Protein AF-A0A2T5EYH2-F1 (afdb_monomer)

Mean predicted aligned error: 17.25 Å

Solvent-accessible surface area (backbone atoms only — not comparable to full-atom values): 47380 Å² total; per-residue (Å²): 136,80,81,74,75,83,74,76,93,67,80,49,58,59,42,76,54,74,74,43,53,61,66,77,56,58,100,82,65,56,66,67,57,51,55,50,48,53,55,48,61,70,42,43,70,53,76,70,42,93,85,60,59,68,64,60,56,50,53,37,53,52,28,47,49,54,32,55,65,54,67,56,70,81,75,85,62,77,87,62,83,60,68,62,53,54,52,53,53,52,36,64,64,41,40,45,58,33,46,43,53,32,49,52,41,48,32,65,69,70,62,34,70,32,39,33,44,36,37,38,51,37,51,75,24,68,94,44,31,59,60,49,51,49,44,47,52,58,60,49,67,34,93,49,42,46,74,45,75,50,68,52,69,67,51,46,40,49,46,39,18,52,54,45,32,61,70,71,63,75,86,76,88,81,54,78,65,56,52,58,50,38,54,55,49,16,49,55,52,19,55,56,48,46,46,68,64,52,42,74,93,76,64,78,82,80,81,57,44,81,77,45,44,77,76,37,68,50,70,67,93,60,88,91,58,76,67,39,43,40,62,60,46,52,51,37,49,42,53,34,73,19,34,72,38,60,38,60,96,56,48,55,61,67,84,74,65,81,39,71,67,42,46,52,51,49,44,68,75,60,37,76,90,67,57,79,57,37,70,47,62,67,60,35,51,53,48,21,52,54,16,56,79,63,60,33,28,62,44,24,27,48,29,52,26,55,58,56,41,59,70,34,72,48,91,87,52,76,87,58,64,68,77,27,46,67,70,19,67,67,56,35,29,66,67,66,55,93,69,37,75,35,55,56,62,61,54,44,53,50,52,59,56,58,42,49,37,86,88,55,79,84,66,59,50,72,53,52,40,58,50,54,43,50,59,72,71,45,54,97,81,48,26,19,47,46,92,71,49,53,58,50,65,80,50,81,61,49,28,35,54,54,81,68,41,70,88,55,82,65,45,62,60,52,58,43,36,36,50,50,97,52,61,35,94,82,68,61,44,46,35,38,63,47,58,45,38,51,49,48,56,51,52,50,49,56,31,33,44,27,62,58,40,62,77,84,49,56,65,60,46,49,46,57,54,58,78,40,66,42,65,53,28,49,54,49,72,40,79,88,68,79,59,65,74,88,91,73,83,93,71,91,73,78,88,69,94,70,90,76,75,81,71,79,78,62,76,52,64,66,59,34,52,47,46,53,50,52,39,66,70,45,28,72,79,39,56,86,39,54,52,44,44,58,62,50,44,54,49,49,32,48,39,53,33,36,42,50,51,47,51,38,51,20,48,58,45,55,48,87,85,62,76,82,46,22,54,37,54,54,44,35,31,50,50,51,31,47,52,38,34,48,27,37,33,58,33,93,60,94,49,64,88,62,87,48,61,63,88,57,52,67,82,39,63,35,25,37,70,57,31,56,73,66,43,69,39,47,48,57,27,37,50,74,43,73,71,56,74,78,74,88,79,64,98,45,78,70,49,58,54,51,54,51,51,25,53,49,54,51,53,61,57,64,30,57,71,29,46,73,58,29,44,47,90,38,68,63,86,77,81,45,55,65,46,53,38,76,68,51,56,61,54,48,69,71,71,71,61,81,82,73,81,73,70,69,88,72,54,61,53,55,54,50,51,36,64,74,66,74,58,60,53,52,73,59,49,50,61,45,32,77,76,37,58,68,60,34,44,52,49,39,53,50,38,50,50,51,29,67,77,61,76,56,80,73,57,85,90,33,55,65,39,40,47,50,50,48,32,48,52,52,48,52,54,52,56,53,53,54,59,57,63,67,67,73,79,73,83,90,80,90,78,91,81,84,90,82,84,90,77,91,82,92,82,88,80,93,82,80,89,85,84,89,90,89,80,91,133

Nearest PDB structures (foldseek):
  8hr8-assembly1_C  TM=5.086E-01  e=7.027E-14  Escherichia coli
  8hr9-assembly1_L  TM=5.280E-01  e=6.182E-13  Escherichia coli
  8fnw-assembly1_S  TM=5.259E-01  e=1.794E-12  Escherichia coli
  8hr9-assembly1_O  TM=5.091E-01  e=2.341E-12  Escherichia coli
  8hra-assembly1_C  TM=4.930E-01  e=2.447E-12  Escherichia coli

Foldseek 3Di:
DDPDDDDPDPLEQEAEWDEAEPVPDDPPDQVLVVVVVRLCVLLVVLLPDPPDDPVLNVQLVVLVVLLVVLVDDPPVQPPDDPVVVVVVVVSLVCNQVSLLSNQVSSCVSSVHQAYEHHYEDLLVVLVCSVSVLVCLLRRVVHPRYHYDYDDDPVSQLVSQLVVQLVVQDPDDDDDPVSNVVSNVVSNVVSVVSCCSSPPPVNDDDDDWVVVCQQVDWDDDPPPDDDTDGSVVVLVLVLCQQQNLFLCPVNLSDADDDRDPVSVVVVCVLPPSVNSDFNLPLSNLVSSLVVCVVVLQLLSNQSSVQLVVLVVQPDDPDADDPCVRLLQHLLNQLVVVDPSQDAFPLVLLLVLLVLLDAPVCPPPPALSCVLNVLSCVQDDRSRGGSDDAAHFAGFDQQQKFFPVQCVVPLQDVLLLQFWDFPAAAPVRGTITGGDHLLVLVLLVVLLCCLLVSGPDNALVVNNVVSSVDDRCRHSCVSPVPDHGYDDDDDDDPDDDDDDPPPPPSVHPCVVVSVQSVVLSVVQSVVLPVSNRHDCSSLSSQLNRQLSNLVSVLSSCSSHPPQQQWDFSLLVLLLSLLSSLLSSLCRNDNDHADSDRASSPDDSQQSQAPVSRLVPDPRSVVSCVQQQPDPDPPDDPDPVSVSSVSSSSSSVSSQPRCSCVPRNVRNHHHPDGGRTTCGPVNVVVVVVVPDPPPPPPQQDLVLLVVVCVVQVDLDLVVLLVVCVVVVVSLQVSLVSSVVSCVVVVHDDDPPDSSVSNNVSSVVSNVVVVVVVVVVVVVPDDDDDDDDDDDDYDDDDDDDDDDDDDDDDDDD

Sequence (809 aa):
MEKIGQPDDEVSELYFTDTIDPTILNGHDNFSNVIIAQLYNAVENKLASPSIDTSKKNDFYISLKKLAESLGKKTDFSDHTGIDKILKYRSGIQVESFFHAYVENCIELLGCKAIVIRIDDVDMALGRAFEVLDEVRRLLSCPYIIPIVSGDHELYSHMVRVHFEGSATNKSSISDESVKSGHKLGKSLSESYLTKVFPNHLRLPLLAIERLLPHLLIKEKKETSDSISFATYERKLTNVFFYLCNGEERSTEYPKPKSAREVTQLIKALPPSKLVESKDQNLWDIFKSWAEQKHHGSTYTNAQSINQLADYASNDTVFRFDQLLAFNPILQAKENVSWADKDFLLEQKYAINDIIPPSLRRKGVSFEDNTNIIQSVFNTEMKVMRSMPPLELYSSNMTLTVSTVEEQHNDLLLAVYTHRDYYGKQGNRKYSIFFSRAFEILATSILSISNNVKVNNWGVQLKEIMERVPFYSVHAMNPTKYLEQEGEEHSLLQSTDSQDEINNNYDYSSLTSKIMEWEKTNRPKLSGLKSYSLLPIIHSVFNKVFTQLHILRTEVSTSKNYPEEHLTDIARRFEYIVINAFASFLKDDHAIQANVAIGAQVSTLRDHKIFMSVDRTLSRNIKGIIDDSTKEGDEDSTSKSKVLISILLEIIWDHPIFSDLNYSKEKMELPKYPFTSPASQILINQNKTPVYKNKAPKLDSLDKLQKRLGFSNAKRIKSWASKNSEDAIVEYNNAKKEMEDGSVTLRPNSAHSRMFNVLNEFSNDLKNNQKTDDNINHSVDAVDAVDAVDEVDISDNISLDVSKPFGEK

Structure (mmCIF, N/CA/C/O backbone):
data_AF-A0A2T5EYH2-F1
#
_entry.id   AF-A0A2T5EYH2-F1
#
loop_
_atom_site.group_PDB
_atom_site.id
_atom_site.type_symbol
_atom_site.label_atom_id
_atom_site.label_alt_id
_atom_site.label_comp_id
_atom_site.label_asym_id
_atom_site.label_entity_id
_atom_site.label_seq_id
_atom_site.pdbx_PDB_ins_code
_atom_site.Cartn_x
_atom_site.Cartn_y
_atom_site.Cartn_z
_atom_site.occupancy
_atom_site.B_iso_or_equiv
_atom_site.auth_seq_id
_atom_site.auth_comp_id
_atom_site.auth_asym_id
_atom_site.auth_atom_id
_atom_site.pdbx_PDB_model_num
ATOM 1 N N . MET A 1 1 ? -25.656 16.461 25.885 1.00 32.88 1 MET A N 1
ATOM 2 C CA . MET A 1 1 ? -26.410 15.584 26.796 1.00 32.88 1 MET A CA 1
ATOM 3 C C . MET A 1 1 ? -27.862 16.007 26.703 1.00 32.88 1 MET A C 1
ATOM 5 O O . MET A 1 1 ? -28.270 16.933 27.387 1.00 32.88 1 MET A O 1
ATOM 9 N N . GLU A 1 2 ? -28.595 15.436 25.749 1.00 24.97 2 GLU A N 1
ATOM 10 C CA . GLU A 1 2 ? -30.049 15.596 25.689 1.00 24.97 2 GLU A CA 1
ATOM 11 C C . GLU A 1 2 ? -30.642 14.690 26.763 1.00 24.97 2 GLU A C 1
ATOM 13 O O . GLU A 1 2 ? -30.378 13.488 26.776 1.00 24.97 2 GLU A O 1
ATOM 18 N N . LYS A 1 3 ? -31.385 15.293 27.695 1.00 30.38 3 LYS A N 1
ATOM 19 C CA . LYS A 1 3 ? -32.267 14.575 28.610 1.00 30.38 3 LYS A CA 1
ATOM 20 C C . LYS A 1 3 ? -33.311 13.866 27.751 1.00 30.38 3 LYS A C 1
ATOM 22 O O . LYS A 1 3 ? -34.237 14.504 27.258 1.00 30.38 3 LYS A O 1
ATOM 27 N N . ILE A 1 4 ? -33.114 12.571 27.531 1.00 32.44 4 ILE A N 1
ATOM 28 C CA . ILE A 1 4 ? -34.162 11.685 27.029 1.00 32.44 4 ILE A CA 1
ATOM 29 C C . ILE A 1 4 ? -35.285 11.729 28.069 1.00 32.44 4 ILE A C 1
ATOM 31 O O . ILE A 1 4 ? -35.017 11.654 29.270 1.00 32.44 4 ILE A O 1
ATOM 35 N N . GLY A 1 5 ? -36.503 11.980 27.591 1.00 28.08 5 GLY A N 1
ATOM 36 C CA . GLY A 1 5 ? -37.680 12.240 28.407 1.00 28.08 5 GLY A CA 1
ATOM 37 C C . GLY A 1 5 ? -37.913 11.169 29.467 1.00 28.08 5 GLY A C 1
ATOM 38 O O . GLY A 1 5 ? -37.715 9.982 29.220 1.00 28.08 5 GLY A O 1
ATOM 39 N N . GLN A 1 6 ? -38.342 11.622 30.644 1.00 30.45 6 GLN A N 1
ATOM 40 C CA . GLN A 1 6 ? -39.023 10.768 31.607 1.00 30.45 6 GLN A CA 1
ATOM 41 C C . GLN A 1 6 ? -40.274 10.201 30.920 1.00 30.45 6 GLN A C 1
ATOM 43 O O . GLN A 1 6 ? -41.092 11.001 30.456 1.00 30.45 6 GLN A O 1
ATOM 48 N N . PRO A 1 7 ? -40.423 8.872 30.803 1.00 34.25 7 PRO A N 1
ATOM 49 C CA . PRO A 1 7 ? -41.721 8.292 30.526 1.00 34.25 7 PRO A CA 1
ATOM 50 C C . PRO A 1 7 ? -42.572 8.369 31.799 1.00 34.25 7 PRO A C 1
ATOM 52 O O . PRO A 1 7 ? -42.046 8.302 32.912 1.00 34.25 7 PRO A O 1
ATOM 55 N N . ASP A 1 8 ? -43.873 8.553 31.598 1.00 33.62 8 ASP A N 1
ATOM 56 C CA . ASP A 1 8 ? -44.923 8.470 32.611 1.00 33.62 8 ASP A CA 1
ATOM 57 C C . ASP A 1 8 ? -44.775 7.219 33.505 1.00 33.62 8 ASP A C 1
ATOM 59 O O . ASP A 1 8 ? -44.254 6.195 33.062 1.00 33.62 8 ASP A O 1
ATOM 63 N N . ASP A 1 9 ? -45.244 7.321 34.756 1.00 39.09 9 ASP A N 1
ATOM 64 C CA . ASP A 1 9 ? -45.229 6.305 35.825 1.00 39.09 9 ASP A CA 1
ATOM 65 C C . ASP A 1 9 ? -45.958 4.984 35.449 1.00 39.09 9 ASP A C 1
ATOM 67 O O . ASP A 1 9 ? -46.979 4.616 36.032 1.00 39.09 9 ASP A O 1
ATOM 71 N N . GLU A 1 10 ? -45.426 4.211 34.503 1.00 44.81 10 GLU A N 1
ATOM 72 C CA . GLU A 1 10 ? -45.564 2.756 34.522 1.00 44.81 10 GLU A CA 1
ATOM 73 C C . GLU A 1 10 ? -44.524 2.217 35.503 1.00 44.81 10 GLU A C 1
ATOM 75 O O . GLU A 1 10 ? -43.318 2.408 35.332 1.00 44.81 10 GLU A O 1
ATOM 80 N N . VAL A 1 11 ? -44.985 1.550 36.564 1.00 51.25 11 VAL A N 1
ATOM 81 C CA . VAL A 1 11 ? -44.108 0.855 37.510 1.00 51.25 11 VAL A CA 1
ATOM 82 C C . VAL A 1 11 ? -43.379 -0.251 36.746 1.00 51.25 11 VAL A C 1
ATOM 84 O O . VAL A 1 11 ? -43.899 -1.351 36.568 1.00 51.25 11 VAL A O 1
ATOM 87 N N . SER A 1 12 ? -42.187 0.064 36.239 1.00 64.25 12 SER A N 1
ATOM 88 C CA . SER A 1 12 ? -41.329 -0.890 35.546 1.00 64.25 12 SER A CA 1
ATOM 89 C C . SER A 1 12 ? -41.045 -2.065 36.477 1.00 64.25 12 SER A C 1
ATOM 91 O O . SER A 1 12 ? -40.557 -1.886 37.594 1.00 64.25 12 SER A O 1
ATOM 93 N N . GLU A 1 13 ? -41.322 -3.285 36.014 1.00 86.50 13 GLU A N 1
ATOM 94 C CA . GLU A 1 13 ? -41.047 -4.507 36.778 1.00 86.50 13 GLU A CA 1
ATOM 95 C C . GLU A 1 13 ? -39.563 -4.633 37.161 1.00 86.50 13 GLU A C 1
ATOM 97 O O . GLU A 1 13 ? -39.229 -5.294 38.144 1.00 86.50 13 GLU A O 1
ATOM 102 N N . LEU A 1 14 ? -38.673 -3.977 36.412 1.00 91.12 14 LEU A N 1
ATOM 103 C CA . LEU A 1 14 ? -37.234 -3.955 36.645 1.00 91.12 14 LEU A CA 1
ATOM 104 C C . LEU A 1 14 ? -36.745 -2.534 36.927 1.00 91.12 14 LEU A C 1
ATOM 106 O O . LEU A 1 14 ? -37.076 -1.598 36.195 1.00 91.12 14 LEU A O 1
ATOM 110 N N . TYR A 1 15 ? -35.891 -2.393 37.937 1.00 91.25 15 TYR A N 1
ATOM 111 C CA . TYR A 1 15 ? -35.180 -1.148 38.221 1.00 91.25 15 TYR A CA 1
ATOM 112 C C . TYR A 1 15 ? -33.736 -1.229 37.715 1.00 91.25 15 TYR A C 1
ATOM 114 O O . TYR A 1 15 ? -32.988 -2.106 38.137 1.00 91.25 15 TYR A O 1
ATOM 122 N N . PHE A 1 16 ? -33.318 -0.316 36.836 1.00 91.06 16 PHE A N 1
ATOM 123 C CA . PHE A 1 16 ? -31.949 -0.272 36.308 1.00 91.06 16 PHE A CA 1
ATOM 124 C C . PHE A 1 16 ? -31.097 0.714 37.106 1.00 91.06 16 PHE A C 1
ATOM 126 O O . PHE A 1 16 ? -31.375 1.911 37.102 1.00 91.06 16 PHE A O 1
ATOM 133 N N . THR A 1 17 ? -30.031 0.231 37.748 1.00 88.69 17 THR A N 1
ATOM 134 C CA . THR A 1 17 ? -29.070 1.111 38.429 1.00 88.69 17 THR A CA 1
ATOM 135 C C . THR A 1 17 ? -28.175 1.826 37.423 1.00 88.69 17 THR A C 1
ATOM 137 O O . THR A 1 17 ? -28.012 1.362 36.289 1.00 88.69 17 THR A O 1
ATOM 140 N N . ASP A 1 18 ? -27.502 2.898 37.847 1.00 87.12 18 ASP A N 1
ATOM 141 C CA . ASP A 1 18 ? -26.362 3.454 37.109 1.00 87.12 18 ASP A CA 1
ATOM 142 C C . ASP A 1 18 ? -25.289 2.381 36.855 1.00 87.12 18 ASP A C 1
ATOM 144 O O . ASP A 1 18 ? -25.260 1.338 37.522 1.00 87.12 18 ASP A O 1
ATOM 148 N N . THR A 1 19 ? -24.445 2.606 35.850 1.00 87.31 19 THR A N 1
ATOM 149 C CA . THR A 1 19 ? -23.350 1.694 35.508 1.00 87.31 19 THR A CA 1
ATOM 150 C C . THR A 1 19 ? -22.217 1.835 36.521 1.00 87.31 19 THR A C 1
ATOM 152 O O . THR A 1 19 ? -21.782 2.948 36.813 1.00 87.31 19 THR A O 1
ATOM 155 N N . ILE A 1 20 ? -21.735 0.712 37.047 1.00 86.44 20 ILE A N 1
ATOM 156 C CA . ILE A 1 20 ? -20.564 0.643 37.920 1.00 86.44 20 ILE A CA 1
ATOM 157 C C . ILE A 1 20 ? -19.347 0.342 37.051 1.00 86.44 20 ILE A C 1
ATOM 159 O O . ILE A 1 20 ? -19.295 -0.709 36.421 1.00 86.44 20 ILE A O 1
ATOM 163 N N . ASP A 1 21 ? -18.365 1.237 37.056 1.00 84.31 21 ASP A N 1
ATOM 164 C CA . ASP A 1 21 ? -17.070 1.032 36.408 1.00 84.31 21 ASP A CA 1
ATOM 165 C C . ASP A 1 21 ? -16.005 0.749 37.490 1.00 84.31 21 ASP A C 1
ATOM 167 O O . ASP A 1 21 ? -15.622 1.660 38.238 1.00 84.31 21 ASP A O 1
ATOM 171 N N . PRO A 1 22 ? -15.526 -0.504 37.631 1.00 80.88 22 PRO A N 1
ATOM 172 C CA . PRO A 1 22 ? -14.517 -0.860 38.620 1.00 80.88 22 PRO A CA 1
ATOM 173 C C . PRO A 1 22 ? -13.161 -0.181 38.402 1.00 80.88 22 PRO A C 1
ATOM 175 O O . PRO A 1 22 ? -12.363 -0.151 39.341 1.00 80.88 22 PRO A O 1
ATOM 178 N N . THR A 1 23 ? -12.879 0.361 37.212 1.00 75.81 23 THR A N 1
ATOM 179 C CA . THR A 1 23 ? -11.613 1.055 36.925 1.00 75.81 23 THR A CA 1
ATOM 180 C C . THR A 1 23 ? -11.497 2.393 37.660 1.00 75.81 23 THR A C 1
ATOM 182 O O . THR A 1 23 ? -10.389 2.861 37.916 1.00 75.81 23 THR A O 1
ATOM 185 N N . ILE A 1 24 ? -12.627 2.979 38.072 1.00 73.44 24 ILE A N 1
ATOM 186 C CA . ILE A 1 24 ? -12.697 4.272 38.774 1.00 73.44 24 ILE A CA 1
ATOM 187 C C . ILE A 1 24 ? -12.448 4.115 40.289 1.00 73.44 24 ILE A C 1
ATOM 189 O O . ILE A 1 24 ? -12.226 5.093 41.003 1.00 73.44 24 ILE A O 1
ATOM 193 N N . LEU A 1 25 ? -12.464 2.888 40.812 1.00 69.69 25 LEU A N 1
ATOM 194 C CA . LEU A 1 25 ? -12.383 2.631 42.248 1.00 69.69 25 LEU A CA 1
ATOM 195 C C . LEU A 1 25 ? -10.959 2.797 42.800 1.00 69.69 25 LEU A C 1
ATOM 197 O O . LEU A 1 25 ? -10.015 2.160 42.325 1.00 69.69 25 LEU A O 1
ATOM 201 N N . ASN A 1 26 ? -10.809 3.559 43.889 1.00 62.34 26 ASN A N 1
ATOM 202 C CA . ASN A 1 26 ? -9.520 3.741 44.559 1.00 62.34 26 ASN A CA 1
ATOM 203 C C . ASN A 1 26 ? -9.048 2.432 45.221 1.00 62.34 26 ASN A C 1
ATOM 205 O O . ASN A 1 26 ? -9.855 1.596 45.632 1.00 62.34 26 ASN A O 1
ATOM 209 N N . GLY A 1 27 ? -7.728 2.257 45.366 1.00 58.03 27 GLY A N 1
ATOM 210 C CA . GLY A 1 27 ? -7.075 0.995 45.768 1.00 58.03 27 GLY A CA 1
ATOM 211 C C . GLY A 1 27 ? -7.443 0.404 47.142 1.00 58.03 27 GLY A C 1
ATOM 212 O O . GLY A 1 27 ? -6.930 -0.651 47.501 1.00 58.03 27 GLY A O 1
ATOM 213 N N . HIS A 1 28 ? -8.321 1.047 47.913 1.00 60.25 28 HIS A N 1
ATOM 214 C CA . HIS A 1 28 ? -8.814 0.554 49.204 1.00 60.25 28 HIS A CA 1
ATOM 215 C C . HIS A 1 28 ? -10.333 0.322 49.248 1.00 60.25 28 HIS A C 1
ATOM 217 O O . HIS A 1 28 ? -10.832 -0.208 50.244 1.00 60.25 28 HIS A O 1
ATOM 223 N N . ASP A 1 29 ? -11.070 0.686 48.198 1.00 68.62 29 ASP A N 1
ATOM 224 C CA . ASP A 1 29 ? -12.529 0.586 48.186 1.00 68.62 29 ASP A CA 1
ATOM 225 C C . ASP A 1 29 ? -12.955 -0.846 47.868 1.00 68.62 29 ASP A C 1
ATOM 227 O O . ASP A 1 29 ? -12.685 -1.344 46.783 1.00 68.62 29 ASP A O 1
ATOM 231 N N . ASN A 1 30 ? -13.638 -1.532 48.785 1.00 77.38 30 ASN A N 1
ATOM 232 C CA . ASN A 1 30 ? -14.180 -2.868 48.519 1.00 77.38 30 ASN A CA 1
ATOM 233 C C . ASN A 1 30 ? -15.363 -2.773 47.535 1.00 77.38 30 ASN A C 1
ATOM 235 O O . ASN A 1 30 ? -16.300 -2.014 47.782 1.00 77.38 30 ASN A O 1
ATOM 239 N N . PHE A 1 31 ? -15.355 -3.572 46.460 1.00 81.12 31 PHE A N 1
ATOM 240 C CA . PHE A 1 31 ? -16.417 -3.588 45.443 1.00 81.12 31 PHE A CA 1
ATOM 241 C C . PHE A 1 31 ? -17.812 -3.861 46.039 1.00 81.12 31 PHE A C 1
ATOM 243 O O . PHE A 1 31 ? -18.801 -3.272 45.611 1.00 81.12 31 PHE A O 1
ATOM 250 N N . SER A 1 32 ? -17.877 -4.658 47.111 1.00 81.44 32 SER A N 1
ATOM 251 C CA . SER A 1 32 ? -19.105 -4.899 47.887 1.00 81.44 32 SER A CA 1
ATOM 252 C C . SER A 1 32 ? -19.760 -3.599 48.371 1.00 81.44 32 SER A C 1
ATOM 254 O O . SER A 1 32 ? -20.972 -3.421 48.268 1.00 81.44 32 SER A O 1
ATOM 256 N N . ASN A 1 33 ? -18.950 -2.666 48.882 1.00 83.69 33 ASN A N 1
ATOM 257 C CA . ASN A 1 33 ? -19.435 -1.400 49.432 1.00 83.69 33 ASN A CA 1
ATOM 258 C C . ASN A 1 33 ? -19.949 -0.473 48.328 1.00 83.69 33 ASN A C 1
ATOM 260 O O . ASN A 1 33 ? -20.885 0.284 48.559 1.00 83.69 33 ASN A O 1
ATOM 264 N N . VAL A 1 34 ? -19.364 -0.561 47.131 1.00 84.44 34 VAL A N 1
ATOM 265 C CA . VAL A 1 34 ? -19.793 0.203 45.952 1.00 84.44 34 VAL A CA 1
ATOM 266 C C . VAL A 1 34 ? -21.194 -0.224 45.534 1.00 84.44 34 VAL A C 1
ATOM 268 O O . VAL A 1 34 ? -22.059 0.625 45.357 1.00 84.44 34 VAL A O 1
ATOM 271 N N . ILE A 1 35 ? -21.451 -1.535 45.463 1.00 85.50 35 ILE A N 1
ATOM 272 C CA . ILE A 1 35 ? -22.784 -2.069 45.151 1.00 85.50 35 ILE A CA 1
ATOM 273 C C . ILE A 1 35 ? -23.815 -1.600 46.186 1.00 85.50 35 ILE A C 1
ATOM 275 O O . ILE A 1 35 ? -24.906 -1.165 45.825 1.00 85.50 35 ILE A O 1
ATOM 279 N N . ILE A 1 36 ? -23.475 -1.655 47.475 1.00 87.62 36 ILE A N 1
ATOM 280 C CA . ILE A 1 36 ? -24.383 -1.227 48.550 1.00 87.62 36 ILE A CA 1
ATOM 281 C C . ILE A 1 36 ? -24.670 0.271 48.458 1.00 87.62 36 ILE A C 1
ATOM 283 O O . ILE A 1 36 ? -25.822 0.677 48.576 1.00 87.62 36 ILE A O 1
ATOM 287 N N . ALA A 1 37 ? -23.651 1.092 48.197 1.00 86.44 37 ALA A N 1
ATOM 288 C CA . ALA A 1 37 ? -23.829 2.523 47.982 1.00 86.44 37 ALA A CA 1
ATOM 289 C C . ALA A 1 37 ? -24.713 2.810 46.755 1.00 86.44 37 ALA A C 1
ATOM 291 O O . ALA A 1 37 ? -25.592 3.664 46.827 1.00 86.44 37 ALA A O 1
ATOM 292 N N . GLN A 1 38 ? -24.545 2.057 45.662 1.00 86.81 38 GLN A N 1
ATOM 293 C CA . GLN A 1 38 ? -25.385 2.148 44.462 1.00 86.81 38 GLN A CA 1
ATOM 294 C C . GLN A 1 38 ? -26.865 1.916 44.794 1.00 86.81 38 GLN A C 1
ATOM 296 O O . GLN A 1 38 ? -27.734 2.690 44.395 1.00 86.81 38 GLN A O 1
ATOM 301 N N . LEU A 1 39 ? -27.145 0.847 45.545 1.00 88.62 39 LEU A N 1
ATOM 302 C CA . LEU A 1 39 ? -28.497 0.477 45.958 1.00 88.62 39 LEU A CA 1
ATOM 303 C C . LEU A 1 39 ? -29.083 1.496 46.936 1.00 88.62 39 LEU A C 1
ATOM 305 O O . LEU A 1 39 ? -30.250 1.854 46.807 1.00 88.62 39 LEU A O 1
ATOM 309 N N . TYR A 1 40 ? -28.277 2.009 47.866 1.00 89.69 40 TYR A N 1
ATOM 310 C CA . TYR A 1 40 ? -28.684 3.079 48.771 1.00 89.69 40 TYR A CA 1
ATOM 311 C C . TYR A 1 40 ? -29.087 4.344 48.001 1.00 89.69 40 TYR A C 1
ATOM 313 O O . TYR A 1 40 ? -30.170 4.878 48.229 1.00 89.69 40 TYR A O 1
ATOM 321 N N . ASN A 1 41 ? -28.264 4.787 47.046 1.00 87.69 41 ASN A N 1
ATOM 322 C CA . ASN A 1 41 ? -28.549 5.966 46.224 1.00 87.69 41 ASN A CA 1
ATOM 323 C C . ASN A 1 41 ? -29.832 5.788 45.396 1.00 87.69 41 ASN A C 1
ATOM 325 O O . ASN A 1 41 ? -30.606 6.731 45.237 1.00 87.69 41 ASN A O 1
ATOM 329 N N . ALA A 1 42 ? -30.103 4.568 44.918 1.00 86.06 42 ALA A N 1
ATOM 330 C CA . ALA A 1 42 ? -31.333 4.253 44.196 1.00 86.06 42 ALA A CA 1
ATOM 331 C C . ALA A 1 42 ? -32.597 4.467 45.051 1.00 86.06 42 ALA A C 1
ATOM 333 O O . ALA A 1 42 ? -33.612 4.955 44.546 1.00 86.06 42 ALA A O 1
ATOM 334 N N . VAL A 1 43 ? -32.542 4.139 46.347 1.00 88.31 43 VAL A N 1
ATOM 335 C CA . VAL A 1 43 ? -33.679 4.280 47.275 1.00 88.31 43 VAL A CA 1
ATOM 336 C C . VAL A 1 43 ? -33.714 5.616 48.019 1.00 88.31 43 VAL A C 1
ATOM 338 O O . VAL A 1 43 ? -34.743 5.946 48.607 1.00 88.31 43 VAL A O 1
ATOM 341 N N . GLU A 1 44 ? -32.638 6.406 47.991 1.00 86.25 44 GLU A N 1
ATOM 342 C CA . GLU A 1 44 ? -32.485 7.646 48.767 1.00 86.25 44 GLU A CA 1
ATOM 343 C C . GLU A 1 44 ? -33.645 8.628 48.546 1.00 86.25 44 GLU A C 1
ATOM 345 O O . GLU A 1 44 ? -34.275 9.088 49.501 1.00 86.25 44 GLU A O 1
ATOM 350 N N . ASN A 1 45 ? -34.002 8.875 47.282 1.00 80.75 45 ASN A N 1
ATOM 351 C CA . ASN A 1 45 ? -35.108 9.768 46.924 1.00 80.75 45 ASN A CA 1
ATOM 352 C C . ASN A 1 45 ? -36.459 9.277 47.464 1.00 80.75 45 ASN A C 1
ATOM 354 O O . ASN A 1 45 ? -37.309 10.081 47.845 1.00 80.75 45 ASN A O 1
ATOM 358 N N . LYS A 1 46 ? -36.665 7.955 47.519 1.00 80.31 46 LYS A N 1
ATOM 359 C CA . LYS A 1 46 ? -37.873 7.369 48.107 1.00 80.31 46 LYS A CA 1
ATOM 360 C C . LYS A 1 46 ? -37.833 7.534 49.625 1.00 80.31 46 LYS A C 1
ATOM 362 O O . LYS A 1 46 ? -38.787 8.066 50.179 1.00 80.31 46 LYS A O 1
ATOM 367 N N . LEU A 1 47 ? -36.719 7.205 50.284 1.00 79.69 47 LEU A N 1
ATOM 368 C CA . LEU A 1 47 ? -36.514 7.338 51.738 1.00 79.69 47 LEU A CA 1
ATOM 369 C C . LEU A 1 47 ? -36.693 8.769 52.280 1.00 79.69 47 LEU A C 1
ATOM 371 O O . LEU A 1 47 ? -37.049 8.940 53.456 1.00 79.69 47 LEU A O 1
ATOM 375 N N . ALA A 1 48 ? -36.436 9.778 51.443 1.00 74.75 48 ALA A N 1
ATOM 376 C CA . ALA A 1 48 ? -36.645 11.194 51.739 1.00 74.75 48 ALA A CA 1
ATOM 377 C C . ALA A 1 48 ? -38.105 11.663 51.552 1.00 74.75 48 ALA A C 1
ATOM 379 O O . ALA A 1 48 ? -38.461 12.740 52.032 1.00 74.75 48 ALA A O 1
ATOM 380 N N . SER A 1 49 ? -38.962 10.872 50.894 1.00 75.12 49 SER A N 1
ATOM 381 C CA . SER A 1 49 ? -40.371 11.218 50.687 1.00 75.12 49 SER A CA 1
ATOM 382 C C . SER A 1 49 ? -41.160 11.178 52.007 1.00 75.12 49 SER A C 1
ATOM 384 O O . SER A 1 49 ? -41.085 10.185 52.739 1.00 75.12 49 SER A O 1
ATOM 386 N N . PRO A 1 50 ? -41.986 12.199 52.310 1.00 64.94 50 PRO A N 1
ATOM 387 C CA . PRO A 1 50 ? -42.801 12.245 53.527 1.00 64.94 50 PRO A CA 1
ATOM 388 C C . PRO A 1 50 ? -43.946 11.214 53.561 1.00 64.94 50 PRO A C 1
ATOM 390 O O . PRO A 1 50 ? -44.615 11.086 54.582 1.00 64.94 50 PRO A O 1
ATOM 393 N N . SER A 1 51 ? -44.186 10.483 52.467 1.00 66.12 51 SER A N 1
ATOM 394 C CA . SER A 1 51 ? -45.284 9.516 52.309 1.00 66.12 51 SER A CA 1
ATOM 395 C C . SER A 1 51 ? -44.904 8.054 52.589 1.00 66.12 51 SER A C 1
ATOM 397 O O . SER A 1 51 ? -45.697 7.160 52.298 1.00 66.12 51 SER A O 1
ATOM 399 N N . ILE A 1 52 ? -43.688 7.781 53.072 1.00 72.88 52 ILE A N 1
ATOM 400 C CA . ILE A 1 52 ? -43.215 6.413 53.325 1.00 72.88 52 ILE A CA 1
ATOM 401 C C . ILE A 1 52 ? -43.680 5.885 54.682 1.00 72.88 52 ILE A C 1
ATOM 403 O O . ILE A 1 52 ? -43.640 6.588 55.688 1.00 72.88 52 ILE A O 1
ATOM 407 N N . ASP A 1 53 ? -44.049 4.604 54.700 1.00 75.12 53 ASP A N 1
ATOM 408 C CA . ASP A 1 53 ? -44.305 3.845 55.920 1.00 75.12 53 ASP A CA 1
ATOM 409 C C . ASP A 1 53 ? -43.042 3.765 56.799 1.00 75.12 53 ASP A C 1
ATOM 411 O O . ASP A 1 53 ? -41.998 3.235 56.402 1.00 75.12 53 ASP A O 1
ATOM 415 N N . THR A 1 54 ? -43.154 4.287 58.021 1.00 77.50 54 THR A N 1
ATOM 416 C CA . THR A 1 54 ? -42.102 4.295 59.042 1.00 77.50 54 THR A CA 1
ATOM 417 C C . THR A 1 54 ? -41.567 2.891 59.342 1.00 77.50 54 THR A C 1
ATOM 419 O O . THR A 1 54 ? -40.385 2.763 59.665 1.00 77.50 54 THR A O 1
ATOM 422 N N . SER A 1 55 ? -42.391 1.840 59.209 1.00 80.81 55 SER A N 1
ATOM 423 C CA . SER A 1 55 ? -41.943 0.453 59.398 1.00 80.81 55 SER A CA 1
ATOM 424 C C . SER A 1 55 ? -40.914 0.058 58.340 1.00 80.81 55 SER A C 1
ATOM 426 O O . SER A 1 55 ? -39.787 -0.280 58.689 1.00 80.81 55 SER A O 1
ATOM 428 N N . LYS A 1 56 ? -41.238 0.237 57.052 1.00 81.50 56 LYS A N 1
ATOM 429 C CA . LYS A 1 56 ? -40.346 -0.103 55.927 1.00 81.50 56 LYS A CA 1
ATOM 430 C C . LYS A 1 56 ? -39.026 0.661 55.976 1.00 81.50 56 LYS A C 1
ATOM 432 O O . LYS A 1 56 ? -37.963 0.122 55.676 1.00 81.50 56 LYS A O 1
ATOM 437 N N . LYS A 1 57 ? -39.080 1.928 56.399 1.00 82.69 57 LYS A N 1
ATOM 438 C CA . LYS A 1 57 ? -37.883 2.754 56.604 1.00 82.69 57 LYS A CA 1
ATOM 439 C C . LYS A 1 57 ? -36.990 2.193 57.715 1.00 82.69 57 LYS A C 1
ATOM 441 O O . LYS A 1 57 ? -35.774 2.131 57.543 1.00 82.69 57 LYS A O 1
ATOM 446 N N . ASN A 1 58 ? -37.575 1.768 58.835 1.00 85.19 58 ASN A N 1
ATOM 447 C CA . ASN A 1 58 ? -36.827 1.133 59.920 1.00 85.19 58 ASN A CA 1
ATOM 448 C C . ASN A 1 58 ? -36.247 -0.221 59.493 1.00 85.19 58 ASN A C 1
ATOM 450 O O . ASN A 1 58 ? -35.070 -0.471 59.751 1.00 85.19 58 ASN A O 1
ATOM 454 N N . ASP A 1 59 ? -37.024 -1.053 58.800 1.00 86.75 59 ASP A N 1
ATOM 455 C CA . ASP A 1 59 ? -36.593 -2.372 58.324 1.00 86.75 59 ASP A CA 1
ATOM 456 C C . ASP A 1 59 ? -35.406 -2.262 57.353 1.00 86.75 59 ASP A C 1
ATOM 458 O O . ASP A 1 59 ? -34.399 -2.966 57.508 1.00 86.75 59 ASP A O 1
ATOM 462 N N . PHE A 1 60 ? -35.445 -1.280 56.445 1.00 89.69 60 PHE A N 1
ATOM 463 C CA . PHE A 1 60 ? -34.318 -0.930 55.584 1.00 89.69 60 PHE A CA 1
ATOM 464 C C . PHE A 1 60 ? -33.055 -0.587 56.391 1.00 89.69 60 PHE A C 1
ATOM 466 O O . PHE A 1 60 ? -32.024 -1.237 56.208 1.00 89.69 60 PHE A O 1
ATOM 473 N N . TYR A 1 61 ? -33.114 0.366 57.330 1.00 87.31 61 TYR A N 1
ATOM 474 C CA . TYR A 1 61 ? -31.932 0.745 58.120 1.00 87.31 61 TYR A CA 1
ATOM 475 C C . TYR A 1 61 ? -31.425 -0.390 59.022 1.00 87.31 61 TYR A C 1
ATOM 477 O O . TYR A 1 61 ? -30.214 -0.522 59.211 1.00 87.31 61 TYR A O 1
ATOM 485 N N . ILE A 1 62 ? -32.314 -1.243 59.544 1.00 88.62 62 ILE A N 1
ATOM 486 C CA . ILE A 1 62 ? -31.937 -2.437 60.314 1.00 88.62 62 ILE A CA 1
ATOM 487 C C . ILE A 1 62 ? -31.175 -3.426 59.425 1.00 88.62 62 ILE A C 1
ATOM 489 O O . ILE A 1 62 ? -30.131 -3.937 59.840 1.00 88.62 62 ILE A O 1
ATOM 493 N N . SER A 1 63 ? -31.669 -3.697 58.213 1.00 87.81 63 SER A N 1
ATOM 494 C CA . SER A 1 63 ? -31.002 -4.598 57.263 1.00 87.81 63 SER A CA 1
ATOM 495 C C . SER A 1 63 ? -29.649 -4.052 56.794 1.00 87.81 63 SER A C 1
ATOM 497 O O . SER A 1 63 ? -28.660 -4.785 56.817 1.00 87.81 63 SER A O 1
ATOM 499 N N . LEU A 1 64 ? -29.565 -2.750 56.496 1.00 88.00 64 LEU A N 1
ATOM 500 C CA . LEU A 1 64 ? -28.322 -2.073 56.126 1.00 88.00 64 LEU A CA 1
ATOM 501 C C . LEU A 1 64 ? -27.291 -2.116 57.261 1.00 88.00 64 LEU A C 1
ATOM 503 O O . LEU A 1 64 ? -26.121 -2.401 57.016 1.00 88.00 64 LEU A O 1
ATOM 507 N N . LYS A 1 65 ? -27.716 -1.884 58.511 1.00 84.50 65 LYS A N 1
ATOM 508 C CA . LYS A 1 65 ? -26.832 -1.949 59.683 1.00 84.50 65 LYS A CA 1
ATOM 509 C C . LYS A 1 65 ? -26.252 -3.352 59.877 1.00 84.50 65 LYS A C 1
ATOM 511 O O . LYS A 1 65 ? -25.041 -3.486 60.029 1.00 84.50 65 LYS A O 1
ATOM 516 N N . LYS A 1 66 ? -27.093 -4.392 59.813 1.00 84.88 66 LYS A N 1
ATOM 517 C CA . LYS A 1 66 ? -26.654 -5.797 59.913 1.00 84.88 66 LYS A CA 1
ATOM 518 C C . LYS A 1 66 ? -25.659 -6.160 58.809 1.00 84.88 66 LYS A C 1
ATOM 520 O O . LYS A 1 66 ? -24.648 -6.808 59.075 1.00 84.88 66 LYS A O 1
ATOM 525 N N . LEU A 1 67 ? -25.928 -5.716 57.581 1.00 84.00 67 LEU A N 1
ATOM 526 C CA . LEU A 1 67 ? -25.042 -5.930 56.443 1.00 84.00 67 LEU A CA 1
ATOM 527 C C . LEU A 1 67 ? -23.690 -5.223 56.640 1.00 84.00 67 LEU A C 1
ATOM 529 O O . LEU A 1 67 ? -22.648 -5.859 56.494 1.00 84.00 67 LEU A O 1
ATOM 533 N N . ALA A 1 68 ? -23.692 -3.950 57.042 1.00 79.06 68 ALA A N 1
ATOM 534 C CA . ALA A 1 68 ? -22.477 -3.171 57.279 1.00 79.06 68 ALA A CA 1
ATOM 535 C C . ALA A 1 68 ? -21.600 -3.756 58.404 1.00 79.06 68 ALA A C 1
ATOM 537 O O . ALA A 1 68 ? -20.383 -3.841 58.248 1.00 79.06 68 ALA A O 1
ATOM 538 N N . GLU A 1 69 ? -22.206 -4.220 59.504 1.00 76.44 69 GLU A N 1
ATOM 539 C CA . GLU A 1 69 ? -21.500 -4.902 60.602 1.00 76.44 69 GLU A CA 1
ATOM 540 C C . GLU A 1 69 ? -20.836 -6.207 60.131 1.00 76.44 69 GLU A C 1
ATOM 542 O O . GLU A 1 69 ? -19.722 -6.527 60.547 1.00 76.44 69 GLU A O 1
ATOM 547 N N . SER A 1 70 ? -21.476 -6.934 59.210 1.00 75.56 70 SER A N 1
ATOM 548 C CA . SER A 1 70 ? -20.933 -8.177 58.647 1.00 75.56 70 SER A CA 1
ATOM 549 C C . SER A 1 70 ? -19.792 -7.967 57.636 1.00 75.56 70 SER A C 1
ATOM 551 O O . SER A 1 70 ? -18.977 -8.869 57.438 1.00 75.56 70 SER A O 1
ATOM 553 N N . LEU A 1 71 ? -19.701 -6.774 57.032 1.00 70.00 71 LEU A N 1
ATOM 554 C CA . LEU A 1 71 ? -18.683 -6.384 56.044 1.00 70.00 71 LEU A CA 1
ATOM 555 C C . LEU A 1 71 ? -17.430 -5.724 56.660 1.00 70.00 71 LEU A C 1
ATOM 557 O O . LEU A 1 71 ? -16.502 -5.375 55.925 1.00 70.00 71 LEU A O 1
ATOM 561 N N . GLY A 1 72 ? -17.388 -5.544 57.989 1.00 60.41 72 GLY A N 1
ATOM 562 C CA . GLY A 1 72 ? -16.292 -4.901 58.730 1.00 60.41 72 GLY A CA 1
ATOM 563 C C . GLY A 1 72 ? -14.888 -5.484 58.464 1.00 60.41 72 GLY A C 1
ATOM 564 O O . GLY A 1 72 ? -14.724 -6.648 58.094 1.00 60.41 72 GLY A O 1
ATOM 565 N N . LYS A 1 73 ? -13.845 -4.649 58.618 1.00 52.25 73 LYS A N 1
ATOM 566 C CA . LYS A 1 73 ? -12.475 -4.907 58.126 1.00 52.25 73 LYS A CA 1
ATOM 567 C C . LYS A 1 73 ? -11.830 -6.180 58.697 1.00 52.25 73 LYS A C 1
ATOM 569 O O . LYS A 1 73 ? -11.846 -6.449 59.893 1.00 52.25 73 LYS A O 1
ATOM 574 N N . LYS A 1 74 ? -11.096 -6.886 57.822 1.00 51.78 74 LYS A N 1
ATOM 575 C CA . LYS A 1 74 ? -10.240 -8.054 58.133 1.00 51.78 74 LYS A CA 1
ATOM 576 C C . LYS A 1 74 ? -9.142 -7.782 59.184 1.00 51.78 74 LYS A C 1
ATOM 578 O O . LYS A 1 74 ? -8.566 -8.749 59.679 1.00 51.78 74 LYS A O 1
ATOM 583 N N . THR A 1 75 ? -8.831 -6.518 59.484 1.00 44.38 75 THR A N 1
ATOM 584 C CA . THR A 1 75 ? -7.741 -6.089 60.380 1.00 44.38 75 THR A CA 1
ATOM 585 C C . THR A 1 75 ? -8.088 -6.145 61.863 1.00 44.38 75 THR A C 1
ATOM 587 O O . THR A 1 75 ? -7.176 -6.245 62.670 1.00 44.38 75 THR A O 1
ATOM 590 N N . ASP A 1 76 ? -9.370 -6.163 62.232 1.00 47.06 76 ASP A N 1
ATOM 591 C CA . ASP A 1 76 ? -9.774 -6.076 63.647 1.00 47.06 76 ASP A CA 1
ATOM 592 C C . ASP A 1 76 ? -9.775 -7.442 64.363 1.00 47.06 76 ASP A C 1
ATOM 594 O O . ASP A 1 76 ? -10.143 -7.550 65.528 1.00 47.06 76 ASP A O 1
ATOM 598 N N . PHE A 1 77 ? -9.342 -8.505 63.675 1.00 48.34 77 PHE A N 1
ATOM 599 C CA . PHE A 1 77 ? -9.436 -9.889 64.154 1.00 48.34 77 PHE A CA 1
ATOM 600 C C . PHE A 1 77 ? -8.165 -10.720 63.892 1.00 48.34 77 PHE A C 1
ATOM 602 O O . PHE A 1 77 ? -8.235 -11.950 63.848 1.00 48.34 77 PHE A O 1
ATOM 609 N N . SER A 1 78 ? -7.003 -10.088 63.671 1.00 47.12 78 SER A N 1
ATOM 610 C CA . SER A 1 78 ? -5.750 -10.792 63.333 1.00 47.12 78 SER A CA 1
ATOM 611 C C . SER A 1 78 ? -5.174 -11.657 64.460 1.00 47.12 78 SER A C 1
ATOM 613 O O . SER A 1 78 ? -4.362 -12.533 64.172 1.00 47.12 78 SER A O 1
ATOM 615 N N . ASP A 1 79 ? -5.624 -11.472 65.704 1.00 48.66 79 ASP A N 1
ATOM 616 C CA . ASP A 1 79 ? -4.921 -12.011 66.879 1.00 48.66 79 ASP A CA 1
ATOM 617 C C . ASP A 1 79 ? -5.602 -13.217 67.552 1.00 48.66 79 ASP A C 1
ATOM 619 O O . ASP A 1 79 ? -5.189 -13.635 68.631 1.00 48.66 79 ASP A O 1
ATOM 623 N N . HIS A 1 80 ? -6.628 -13.821 66.942 1.00 50.03 80 HIS A N 1
ATOM 624 C CA . HIS A 1 80 ? -7.414 -14.864 67.616 1.00 50.03 80 HIS A CA 1
ATOM 625 C C . HIS A 1 80 ? -7.261 -16.256 66.979 1.00 50.03 80 HIS A C 1
ATOM 627 O O . HIS A 1 80 ? -7.462 -16.464 65.779 1.00 50.03 80 HIS A O 1
ATOM 633 N N . THR A 1 81 ? -6.932 -17.243 67.819 1.00 50.59 81 THR A N 1
ATOM 634 C CA . THR A 1 81 ? -6.901 -18.677 67.492 1.00 50.59 81 THR A CA 1
ATOM 635 C C . THR A 1 81 ? -8.141 -19.365 68.085 1.00 50.59 81 THR A C 1
ATOM 637 O O . THR A 1 81 ? -8.475 -19.152 69.243 1.00 50.59 81 THR A O 1
ATOM 640 N N . GLY A 1 82 ? -8.850 -20.190 67.299 1.00 67.62 82 GLY A N 1
ATOM 641 C CA . GLY A 1 82 ? -10.015 -20.964 67.769 1.00 67.62 82 GLY A CA 1
ATOM 642 C C . GLY A 1 82 ? -11.388 -20.432 67.322 1.00 67.62 82 GLY A C 1
ATOM 643 O O . GLY A 1 82 ? -11.603 -20.219 66.128 1.00 67.62 82 GLY A O 1
ATOM 644 N N . ILE A 1 83 ? -12.332 -20.288 68.267 1.00 59.53 83 ILE A N 1
ATOM 645 C CA . ILE A 1 83 ? -13.770 -19.991 68.050 1.00 59.53 83 ILE A CA 1
ATOM 646 C C . ILE A 1 83 ? -13.997 -18.733 67.197 1.00 59.53 83 ILE A C 1
ATOM 648 O O . ILE A 1 83 ? -14.917 -18.714 66.381 1.00 59.53 83 ILE A O 1
ATOM 652 N N . ASP A 1 84 ? -13.124 -17.732 67.278 1.00 53.41 84 ASP A N 1
ATOM 653 C CA . ASP A 1 84 ? -13.217 -16.515 66.459 1.00 53.41 84 ASP A CA 1
ATOM 654 C C . ASP A 1 84 ? -13.038 -16.784 64.960 1.00 53.41 84 ASP A C 1
ATOM 656 O O . ASP A 1 84 ? -13.639 -16.118 64.117 1.00 53.41 84 ASP A O 1
ATOM 660 N N . LYS A 1 85 ? -12.301 -17.841 64.600 1.00 52.66 85 LYS A N 1
ATOM 661 C CA . LYS A 1 85 ? -12.208 -18.327 63.218 1.00 52.66 85 LYS A CA 1
ATOM 662 C C . LYS A 1 85 ? -13.540 -18.929 62.761 1.00 52.66 85 LYS A C 1
ATOM 664 O O . LYS A 1 85 ? -13.931 -18.733 61.616 1.00 52.66 85 LYS A O 1
ATOM 669 N N . ILE A 1 86 ? -14.264 -19.608 63.656 1.00 55.97 86 ILE A N 1
ATOM 670 C CA . ILE A 1 86 ? -15.611 -20.146 63.402 1.00 55.97 86 ILE A CA 1
ATOM 671 C C . ILE A 1 86 ? -16.634 -19.005 63.304 1.00 55.97 86 ILE A C 1
ATOM 673 O O . ILE A 1 86 ? -17.466 -19.031 62.400 1.00 55.97 86 ILE A O 1
ATOM 677 N N . LEU A 1 87 ? -16.543 -17.968 64.149 1.00 52.09 87 LEU A N 1
ATOM 678 C CA . LEU A 1 87 ? -17.338 -16.743 63.992 1.00 52.09 87 LEU A CA 1
ATOM 679 C C . LEU A 1 87 ? -17.056 -16.049 62.651 1.00 52.09 87 LEU A C 1
ATOM 681 O O . LEU A 1 87 ? -18.002 -15.615 62.002 1.00 52.09 87 LEU A O 1
ATOM 685 N N . LYS A 1 88 ? -15.798 -16.025 62.189 1.00 51.59 88 LYS A N 1
ATOM 686 C CA . LYS A 1 88 ? -15.400 -15.497 60.871 1.00 51.59 88 LYS A CA 1
ATOM 687 C C . LYS A 1 88 ? -15.955 -16.312 59.692 1.00 51.59 88 LYS A C 1
ATOM 689 O O . LYS A 1 88 ? -16.306 -15.748 58.660 1.00 51.59 88 LYS A O 1
ATOM 694 N N . TYR A 1 89 ? -16.057 -17.637 59.827 1.00 50.88 89 TYR A N 1
ATOM 695 C CA . TYR A 1 89 ? -16.734 -18.480 58.830 1.00 50.88 89 TYR A CA 1
ATOM 696 C C . TYR A 1 89 ? -18.258 -18.306 58.871 1.00 50.88 89 TYR A C 1
ATOM 698 O O . TYR A 1 89 ? -18.897 -18.272 57.821 1.00 50.88 89 TYR A O 1
ATOM 706 N N . ARG A 1 90 ? -18.841 -18.136 60.066 1.00 50.97 90 ARG A N 1
ATOM 707 C CA . ARG A 1 90 ? -20.272 -17.853 60.242 1.00 50.97 90 ARG A CA 1
ATOM 708 C C . ARG A 1 90 ? -20.654 -16.490 59.661 1.00 50.97 90 ARG A C 1
ATOM 710 O O . ARG A 1 90 ? -21.697 -16.400 59.025 1.00 50.97 90 ARG A O 1
ATOM 717 N N . SER A 1 91 ? -19.814 -15.465 59.820 1.00 53.31 91 SER A N 1
ATOM 718 C CA . SER A 1 91 ? -20.060 -14.130 59.266 1.00 53.31 91 SER A CA 1
ATOM 719 C C . SER A 1 91 ? -19.986 -14.118 57.739 1.00 53.31 91 SER A C 1
ATOM 721 O O . SER A 1 91 ? -20.886 -13.571 57.114 1.00 53.31 91 SER A O 1
ATOM 723 N N . GLY A 1 92 ? -19.015 -14.811 57.128 1.00 56.31 92 GLY A N 1
ATOM 724 C CA . GLY A 1 92 ? -18.917 -14.952 55.667 1.00 56.31 92 GLY A CA 1
ATOM 725 C C . GLY A 1 92 ? -20.139 -15.614 55.012 1.00 56.31 92 GLY A C 1
ATOM 726 O O . GLY A 1 92 ? -20.56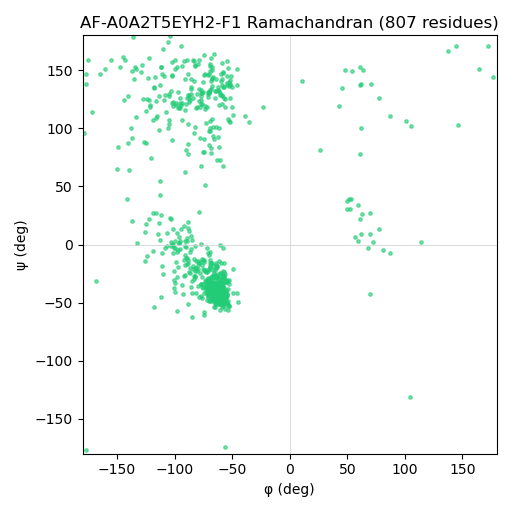5 -15.180 53.948 1.00 56.31 92 GLY A O 1
ATOM 727 N N . ILE A 1 93 ? -20.732 -16.621 55.668 1.00 60.78 93 ILE A N 1
ATOM 728 C CA . ILE A 1 93 ? -21.963 -17.303 55.216 1.00 60.78 93 ILE A CA 1
ATOM 729 C C . ILE A 1 93 ? -23.204 -16.415 55.422 1.00 60.78 93 ILE A C 1
ATOM 731 O O . ILE A 1 93 ? -24.158 -16.481 54.652 1.00 60.78 93 ILE A O 1
ATOM 735 N N . GLN A 1 94 ? -23.205 -15.567 56.452 1.00 69.56 94 GLN A N 1
ATOM 736 C CA . GLN A 1 94 ? -24.333 -14.684 56.756 1.00 69.56 94 GLN A CA 1
ATOM 737 C C . GLN A 1 94 ? -24.365 -13.410 55.901 1.00 69.56 94 GLN A C 1
ATOM 739 O O . GLN A 1 94 ? -25.453 -12.866 55.716 1.00 69.56 94 GLN A O 1
ATOM 744 N N . VAL A 1 95 ? -23.230 -12.964 55.341 1.00 76.19 95 VAL A N 1
ATOM 745 C CA . VAL A 1 95 ? -23.168 -11.768 54.474 1.00 76.19 95 VAL A CA 1
ATOM 746 C C . VAL A 1 95 ? -24.135 -11.881 53.295 1.00 76.19 95 VAL A C 1
ATOM 748 O O . VAL A 1 95 ? -24.869 -10.936 53.032 1.00 76.19 95 VAL A O 1
ATOM 751 N N . GLU A 1 96 ? -24.198 -13.039 52.632 1.00 78.12 96 GLU A N 1
ATOM 752 C CA . GLU A 1 96 ? -25.130 -13.283 51.520 1.00 78.12 96 GLU A CA 1
ATOM 753 C C . GLU A 1 96 ? -26.591 -13.135 51.973 1.00 78.12 96 GLU A C 1
ATOM 755 O O . GLU A 1 96 ? -27.362 -12.383 51.382 1.00 78.12 96 GLU A O 1
ATOM 760 N N . SER A 1 97 ? -26.960 -13.760 53.098 1.00 82.56 97 SER A N 1
ATOM 761 C CA . SER A 1 97 ? -28.322 -13.668 53.640 1.00 82.56 97 SER A CA 1
ATOM 762 C C . SER A 1 97 ? -28.711 -12.247 54.069 1.00 82.56 97 SER A C 1
ATOM 764 O O . SER A 1 97 ? -29.845 -11.823 53.845 1.00 82.56 97 SER A O 1
ATOM 766 N N . PHE A 1 98 ? -27.776 -11.486 54.648 1.00 86.88 98 PHE A N 1
ATOM 767 C CA . PHE A 1 98 ? -28.008 -10.089 55.017 1.00 86.88 98 PHE A CA 1
ATOM 768 C C . PHE A 1 98 ? -28.086 -9.188 53.788 1.00 86.88 98 PHE A C 1
ATOM 770 O O . PHE A 1 98 ? -28.888 -8.257 53.776 1.00 86.88 98 PHE A O 1
ATOM 777 N N . PHE A 1 99 ? -27.309 -9.486 52.747 1.00 87.62 99 PHE A N 1
ATOM 778 C CA . PHE A 1 99 ? -27.381 -8.782 51.476 1.00 87.62 99 PHE A CA 1
ATOM 779 C C . PHE A 1 99 ? -28.724 -9.032 50.780 1.00 87.62 99 PHE A C 1
ATOM 781 O O . PHE A 1 99 ? -29.354 -8.080 50.335 1.00 87.62 99 PHE A O 1
ATOM 788 N N . HIS A 1 100 ? -29.228 -10.271 50.770 1.00 89.31 100 HIS A N 1
ATOM 789 C CA . HIS A 1 100 ? -30.549 -10.589 50.213 1.00 89.31 100 HIS A CA 1
ATOM 790 C C . HIS A 1 100 ? -31.672 -9.847 50.946 1.00 89.31 100 HIS A C 1
ATOM 792 O O . HIS A 1 100 ? -32.504 -9.222 50.296 1.00 89.31 100 HIS A O 1
ATOM 798 N N . ALA A 1 101 ? -31.656 -9.849 52.284 1.00 89.06 101 ALA A N 1
ATOM 799 C CA . ALA A 1 101 ? -32.640 -9.118 53.086 1.00 89.06 101 ALA A CA 1
ATOM 800 C C . ALA A 1 101 ? -32.572 -7.597 52.853 1.00 89.06 101 ALA A C 1
ATOM 802 O O . ALA A 1 101 ? -33.596 -6.921 52.801 1.00 89.06 101 ALA A O 1
ATOM 803 N N . TYR A 1 102 ? -31.365 -7.050 52.688 1.00 91.12 102 TYR A N 1
ATOM 804 C CA . TYR A 1 102 ? -31.176 -5.647 52.328 1.00 91.12 102 TYR A CA 1
ATOM 805 C C . TYR A 1 102 ? -31.777 -5.326 50.949 1.00 91.12 102 TYR A C 1
ATOM 807 O O . TYR A 1 102 ? -32.507 -4.348 50.809 1.00 91.12 102 TYR A O 1
ATOM 815 N N . VAL A 1 103 ? -31.532 -6.175 49.948 1.00 91.06 103 VAL A N 1
ATOM 816 C CA . VAL A 1 103 ? -32.068 -6.015 48.587 1.00 91.06 103 VAL A CA 1
ATOM 817 C C . VAL A 1 103 ? -33.592 -6.151 48.555 1.00 91.06 103 VAL A C 1
ATOM 819 O O . VAL A 1 103 ? -34.246 -5.382 47.859 1.00 91.06 103 VAL A O 1
ATOM 822 N N . GLU A 1 104 ? -34.170 -7.080 49.317 1.00 91.50 104 GLU A N 1
ATOM 823 C CA . GLU A 1 104 ? -35.624 -7.261 49.421 1.00 91.50 104 GLU A CA 1
ATOM 824 C C . GLU A 1 104 ? -36.309 -5.981 49.926 1.00 91.50 104 GLU A C 1
ATOM 826 O O . GLU A 1 104 ? -37.253 -5.493 49.303 1.00 91.50 104 GLU A O 1
ATOM 831 N N . ASN A 1 105 ? -35.739 -5.348 50.957 1.00 90.19 105 ASN A N 1
ATOM 832 C CA . ASN A 1 105 ? -36.201 -4.045 51.436 1.00 90.19 105 ASN A CA 1
ATOM 833 C C . ASN A 1 105 ? -36.014 -2.935 50.385 1.00 90.19 105 ASN A C 1
ATOM 835 O O . ASN A 1 105 ? -36.878 -2.068 50.247 1.00 90.19 105 ASN A O 1
ATOM 839 N N . CYS A 1 106 ? -34.916 -2.943 49.616 1.00 90.31 106 CYS A N 1
ATOM 840 C CA . CYS A 1 106 ? -34.733 -1.996 48.508 1.00 90.31 106 CYS A CA 1
ATOM 841 C C . CYS A 1 106 ? -35.832 -2.143 47.448 1.00 90.31 106 CYS A C 1
ATOM 843 O O . CYS A 1 106 ? -36.367 -1.148 46.967 1.00 90.31 106 CYS A O 1
ATOM 845 N N . ILE A 1 107 ? -36.184 -3.375 47.090 1.00 90.69 107 ILE A N 1
ATOM 846 C CA . ILE A 1 107 ? -37.194 -3.681 46.073 1.00 90.69 107 ILE A CA 1
ATOM 847 C C . ILE A 1 107 ? -38.581 -3.261 46.531 1.00 90.69 107 ILE A C 1
ATOM 849 O O . ILE A 1 107 ? -39.314 -2.649 45.752 1.00 90.69 107 ILE A O 1
ATOM 853 N N . GLU A 1 108 ? -38.910 -3.507 47.799 1.00 88.12 108 GLU A N 1
ATOM 854 C CA . GLU A 1 108 ? -40.171 -3.065 48.389 1.00 88.12 108 GLU A CA 1
ATOM 855 C C . GLU A 1 108 ? -40.300 -1.531 48.391 1.00 88.12 108 GLU A C 1
ATOM 857 O O . GLU A 1 108 ? -41.379 -0.998 48.124 1.00 88.12 108 GLU A O 1
ATOM 862 N N . LEU A 1 109 ? -39.199 -0.810 48.638 1.00 87.19 109 LEU A N 1
ATOM 863 C CA . LEU A 1 109 ? -39.155 0.656 48.590 1.00 87.19 109 LEU A CA 1
ATOM 864 C C . LEU A 1 109 ? -39.225 1.217 47.160 1.00 87.19 109 LEU A C 1
ATOM 866 O O . LEU A 1 109 ? -39.818 2.277 46.944 1.00 87.19 109 LEU A O 1
ATOM 870 N N . LEU A 1 110 ? -38.615 0.533 46.188 1.00 87.00 110 LEU A N 1
ATOM 871 C CA . LEU A 1 110 ? -38.630 0.924 44.772 1.00 87.00 110 LEU A CA 1
ATOM 872 C C . LEU A 1 110 ? -39.928 0.526 44.060 1.00 87.00 110 LEU A C 1
ATOM 874 O O . LEU A 1 110 ? -40.247 1.112 43.029 1.00 87.00 110 LEU A O 1
ATOM 878 N N . GLY A 1 111 ? -40.671 -0.442 44.602 1.00 86.19 111 GLY A N 1
ATOM 879 C CA . GLY A 1 111 ? -41.883 -0.984 43.991 1.00 86.19 111 GLY A CA 1
ATOM 880 C C . GLY A 1 111 ? -41.618 -1.818 42.734 1.00 86.19 111 GLY A C 1
ATOM 881 O O . GLY A 1 111 ? -42.484 -1.888 41.871 1.00 86.19 111 GLY A O 1
ATOM 882 N N . CYS A 1 112 ? -40.436 -2.428 42.603 1.00 89.75 112 CYS A N 1
ATOM 883 C CA . CYS A 1 112 ? -40.067 -3.263 41.450 1.00 89.75 112 CYS A CA 1
ATOM 884 C C . CYS A 1 112 ? -40.111 -4.764 41.801 1.00 89.75 112 CYS A C 1
ATOM 886 O O . CYS A 1 112 ? -40.442 -5.131 42.924 1.00 89.75 112 CYS A O 1
ATOM 888 N N . LYS A 1 113 ? -39.813 -5.651 40.843 1.00 90.12 113 LYS A N 1
ATOM 889 C CA . LYS A 1 113 ? -39.666 -7.105 41.068 1.00 90.12 113 LYS A CA 1
ATOM 890 C C . LYS A 1 113 ? -38.203 -7.540 41.168 1.00 90.12 113 LYS A C 1
ATOM 892 O O . LYS A 1 113 ? -37.907 -8.511 41.856 1.00 90.12 113 LYS A O 1
ATOM 897 N N . ALA A 1 114 ? -37.302 -6.848 40.471 1.00 91.69 114 ALA A N 1
ATOM 898 C CA . ALA A 1 114 ? -35.865 -7.099 40.522 1.00 91.69 114 ALA A CA 1
ATOM 899 C C . ALA A 1 114 ? -35.060 -5.846 40.148 1.00 91.69 114 ALA A C 1
ATOM 901 O O . ALA A 1 114 ? -35.551 -4.941 39.466 1.00 91.69 114 ALA A O 1
ATOM 902 N N . ILE A 1 115 ? -33.799 -5.822 40.576 1.00 91.94 115 ILE A N 1
ATOM 903 C CA . ILE A 1 115 ? -32.849 -4.741 40.315 1.00 91.94 115 ILE A CA 1
ATOM 904 C C . ILE A 1 115 ? -31.791 -5.228 39.324 1.00 91.94 115 ILE A C 1
ATOM 906 O O . ILE A 1 115 ? -31.101 -6.217 39.561 1.00 91.94 115 ILE A O 1
ATOM 910 N N . VAL A 1 116 ? -31.631 -4.517 38.213 1.00 92.06 116 VAL A N 1
ATOM 911 C CA . VAL A 1 116 ? -30.591 -4.771 37.216 1.00 92.06 116 VAL A CA 1
ATOM 912 C C . VAL A 1 116 ? -29.359 -3.946 37.568 1.00 92.06 116 VAL A C 1
ATOM 914 O O . VAL A 1 116 ? -29.400 -2.714 37.520 1.00 92.06 116 VAL A O 1
ATOM 917 N N . ILE A 1 117 ? -28.261 -4.628 37.889 1.00 90.75 117 ILE A N 1
ATOM 918 C CA . ILE A 1 117 ? -26.971 -4.004 38.196 1.00 90.75 117 ILE A CA 1
ATOM 919 C C . ILE A 1 117 ? -26.075 -4.118 36.970 1.00 90.75 117 ILE A C 1
ATOM 921 O O . ILE A 1 117 ? -25.760 -5.220 36.526 1.00 90.75 117 ILE A O 1
ATOM 925 N N . ARG A 1 118 ? -25.658 -2.975 36.424 1.00 90.88 118 ARG A N 1
ATOM 926 C CA . ARG A 1 118 ? -24.785 -2.897 35.245 1.00 90.88 118 ARG A CA 1
ATOM 927 C C . ARG A 1 118 ? -23.348 -2.662 35.695 1.00 90.88 118 ARG A C 1
ATOM 929 O O . ARG A 1 118 ? -23.087 -1.666 36.362 1.00 90.88 118 ARG A O 1
ATOM 936 N N . ILE A 1 119 ? -22.440 -3.559 35.333 1.00 89.12 119 ILE A N 1
ATOM 937 C CA . ILE A 1 119 ? -21.015 -3.490 35.659 1.00 89.12 119 ILE A CA 1
ATOM 938 C C . ILE A 1 119 ? -20.241 -3.477 34.339 1.00 89.12 119 ILE A C 1
ATOM 940 O O . ILE A 1 119 ? -20.371 -4.411 33.548 1.00 89.12 119 ILE A O 1
ATOM 944 N N . ASP A 1 120 ? -19.474 -2.420 34.093 1.00 88.19 120 ASP A N 1
ATOM 945 C CA . ASP A 1 120 ? -18.758 -2.190 32.831 1.00 88.19 120 ASP A CA 1
ATOM 946 C C . ASP A 1 120 ? -17.238 -2.291 33.027 1.00 88.19 120 ASP A C 1
ATOM 948 O O . ASP A 1 120 ? -16.764 -2.053 34.133 1.00 88.19 120 ASP A O 1
ATOM 952 N N . ASP A 1 121 ? -16.481 -2.665 31.991 1.00 83.19 121 ASP A N 1
ATOM 953 C CA . ASP A 1 121 ? -15.004 -2.637 31.947 1.00 83.19 121 ASP A CA 1
ATOM 954 C C . ASP A 1 121 ? -14.270 -3.344 33.121 1.00 83.19 121 ASP A C 1
ATOM 956 O O . ASP A 1 121 ? -13.152 -2.978 33.502 1.00 83.19 121 ASP A O 1
ATOM 960 N N . VAL A 1 122 ? -14.848 -4.404 33.710 1.00 81.75 122 VAL A N 1
ATOM 961 C CA . VAL A 1 122 ? -14.190 -5.155 34.809 1.00 81.75 122 VAL A CA 1
ATOM 962 C C . VAL A 1 122 ? -12.835 -5.720 34.368 1.00 81.75 122 VAL A C 1
ATOM 964 O O . VAL A 1 122 ? -11.893 -5.790 35.157 1.00 81.75 122 VAL A O 1
ATOM 967 N N . ASP A 1 123 ? -12.736 -6.132 33.108 1.00 77.38 123 ASP A N 1
ATOM 968 C CA . ASP A 1 123 ? -11.543 -6.690 32.479 1.00 77.38 123 ASP A CA 1
ATOM 969 C C . ASP A 1 123 ? -10.408 -5.682 32.268 1.00 77.38 123 ASP A C 1
ATOM 971 O O . ASP A 1 123 ? -9.247 -6.082 32.167 1.00 77.38 123 ASP A O 1
ATOM 975 N N . MET A 1 124 ? -10.704 -4.382 32.289 1.00 77.44 124 MET A N 1
ATOM 976 C CA . MET A 1 124 ? -9.693 -3.322 32.254 1.00 77.44 124 MET A CA 1
ATOM 977 C C . MET A 1 124 ? -9.041 -3.073 33.623 1.00 77.44 124 MET A C 1
ATOM 979 O O . MET A 1 124 ? -7.934 -2.536 33.697 1.00 77.44 124 MET A O 1
ATOM 983 N N . ALA A 1 125 ? -9.651 -3.533 34.720 1.00 74.19 125 ALA A N 1
ATOM 984 C CA . ALA A 1 125 ? -9.107 -3.425 36.073 1.00 74.19 125 ALA A CA 1
ATOM 985 C C . ALA A 1 125 ? -8.253 -4.654 36.459 1.00 74.19 125 ALA A C 1
ATOM 987 O O . ALA A 1 125 ? -8.560 -5.355 37.424 1.00 74.19 125 ALA A O 1
ATOM 988 N N . LEU A 1 126 ? -7.150 -4.909 35.739 1.00 70.00 126 LEU A N 1
ATOM 989 C CA . LEU A 1 126 ? -6.311 -6.124 35.863 1.00 70.00 126 LEU A CA 1
ATOM 990 C C . LEU A 1 126 ? -5.963 -6.537 37.308 1.00 70.00 126 LEU A C 1
ATOM 992 O O . LEU A 1 126 ? -6.003 -7.718 37.645 1.00 70.00 126 LEU A O 1
ATOM 996 N N . GLY A 1 127 ? -5.632 -5.575 38.175 1.00 70.62 127 GLY A N 1
ATOM 997 C CA . GLY A 1 127 ? -5.256 -5.847 39.569 1.00 70.62 127 GLY A CA 1
ATOM 998 C C . GLY A 1 127 ? -6.424 -6.219 40.490 1.00 70.62 127 GLY A C 1
ATOM 999 O O . GLY A 1 127 ? -6.195 -6.720 41.586 1.00 70.62 127 GLY A O 1
ATOM 1000 N N . ARG A 1 128 ? -7.666 -5.972 40.063 1.00 74.38 128 ARG A N 1
ATOM 1001 C CA . ARG A 1 128 ? -8.882 -6.092 40.883 1.00 74.38 128 ARG A CA 1
ATOM 1002 C C . ARG A 1 128 ? -9.947 -6.991 40.280 1.00 74.38 128 ARG A C 1
ATOM 1004 O O . ARG A 1 128 ? -10.874 -7.378 40.983 1.00 74.38 128 ARG A O 1
ATOM 1011 N N . ALA A 1 129 ? -9.833 -7.338 39.004 1.00 78.31 129 ALA A N 1
ATOM 1012 C CA . ALA A 1 129 ? -10.858 -8.086 38.299 1.00 78.31 129 ALA A CA 1
ATOM 1013 C C . ALA A 1 129 ? -11.208 -9.406 38.991 1.00 78.31 129 ALA A C 1
ATOM 1015 O O . ALA A 1 129 ? -12.381 -9.738 39.082 1.00 78.31 129 ALA A O 1
ATOM 1016 N N . PHE A 1 130 ? -10.229 -10.133 39.545 1.00 84.25 130 PHE A N 1
ATOM 1017 C CA . PHE A 1 130 ? -10.528 -11.346 40.314 1.00 84.25 130 PHE A CA 1
ATOM 1018 C C . PHE A 1 130 ? -11.405 -11.051 41.540 1.00 84.25 130 PHE A C 1
ATOM 1020 O O . PHE A 1 130 ? -12.383 -11.759 41.764 1.00 84.25 130 PHE A O 1
ATOM 1027 N N . GLU A 1 131 ? -11.090 -9.997 42.301 1.00 81.81 131 GLU A N 1
ATOM 1028 C CA . GLU A 1 131 ? -11.889 -9.584 43.460 1.00 81.81 131 GLU A CA 1
ATOM 1029 C C . GLU A 1 131 ? -13.308 -9.205 43.033 1.00 81.81 131 GLU A C 1
ATOM 1031 O O . GLU A 1 131 ? -14.271 -9.682 43.623 1.00 81.81 131 GLU A O 1
ATOM 1036 N N . VAL A 1 132 ? -13.444 -8.411 41.967 1.00 84.19 132 VAL A N 1
ATOM 1037 C CA . VAL A 1 132 ? -14.747 -8.007 41.420 1.00 84.19 132 VAL A CA 1
ATOM 1038 C C . VAL A 1 132 ? -15.547 -9.228 40.965 1.00 84.19 132 VAL A C 1
ATOM 1040 O O . VAL A 1 132 ? -16.708 -9.360 41.335 1.00 84.19 132 VAL A O 1
ATOM 1043 N N . LEU A 1 133 ? -14.935 -10.157 40.225 1.00 86.88 133 LEU A N 1
ATOM 1044 C CA . LEU A 1 133 ? -15.583 -11.399 39.794 1.00 86.88 133 LEU A CA 1
ATOM 1045 C C . LEU A 1 133 ? -16.007 -12.275 40.978 1.00 86.88 133 LEU A C 1
ATOM 1047 O O . LEU A 1 133 ? -17.059 -12.911 40.917 1.00 86.88 133 LEU A O 1
ATOM 1051 N N . ASP A 1 134 ? -15.204 -12.333 42.044 1.00 82.69 134 ASP A N 1
ATOM 1052 C CA . ASP A 1 134 ? -15.555 -13.092 43.248 1.00 82.69 134 ASP A CA 1
ATOM 1053 C C . ASP A 1 134 ? -16.700 -12.436 44.024 1.00 82.69 134 ASP A C 1
ATOM 1055 O O . ASP A 1 134 ? -17.587 -13.141 44.502 1.00 82.69 134 ASP A O 1
ATOM 1059 N N . GLU A 1 135 ? -16.753 -11.103 44.081 1.00 81.50 135 GLU A N 1
ATOM 1060 C CA . GLU A 1 135 ? -17.892 -10.376 44.650 1.00 81.50 135 GLU A CA 1
ATOM 1061 C C . GLU A 1 135 ? -19.162 -10.528 43.804 1.00 81.50 135 GLU A C 1
ATOM 1063 O O . GLU A 1 135 ? -20.234 -10.757 44.360 1.00 81.50 135 GLU A O 1
ATOM 1068 N N . VAL A 1 136 ? -19.058 -10.486 42.470 1.00 83.69 136 VAL A N 1
ATOM 1069 C CA . VAL A 1 136 ? -20.177 -10.792 41.560 1.00 83.69 136 VAL A CA 1
ATOM 1070 C C . VAL A 1 136 ? -20.715 -12.190 41.860 1.00 83.69 136 VAL A C 1
ATOM 1072 O O . VAL A 1 136 ? -21.910 -12.365 42.077 1.00 83.69 136 VAL A O 1
ATOM 1075 N N . ARG A 1 137 ? -19.826 -13.183 41.967 1.00 83.50 137 ARG A N 1
ATOM 1076 C CA . ARG A 1 137 ? -20.193 -14.561 42.307 1.00 83.50 137 ARG A CA 1
ATOM 1077 C C . ARG A 1 137 ? -20.828 -14.679 43.699 1.00 83.50 137 ARG A C 1
ATOM 1079 O O . ARG A 1 137 ? -21.747 -15.476 43.871 1.00 83.50 137 ARG A O 1
ATOM 1086 N N . ARG A 1 138 ? -20.320 -13.949 44.701 1.00 78.44 138 ARG A N 1
ATOM 1087 C CA . ARG A 1 138 ? -20.715 -14.095 46.115 1.00 78.44 138 ARG A CA 1
ATOM 1088 C C . ARG A 1 138 ? -21.959 -13.294 46.495 1.00 78.44 138 ARG A C 1
ATOM 1090 O O . ARG A 1 138 ? -22.775 -13.801 47.251 1.00 78.44 138 ARG A O 1
ATOM 1097 N N . LEU A 1 139 ? -22.091 -12.060 46.016 1.00 73.50 139 LEU A N 1
ATOM 1098 C CA . LEU A 1 139 ? -23.169 -11.139 46.399 1.00 73.50 139 LEU A CA 1
ATOM 1099 C C . LEU A 1 139 ? -24.289 -11.088 45.359 1.00 73.50 139 LEU A C 1
ATOM 1101 O O . LEU A 1 139 ? -25.461 -11.011 45.715 1.00 73.50 139 LEU A O 1
ATOM 1105 N N . LEU A 1 140 ? -23.955 -11.153 44.068 1.00 73.25 140 LEU A N 1
ATOM 1106 C CA . LEU A 1 140 ? -24.934 -10.980 42.986 1.00 73.25 140 LEU A CA 1
ATOM 1107 C C . LEU A 1 140 ? -25.614 -12.295 42.572 1.00 73.25 140 LEU A C 1
ATOM 1109 O O . LEU A 1 140 ? -26.291 -12.338 41.551 1.00 73.25 140 LEU A O 1
ATOM 1113 N N . SER A 1 141 ? -25.485 -13.343 43.397 1.00 76.31 141 SER A N 1
ATOM 1114 C CA . SER A 1 141 ? -26.289 -14.574 43.316 1.00 76.31 141 SER A CA 1
ATOM 1115 C C . SER A 1 141 ? -27.709 -14.403 43.890 1.00 76.31 141 SER A C 1
ATOM 1117 O O . SER A 1 141 ? -28.499 -15.348 43.886 1.00 76.31 141 SER A O 1
ATOM 1119 N N . CYS A 1 142 ? -28.048 -13.203 44.375 1.00 83.06 142 CYS A N 1
ATOM 1120 C CA . CYS A 1 142 ? -29.376 -12.856 44.871 1.00 83.06 142 CYS A CA 1
ATOM 1121 C C . CYS A 1 142 ? -30.449 -13.036 43.779 1.00 83.06 142 CYS A C 1
ATOM 1123 O O . CYS A 1 142 ? -30.321 -12.419 42.721 1.00 83.06 142 CYS A O 1
ATOM 1125 N N . PRO A 1 143 ? -31.550 -13.776 44.033 1.00 85.38 143 PRO A N 1
ATOM 1126 C CA . PRO A 1 143 ? -32.630 -13.977 43.057 1.00 85.38 143 PRO A CA 1
ATOM 1127 C C . PRO A 1 143 ? -33.278 -12.684 42.555 1.00 85.38 143 PRO A C 1
ATOM 1129 O O . PRO A 1 143 ? -33.888 -12.668 41.489 1.00 85.38 143 PRO A O 1
ATOM 1132 N N . TYR A 1 144 ? -33.160 -11.609 43.333 1.00 90.06 144 TYR A N 1
ATOM 1133 C CA . TYR A 1 144 ? -33.743 -10.319 43.009 1.00 90.06 144 TYR A CA 1
ATOM 1134 C C . TYR A 1 144 ? -32.782 -9.346 42.311 1.00 90.06 144 TYR A C 1
ATOM 1136 O O . TYR A 1 144 ? -33.145 -8.197 42.051 1.00 90.06 144 TYR A O 1
ATOM 1144 N N . ILE A 1 145 ? -31.556 -9.782 42.018 1.00 89.81 145 ILE A N 1
ATOM 1145 C CA . ILE A 1 145 ? -30.571 -9.009 41.266 1.00 89.81 145 ILE A CA 1
ATOM 1146 C C . ILE A 1 145 ? -30.313 -9.681 39.926 1.00 89.81 145 ILE A C 1
ATOM 1148 O O . ILE A 1 145 ? -30.113 -10.888 39.841 1.00 89.81 145 ILE A O 1
ATOM 1152 N N . ILE A 1 146 ? -30.243 -8.869 38.877 1.00 90.06 146 ILE A N 1
ATOM 1153 C CA . ILE A 1 146 ? -29.804 -9.292 37.550 1.00 90.06 146 ILE A CA 1
ATOM 1154 C C . ILE A 1 146 ? -28.482 -8.573 37.252 1.00 90.06 146 ILE A C 1
ATOM 1156 O O . ILE A 1 146 ? -28.505 -7.397 36.873 1.00 90.06 146 ILE A O 1
ATOM 1160 N N . PRO A 1 147 ? -27.321 -9.225 37.447 1.00 89.31 147 PRO A N 1
ATOM 1161 C CA . PRO A 1 147 ? -26.041 -8.629 37.103 1.00 89.31 147 PRO A CA 1
ATOM 1162 C C . PRO A 1 147 ? -25.810 -8.702 35.588 1.00 89.31 147 PRO A C 1
ATOM 1164 O O . PRO A 1 147 ? -25.820 -9.778 34.993 1.00 89.31 147 PRO A O 1
ATOM 1167 N N . ILE A 1 148 ? -25.561 -7.554 34.963 1.00 91.12 148 ILE A N 1
ATOM 1168 C CA . ILE A 1 148 ? -25.076 -7.449 33.585 1.00 91.12 148 ILE A CA 1
ATOM 1169 C C . ILE A 1 148 ? -23.622 -7.014 33.661 1.00 91.12 148 ILE A C 1
ATOM 1171 O O . ILE A 1 148 ? -23.339 -5.902 34.099 1.00 91.12 148 ILE A O 1
ATOM 1175 N N . VAL A 1 149 ? -22.716 -7.890 33.235 1.00 89.62 149 VAL A N 1
ATOM 1176 C CA . VAL A 1 149 ? -21.272 -7.642 33.268 1.00 89.62 149 VAL A CA 1
ATOM 1177 C C . VAL A 1 149 ? -20.733 -7.606 31.843 1.00 89.62 149 VAL A C 1
ATOM 1179 O O . VAL A 1 149 ? -20.928 -8.566 31.096 1.00 89.62 149 VAL A O 1
ATOM 1182 N N . SER A 1 150 ? -20.076 -6.510 31.461 1.00 89.19 150 SER A N 1
ATOM 1183 C CA . SER A 1 150 ? -19.346 -6.411 30.192 1.00 89.19 150 SER A CA 1
ATOM 1184 C C . SER A 1 150 ? -17.878 -6.822 30.372 1.00 89.19 150 SER A C 1
ATOM 1186 O O . SER A 1 150 ? -17.360 -6.843 31.488 1.00 89.19 150 SER A O 1
ATOM 1188 N N . GLY A 1 151 ? -17.212 -7.210 29.285 1.00 87.25 151 GLY A N 1
ATOM 1189 C CA . GLY A 1 151 ? -15.774 -7.488 29.270 1.00 87.25 151 GLY A CA 1
ATOM 1190 C C . GLY A 1 151 ? -15.385 -8.634 28.339 1.00 87.25 151 GLY A C 1
ATOM 1191 O O . GLY A 1 151 ? -16.234 -9.357 27.809 1.00 87.25 151 GLY A O 1
ATOM 1192 N N . ASP A 1 152 ? -14.083 -8.803 28.149 1.00 87.38 152 ASP A N 1
ATOM 1193 C CA . ASP A 1 152 ? -13.482 -9.813 27.292 1.00 87.38 152 ASP A CA 1
ATOM 1194 C C . ASP A 1 152 ? -13.228 -11.129 28.051 1.00 87.38 152 ASP A C 1
ATOM 1196 O O . ASP A 1 152 ? -12.568 -11.184 29.094 1.00 87.38 152 ASP A O 1
ATOM 1200 N N . HIS A 1 153 ? -13.745 -12.233 27.503 1.00 86.75 153 HIS A N 1
ATOM 1201 C CA . HIS A 1 153 ? -13.597 -13.563 28.090 1.00 86.75 153 HIS A CA 1
ATOM 1202 C C . HIS A 1 153 ? -12.135 -14.029 28.182 1.00 86.75 153 HIS A C 1
ATOM 1204 O O . HIS A 1 153 ? -11.765 -14.694 29.155 1.00 86.75 153 HIS A O 1
ATOM 1210 N N . GLU A 1 154 ? -11.304 -13.698 27.195 1.00 86.56 154 GLU A N 1
ATOM 1211 C CA . GLU A 1 154 ? -9.886 -14.048 27.181 1.00 86.56 154 GLU A CA 1
ATOM 1212 C C . GLU A 1 154 ? -9.123 -13.272 28.255 1.00 86.56 154 GLU A C 1
ATOM 1214 O O . GLU A 1 154 ? -8.322 -13.870 28.982 1.00 86.56 154 GLU A O 1
ATOM 1219 N N . LEU A 1 155 ? -9.431 -11.982 28.435 1.00 87.00 155 LEU A N 1
ATOM 1220 C CA . LEU A 1 155 ? -8.856 -11.178 29.517 1.00 87.00 155 LEU A CA 1
ATOM 1221 C C . LEU A 1 155 ? -9.284 -11.707 30.885 1.00 87.00 155 LEU A C 1
ATOM 1223 O O . LEU A 1 155 ? -8.432 -11.914 31.752 1.00 87.00 155 LEU A O 1
ATOM 1227 N N . TYR A 1 156 ? -10.566 -12.037 31.072 1.00 88.06 156 TYR A N 1
ATOM 1228 C CA . TYR A 1 156 ? -11.028 -12.700 32.293 1.00 88.06 156 TYR A CA 1
ATOM 1229 C C . TYR A 1 156 ? -10.274 -14.000 32.574 1.00 88.06 156 TYR A C 1
ATOM 1231 O O . TYR A 1 156 ? -9.823 -14.225 33.700 1.00 88.06 156 TYR A O 1
ATOM 1239 N N . SER A 1 157 ? -10.100 -14.848 31.558 1.00 87.12 157 SER A N 1
ATOM 1240 C CA . SER A 1 157 ? -9.380 -16.116 31.694 1.00 87.12 157 SER A CA 1
ATOM 1241 C C . SER A 1 157 ? -7.928 -15.890 32.094 1.00 87.12 157 SER A C 1
ATOM 1243 O O . SER A 1 157 ? -7.426 -16.560 32.999 1.00 87.12 157 SER A O 1
ATOM 1245 N N . HIS A 1 158 ? -7.274 -14.901 31.482 1.00 86.12 158 HIS A N 1
ATOM 1246 C CA . HIS A 1 158 ? -5.904 -14.533 31.800 1.00 86.12 158 HIS A CA 1
ATOM 1247 C C . HIS A 1 158 ? -5.759 -14.041 33.246 1.00 86.12 158 HIS A C 1
ATOM 1249 O O . HIS A 1 158 ? -4.924 -14.564 33.983 1.00 86.12 158 HIS A O 1
ATOM 1255 N N . MET A 1 159 ? -6.597 -13.099 33.685 1.00 84.56 159 MET A N 1
ATOM 1256 C CA . MET A 1 159 ? -6.524 -12.523 35.034 1.00 84.56 159 MET A CA 1
ATOM 1257 C C . MET A 1 159 ? -6.762 -13.573 36.123 1.00 84.56 159 MET A C 1
ATOM 1259 O O . MET A 1 159 ? -6.012 -13.656 37.097 1.00 84.56 159 MET A O 1
ATOM 1263 N N . VAL A 1 160 ? -7.774 -14.425 35.943 1.00 86.44 160 VAL A N 1
ATOM 1264 C CA . VAL A 1 160 ? -8.073 -15.510 36.885 1.00 86.44 160 VAL A CA 1
ATOM 1265 C C . VAL A 1 160 ? -6.942 -16.545 36.898 1.00 86.44 160 VAL A C 1
ATOM 1267 O O . VAL A 1 160 ? -6.569 -17.036 37.966 1.00 86.44 160 VAL A O 1
ATOM 1270 N N . ARG A 1 161 ? -6.350 -16.853 35.735 1.00 84.81 161 ARG A N 1
ATOM 1271 C CA . ARG A 1 161 ? -5.196 -17.757 35.643 1.00 84.81 161 ARG A CA 1
ATOM 1272 C C . ARG A 1 161 ? -4.003 -17.212 36.423 1.00 84.81 161 ARG A C 1
ATOM 1274 O O . ARG A 1 161 ? -3.455 -17.946 37.237 1.00 84.81 161 ARG A O 1
ATOM 1281 N N . VAL A 1 162 ? -3.641 -15.944 36.220 1.00 82.94 162 VAL A N 1
ATOM 1282 C CA . VAL A 1 162 ? -2.537 -15.282 36.940 1.00 82.94 162 VAL A CA 1
ATOM 1283 C C . VAL A 1 162 ? -2.766 -15.333 38.453 1.00 82.94 162 VAL A C 1
ATOM 1285 O O . VAL A 1 162 ? -1.845 -15.649 39.205 1.00 82.94 162 VAL A O 1
ATOM 1288 N N . HIS A 1 163 ? -4.000 -15.103 38.906 1.00 83.88 163 HIS A N 1
ATOM 1289 C CA . HIS A 1 163 ? -4.353 -15.194 40.322 1.00 83.88 163 HIS A CA 1
ATOM 1290 C C . HIS A 1 163 ? -4.160 -16.614 40.897 1.00 83.88 163 HIS A C 1
ATOM 1292 O O . HIS A 1 163 ? -3.569 -16.782 41.971 1.00 83.88 163 HIS A O 1
ATOM 1298 N N . PHE A 1 164 ? -4.623 -17.654 40.193 1.00 82.25 164 PHE A N 1
ATOM 1299 C CA . PHE A 1 164 ? -4.458 -19.042 40.643 1.00 82.25 164 PHE A CA 1
ATOM 1300 C C . PHE A 1 164 ? -3.011 -19.535 40.555 1.00 82.25 164 PHE A C 1
ATOM 1302 O O . PHE A 1 164 ? -2.556 -20.219 41.471 1.00 82.25 164 PHE A O 1
ATOM 1309 N N . GLU A 1 165 ? -2.278 -19.167 39.502 1.00 79.62 165 GLU A N 1
ATOM 1310 C CA . GLU A 1 165 ? -0.850 -19.472 39.360 1.00 79.62 165 GLU A CA 1
ATOM 1311 C C . GLU A 1 165 ? -0.054 -18.842 40.508 1.00 79.62 165 GLU A C 1
ATOM 1313 O O . GLU A 1 165 ? 0.650 -19.556 41.218 1.00 79.62 165 GLU A O 1
ATOM 1318 N N . GLY A 1 166 ? -0.249 -17.544 40.774 1.00 73.06 166 GLY A N 1
ATOM 1319 C CA . GLY A 1 166 ? 0.418 -16.845 41.875 1.00 73.06 166 GLY A CA 1
ATOM 1320 C C . GLY A 1 166 ? 0.113 -17.444 43.253 1.00 73.06 166 GLY A C 1
ATOM 1321 O O . GLY A 1 166 ? 0.990 -17.502 44.115 1.00 73.06 166 GLY A O 1
ATOM 1322 N N . SER A 1 167 ? -1.104 -17.961 43.445 1.00 69.88 167 SER A N 1
ATOM 1323 C CA . SER A 1 167 ? -1.502 -18.654 44.677 1.00 69.88 167 SER A CA 1
ATOM 1324 C C . SER A 1 167 ? -0.869 -20.047 44.814 1.00 69.88 167 SER A C 1
ATOM 1326 O O . SER A 1 167 ? -0.618 -20.496 45.932 1.00 69.88 167 SER A O 1
ATOM 1328 N N . ALA A 1 168 ? -0.592 -20.730 43.699 1.00 64.56 168 ALA A N 1
ATOM 1329 C CA . ALA A 1 168 ? 0.005 -22.066 43.674 1.00 64.56 168 ALA A CA 1
ATOM 1330 C C . ALA A 1 168 ? 1.542 -22.057 43.812 1.00 64.56 168 ALA A C 1
ATOM 1332 O O . ALA A 1 168 ? 2.124 -23.068 44.199 1.00 64.56 168 ALA A O 1
ATOM 1333 N N . THR A 1 169 ? 2.211 -20.933 43.525 1.00 63.69 169 THR A N 1
ATOM 1334 C CA . THR A 1 169 ? 3.684 -20.833 43.439 1.00 63.69 169 THR A CA 1
ATOM 1335 C C . THR A 1 169 ? 4.373 -20.184 44.651 1.00 63.69 169 THR A C 1
ATOM 1337 O O . THR A 1 169 ? 5.493 -19.685 44.531 1.00 63.69 169 THR A O 1
ATOM 1340 N N . ASN A 1 170 ? 3.757 -20.145 45.838 1.00 54.44 170 ASN A N 1
ATOM 1341 C CA . ASN A 1 170 ? 4.366 -19.475 46.997 1.00 54.44 170 ASN A CA 1
ATOM 1342 C C . ASN A 1 170 ? 5.618 -20.203 47.560 1.00 54.44 170 ASN A C 1
ATOM 1344 O O . ASN A 1 170 ? 5.526 -21.146 48.336 1.00 54.44 170 ASN A O 1
ATOM 1348 N N . LYS A 1 171 ? 6.789 -19.698 47.133 1.00 57.06 171 LYS A N 1
ATOM 1349 C CA . LYS A 1 171 ? 8.131 -19.572 47.758 1.00 57.06 171 LYS A CA 1
ATOM 1350 C C . LYS A 1 171 ? 8.565 -20.564 48.859 1.00 57.06 171 LYS A C 1
ATOM 1352 O O . LYS A 1 171 ? 8.697 -20.181 50.016 1.00 57.06 171 LYS A O 1
ATOM 1357 N N . SER A 1 172 ? 9.024 -21.745 48.445 1.00 47.53 172 SER A N 1
ATOM 1358 C CA . SER A 1 172 ? 10.334 -22.305 48.842 1.00 47.53 172 SER A CA 1
ATOM 1359 C C . SER A 1 172 ? 10.599 -23.573 48.023 1.00 47.53 172 SER A C 1
ATOM 1361 O O . SER A 1 172 ? 9.881 -24.552 48.186 1.00 47.53 172 SER A O 1
ATOM 1363 N N . SER A 1 173 ? 11.609 -23.549 47.146 1.00 52.94 173 SER A N 1
ATOM 1364 C CA . SER A 1 173 ? 12.006 -24.620 46.205 1.00 52.94 173 SER A CA 1
ATOM 1365 C C . SER A 1 173 ? 10.952 -25.001 45.151 1.00 52.94 173 SER A C 1
ATOM 1367 O O . SER A 1 173 ? 10.020 -25.747 45.421 1.00 52.94 173 SER A O 1
ATOM 1369 N N . ILE A 1 174 ? 11.104 -24.500 43.923 1.00 56.50 174 ILE A N 1
ATOM 1370 C CA . ILE A 1 174 ? 10.243 -24.873 42.792 1.00 56.50 174 ILE A CA 1
ATOM 1371 C C . ILE A 1 174 ? 11.138 -25.434 41.683 1.00 56.50 174 ILE A C 1
ATOM 1373 O O . ILE A 1 174 ? 12.091 -24.779 41.271 1.00 56.50 174 ILE A O 1
ATOM 1377 N N . SER A 1 175 ? 10.839 -26.658 41.242 1.00 60.19 175 SER A N 1
ATOM 1378 C CA . SER A 1 175 ? 11.446 -27.303 40.070 1.00 60.19 175 SER A CA 1
ATOM 1379 C C . SER A 1 175 ? 10.751 -26.853 38.775 1.00 60.19 175 SER A C 1
ATOM 1381 O O . SER A 1 175 ? 9.577 -26.476 38.811 1.00 60.19 175 SER A O 1
ATOM 1383 N N . ASP A 1 176 ? 11.412 -26.955 37.617 1.00 60.81 176 ASP A N 1
ATOM 1384 C CA . ASP A 1 176 ? 10.813 -26.628 36.305 1.00 60.81 176 ASP A CA 1
ATOM 1385 C C . ASP A 1 176 ? 9.524 -27.428 36.004 1.00 60.81 176 ASP A C 1
ATOM 1387 O O . ASP A 1 176 ? 8.641 -26.984 35.263 1.00 60.81 176 ASP A O 1
ATOM 1391 N N . GLU A 1 177 ? 9.374 -28.605 36.614 1.00 58.91 177 GLU A N 1
ATOM 1392 C CA . GLU A 1 177 ? 8.203 -29.479 36.488 1.00 58.91 177 GLU A CA 1
ATOM 1393 C C . GLU A 1 177 ? 7.006 -28.981 37.321 1.00 58.91 177 GLU A C 1
ATOM 1395 O O . GLU A 1 177 ? 5.848 -29.060 36.894 1.00 58.91 177 GLU A O 1
ATOM 1400 N N . SER A 1 178 ? 7.280 -28.368 38.476 1.00 58.00 178 SER A N 1
ATOM 1401 C CA . SER A 1 178 ? 6.291 -27.701 39.333 1.00 58.00 178 SER A CA 1
ATOM 1402 C C . SER A 1 178 ? 5.722 -26.431 38.679 1.00 58.00 178 SER A C 1
ATOM 1404 O O . SER A 1 178 ? 4.541 -26.128 38.836 1.00 58.00 178 SER A O 1
ATOM 1406 N N . VAL A 1 179 ? 6.523 -25.725 37.873 1.00 61.56 179 VAL A N 1
ATOM 1407 C CA . VAL A 1 179 ? 6.070 -24.553 37.099 1.00 61.56 179 VAL A CA 1
ATOM 1408 C C . VAL A 1 179 ? 5.135 -24.978 35.961 1.00 61.56 179 VAL A C 1
ATOM 1410 O O . VAL A 1 179 ? 4.030 -24.453 35.822 1.00 61.56 179 VAL A O 1
ATOM 1413 N N . LYS A 1 180 ? 5.521 -25.993 35.174 1.00 62.41 180 LYS A N 1
ATOM 1414 C CA . LYS A 1 180 ? 4.690 -26.507 34.066 1.00 62.41 180 LYS A CA 1
ATOM 1415 C C . LYS A 1 180 ? 3.367 -27.120 34.540 1.00 62.41 180 LYS A C 1
ATOM 1417 O O . LYS A 1 180 ? 2.347 -26.967 33.865 1.00 62.41 180 LYS A O 1
ATOM 1422 N N . SER A 1 181 ? 3.368 -27.811 35.681 1.00 62.09 181 SER A N 1
ATOM 1423 C CA . SER A 1 181 ? 2.143 -28.345 36.294 1.00 62.09 181 SER A CA 1
ATOM 1424 C C . SER A 1 181 ? 1.258 -27.237 36.879 1.00 62.09 181 SER A C 1
ATOM 1426 O O . SER A 1 181 ? 0.046 -27.275 36.663 1.00 62.09 181 SER A O 1
ATOM 1428 N N . GLY A 1 182 ? 1.849 -26.206 37.496 1.00 63.97 182 GLY A N 1
ATOM 1429 C CA . GLY A 1 182 ? 1.149 -24.999 37.948 1.00 63.97 182 GLY A CA 1
ATOM 1430 C C . GLY A 1 182 ? 0.408 -24.268 36.824 1.00 63.97 182 GLY A C 1
ATOM 1431 O O . GLY A 1 182 ? -0.760 -23.928 36.991 1.00 63.97 182 GLY A O 1
ATOM 1432 N N . HIS A 1 183 ? 1.020 -24.125 35.643 1.00 71.12 183 HIS A N 1
ATOM 1433 C CA . HIS A 1 183 ? 0.370 -23.506 34.477 1.00 71.12 183 HIS A CA 1
ATOM 1434 C C . HIS A 1 183 ? -0.839 -24.298 33.953 1.00 71.12 183 HIS A C 1
ATOM 1436 O O . HIS A 1 183 ? -1.886 -23.724 33.641 1.00 71.12 183 HIS A O 1
ATOM 1442 N N . LYS A 1 184 ? -0.727 -25.632 33.857 1.00 71.38 184 LYS A N 1
ATOM 1443 C CA . LYS A 1 184 ? -1.852 -26.487 33.432 1.00 71.38 184 LYS A CA 1
ATOM 1444 C C . LYS A 1 184 ? -3.003 -26.441 34.439 1.00 71.38 184 LYS A C 1
ATOM 1446 O O . LYS A 1 184 ? -4.162 -26.341 34.039 1.00 71.38 184 LYS A O 1
ATOM 1451 N N . LEU A 1 185 ? -2.672 -26.489 35.730 1.00 73.25 185 LEU A N 1
ATOM 1452 C CA . LEU A 1 185 ? -3.632 -26.403 36.825 1.00 73.25 185 LEU A CA 1
ATOM 1453 C C . LEU A 1 185 ? -4.336 -25.035 36.825 1.00 73.25 185 LEU A C 1
ATOM 1455 O O . LEU A 1 185 ? -5.562 -24.981 36.804 1.00 73.25 185 LEU A O 1
ATOM 1459 N N . GLY A 1 186 ? -3.575 -23.940 36.747 1.00 75.12 186 GLY A N 1
ATOM 1460 C CA . GLY A 1 186 ? -4.100 -22.574 36.700 1.00 75.12 186 GLY A CA 1
ATOM 1461 C C . GLY A 1 186 ? -5.080 -22.354 35.548 1.00 75.12 186 GLY A C 1
ATOM 1462 O O . GLY A 1 186 ? -6.134 -21.756 35.754 1.00 75.12 186 GLY A O 1
ATOM 1463 N N . LYS A 1 187 ? -4.786 -22.902 34.360 1.00 79.88 187 LYS A N 1
ATOM 1464 C CA . LYS A 1 187 ? -5.695 -22.844 33.205 1.00 79.88 187 LYS A CA 1
ATOM 1465 C C . LYS A 1 187 ? -7.004 -23.610 33.442 1.00 79.88 187 LYS A C 1
ATOM 1467 O O . LYS A 1 187 ? -8.079 -23.095 33.161 1.00 79.88 187 LYS A O 1
ATOM 1472 N N . SER A 1 188 ? -6.938 -24.833 33.970 1.00 82.06 188 SER A N 1
ATOM 1473 C CA . SER A 1 188 ? -8.150 -25.626 34.220 1.00 82.06 188 SER A CA 1
ATOM 1474 C C . SER A 1 188 ? -9.028 -25.015 35.323 1.00 82.06 188 SER A C 1
ATOM 1476 O O . SER A 1 188 ? -10.255 -24.987 35.196 1.00 82.06 188 SER A O 1
ATOM 1478 N N . LEU A 1 189 ? -8.418 -24.470 36.386 1.00 83.94 189 LEU A N 1
ATOM 1479 C CA . LEU A 1 189 ? -9.160 -23.763 37.431 1.00 83.94 189 LEU A CA 1
ATOM 1480 C C . LEU A 1 189 ? -9.780 -22.460 36.926 1.00 83.94 189 LEU A C 1
ATOM 1482 O O . LEU A 1 189 ? -10.907 -22.164 37.322 1.00 83.94 189 LEU A O 1
ATOM 1486 N N . SER A 1 190 ? -9.097 -21.700 36.062 1.00 86.50 190 SER A N 1
ATOM 1487 C CA . SER A 1 190 ? -9.658 -20.454 35.530 1.00 86.50 190 SER A CA 1
ATOM 1488 C C . SER A 1 190 ? -10.904 -20.709 34.684 1.00 86.50 190 SER A C 1
ATOM 1490 O O . SER A 1 190 ? -11.929 -20.063 34.897 1.00 86.50 190 SER A O 1
ATOM 1492 N N . GLU A 1 191 ? -10.869 -21.714 33.808 1.00 86.12 191 GLU A N 1
ATOM 1493 C CA . GLU A 1 191 ? -12.022 -22.125 32.999 1.00 86.12 191 GLU A CA 1
ATOM 1494 C C . GLU A 1 191 ? -13.196 -22.600 33.874 1.00 86.12 191 GLU A C 1
ATOM 1496 O O . GLU A 1 191 ? -14.343 -22.180 33.675 1.00 86.12 191 GLU A O 1
ATOM 1501 N N . SER A 1 192 ? -12.925 -23.429 34.892 1.00 87.38 192 SER A N 1
ATOM 1502 C CA . SER A 1 192 ? -13.954 -23.901 35.829 1.00 87.38 192 SER A CA 1
ATOM 1503 C C . SER A 1 192 ? -14.564 -22.754 36.639 1.00 87.38 192 SER A C 1
ATOM 1505 O O . SER A 1 192 ? -15.781 -22.698 36.820 1.00 87.38 192 SER A O 1
ATOM 1507 N N . TYR A 1 193 ? -13.735 -21.814 37.098 1.00 89.94 193 TYR A N 1
ATOM 1508 C CA . TYR A 1 193 ? -14.176 -20.638 37.839 1.00 89.94 193 TYR A CA 1
ATOM 1509 C C . TYR A 1 193 ? -15.063 -19.735 36.978 1.00 89.94 193 TYR A C 1
ATOM 1511 O O . TYR A 1 193 ? -16.188 -19.433 37.369 1.00 89.94 193 TYR A O 1
ATOM 1519 N N . LEU A 1 194 ? -14.624 -19.374 35.771 1.00 89.56 194 LEU A N 1
ATOM 1520 C CA . LEU A 1 194 ? -15.403 -18.516 34.874 1.00 89.56 194 LEU A CA 1
ATOM 1521 C C . LEU A 1 194 ? -16.700 -19.165 34.397 1.00 89.56 194 LEU A C 1
ATOM 1523 O O . LEU A 1 194 ? -17.673 -18.461 34.159 1.00 89.56 194 LEU A O 1
ATOM 1527 N N . THR A 1 195 ? -16.758 -20.493 34.297 1.00 89.00 195 THR A N 1
ATOM 1528 C CA . THR A 1 195 ? -18.014 -21.203 34.001 1.00 89.00 195 THR A CA 1
ATOM 1529 C C . THR A 1 195 ? -19.027 -21.071 35.142 1.00 89.00 195 THR A C 1
ATOM 1531 O O . THR A 1 195 ? -20.229 -21.061 34.887 1.00 89.00 195 THR A O 1
ATOM 1534 N N . LYS A 1 196 ? -18.556 -20.929 36.390 1.00 86.75 196 LYS A N 1
ATOM 1535 C CA . LYS A 1 196 ? -19.413 -20.666 37.555 1.00 86.75 196 LYS A CA 1
ATOM 1536 C C . LYS A 1 196 ? -19.863 -19.210 37.624 1.00 86.75 196 LYS A C 1
ATOM 1538 O O . LYS A 1 196 ? -21.027 -18.972 37.910 1.00 86.75 196 LYS A O 1
ATOM 1543 N N . VAL A 1 197 ? -18.957 -18.259 37.387 1.00 88.38 197 VAL A N 1
ATOM 1544 C CA . VAL A 1 197 ? -19.284 -16.821 37.446 1.00 88.38 197 VAL A CA 1
ATOM 1545 C C . VAL A 1 197 ? -20.150 -16.400 36.257 1.00 88.38 197 VAL A C 1
ATOM 1547 O O . VAL A 1 197 ? -21.135 -15.694 36.430 1.00 88.38 197 VAL A O 1
ATOM 1550 N N . PHE A 1 198 ? -19.819 -16.880 35.057 1.00 88.44 198 PHE A N 1
ATOM 1551 C CA . PHE A 1 198 ? -20.520 -16.571 33.812 1.00 88.44 198 PHE A CA 1
ATOM 1552 C C . PHE A 1 198 ? -20.961 -17.866 33.117 1.00 88.44 198 PHE A C 1
ATOM 1554 O O . PHE A 1 198 ? -20.233 -18.386 32.261 1.00 88.44 198 PHE A O 1
ATOM 1561 N N . PRO A 1 199 ? -22.143 -18.413 33.446 1.00 87.62 199 PRO A N 1
ATOM 1562 C CA . PRO A 1 199 ? -22.665 -19.613 32.798 1.00 87.62 199 PRO A CA 1
ATOM 1563 C C . PRO A 1 199 ? -22.782 -19.445 31.279 1.00 87.62 199 PRO A C 1
ATOM 1565 O O . PRO A 1 199 ? -23.297 -18.438 30.803 1.00 87.62 199 PRO A O 1
ATOM 1568 N N . ASN A 1 200 ? -22.351 -20.450 30.506 1.00 87.12 200 ASN A N 1
ATOM 1569 C CA . ASN A 1 200 ? -22.271 -20.361 29.037 1.00 87.12 200 ASN A CA 1
ATOM 1570 C C . ASN A 1 200 ? -23.587 -19.932 28.364 1.00 87.12 200 ASN A C 1
ATOM 1572 O O . ASN A 1 200 ? -23.556 -19.172 27.405 1.00 87.12 200 ASN A O 1
ATOM 1576 N N . HIS A 1 201 ? -24.731 -20.397 28.872 1.00 88.88 201 HIS A N 1
ATOM 1577 C CA . HIS A 1 201 ? -26.052 -20.106 28.304 1.00 88.88 201 HIS A CA 1
ATOM 1578 C C . HIS A 1 201 ? -26.547 -18.673 28.573 1.00 88.88 201 HIS A C 1
ATOM 1580 O O . HIS A 1 201 ? -27.511 -18.250 27.948 1.00 88.88 201 HIS A O 1
ATOM 1586 N N . LEU A 1 202 ? -25.900 -17.937 29.486 1.00 88.31 202 LEU A N 1
ATOM 1587 C CA . LEU A 1 202 ? -26.212 -16.539 29.808 1.00 88.31 202 LEU A CA 1
ATOM 1588 C C . LEU A 1 202 ? -25.246 -15.550 29.138 1.00 88.31 202 LEU A C 1
ATOM 1590 O O . LEU A 1 202 ? -25.402 -14.341 29.283 1.00 88.31 202 LEU A O 1
ATOM 1594 N N . ARG A 1 203 ? -24.233 -16.041 28.413 1.00 89.81 203 ARG A N 1
ATOM 1595 C CA . ARG A 1 203 ? -23.259 -15.188 27.724 1.00 89.81 203 ARG A CA 1
ATOM 1596 C C . ARG A 1 203 ? -23.864 -14.657 26.430 1.00 89.81 203 ARG A C 1
ATOM 1598 O O . ARG A 1 203 ? -24.244 -15.434 25.556 1.00 89.81 203 ARG A O 1
ATOM 1605 N N . LEU A 1 204 ? -23.892 -13.336 26.290 1.00 91.00 204 LEU A N 1
ATOM 1606 C CA . LEU A 1 204 ? -24.357 -12.652 25.086 1.00 91.00 204 LEU A CA 1
ATOM 1607 C C . LEU A 1 204 ? -23.147 -12.111 24.310 1.00 91.00 204 LEU A C 1
ATOM 1609 O O . LEU A 1 204 ? -22.569 -11.107 24.726 1.00 91.00 204 LEU A O 1
ATOM 1613 N N . PRO A 1 205 ? -22.725 -12.753 23.205 1.00 89.56 205 PRO A N 1
ATOM 1614 C CA . PRO A 1 205 ? -21.637 -12.227 22.393 1.00 89.56 205 PRO A CA 1
ATOM 1615 C C . PRO A 1 205 ? -22.097 -10.966 21.658 1.00 89.56 205 PRO A C 1
ATOM 1617 O O . PRO A 1 205 ? -23.137 -10.961 20.994 1.00 89.56 205 PRO A O 1
ATOM 1620 N N . LEU A 1 206 ? -21.303 -9.900 21.742 1.00 87.9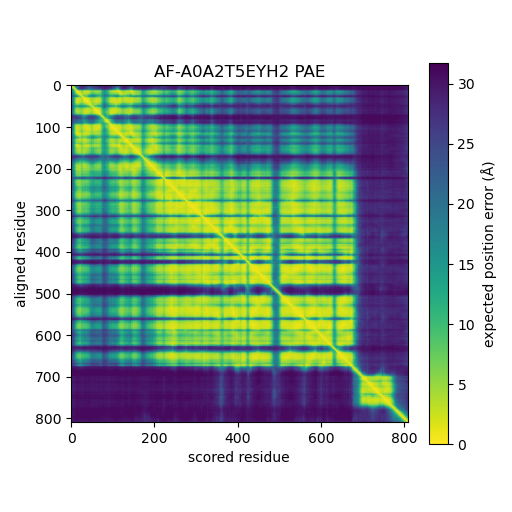4 206 LEU A N 1
ATOM 1621 C CA . LEU A 1 206 ? -21.534 -8.704 20.940 1.00 87.94 206 LEU A CA 1
ATOM 1622 C C . LEU A 1 206 ? -21.196 -8.980 19.471 1.00 87.94 206 LEU A C 1
ATOM 1624 O O . LEU A 1 206 ? -20.280 -9.739 19.147 1.00 87.94 206 LEU A O 1
ATOM 1628 N N . LEU A 1 207 ? -21.948 -8.355 18.565 1.00 89.38 207 LEU A N 1
ATOM 1629 C CA . LEU A 1 207 ? -21.665 -8.444 17.138 1.00 89.38 207 LEU A CA 1
ATOM 1630 C C . LEU A 1 207 ? -20.388 -7.667 16.809 1.00 89.38 207 LEU A C 1
ATOM 1632 O O . LEU A 1 207 ? -20.243 -6.500 17.169 1.00 89.38 207 LEU A O 1
ATOM 1636 N N . ALA A 1 208 ? -19.498 -8.324 16.070 1.00 89.62 208 ALA A N 1
ATOM 1637 C CA . ALA A 1 208 ? -18.319 -7.717 15.470 1.00 89.62 208 ALA A CA 1
ATOM 1638 C C . ALA A 1 208 ? -18.688 -6.469 14.645 1.00 89.62 208 ALA A C 1
ATOM 1640 O O . ALA A 1 208 ? -19.704 -6.464 13.937 1.00 89.62 208 ALA A O 1
ATOM 1641 N N . ILE A 1 209 ? -17.860 -5.420 14.725 1.00 92.44 209 ILE A N 1
ATOM 1642 C CA . ILE A 1 209 ? -18.156 -4.127 14.094 1.00 92.44 209 ILE A CA 1
ATOM 1643 C C . ILE A 1 209 ? -18.334 -4.274 12.583 1.00 92.44 209 ILE A C 1
ATOM 1645 O O . ILE A 1 209 ? -19.204 -3.635 12.005 1.00 92.44 209 ILE A O 1
ATOM 1649 N N . GLU A 1 210 ? -17.595 -5.187 11.957 1.00 90.94 210 GLU A N 1
ATOM 1650 C CA . GLU A 1 210 ? -17.612 -5.464 10.523 1.00 90.94 210 GLU A CA 1
ATOM 1651 C C . GLU A 1 210 ? -18.998 -5.906 10.040 1.00 90.94 210 GLU A C 1
ATOM 1653 O O . GLU A 1 210 ? -19.381 -5.603 8.912 1.00 90.94 210 GLU A O 1
ATOM 1658 N N . ARG A 1 211 ? -19.778 -6.580 10.899 1.00 91.38 211 ARG A N 1
ATOM 1659 C CA . ARG A 1 211 ? -21.167 -6.964 10.600 1.00 91.38 211 ARG A CA 1
ATOM 1660 C C . ARG A 1 211 ? -22.140 -5.804 10.755 1.00 91.38 211 ARG A C 1
ATOM 1662 O O . ARG A 1 211 ? -23.203 -5.822 10.148 1.00 91.38 211 ARG A O 1
ATOM 1669 N N . LEU A 1 212 ? -21.792 -4.818 11.574 1.00 91.56 212 LEU A N 1
ATOM 1670 C CA . LEU A 1 212 ? -22.625 -3.651 11.840 1.00 91.56 212 LEU A CA 1
ATOM 1671 C C . LEU A 1 212 ? -22.402 -2.554 10.795 1.00 91.56 212 LEU A C 1
ATOM 1673 O O . LEU A 1 212 ? -23.372 -1.917 10.397 1.00 91.56 212 LEU A O 1
ATOM 1677 N N . LEU A 1 213 ? -21.161 -2.368 10.317 1.00 92.19 213 LEU A N 1
ATOM 1678 C CA . LEU A 1 213 ? -20.780 -1.312 9.368 1.00 92.19 213 LEU A CA 1
ATOM 1679 C C . LEU A 1 213 ? -21.769 -1.145 8.196 1.00 92.19 213 LEU A C 1
ATOM 1681 O O . LEU A 1 213 ? -22.215 -0.017 7.991 1.00 92.19 213 LEU A O 1
ATOM 1685 N N . PRO A 1 214 ? -22.197 -2.200 7.469 1.00 90.94 214 PRO A N 1
ATOM 1686 C CA . PRO A 1 214 ? -23.104 -2.046 6.326 1.00 90.94 214 PRO A CA 1
ATOM 1687 C C . PRO A 1 214 ? -24.475 -1.457 6.683 1.00 90.94 214 PRO A C 1
ATOM 1689 O O . PRO A 1 214 ? -25.126 -0.852 5.834 1.00 90.94 214 PRO A O 1
ATOM 1692 N N . HIS A 1 215 ? -24.908 -1.624 7.934 1.00 90.94 215 HIS A N 1
ATOM 1693 C CA . HIS A 1 215 ? -26.206 -1.179 8.437 1.00 90.94 215 HIS A CA 1
ATOM 1694 C C . HIS A 1 215 ? -26.139 0.173 9.161 1.00 90.94 215 HIS A C 1
ATOM 1696 O O . HIS A 1 215 ? -27.174 0.708 9.557 1.00 90.94 215 HIS A O 1
ATOM 1702 N N . LEU A 1 216 ? -24.941 0.739 9.349 1.00 91.88 216 LEU A N 1
ATOM 1703 C CA . LEU A 1 216 ? -24.773 2.011 10.043 1.00 91.88 216 LEU A CA 1
ATOM 1704 C C . LEU A 1 216 ? -25.162 3.193 9.151 1.00 91.88 216 LEU A C 1
ATOM 1706 O O . LEU A 1 216 ? -24.711 3.325 8.009 1.00 91.88 216 LEU A O 1
ATOM 1710 N N . LEU A 1 217 ? -25.953 4.093 9.737 1.00 93.06 217 LEU A N 1
ATOM 1711 C CA . LEU A 1 217 ? -26.327 5.380 9.167 1.00 93.06 217 LEU A CA 1
ATOM 1712 C C . LEU A 1 217 ? -25.613 6.505 9.921 1.00 93.06 217 LEU A C 1
ATOM 1714 O O . LEU A 1 217 ? -25.668 6.591 11.147 1.00 93.06 217 LEU A O 1
ATOM 1718 N N . ILE A 1 218 ? -24.950 7.382 9.175 1.00 91.56 218 ILE A N 1
ATOM 1719 C CA . ILE A 1 218 ? -24.200 8.524 9.688 1.00 91.56 218 ILE A CA 1
ATOM 1720 C C . ILE A 1 218 ? -25.046 9.776 9.484 1.00 91.56 218 ILE A C 1
ATOM 1722 O O . ILE A 1 218 ? -25.403 10.114 8.354 1.00 91.56 218 ILE A O 1
ATOM 1726 N N . LYS A 1 219 ? -25.340 10.480 10.580 1.00 89.56 219 LYS A N 1
ATOM 1727 C CA . LYS A 1 219 ? -26.061 11.756 10.576 1.00 89.56 219 LYS A CA 1
ATOM 1728 C C . LYS A 1 219 ? -25.204 12.841 11.218 1.00 89.56 219 LYS A C 1
ATOM 1730 O O . LYS A 1 219 ? -24.857 12.753 12.395 1.00 89.56 219 LYS A O 1
ATOM 1735 N N . GLU A 1 220 ? -24.869 13.866 10.445 1.00 85.19 220 GLU A N 1
ATOM 1736 C CA . GLU A 1 220 ? -24.161 15.043 10.945 1.00 85.19 220 GLU A CA 1
ATOM 1737 C C . GLU A 1 220 ? -25.163 16.056 11.523 1.00 85.19 220 GLU A C 1
ATOM 1739 O O . GLU A 1 220 ? -26.266 16.213 11.009 1.00 85.19 220 GLU A O 1
ATOM 1744 N N . LYS A 1 221 ? -24.801 16.742 12.616 1.00 79.00 221 LYS A N 1
ATOM 1745 C CA . LYS A 1 221 ? -25.701 17.682 13.315 1.00 79.00 221 LYS A CA 1
ATOM 1746 C C . LYS A 1 221 ? -25.989 18.984 12.551 1.00 79.00 221 LYS A C 1
ATOM 1748 O O . LYS A 1 221 ? -26.815 19.760 13.018 1.00 79.00 221 LYS A O 1
ATOM 1753 N N . LYS A 1 222 ? -25.328 19.251 11.419 1.00 69.69 222 LYS A N 1
ATOM 1754 C CA . LYS A 1 222 ? -25.614 20.436 10.597 1.00 69.69 222 LYS A CA 1
ATOM 1755 C C . LYS A 1 222 ? -26.895 20.221 9.784 1.00 69.69 222 LYS A C 1
ATOM 1757 O O . LYS A 1 222 ? -27.086 19.172 9.175 1.00 69.69 222 LYS A O 1
ATOM 1762 N N . GLU A 1 223 ? -27.779 21.213 9.854 1.00 55.22 223 GLU A N 1
ATOM 1763 C CA . GLU A 1 223 ? -29.160 21.183 9.371 1.00 55.22 223 GLU A CA 1
ATOM 1764 C C . GLU A 1 223 ? -29.258 20.749 7.897 1.00 55.22 223 GLU A C 1
ATOM 1766 O O . GLU A 1 223 ? -28.496 21.210 7.052 1.00 55.22 223 GLU A O 1
ATOM 1771 N N . THR A 1 224 ? -30.230 19.874 7.604 1.00 53.94 224 THR A N 1
ATOM 1772 C CA . THR A 1 224 ? -30.668 19.396 6.268 1.00 53.94 224 THR A CA 1
ATOM 1773 C C . THR A 1 224 ? -29.835 18.339 5.528 1.00 53.94 224 THR A C 1
ATOM 1775 O O . THR A 1 224 ? -30.101 18.088 4.358 1.00 53.94 224 THR A O 1
ATOM 1778 N N . SER A 1 225 ? -28.885 17.645 6.166 1.00 59.97 225 SER A N 1
ATOM 1779 C CA . SER A 1 225 ? -28.251 16.477 5.522 1.00 59.97 225 SER A CA 1
ATOM 1780 C C . SER A 1 225 ? -29.000 15.176 5.825 1.00 59.97 225 SER A C 1
ATOM 1782 O O . SER A 1 225 ? -29.116 14.778 6.989 1.00 59.97 225 SER A O 1
ATOM 1784 N N . ASP A 1 226 ? -29.475 14.502 4.774 1.00 76.94 226 ASP A N 1
ATOM 1785 C CA . ASP A 1 226 ? -29.952 13.120 4.844 1.00 76.94 226 ASP A CA 1
ATOM 1786 C C . ASP A 1 226 ? -28.874 12.213 5.451 1.00 76.94 226 ASP A C 1
ATOM 1788 O O . ASP A 1 226 ? -27.670 12.403 5.246 1.00 76.94 226 ASP A O 1
ATOM 1792 N N . SER A 1 227 ? -29.299 11.212 6.221 1.00 87.50 227 SER A N 1
ATOM 1793 C CA . SER A 1 227 ? -28.377 10.212 6.752 1.00 87.50 227 SER A CA 1
ATOM 1794 C C . SER A 1 227 ? -27.728 9.437 5.608 1.00 87.50 227 SER A C 1
ATOM 1796 O O . SER A 1 227 ? -28.433 8.938 4.730 1.00 87.50 227 SER A O 1
ATOM 1798 N N . ILE A 1 228 ? -26.408 9.269 5.643 1.00 91.69 228 ILE A N 1
ATOM 1799 C CA . ILE A 1 228 ? -25.691 8.455 4.654 1.00 91.69 228 ILE A CA 1
ATOM 1800 C C . ILE A 1 228 ? -25.330 7.094 5.241 1.00 91.69 228 ILE A C 1
ATOM 1802 O O . ILE A 1 228 ? -25.014 6.987 6.423 1.00 91.69 228 ILE A O 1
ATOM 1806 N N . SER A 1 229 ? -25.330 6.049 4.417 1.00 94.12 229 SER A N 1
ATOM 1807 C CA . SER A 1 229 ? -24.792 4.753 4.833 1.00 94.12 229 SER A CA 1
ATOM 1808 C C . SER A 1 229 ? -23.272 4.804 4.992 1.00 94.12 229 SER A C 1
ATOM 1810 O O . SER A 1 229 ? -22.583 5.579 4.317 1.00 94.12 229 SER A O 1
ATOM 1812 N N . PHE A 1 230 ? -22.728 3.931 5.842 1.00 93.44 230 PHE A N 1
ATOM 1813 C CA . PHE A 1 230 ? -21.280 3.767 5.969 1.00 93.44 230 PHE A CA 1
ATOM 1814 C C . PHE A 1 230 ? -20.612 3.385 4.637 1.00 93.44 230 PHE A C 1
ATOM 1816 O O . PHE A 1 230 ? -19.534 3.881 4.335 1.00 93.44 230 PHE A O 1
ATOM 1823 N N . ALA A 1 231 ? -21.266 2.577 3.795 1.00 92.38 231 ALA A N 1
ATOM 1824 C CA . ALA A 1 231 ? -20.750 2.236 2.464 1.00 92.38 231 ALA A CA 1
ATOM 1825 C C . ALA A 1 231 ? -20.578 3.481 1.573 1.00 92.38 231 ALA A C 1
ATOM 1827 O O . ALA A 1 231 ? -19.562 3.653 0.901 1.00 92.38 231 ALA A O 1
ATOM 1828 N N . THR A 1 232 ? -21.546 4.404 1.608 1.00 92.94 232 THR A N 1
ATOM 1829 C CA . THR A 1 232 ? -21.434 5.685 0.896 1.00 92.94 232 THR A CA 1
ATOM 1830 C C . THR A 1 232 ? -20.320 6.554 1.478 1.00 92.94 232 THR A C 1
ATOM 1832 O O . THR A 1 232 ? -19.620 7.232 0.726 1.00 92.94 232 THR A O 1
ATOM 1835 N N . TYR A 1 233 ? -20.131 6.529 2.798 1.00 93.75 233 TYR A N 1
ATOM 1836 C CA . TYR A 1 233 ? -19.023 7.212 3.461 1.00 93.75 233 TYR A CA 1
ATOM 1837 C C . TYR A 1 233 ? -17.655 6.651 3.049 1.00 93.75 233 TYR A C 1
ATOM 1839 O O . TYR A 1 233 ? -16.779 7.423 2.668 1.00 93.75 233 TYR A O 1
ATOM 1847 N N . GLU A 1 234 ? -17.489 5.328 3.043 1.00 92.62 234 GLU A N 1
ATOM 1848 C CA . GLU A 1 234 ? -16.262 4.655 2.604 1.00 92.62 234 GLU A CA 1
ATOM 1849 C C . GLU A 1 234 ? -15.941 4.987 1.141 1.00 92.62 234 GLU A C 1
ATOM 1851 O O . GLU A 1 234 ? -14.795 5.293 0.811 1.00 92.62 234 GLU A O 1
ATOM 1856 N N . ARG A 1 235 ? -16.958 5.044 0.271 1.00 91.12 235 ARG A N 1
ATOM 1857 C CA . ARG A 1 235 ? -16.790 5.491 -1.118 1.00 91.12 235 ARG A CA 1
ATOM 1858 C C . ARG A 1 235 ? -16.334 6.951 -1.217 1.00 91.12 235 ARG A C 1
ATOM 1860 O O . ARG A 1 235 ? -15.481 7.263 -2.037 1.00 91.12 235 ARG A O 1
ATOM 1867 N N . LYS A 1 236 ? -16.864 7.856 -0.387 1.00 92.50 236 LYS A N 1
ATOM 1868 C CA . LYS A 1 236 ? -16.385 9.252 -0.338 1.00 92.50 236 LYS A CA 1
ATOM 1869 C C . LYS A 1 236 ? -14.933 9.331 0.134 1.00 92.50 236 LYS A C 1
ATOM 1871 O O . LYS A 1 236 ? -14.144 10.053 -0.462 1.00 92.50 236 LYS A O 1
ATOM 1876 N N . LEU A 1 237 ? -14.581 8.575 1.174 1.00 94.00 237 LEU A N 1
ATOM 1877 C CA . LEU A 1 237 ? -13.224 8.525 1.719 1.00 94.00 237 LEU A CA 1
ATOM 1878 C C . LEU A 1 237 ? -12.234 8.011 0.670 1.00 94.00 237 LEU A C 1
ATOM 1880 O O . LEU A 1 237 ? -11.219 8.652 0.411 1.00 94.00 237 LEU A O 1
ATOM 1884 N N . THR A 1 238 ? -12.551 6.887 0.030 1.00 92.81 238 THR A N 1
ATOM 1885 C CA . THR A 1 238 ? -11.705 6.300 -1.018 1.00 92.81 238 THR A CA 1
ATOM 1886 C C . THR A 1 238 ? -11.600 7.197 -2.248 1.00 92.81 238 THR A C 1
ATOM 1888 O O . THR A 1 238 ? -10.504 7.363 -2.769 1.00 92.81 238 THR A O 1
ATOM 1891 N N . ASN A 1 239 ? -12.679 7.873 -2.650 1.00 90.25 239 ASN A N 1
ATOM 1892 C CA . ASN A 1 239 ? -12.643 8.848 -3.742 1.00 90.25 239 ASN A CA 1
ATOM 1893 C C . ASN A 1 239 ? -11.738 10.057 -3.443 1.00 90.25 239 ASN A C 1
ATOM 1895 O O . ASN A 1 239 ? -11.148 10.620 -4.358 1.00 90.25 239 ASN A O 1
ATOM 1899 N N . VAL A 1 240 ? -11.613 10.462 -2.177 1.00 92.31 240 VAL A N 1
ATOM 1900 C CA . VAL A 1 240 ? -10.679 11.520 -1.769 1.00 92.31 240 VAL A CA 1
ATOM 1901 C C . VAL A 1 240 ? -9.245 10.982 -1.773 1.00 92.31 240 VAL A C 1
ATOM 1903 O O . VAL A 1 240 ? -8.392 11.502 -2.482 1.00 92.31 240 VAL A O 1
ATOM 1906 N N . PHE A 1 241 ? -8.956 9.925 -1.017 1.00 94.00 241 PHE A N 1
ATOM 1907 C CA . PHE A 1 241 ? -7.567 9.520 -0.764 1.00 94.00 241 PHE A CA 1
ATOM 1908 C C . PHE A 1 241 ? -6.967 8.560 -1.799 1.00 94.00 241 PHE A C 1
ATOM 1910 O O . PHE A 1 241 ? -5.760 8.351 -1.804 1.00 94.00 241 PHE A O 1
ATOM 1917 N N . PHE A 1 242 ? -7.774 7.964 -2.669 1.00 93.75 242 PHE A N 1
ATOM 1918 C CA . PHE A 1 242 ? -7.339 6.959 -3.644 1.00 93.75 242 PHE A CA 1
ATOM 1919 C C . PHE A 1 242 ? -8.061 7.146 -4.981 1.00 93.75 242 PHE A C 1
ATOM 1921 O O . PHE A 1 242 ? -8.464 6.177 -5.623 1.00 93.75 242 PHE A O 1
ATOM 1928 N N . TYR A 1 243 ? -8.265 8.401 -5.388 1.00 91.06 243 TYR A N 1
ATOM 1929 C CA . TYR A 1 243 ? -8.926 8.722 -6.650 1.00 91.06 243 TYR A CA 1
ATOM 1930 C C . TYR A 1 243 ? -8.280 7.964 -7.826 1.00 91.06 243 TYR A C 1
ATOM 1932 O O . TYR A 1 243 ? -7.054 7.880 -7.907 1.00 91.06 243 TYR A O 1
ATOM 1940 N N . LEU A 1 244 ? -9.112 7.429 -8.728 1.00 91.00 244 LEU A N 1
ATOM 1941 C CA . LEU A 1 244 ? -8.748 6.548 -9.853 1.00 91.00 244 LEU A CA 1
ATOM 1942 C C . LEU A 1 244 ? -8.230 5.141 -9.507 1.00 91.00 244 LEU A C 1
ATOM 1944 O O . LEU A 1 244 ? -8.000 4.363 -10.429 1.00 91.00 244 LEU A O 1
ATOM 1948 N N . CYS A 1 245 ? -8.059 4.779 -8.235 1.00 92.50 245 CYS A N 1
ATOM 1949 C CA . CYS A 1 245 ? -7.745 3.401 -7.861 1.00 92.50 245 CYS A CA 1
ATOM 1950 C C . CYS A 1 245 ? -9.035 2.578 -7.712 1.00 92.50 245 CYS A C 1
ATOM 1952 O O . CYS A 1 245 ? -9.939 2.958 -6.969 1.00 92.50 245 CYS A O 1
ATOM 1954 N N . ASN A 1 246 ? -9.092 1.414 -8.356 1.00 91.00 246 ASN A N 1
ATOM 1955 C CA . ASN A 1 246 ? -10.226 0.482 -8.286 1.00 91.00 246 ASN A CA 1
ATOM 1956 C C . ASN A 1 246 ? -10.185 -0.503 -7.096 1.00 91.00 246 ASN A C 1
ATOM 1958 O O . ASN A 1 246 ? -11.111 -1.290 -6.914 1.00 91.00 246 ASN A O 1
ATOM 1962 N N . GLY A 1 247 ? -9.122 -0.492 -6.289 1.00 90.69 247 GLY A N 1
ATOM 1963 C CA . GLY A 1 247 ? -8.953 -1.384 -5.137 1.00 90.69 247 GLY A CA 1
ATOM 1964 C C . GLY A 1 247 ? -8.313 -2.738 -5.455 1.00 90.69 247 GLY A C 1
ATOM 1965 O O . GLY A 1 247 ? -7.940 -3.459 -4.525 1.00 90.69 247 GLY A O 1
ATOM 1966 N N . GLU A 1 248 ? -8.093 -3.061 -6.735 1.00 90.81 248 GLU A N 1
ATOM 1967 C CA . GLU A 1 248 ? -7.279 -4.211 -7.140 1.00 90.81 248 GLU A CA 1
ATOM 1968 C C . GLU A 1 248 ? -5.866 -4.082 -6.562 1.00 90.81 248 GLU A C 1
ATOM 1970 O O . GLU A 1 248 ? -5.361 -2.977 -6.335 1.00 90.81 248 GLU A O 1
ATOM 1975 N N . GLU A 1 249 ? -5.251 -5.227 -6.259 1.00 90.50 249 GLU A N 1
ATOM 1976 C CA . GLU A 1 249 ? -3.941 -5.312 -5.593 1.00 90.50 249 GLU A CA 1
ATOM 1977 C C . GLU A 1 249 ? -3.832 -4.443 -4.325 1.00 90.50 249 GLU A C 1
ATOM 1979 O O . GLU A 1 249 ? -2.753 -3.969 -3.974 1.00 90.50 249 GLU A O 1
ATOM 1984 N N . ARG A 1 250 ? -4.956 -4.239 -3.617 1.00 91.69 250 ARG A N 1
ATOM 1985 C CA . ARG A 1 250 ? -5.037 -3.423 -2.393 1.00 91.69 250 ARG A CA 1
ATOM 1986 C C . ARG A 1 250 ? -4.698 -1.937 -2.612 1.00 91.69 250 ARG A C 1
ATOM 1988 O O . ARG A 1 250 ? -4.321 -1.239 -1.675 1.00 91.69 250 ARG A O 1
ATOM 1995 N N . SER A 1 251 ? -4.887 -1.419 -3.828 1.00 92.06 251 SER A N 1
ATOM 1996 C CA . SER A 1 251 ? -4.585 -0.020 -4.196 1.00 92.06 251 SER A CA 1
ATOM 1997 C C . SER A 1 251 ? -5.406 1.046 -3.448 1.00 92.06 251 SER A C 1
ATOM 1999 O O . SER A 1 251 ? -4.993 2.204 -3.389 1.00 92.06 251 SER A O 1
ATOM 2001 N N . THR A 1 252 ? -6.535 0.667 -2.837 1.00 93.44 252 THR A N 1
ATOM 2002 C CA . THR A 1 252 ? -7.385 1.531 -1.990 1.00 93.44 252 THR A CA 1
ATOM 2003 C C . THR A 1 252 ? -7.386 1.095 -0.520 1.00 93.44 252 THR A C 1
ATOM 2005 O O . THR A 1 252 ? -8.315 1.413 0.227 1.00 93.44 252 THR A O 1
ATOM 2008 N N . GLU A 1 253 ? -6.402 0.295 -0.095 1.00 92.00 253 GLU A N 1
ATOM 2009 C CA . GLU A 1 253 ? -6.328 -0.208 1.276 1.00 92.00 253 GLU A CA 1
ATOM 2010 C C . GLU A 1 253 ? -5.983 0.913 2.263 1.00 92.00 253 GLU A C 1
ATOM 2012 O O . GLU A 1 253 ? -5.034 1.684 2.094 1.00 92.00 253 GLU A O 1
ATOM 2017 N N . TYR A 1 254 ? -6.770 0.979 3.331 1.00 94.50 254 TYR A N 1
ATOM 2018 C CA . TYR A 1 254 ? -6.578 1.891 4.446 1.00 94.50 254 TYR A CA 1
ATOM 2019 C C . TYR A 1 254 ? -6.967 1.186 5.752 1.00 94.50 254 TYR A C 1
ATOM 2021 O O . TYR A 1 254 ? -7.724 0.207 5.725 1.00 94.50 254 TYR A O 1
ATOM 2029 N N . PRO A 1 255 ? -6.487 1.659 6.915 1.00 94.00 255 PRO A N 1
ATOM 2030 C CA . PRO A 1 255 ? -6.775 0.993 8.174 1.00 94.00 255 PRO A CA 1
ATOM 2031 C C . PRO A 1 255 ? -8.232 1.223 8.581 1.00 94.00 255 PRO A C 1
ATOM 2033 O O . PRO A 1 255 ? -8.614 2.305 9.041 1.00 94.00 255 PRO A O 1
ATOM 2036 N N . LYS A 1 256 ? -9.050 0.184 8.402 1.00 92.75 256 LYS A N 1
ATOM 2037 C CA . LYS A 1 256 ? -10.465 0.186 8.782 1.00 92.75 256 LYS A CA 1
ATOM 2038 C C . LYS A 1 256 ? -10.628 0.178 10.310 1.00 92.75 256 LYS A C 1
ATOM 2040 O O . LYS A 1 256 ? -9.807 -0.422 11.009 1.00 92.75 256 LYS A O 1
ATOM 2045 N N . PRO A 1 257 ? -11.673 0.834 10.842 1.00 93.81 257 PRO A N 1
ATOM 2046 C CA . PRO A 1 257 ? -11.942 0.843 12.276 1.00 93.81 257 PRO A CA 1
ATOM 2047 C C . PRO A 1 257 ? -12.367 -0.551 12.766 1.00 93.81 257 PRO A C 1
ATOM 2049 O O . PRO A 1 257 ? -13.228 -1.182 12.160 1.00 93.81 257 PRO A O 1
ATOM 2052 N N . LYS A 1 258 ? -11.792 -1.003 13.885 1.00 91.44 258 LYS A N 1
ATOM 2053 C CA . LYS A 1 258 ? -12.013 -2.332 14.493 1.00 91.44 258 LYS A CA 1
ATOM 2054 C C . LYS A 1 258 ? -13.025 -2.333 15.642 1.00 91.44 258 LYS A C 1
ATOM 2056 O O . LYS A 1 258 ? -13.379 -3.383 16.164 1.00 91.44 258 LYS A O 1
ATOM 2061 N N . SER A 1 259 ? -13.502 -1.162 16.060 1.00 91.50 259 SER A N 1
ATOM 2062 C CA . SER A 1 259 ? -14.485 -1.029 17.140 1.00 91.50 259 SER A CA 1
ATOM 2063 C C . SER A 1 259 ? -15.458 0.118 16.885 1.00 91.50 259 SER A C 1
ATOM 2065 O O . SER A 1 259 ? -15.168 1.044 16.127 1.00 91.50 259 SER A O 1
ATOM 2067 N N . ALA A 1 260 ? -16.605 0.111 17.569 1.00 90.56 260 ALA A N 1
ATOM 2068 C CA . ALA A 1 260 ? -17.568 1.214 17.506 1.00 90.56 260 ALA A CA 1
ATOM 2069 C C . ALA A 1 260 ? -16.951 2.565 17.934 1.00 90.56 260 ALA A C 1
ATOM 2071 O O . ALA A 1 260 ? -17.287 3.622 17.387 1.00 90.56 260 ALA A O 1
ATOM 2072 N N . ARG A 1 261 ? -15.999 2.528 18.880 1.00 91.06 261 ARG A N 1
ATOM 2073 C CA . ARG A 1 261 ? -15.228 3.700 19.318 1.00 91.06 261 ARG A CA 1
ATOM 2074 C C . ARG A 1 261 ? -14.381 4.250 18.173 1.00 91.06 261 ARG A C 1
ATOM 2076 O O . ARG A 1 261 ? -14.436 5.445 17.898 1.00 91.06 261 ARG A O 1
ATOM 2083 N N . GLU A 1 262 ? -13.673 3.375 17.468 1.00 95.25 262 GLU A N 1
ATOM 2084 C CA . GLU A 1 262 ? -12.848 3.740 16.315 1.00 95.25 262 GLU A CA 1
ATOM 2085 C C . GLU A 1 262 ? -13.673 4.255 15.138 1.00 95.25 262 GLU A C 1
ATOM 2087 O O . GLU A 1 262 ? -13.286 5.238 14.516 1.00 95.25 262 GLU A O 1
ATOM 2092 N N . VAL A 1 263 ? -14.835 3.653 14.862 1.00 94.50 263 VAL A N 1
ATOM 2093 C CA . VAL A 1 263 ? -15.771 4.155 13.841 1.00 94.50 263 VAL A CA 1
ATOM 2094 C C . VAL A 1 263 ? -16.164 5.596 14.156 1.00 94.50 263 VAL A C 1
ATOM 2096 O O . VAL A 1 263 ? -16.086 6.474 13.299 1.00 94.50 263 VAL A O 1
ATOM 2099 N N . THR A 1 264 ? -16.528 5.860 15.413 1.00 93.06 264 THR A N 1
ATOM 2100 C CA . THR A 1 264 ? -16.902 7.204 15.866 1.00 93.06 264 THR A CA 1
ATOM 2101 C C . THR A 1 264 ? -15.734 8.186 15.756 1.00 93.06 264 THR A C 1
ATOM 2103 O O . THR A 1 264 ? -15.934 9.326 15.342 1.00 93.06 264 THR A O 1
ATOM 2106 N N . GLN A 1 265 ? -14.520 7.768 16.122 1.00 94.81 265 GLN A N 1
ATOM 2107 C CA . GLN A 1 265 ? -13.313 8.594 16.025 1.00 94.81 265 GLN A CA 1
ATOM 2108 C C . GLN A 1 265 ? -12.968 8.925 14.570 1.00 94.81 265 GLN A C 1
ATOM 2110 O O . GLN A 1 265 ? -12.760 10.096 14.263 1.00 94.81 265 GLN A O 1
ATOM 2115 N N . LEU A 1 266 ? -12.993 7.933 13.675 1.00 94.88 266 LEU A N 1
ATOM 2116 C CA . LEU A 1 266 ? -12.728 8.113 12.248 1.00 94.88 266 LEU A CA 1
ATOM 2117 C C . LEU A 1 266 ? -13.724 9.090 11.616 1.00 94.88 266 LEU A C 1
ATOM 2119 O O . LEU A 1 266 ? -13.312 10.056 10.983 1.00 94.88 266 LEU A O 1
ATOM 2123 N N . ILE A 1 267 ? -15.027 8.893 11.843 1.00 93.50 267 ILE A N 1
ATOM 2124 C CA . ILE A 1 267 ? -16.073 9.765 11.286 1.00 93.50 267 ILE A CA 1
ATOM 2125 C C . ILE A 1 267 ? -15.971 11.187 11.851 1.00 93.50 267 ILE A C 1
ATOM 2127 O O . ILE A 1 267 ? -16.212 12.153 11.134 1.00 93.50 267 ILE A O 1
ATOM 2131 N N . LYS A 1 268 ? -15.610 11.351 13.129 1.00 92.19 268 LYS A N 1
ATOM 2132 C CA . LYS A 1 268 ? -15.399 12.685 13.717 1.00 92.19 268 LYS A CA 1
ATOM 2133 C C . LYS A 1 268 ? -14.159 13.379 13.156 1.00 92.19 268 LYS A C 1
ATOM 2135 O O . LYS A 1 268 ? -14.187 14.595 12.983 1.00 92.19 268 LYS A O 1
ATOM 2140 N N . ALA A 1 269 ? -13.091 12.628 12.902 1.00 92.75 269 ALA A N 1
ATOM 2141 C CA . ALA A 1 269 ? -11.851 13.147 12.338 1.00 92.75 269 ALA A CA 1
ATOM 2142 C C . ALA A 1 269 ? -12.026 13.524 10.856 1.00 92.75 269 ALA A C 1
ATOM 2144 O O . ALA A 1 269 ? -11.651 14.618 10.440 1.00 92.75 269 ALA A O 1
ATOM 2145 N N . LEU A 1 270 ? -12.676 12.649 10.087 1.00 93.56 270 LEU A N 1
ATOM 2146 C CA . LEU A 1 270 ? -12.946 12.787 8.659 1.00 93.56 270 LEU A CA 1
ATOM 2147 C C . LEU A 1 270 ? -14.464 12.768 8.410 1.00 93.56 270 LEU A C 1
ATOM 2149 O O . LEU A 1 270 ? -14.995 11.755 7.948 1.00 93.56 270 LEU A O 1
ATOM 2153 N N . PRO A 1 271 ? -15.191 13.853 8.736 1.00 91.75 271 PRO A N 1
ATOM 2154 C CA . PRO A 1 271 ? -16.639 13.900 8.577 1.00 91.75 271 PRO A CA 1
ATOM 2155 C C . PRO A 1 271 ? -17.052 13.924 7.098 1.00 91.75 271 PRO A C 1
ATOM 2157 O O . PRO A 1 271 ? -16.348 14.511 6.270 1.00 91.75 271 PRO A O 1
ATOM 2160 N N . PRO A 1 272 ? -18.223 13.357 6.745 1.00 90.50 272 PRO A N 1
ATOM 2161 C CA . PRO A 1 272 ? -18.667 13.261 5.354 1.00 90.50 272 PRO A CA 1
ATOM 2162 C C . PRO A 1 272 ? -18.787 14.599 4.615 1.00 90.50 272 PRO A C 1
ATOM 2164 O O . PRO A 1 272 ? -18.680 14.617 3.391 1.00 90.50 272 PRO A O 1
ATOM 2167 N N . SER A 1 273 ? -19.032 15.697 5.336 1.00 88.25 273 SER A N 1
ATOM 2168 C CA . SER A 1 273 ? -19.119 17.056 4.790 1.00 88.25 273 SER A CA 1
ATOM 2169 C C . SER A 1 273 ? -17.769 17.647 4.382 1.00 88.25 273 SER A C 1
ATOM 2171 O O . SER A 1 273 ? -17.739 18.531 3.532 1.00 88.25 273 SER A O 1
ATOM 2173 N N . LYS A 1 274 ? -16.659 17.168 4.960 1.00 88.12 274 LYS A N 1
ATOM 2174 C CA . LYS A 1 274 ? -15.299 17.612 4.613 1.00 88.12 274 LYS A CA 1
ATOM 2175 C C . LYS A 1 274 ? -14.658 16.781 3.502 1.00 88.12 274 LYS A C 1
ATOM 2177 O O . LYS A 1 274 ? -13.707 17.239 2.884 1.00 88.12 274 LYS A O 1
ATOM 2182 N N . LEU A 1 275 ? -15.173 15.582 3.224 1.00 88.19 275 LEU A N 1
ATOM 2183 C CA . LEU A 1 275 ? -14.672 14.692 2.170 1.00 88.19 275 LEU A CA 1
ATOM 2184 C C . LEU A 1 275 ? -15.140 15.156 0.778 1.00 88.19 275 LEU A C 1
ATOM 2186 O O . LEU A 1 275 ? -15.971 14.502 0.147 1.00 88.19 275 LEU A O 1
ATOM 2190 N N . VAL A 1 276 ? -14.636 16.313 0.338 1.00 77.75 276 VAL A N 1
ATOM 2191 C CA . VAL A 1 276 ? -15.004 16.956 -0.936 1.00 77.75 276 VAL A CA 1
ATOM 2192 C C . VAL A 1 276 ? -13.799 17.068 -1.870 1.00 77.75 276 VAL A C 1
ATOM 2194 O O . VAL A 1 276 ? -13.862 16.578 -2.993 1.00 77.75 276 VAL A O 1
ATOM 2197 N N . GLU A 1 277 ? -12.694 17.662 -1.409 1.00 75.31 277 GLU A N 1
ATOM 2198 C CA . GLU A 1 277 ? -11.490 17.893 -2.219 1.00 75.31 277 GLU A CA 1
ATOM 2199 C C . GLU A 1 277 ? -10.289 17.146 -1.645 1.00 75.31 277 GLU A C 1
ATOM 2201 O O . GLU A 1 277 ? -10.029 17.210 -0.445 1.00 75.31 277 GLU A O 1
ATOM 2206 N N . SER A 1 278 ? -9.510 16.470 -2.492 1.00 73.62 278 SER A N 1
ATOM 2207 C CA . SER A 1 278 ? -8.370 15.685 -2.016 1.00 73.62 278 SER A CA 1
ATOM 2208 C C . SER A 1 278 ? -7.054 16.445 -1.958 1.00 73.62 278 SER A C 1
ATOM 2210 O O . SER A 1 278 ? -6.027 15.826 -1.708 1.00 73.62 278 SER A O 1
ATOM 2212 N N . LYS A 1 279 ? -7.023 17.740 -2.260 1.00 70.19 279 LYS A N 1
ATOM 2213 C CA . LYS A 1 279 ? -5.809 18.555 -2.094 1.00 70.19 279 LYS A CA 1
ATOM 2214 C C . LYS A 1 279 ? -5.781 19.312 -0.771 1.00 70.19 279 LYS A C 1
ATOM 2216 O O . LYS A 1 279 ? -4.819 20.027 -0.517 1.00 70.19 279 LYS A O 1
ATOM 2221 N N . ASP A 1 280 ? -6.795 19.137 0.076 1.00 83.25 280 ASP A N 1
ATOM 2222 C CA . ASP A 1 280 ? -6.772 19.674 1.431 1.00 83.25 280 ASP A CA 1
ATOM 2223 C C . ASP A 1 280 ? -5.699 18.948 2.257 1.00 83.25 280 ASP A C 1
ATOM 2225 O O . ASP A 1 280 ? -5.841 17.777 2.620 1.00 83.25 280 ASP A O 1
ATOM 2229 N N . GLN A 1 281 ? -4.609 19.661 2.536 1.00 85.50 281 GLN A N 1
ATOM 2230 C CA . GLN A 1 281 ? -3.464 19.157 3.289 1.00 85.50 281 GLN A CA 1
ATOM 2231 C C . GLN A 1 281 ? -3.866 18.713 4.704 1.00 85.50 281 GLN A C 1
ATOM 2233 O O . GLN A 1 281 ? -3.386 17.695 5.193 1.00 85.50 281 GLN A O 1
ATOM 2238 N N . ASN A 1 282 ? -4.849 19.383 5.313 1.00 90.81 282 ASN A N 1
ATOM 2239 C CA . ASN A 1 282 ? -5.352 19.024 6.635 1.00 90.81 282 ASN A CA 1
ATOM 2240 C C . ASN A 1 282 ? -6.046 17.650 6.630 1.00 90.81 282 ASN A C 1
ATOM 2242 O O . ASN A 1 282 ? -5.924 16.885 7.584 1.00 90.81 282 ASN A O 1
ATOM 2246 N N . LEU A 1 283 ? -6.754 17.294 5.548 1.00 92.88 283 LEU A N 1
ATOM 2247 C CA . LEU A 1 283 ? -7.346 15.956 5.423 1.00 92.88 283 LEU A CA 1
ATOM 2248 C C . LEU A 1 283 ? -6.268 14.874 5.356 1.00 92.88 283 LEU A C 1
ATOM 2250 O O . LEU A 1 283 ? -6.428 13.822 5.978 1.00 92.88 283 LEU A O 1
ATOM 2254 N N . TRP A 1 284 ? -5.172 15.130 4.638 1.00 93.56 284 TRP A N 1
ATOM 2255 C CA . TRP A 1 284 ? -4.040 14.208 4.566 1.00 93.56 284 TRP A CA 1
ATOM 2256 C C . TRP A 1 284 ? -3.285 14.099 5.884 1.00 93.56 284 TRP A C 1
ATOM 2258 O O . TRP A 1 284 ? -2.924 12.986 6.250 1.00 93.56 284 TRP A O 1
ATOM 2268 N N . ASP A 1 285 ? -3.125 15.186 6.636 1.00 94.81 285 ASP A N 1
ATOM 2269 C CA . ASP A 1 285 ? -2.533 15.151 7.977 1.00 94.81 285 ASP A CA 1
ATOM 2270 C C . ASP A 1 285 ? -3.374 14.315 8.946 1.00 94.81 285 ASP A C 1
ATOM 2272 O O . ASP A 1 285 ? -2.852 13.438 9.637 1.00 94.81 285 ASP A O 1
ATOM 2276 N N . ILE A 1 286 ? -4.696 14.505 8.943 1.00 95.56 286 ILE A N 1
ATOM 2277 C CA . ILE A 1 286 ? -5.616 13.696 9.753 1.00 95.56 286 ILE A CA 1
ATOM 2278 C C . ILE A 1 286 ? -5.532 12.219 9.344 1.00 95.56 286 ILE A C 1
ATOM 2280 O O . ILE A 1 286 ? -5.479 11.332 10.201 1.00 95.56 286 ILE A O 1
ATOM 2284 N N . PHE A 1 287 ? -5.499 11.938 8.039 1.00 95.38 287 PHE A N 1
ATOM 2285 C CA . PHE A 1 287 ? -5.406 10.574 7.526 1.00 95.38 287 PHE A CA 1
ATOM 2286 C C . PHE A 1 287 ? -4.044 9.930 7.821 1.00 95.38 287 PHE A C 1
ATOM 2288 O O . PHE A 1 287 ? -3.987 8.743 8.145 1.00 95.38 287 PHE A O 1
ATOM 2295 N N . LYS A 1 288 ? -2.961 10.717 7.805 1.00 95.94 288 LYS A N 1
ATOM 2296 C CA . LYS A 1 288 ? -1.619 10.316 8.237 1.00 95.94 288 LYS A CA 1
ATOM 2297 C C . LYS A 1 288 ? -1.621 9.937 9.715 1.00 95.94 288 LYS A C 1
ATOM 2299 O O . LYS A 1 288 ? -1.177 8.841 10.041 1.00 95.94 288 LYS A O 1
ATOM 2304 N N . SER A 1 289 ? -2.161 10.784 10.594 1.00 96.31 289 SER A N 1
ATOM 2305 C CA . SER A 1 289 ? -2.251 10.491 12.031 1.00 96.31 289 SER A CA 1
ATOM 2306 C C . SER A 1 289 ? -3.101 9.252 12.313 1.00 96.31 289 SER A C 1
ATOM 2308 O O . SER A 1 289 ? -2.746 8.440 13.165 1.00 96.31 289 SER A O 1
ATOM 2310 N N . TRP A 1 290 ? -4.201 9.062 11.577 1.00 96.25 290 TRP A N 1
ATOM 2311 C CA . TRP A 1 290 ? -5.001 7.839 11.663 1.00 96.25 290 TRP A CA 1
ATOM 2312 C C . TRP A 1 290 ? -4.195 6.602 11.245 1.00 96.25 290 TRP A C 1
ATOM 2314 O O . TRP A 1 290 ? -4.224 5.579 11.928 1.00 96.25 290 TRP A O 1
ATOM 2324 N N . ALA A 1 291 ? -3.441 6.695 10.148 1.00 95.94 291 ALA A N 1
ATOM 2325 C CA . ALA A 1 291 ? -2.584 5.614 9.679 1.00 95.94 291 ALA A CA 1
ATOM 2326 C C . ALA A 1 291 ? -1.460 5.283 10.662 1.00 95.94 291 ALA A C 1
ATOM 2328 O O . ALA A 1 291 ? -1.200 4.108 10.905 1.00 95.94 291 ALA A O 1
ATOM 2329 N N . GLU A 1 292 ? -0.845 6.297 11.262 1.00 95.44 292 GLU A N 1
ATOM 2330 C CA . GLU A 1 292 ? 0.191 6.143 12.280 1.00 95.44 292 GLU A CA 1
ATOM 2331 C C . GLU A 1 292 ? -0.350 5.432 13.523 1.00 95.44 292 GLU A C 1
ATOM 2333 O O . GLU A 1 292 ? 0.211 4.423 13.931 1.00 95.44 292 GLU A O 1
ATOM 2338 N N . GLN A 1 293 ? -1.501 5.852 14.059 1.00 94.44 293 GLN A N 1
ATOM 2339 C CA . GLN A 1 293 ? -2.153 5.178 15.196 1.00 94.44 293 GLN A CA 1
ATOM 2340 C C . GLN A 1 293 ? -2.499 3.710 14.912 1.00 94.44 293 GLN A C 1
ATOM 2342 O O . GLN A 1 293 ? -2.633 2.901 15.830 1.00 94.44 293 GLN A O 1
ATOM 2347 N N . LYS A 1 294 ? -2.697 3.372 13.636 1.00 94.56 294 LYS A N 1
ATOM 2348 C CA . LYS A 1 294 ? -3.047 2.027 13.170 1.00 94.56 294 LYS A CA 1
ATOM 2349 C C . LYS A 1 294 ? -1.853 1.245 12.634 1.00 94.56 294 LYS A C 1
ATOM 2351 O O . LYS A 1 294 ? -2.054 0.124 12.171 1.00 94.56 294 LYS A O 1
ATOM 2356 N N . HIS A 1 295 ? -0.650 1.816 12.699 1.00 95.38 295 HIS A N 1
ATOM 2357 C CA . HIS A 1 295 ? 0.581 1.237 12.164 1.00 95.38 295 HIS A CA 1
ATOM 2358 C C . HIS A 1 295 ? 0.453 0.828 10.681 1.00 95.38 295 HIS A C 1
ATOM 2360 O O . HIS A 1 295 ? 0.925 -0.225 10.258 1.00 95.38 295 HIS A O 1
ATOM 2366 N N . HIS A 1 296 ? -0.240 1.641 9.876 1.00 95.75 296 HIS A N 1
ATOM 2367 C CA . HIS A 1 296 ? -0.522 1.352 8.470 1.00 95.75 296 HIS A CA 1
ATOM 2368 C C . HIS A 1 296 ? 0.399 2.138 7.528 1.00 95.75 296 HIS A C 1
ATOM 2370 O O . HIS A 1 296 ? 0.083 3.244 7.076 1.00 95.75 296 HIS A O 1
ATOM 2376 N N . GLY A 1 297 ? 1.545 1.546 7.188 1.00 95.25 297 GLY A N 1
ATOM 2377 C CA . GLY A 1 297 ? 2.609 2.242 6.463 1.00 95.25 297 GLY A CA 1
ATOM 2378 C C . GLY A 1 297 ? 2.275 2.683 5.034 1.00 95.25 297 GLY A C 1
ATOM 2379 O O . GLY A 1 297 ? 2.707 3.756 4.620 1.00 95.25 297 GLY A O 1
ATOM 2380 N N . SER A 1 298 ? 1.461 1.933 4.280 1.00 93.88 298 SER A N 1
ATOM 2381 C CA . SER A 1 298 ? 1.062 2.322 2.910 1.00 93.88 298 SER A CA 1
ATOM 2382 C C . SER A 1 298 ? 0.315 3.664 2.897 1.00 93.88 298 SER A C 1
ATOM 2384 O O . SER A 1 298 ? 0.638 4.570 2.128 1.00 93.88 298 SER A O 1
ATOM 2386 N N . THR A 1 299 ? -0.636 3.834 3.820 1.00 95.31 299 THR A N 1
ATOM 2387 C CA . THR A 1 299 ? -1.393 5.085 3.958 1.00 95.31 299 THR A CA 1
ATOM 2388 C C . THR A 1 299 ? -0.529 6.204 4.526 1.00 95.31 299 THR A C 1
ATOM 2390 O O . THR A 1 299 ? -0.559 7.310 3.993 1.00 95.31 299 THR A O 1
ATOM 2393 N N . TYR A 1 300 ? 0.268 5.914 5.562 1.00 96.69 300 TYR A N 1
ATOM 2394 C CA . TYR A 1 300 ? 1.167 6.892 6.177 1.00 96.69 300 TYR A CA 1
ATOM 2395 C C . TYR A 1 300 ? 2.134 7.489 5.149 1.00 96.69 300 TYR A C 1
ATOM 2397 O O . TYR A 1 300 ? 2.234 8.706 5.010 1.00 96.69 300 TYR A O 1
ATOM 2405 N N . THR A 1 301 ? 2.807 6.634 4.376 1.00 96.44 301 THR A N 1
ATOM 2406 C CA . THR A 1 301 ? 3.792 7.062 3.375 1.00 96.44 301 THR A CA 1
ATOM 2407 C C . THR A 1 301 ? 3.156 7.815 2.208 1.0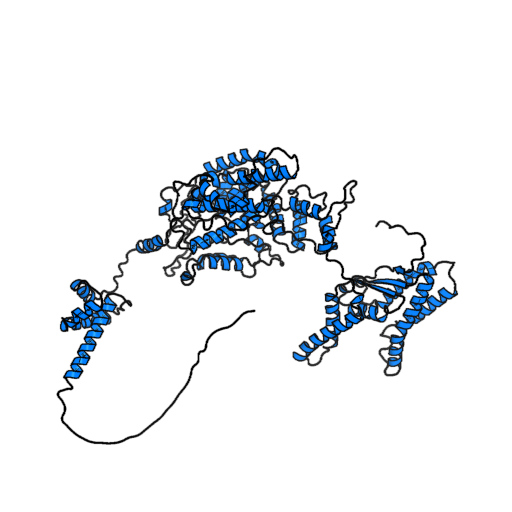0 96.44 301 THR A C 1
ATOM 2409 O O . THR A 1 301 ? 3.737 8.801 1.760 1.00 96.44 301 THR A O 1
ATOM 2412 N N . ASN A 1 302 ? 1.963 7.420 1.741 1.00 94.75 302 ASN A N 1
ATOM 2413 C CA . ASN A 1 302 ? 1.213 8.183 0.736 1.00 94.75 302 ASN A CA 1
ATOM 2414 C C . ASN A 1 302 ? 0.859 9.585 1.248 1.00 94.75 302 ASN A C 1
ATOM 2416 O O . ASN A 1 302 ? 1.146 10.568 0.568 1.00 94.75 302 ASN A O 1
ATOM 2420 N N . ALA A 1 303 ? 0.282 9.679 2.449 1.00 95.19 303 ALA A N 1
ATOM 2421 C CA . ALA A 1 303 ? -0.112 10.952 3.044 1.00 95.19 303 ALA A CA 1
ATOM 2422 C C . ALA A 1 303 ? 1.096 11.872 3.271 1.00 95.19 303 ALA A C 1
ATOM 2424 O O . ALA A 1 303 ? 1.085 13.031 2.864 1.00 95.19 303 ALA A O 1
ATOM 2425 N N . GLN A 1 304 ? 2.184 11.328 3.818 1.00 95.38 304 GLN A N 1
ATOM 2426 C CA . GLN A 1 304 ? 3.418 12.080 4.016 1.00 95.38 304 GLN A CA 1
ATOM 2427 C C . GLN A 1 304 ? 4.045 12.529 2.693 1.00 95.38 304 GLN A C 1
ATOM 2429 O O . GLN A 1 304 ? 4.523 13.654 2.603 1.00 95.38 304 GLN A O 1
ATOM 2434 N N . SER A 1 305 ? 4.008 11.696 1.652 1.00 95.31 305 SER A N 1
ATOM 2435 C CA . SER A 1 305 ? 4.537 12.086 0.340 1.00 95.31 305 SER A CA 1
ATOM 2436 C C . SER A 1 305 ? 3.714 13.200 -0.299 1.00 95.31 305 SER A C 1
ATOM 2438 O O . SER A 1 305 ? 4.276 14.061 -0.960 1.00 95.31 305 SER A O 1
ATOM 2440 N N . ILE A 1 306 ? 2.400 13.234 -0.068 1.00 92.50 306 ILE A N 1
ATOM 2441 C CA . ILE A 1 306 ? 1.543 14.338 -0.519 1.00 92.50 306 ILE A CA 1
ATOM 2442 C C . ILE A 1 306 ? 1.860 15.625 0.239 1.00 92.50 306 ILE A C 1
ATOM 2444 O O . ILE A 1 306 ? 1.909 16.685 -0.375 1.00 92.50 306 ILE A O 1
ATOM 2448 N N . ASN A 1 307 ? 2.162 15.541 1.534 1.00 90.69 307 ASN A N 1
ATOM 2449 C CA . ASN A 1 307 ? 2.653 16.696 2.280 1.00 90.69 307 ASN A CA 1
ATOM 2450 C C . ASN A 1 307 ? 3.995 17.198 1.731 1.00 90.69 307 ASN A C 1
ATOM 2452 O O . ASN A 1 307 ? 4.158 18.401 1.564 1.00 90.69 307 ASN A O 1
ATOM 2456 N N . GLN A 1 308 ? 4.913 16.295 1.370 1.00 91.44 308 GLN A N 1
ATOM 2457 C CA . GLN A 1 308 ? 6.177 16.648 0.707 1.00 91.44 308 GLN A CA 1
ATOM 2458 C C . GLN A 1 308 ? 5.955 17.293 -0.673 1.00 91.44 308 GLN A C 1
ATOM 2460 O O . GLN A 1 308 ? 6.767 18.106 -1.103 1.00 91.44 308 GLN A O 1
ATOM 2465 N N . LEU A 1 309 ? 4.843 16.998 -1.366 1.00 88.75 309 LEU A N 1
ATOM 2466 C CA . LEU A 1 309 ? 4.509 17.687 -2.619 1.00 88.75 309 LEU A CA 1
ATOM 2467 C C . LEU A 1 309 ? 4.269 19.191 -2.424 1.00 88.75 309 LEU A C 1
ATOM 2469 O O . LEU A 1 309 ? 4.517 19.961 -3.352 1.00 88.75 309 LEU A O 1
ATOM 2473 N N . ALA A 1 310 ? 3.822 19.622 -1.238 1.00 81.50 310 ALA A N 1
ATOM 2474 C CA . ALA A 1 310 ? 3.590 21.036 -0.947 1.00 81.50 310 ALA A CA 1
ATOM 2475 C C . ALA A 1 310 ? 4.883 21.870 -1.021 1.00 81.50 310 ALA A C 1
ATOM 2477 O O . ALA A 1 310 ? 4.834 23.038 -1.414 1.00 81.50 310 ALA A O 1
ATOM 2478 N N . ASP A 1 311 ? 6.044 21.264 -0.753 1.00 81.12 311 ASP A N 1
ATOM 2479 C CA . ASP A 1 311 ? 7.352 21.927 -0.847 1.00 81.12 311 ASP A CA 1
ATOM 2480 C C . ASP A 1 311 ? 7.713 22.300 -2.304 1.00 81.12 311 ASP A C 1
ATOM 2482 O O . ASP A 1 311 ? 8.463 23.250 -2.563 1.00 81.12 311 ASP A O 1
ATOM 2486 N N . TYR A 1 312 ? 7.100 21.622 -3.284 1.00 81.25 312 TYR A N 1
ATOM 2487 C CA . TYR A 1 312 ? 7.254 21.895 -4.720 1.00 81.25 312 TYR A CA 1
ATOM 2488 C C . TYR A 1 312 ? 6.206 22.867 -5.281 1.00 81.25 312 TYR A C 1
ATOM 2490 O O . TYR A 1 312 ? 6.032 22.976 -6.495 1.00 81.25 312 TYR A O 1
ATOM 2498 N N . ALA A 1 313 ? 5.499 23.598 -4.414 1.00 68.56 313 ALA A N 1
ATOM 2499 C CA . ALA A 1 313 ? 4.632 24.699 -4.831 1.00 68.56 313 ALA A CA 1
ATOM 2500 C C . ALA A 1 313 ? 5.412 25.996 -5.146 1.00 68.56 313 ALA A C 1
ATOM 2502 O O . ALA A 1 313 ? 4.862 26.909 -5.771 1.00 68.56 313 ALA A O 1
ATOM 2503 N N . SER A 1 314 ? 6.675 26.095 -4.711 1.00 66.44 314 SER A N 1
ATOM 2504 C CA . SER A 1 314 ? 7.539 27.262 -4.934 1.00 66.44 314 SER A CA 1
ATOM 2505 C C . SER A 1 314 ? 8.134 27.294 -6.352 1.00 66.44 314 SER A C 1
ATOM 2507 O O . SER A 1 314 ? 8.166 26.291 -7.059 1.00 66.44 314 SER A O 1
ATOM 2509 N N . ASN A 1 315 ? 8.554 28.476 -6.821 1.00 60.19 315 ASN A N 1
ATOM 2510 C CA . ASN A 1 315 ? 8.927 28.658 -8.231 1.00 60.19 315 ASN A CA 1
ATOM 2511 C C . ASN A 1 315 ? 10.304 28.070 -8.615 1.00 60.19 315 ASN A C 1
ATOM 2513 O O . ASN A 1 315 ? 10.528 27.845 -9.805 1.00 60.19 315 ASN A O 1
ATOM 2517 N N . ASP A 1 316 ? 11.173 27.781 -7.639 1.00 64.94 316 ASP A N 1
ATOM 2518 C CA . ASP A 1 316 ? 12.592 27.457 -7.865 1.00 64.94 316 ASP A CA 1
ATOM 2519 C C . ASP A 1 316 ? 12.975 26.000 -7.536 1.00 64.94 316 ASP A C 1
ATOM 2521 O O . ASP A 1 316 ? 14.149 25.640 -7.623 1.00 64.94 316 ASP A O 1
ATOM 2525 N N . THR A 1 317 ? 12.024 25.141 -7.156 1.00 76.88 317 THR A N 1
ATOM 2526 C CA . THR A 1 317 ? 12.325 23.755 -6.767 1.00 76.88 317 THR A CA 1
ATOM 2527 C C . THR A 1 317 ? 12.114 22.771 -7.916 1.00 76.88 317 THR A C 1
ATOM 2529 O O . THR A 1 317 ? 11.090 22.771 -8.597 1.00 76.88 317 THR A O 1
ATOM 2532 N N . VAL A 1 318 ? 13.110 21.908 -8.134 1.00 88.31 318 VAL A N 1
ATOM 2533 C CA . VAL A 1 318 ? 13.038 20.805 -9.100 1.00 88.31 318 VAL A CA 1
ATOM 2534 C C . VAL A 1 318 ? 12.449 19.584 -8.408 1.00 88.31 318 VAL A C 1
ATOM 2536 O O . VAL A 1 318 ? 12.915 19.191 -7.338 1.00 88.31 318 VAL A O 1
ATOM 2539 N N . PHE A 1 319 ? 11.421 18.986 -9.004 1.00 92.56 319 PHE A N 1
ATOM 2540 C CA . PHE A 1 319 ? 10.719 17.855 -8.412 1.00 92.56 319 PHE A CA 1
ATOM 2541 C C . PHE A 1 319 ? 11.528 16.560 -8.527 1.00 92.56 319 PHE A C 1
ATOM 2543 O O . PHE A 1 319 ? 12.148 16.301 -9.560 1.00 92.56 319 PHE A O 1
ATOM 2550 N N . ARG A 1 320 ? 11.514 15.741 -7.468 1.00 91.50 320 ARG A N 1
ATOM 2551 C CA . ARG A 1 320 ? 12.342 14.535 -7.354 1.00 91.50 320 ARG A CA 1
ATOM 2552 C C . ARG A 1 320 ? 11.617 13.403 -6.635 1.00 91.50 320 ARG A C 1
ATOM 2554 O O . ARG A 1 320 ? 11.222 13.548 -5.480 1.00 91.50 320 ARG A O 1
ATOM 2561 N N . PHE A 1 321 ? 11.512 12.236 -7.275 1.00 91.31 321 PHE A N 1
ATOM 2562 C CA . PHE A 1 321 ? 10.850 11.076 -6.661 1.00 91.31 321 PHE A CA 1
ATOM 2563 C C . PHE A 1 321 ? 11.627 10.483 -5.487 1.00 91.31 321 PHE A C 1
ATOM 2565 O O . PHE A 1 321 ? 11.021 9.976 -4.547 1.00 91.31 321 PHE A O 1
ATOM 2572 N N . ASP A 1 322 ? 12.958 10.572 -5.491 1.00 90.12 322 ASP A N 1
ATOM 2573 C CA . ASP A 1 322 ? 13.781 10.066 -4.390 1.00 90.12 322 ASP A CA 1
ATOM 2574 C C . ASP A 1 322 ? 13.644 10.890 -3.102 1.00 90.12 322 ASP A C 1
ATOM 2576 O O . ASP A 1 322 ? 14.109 10.457 -2.051 1.00 90.12 322 ASP A O 1
ATOM 2580 N N . GLN A 1 323 ? 12.980 12.045 -3.151 1.00 92.12 323 GLN A N 1
ATOM 2581 C CA . GLN A 1 323 ? 12.647 12.843 -1.970 1.00 92.12 323 GLN A CA 1
ATOM 2582 C C . GLN A 1 323 ? 11.281 12.465 -1.371 1.00 92.12 323 GLN A C 1
ATOM 2584 O O . GLN A 1 323 ? 10.986 12.838 -0.236 1.00 92.12 323 GLN A O 1
ATOM 2589 N N . LEU A 1 324 ? 10.473 11.674 -2.087 1.00 95.44 324 LEU A N 1
ATOM 2590 C CA . LEU A 1 324 ? 9.170 11.217 -1.618 1.00 95.44 324 LEU A CA 1
ATOM 2591 C C . LEU A 1 324 ? 9.282 9.928 -0.803 1.00 95.44 324 LEU A C 1
ATOM 2593 O O . LEU A 1 324 ? 9.822 8.915 -1.256 1.00 95.44 324 LEU A O 1
ATOM 2597 N N . LEU A 1 325 ? 8.689 9.937 0.389 1.00 96.31 325 LEU A N 1
ATOM 2598 C CA . LEU A 1 325 ? 8.755 8.822 1.330 1.00 96.31 325 LEU A CA 1
ATOM 2599 C C . LEU A 1 325 ? 8.188 7.516 0.744 1.00 96.31 325 LEU A C 1
ATOM 2601 O O . LEU A 1 325 ? 8.736 6.438 0.965 1.00 96.31 325 LEU A O 1
ATOM 2605 N N . ALA A 1 326 ? 7.116 7.598 -0.046 1.00 96.00 326 ALA A N 1
ATOM 2606 C CA . ALA A 1 326 ? 6.477 6.448 -0.682 1.00 96.00 326 ALA A CA 1
ATOM 2607 C C . ALA A 1 326 ? 7.376 5.737 -1.709 1.00 96.00 326 ALA A C 1
ATOM 2609 O O . ALA A 1 326 ? 7.153 4.562 -1.968 1.00 96.00 326 ALA A O 1
ATOM 2610 N N . PHE A 1 327 ? 8.388 6.412 -2.260 1.00 96.44 327 PHE A N 1
ATOM 2611 C CA . PHE A 1 327 ? 9.238 5.885 -3.335 1.00 96.44 327 PHE A CA 1
ATOM 2612 C C . PHE A 1 327 ? 10.674 5.594 -2.884 1.00 96.44 327 PHE A C 1
ATOM 2614 O O . PHE A 1 327 ? 11.440 4.992 -3.636 1.00 96.44 327 PHE A O 1
ATOM 2621 N N . ASN A 1 328 ? 11.048 5.980 -1.659 1.00 95.69 328 ASN A N 1
ATOM 2622 C CA . ASN A 1 328 ? 12.413 5.847 -1.167 1.00 95.69 328 ASN A CA 1
ATOM 2623 C C . ASN A 1 328 ? 12.504 4.937 0.080 1.00 95.69 328 ASN A C 1
ATOM 2625 O O . ASN A 1 328 ? 12.152 5.367 1.183 1.00 95.69 328 ASN A O 1
ATOM 2629 N N . PRO A 1 329 ? 13.041 3.707 -0.049 1.00 95.44 329 PRO A N 1
ATOM 2630 C CA . PRO A 1 329 ? 13.183 2.784 1.078 1.00 95.44 329 PRO A CA 1
ATOM 2631 C C . PRO A 1 329 ? 14.190 3.272 2.134 1.00 95.44 329 PRO A C 1
ATOM 2633 O O . PRO A 1 329 ? 14.033 2.961 3.312 1.00 95.44 329 PRO A O 1
ATOM 2636 N N . ILE A 1 330 ? 15.192 4.075 1.754 1.00 93.56 330 ILE A N 1
ATOM 2637 C CA . ILE A 1 330 ? 16.150 4.671 2.698 1.00 93.56 330 ILE A CA 1
ATOM 2638 C C . ILE A 1 330 ? 15.447 5.710 3.572 1.00 93.56 330 ILE A C 1
ATOM 2640 O O . ILE A 1 330 ? 15.652 5.714 4.784 1.00 93.56 330 ILE A O 1
ATOM 2644 N N . LEU A 1 331 ? 14.615 6.580 2.985 1.00 94.69 331 LEU A N 1
ATOM 2645 C CA . LEU A 1 331 ? 13.838 7.550 3.766 1.00 94.69 331 LEU A CA 1
ATOM 2646 C C . LEU A 1 331 ? 12.885 6.835 4.725 1.00 94.69 331 LEU A C 1
ATOM 2648 O O . LEU A 1 331 ? 12.837 7.194 5.894 1.00 94.69 331 LEU A O 1
ATOM 2652 N N . GLN A 1 332 ? 12.210 5.772 4.275 1.00 95.88 332 GLN A N 1
ATOM 2653 C CA . GLN A 1 332 ? 11.328 4.993 5.150 1.00 95.88 332 GLN A CA 1
ATOM 2654 C C . GLN A 1 332 ? 12.066 4.359 6.328 1.00 95.88 332 GLN A C 1
ATOM 2656 O O . GLN A 1 332 ? 11.575 4.424 7.449 1.00 95.88 332 GLN A O 1
ATOM 2661 N N . ALA A 1 333 ? 13.243 3.778 6.093 1.00 93.44 333 ALA A N 1
ATOM 2662 C CA . ALA A 1 333 ? 14.043 3.205 7.169 1.00 93.44 333 ALA A CA 1
ATOM 2663 C C . ALA A 1 333 ? 14.574 4.276 8.141 1.00 93.44 333 ALA A C 1
ATOM 2665 O O . ALA A 1 333 ? 14.688 4.023 9.337 1.00 93.44 333 ALA A O 1
ATOM 2666 N N . LYS A 1 334 ? 14.874 5.486 7.645 1.00 92.50 334 LYS A N 1
ATOM 2667 C CA . LYS A 1 334 ? 15.358 6.613 8.460 1.00 92.50 334 LYS A CA 1
ATOM 2668 C C . LYS A 1 334 ? 14.293 7.234 9.361 1.00 92.50 334 LYS A C 1
ATOM 2670 O O . LYS A 1 334 ? 14.667 7.821 10.371 1.00 92.50 334 LYS A O 1
ATOM 2675 N N . GLU A 1 335 ? 13.008 7.089 9.038 1.00 91.06 335 GLU A N 1
ATOM 2676 C CA . GLU A 1 335 ? 11.917 7.514 9.931 1.00 91.06 335 GLU A CA 1
ATOM 2677 C C . GLU A 1 335 ? 11.969 6.778 11.280 1.00 91.06 335 GLU A C 1
ATOM 2679 O O . GLU A 1 335 ? 11.503 7.313 12.282 1.00 91.06 335 GLU A O 1
ATOM 2684 N N . ASN A 1 336 ? 12.579 5.583 11.321 1.00 86.19 336 ASN A N 1
ATOM 2685 C CA . ASN A 1 336 ? 12.878 4.828 12.541 1.00 86.19 336 ASN A CA 1
ATOM 2686 C C . ASN A 1 336 ? 11.660 4.645 13.471 1.00 86.19 336 ASN A C 1
ATOM 2688 O O . ASN A 1 336 ? 11.758 4.739 14.697 1.00 86.19 336 ASN A O 1
ATOM 2692 N N . VAL A 1 337 ? 10.488 4.400 12.878 1.00 90.25 337 VAL A N 1
ATOM 2693 C CA . VAL A 1 337 ? 9.251 4.133 13.616 1.00 90.25 337 VAL A CA 1
ATOM 2694 C C . VAL A 1 337 ? 9.236 2.691 14.122 1.00 90.25 337 VAL A C 1
ATOM 2696 O O . VAL A 1 337 ? 9.514 1.752 13.378 1.00 90.25 337 VAL A O 1
ATOM 2699 N N . SER A 1 338 ? 8.870 2.496 15.391 1.00 91.56 338 SER A N 1
ATOM 2700 C CA . SER A 1 338 ? 8.917 1.185 16.063 1.00 91.56 338 SER A CA 1
ATOM 2701 C C . SER A 1 338 ? 7.986 0.131 15.461 1.00 91.56 338 SER A C 1
ATOM 2703 O O . SER A 1 338 ? 8.175 -1.062 15.685 1.00 91.56 338 SER A O 1
ATOM 2705 N N . TRP A 1 339 ? 6.969 0.565 14.718 1.00 94.12 339 TRP A N 1
ATOM 2706 C CA . TRP A 1 339 ? 5.969 -0.299 14.104 1.00 94.12 339 TRP A CA 1
ATOM 2707 C C . TRP A 1 339 ? 6.274 -0.667 12.644 1.00 94.12 339 TRP A C 1
ATOM 2709 O O . TRP A 1 339 ? 5.523 -1.449 12.063 1.00 94.12 339 TRP A O 1
ATOM 2719 N N . ALA A 1 340 ? 7.347 -0.137 12.040 1.00 94.25 340 ALA A N 1
ATOM 2720 C CA . ALA A 1 340 ? 7.786 -0.578 10.717 1.00 94.25 340 ALA A CA 1
ATOM 2721 C C . ALA A 1 340 ? 8.233 -2.048 10.775 1.00 94.25 340 ALA A C 1
ATOM 2723 O O . ALA A 1 340 ? 9.084 -2.415 11.583 1.00 94.25 340 ALA A O 1
ATOM 2724 N N . ASP A 1 341 ? 7.667 -2.892 9.910 1.00 93.94 341 ASP A N 1
ATOM 2725 C CA . ASP A 1 341 ? 7.804 -4.351 10.002 1.00 93.94 341 ASP A CA 1
ATOM 2726 C C . ASP A 1 341 ? 8.375 -5.011 8.735 1.00 93.94 341 ASP A C 1
ATOM 2728 O O . ASP A 1 341 ? 8.719 -6.195 8.762 1.00 93.94 341 ASP A O 1
ATOM 2732 N N . LYS A 1 342 ? 8.499 -4.281 7.619 1.00 95.06 342 LYS A N 1
ATOM 2733 C CA . LYS A 1 342 ? 8.897 -4.869 6.332 1.00 95.06 342 LYS A CA 1
ATOM 2734 C C . LYS A 1 342 ? 10.411 -4.978 6.210 1.00 95.06 342 LYS A C 1
ATOM 2736 O O . LYS A 1 342 ? 11.140 -3.995 6.351 1.00 95.06 342 LYS A O 1
ATOM 2741 N N . ASP A 1 343 ? 10.883 -6.186 5.915 1.00 94.94 343 ASP A N 1
ATOM 2742 C CA . ASP A 1 343 ? 12.303 -6.485 5.739 1.00 94.94 343 ASP A CA 1
ATOM 2743 C C . ASP A 1 343 ? 12.731 -6.299 4.280 1.00 94.94 343 ASP A C 1
ATOM 2745 O O . ASP A 1 343 ? 12.827 -7.249 3.501 1.00 94.94 343 ASP A O 1
ATOM 2749 N N . PHE A 1 344 ? 12.995 -5.044 3.918 1.00 95.56 344 PHE A N 1
ATOM 2750 C CA . PHE A 1 344 ? 13.423 -4.696 2.566 1.00 95.56 344 PHE A CA 1
ATOM 2751 C C . PHE A 1 344 ? 14.730 -5.399 2.177 1.00 95.56 344 PHE A C 1
ATOM 2753 O O . PHE A 1 344 ? 14.861 -5.878 1.054 1.00 95.56 344 PHE A O 1
ATOM 2760 N N . LEU A 1 345 ? 15.692 -5.518 3.101 1.00 94.62 345 LEU A N 1
ATOM 2761 C CA . LEU A 1 345 ? 16.972 -6.177 2.834 1.00 94.62 345 LEU A CA 1
ATOM 2762 C C . LEU A 1 345 ? 16.779 -7.654 2.464 1.00 94.62 345 LEU A C 1
ATOM 2764 O O . LEU A 1 345 ? 17.432 -8.148 1.543 1.00 94.62 345 LEU A O 1
ATOM 2768 N N . LEU A 1 346 ? 15.900 -8.365 3.172 1.00 93.75 346 LEU A N 1
ATOM 2769 C CA . LEU A 1 346 ? 15.579 -9.757 2.874 1.00 93.75 346 LEU A CA 1
ATOM 2770 C C . LEU A 1 346 ? 14.882 -9.902 1.512 1.00 93.75 346 LEU A C 1
ATOM 2772 O O . LEU A 1 346 ? 15.272 -10.767 0.728 1.00 93.75 346 LEU A O 1
ATOM 2776 N N . GLU A 1 347 ? 13.914 -9.037 1.201 1.00 94.19 347 GLU A N 1
ATOM 2777 C CA . GLU A 1 347 ? 13.244 -9.012 -0.108 1.00 94.19 347 GLU A CA 1
ATOM 2778 C C . GLU A 1 347 ? 14.247 -8.779 -1.252 1.00 94.19 347 GLU A C 1
ATOM 2780 O O . GLU A 1 347 ? 14.238 -9.511 -2.244 1.00 94.19 347 GLU A O 1
ATOM 2785 N N . GLN A 1 348 ? 15.191 -7.843 -1.085 1.00 94.69 348 GLN A N 1
ATOM 2786 C CA . GLN A 1 348 ? 16.239 -7.607 -2.082 1.00 94.69 348 GLN A CA 1
ATOM 2787 C C . GLN A 1 348 ? 17.196 -8.799 -2.234 1.00 94.69 348 GLN A C 1
ATOM 2789 O O . GLN A 1 348 ? 17.645 -9.086 -3.342 1.00 94.69 348 GLN A O 1
ATOM 2794 N N . LYS A 1 349 ? 17.499 -9.538 -1.156 1.00 92.06 349 LYS A N 1
ATOM 2795 C CA . LYS A 1 349 ? 18.303 -10.772 -1.244 1.00 92.06 349 LYS A CA 1
ATOM 2796 C C . LYS A 1 349 ? 17.601 -11.848 -2.071 1.00 92.06 349 LYS A C 1
ATOM 2798 O O . LYS A 1 349 ? 18.268 -12.540 -2.838 1.00 92.06 349 LYS A O 1
ATOM 2803 N N . TYR A 1 350 ? 16.281 -11.993 -1.938 1.00 92.44 350 TYR A N 1
ATOM 2804 C CA . TYR A 1 350 ? 15.514 -12.905 -2.790 1.00 92.44 350 TYR A CA 1
ATOM 2805 C C . TYR A 1 350 ? 15.548 -12.461 -4.254 1.00 92.44 350 TYR A C 1
ATOM 2807 O O . TYR A 1 350 ? 15.932 -13.256 -5.107 1.00 92.44 350 TYR A O 1
ATOM 2815 N N . ALA A 1 351 ? 15.306 -11.178 -4.523 1.00 93.31 351 ALA A N 1
ATOM 2816 C CA . ALA A 1 351 ? 15.392 -10.622 -5.872 1.00 93.31 351 ALA A CA 1
ATOM 2817 C C . ALA A 1 351 ? 16.778 -10.829 -6.521 1.00 93.31 351 ALA A C 1
ATOM 2819 O O . ALA A 1 351 ? 16.886 -11.201 -7.690 1.00 93.31 351 ALA A O 1
ATOM 2820 N N . ILE A 1 352 ? 17.868 -10.644 -5.767 1.00 90.38 352 ILE A N 1
ATOM 2821 C CA . ILE A 1 352 ? 19.226 -10.928 -6.261 1.00 90.38 352 ILE A CA 1
ATOM 2822 C C . ILE A 1 352 ? 19.382 -12.409 -6.626 1.00 90.38 352 ILE A C 1
ATOM 2824 O O . ILE A 1 352 ? 20.033 -12.722 -7.618 1.00 90.38 352 ILE A O 1
ATOM 2828 N N . ASN A 1 353 ? 18.790 -13.326 -5.861 1.00 87.62 353 ASN A N 1
ATOM 2829 C CA . ASN A 1 353 ? 18.877 -14.758 -6.146 1.00 87.62 353 ASN A CA 1
ATOM 2830 C C . ASN A 1 353 ? 18.077 -15.180 -7.388 1.00 87.62 353 ASN A C 1
ATOM 2832 O O . ASN A 1 353 ? 18.475 -16.148 -8.048 1.00 87.62 353 ASN A O 1
ATOM 2836 N N . ASP A 1 354 ? 16.995 -14.469 -7.707 1.00 88.19 354 ASP A N 1
ATOM 2837 C CA . ASP A 1 354 ? 16.126 -14.763 -8.850 1.00 88.19 354 ASP A CA 1
ATOM 2838 C C . ASP A 1 354 ? 16.821 -14.471 -10.185 1.00 88.19 354 ASP A C 1
ATOM 2840 O O . ASP A 1 354 ? 16.763 -15.283 -11.107 1.00 88.19 354 ASP A O 1
ATOM 2844 N N . ILE A 1 355 ? 17.599 -13.386 -10.271 1.00 84.31 355 ILE A N 1
ATOM 2845 C CA . ILE A 1 355 ? 18.332 -13.024 -11.498 1.00 84.31 355 ILE A CA 1
ATOM 2846 C C . ILE A 1 355 ? 19.532 -13.944 -11.803 1.00 84.31 355 ILE A C 1
ATOM 2848 O O . ILE A 1 355 ? 20.186 -13.775 -12.835 1.00 84.31 355 ILE A O 1
ATOM 2852 N N . ILE A 1 356 ? 19.843 -14.915 -10.933 1.00 74.62 356 ILE A N 1
ATOM 2853 C CA . ILE A 1 356 ? 21.009 -15.799 -11.066 1.00 74.62 356 ILE A CA 1
ATOM 2854 C C . ILE A 1 356 ? 20.605 -17.147 -11.683 1.00 74.62 356 ILE A C 1
ATOM 2856 O O . ILE A 1 356 ? 19.880 -17.927 -11.055 1.00 74.62 356 ILE A O 1
ATOM 2860 N N . PRO A 1 357 ? 21.177 -17.527 -12.844 1.00 66.94 357 PRO A N 1
ATOM 2861 C CA . PRO A 1 357 ? 20.992 -18.865 -13.392 1.00 66.94 357 PRO A CA 1
ATOM 2862 C C . PRO A 1 357 ? 21.491 -19.937 -12.409 1.00 66.94 357 PRO A C 1
ATOM 2864 O O . PRO A 1 357 ? 22.601 -19.801 -11.881 1.00 66.94 357 PRO A O 1
ATOM 2867 N N . PRO A 1 358 ? 20.765 -21.055 -12.203 1.00 62.41 358 PRO A N 1
ATOM 2868 C CA . PRO A 1 358 ? 21.160 -22.102 -11.253 1.00 62.41 358 PRO A CA 1
ATOM 2869 C C . PRO A 1 358 ? 22.593 -22.625 -11.453 1.00 62.41 358 PRO A C 1
ATOM 2871 O O . PRO A 1 358 ? 23.266 -22.998 -10.493 1.00 62.41 358 PRO A O 1
ATOM 2874 N N . SER A 1 359 ? 23.088 -22.607 -12.695 1.00 58.41 359 SER A N 1
ATOM 2875 C CA . SER A 1 359 ? 24.438 -23.035 -13.077 1.00 58.41 359 SER A CA 1
ATOM 2876 C C . SER A 1 359 ? 25.560 -22.069 -12.672 1.00 58.41 359 SER A C 1
ATOM 2878 O O . SER A 1 359 ? 26.709 -22.494 -12.579 1.00 58.41 359 SER A O 1
ATOM 2880 N N . LEU A 1 360 ? 25.256 -20.785 -12.451 1.00 56.25 360 LEU A N 1
ATOM 2881 C CA . LEU A 1 360 ? 26.235 -19.716 -12.198 1.00 56.25 360 LEU A CA 1
ATOM 2882 C C . LEU A 1 360 ? 26.333 -19.298 -10.724 1.00 56.25 360 LEU A C 1
ATOM 2884 O O . LEU A 1 360 ? 27.224 -18.523 -10.382 1.00 56.25 360 LEU A O 1
ATOM 2888 N N . ARG A 1 361 ? 25.535 -19.899 -9.828 1.00 59.34 361 ARG A N 1
ATOM 2889 C CA . ARG A 1 361 ? 25.587 -19.686 -8.363 1.00 59.34 361 ARG A CA 1
ATOM 2890 C C . ARG A 1 361 ? 26.950 -19.991 -7.705 1.00 59.34 361 ARG A C 1
ATOM 2892 O O . ARG A 1 361 ? 27.094 -19.806 -6.507 1.00 59.34 361 ARG A O 1
ATOM 2899 N N . ARG A 1 362 ? 27.948 -20.470 -8.463 1.00 49.34 362 ARG A N 1
ATOM 2900 C CA . ARG A 1 362 ? 29.309 -20.792 -7.988 1.00 49.34 362 ARG A CA 1
ATOM 2901 C C . ARG A 1 362 ? 30.400 -19.801 -8.429 1.00 49.34 362 ARG A C 1
ATOM 2903 O O . ARG A 1 362 ? 31.552 -20.039 -8.093 1.00 49.34 362 ARG A O 1
ATOM 2910 N N . LYS A 1 363 ? 30.085 -18.752 -9.210 1.00 43.75 363 LYS A N 1
ATOM 2911 C CA . LYS A 1 363 ? 31.097 -17.862 -9.830 1.00 43.75 363 LYS A CA 1
ATOM 2912 C C . LYS A 1 363 ? 31.128 -16.395 -9.347 1.00 43.75 363 LYS A C 1
ATOM 2914 O O . LYS A 1 363 ? 31.866 -15.621 -9.927 1.00 43.75 363 LYS A O 1
ATOM 2919 N N . GLY A 1 364 ? 30.402 -16.012 -8.291 1.00 49.12 364 GLY A N 1
ATOM 2920 C CA . GLY A 1 364 ? 30.649 -14.791 -7.482 1.00 49.12 364 GLY A CA 1
ATOM 2921 C C . GLY A 1 364 ? 30.385 -13.402 -8.101 1.00 49.12 364 GLY A C 1
ATOM 2922 O O . GLY A 1 364 ? 29.765 -12.549 -7.479 1.00 49.12 364 GLY A O 1
ATOM 2923 N N . VAL A 1 365 ? 30.748 -13.129 -9.353 1.00 45.91 365 VAL A N 1
ATOM 2924 C CA . VAL A 1 365 ? 31.204 -11.756 -9.653 1.00 45.91 365 VAL A CA 1
ATOM 2925 C C . VAL A 1 365 ? 30.139 -10.721 -10.066 1.00 45.91 365 VAL A C 1
ATOM 2927 O O . VAL A 1 365 ? 30.371 -9.533 -9.931 1.00 45.91 365 VAL A O 1
ATOM 2930 N N . SER A 1 366 ? 28.918 -11.099 -10.464 1.00 50.38 366 SER A N 1
ATOM 2931 C CA . SER A 1 366 ? 27.797 -10.120 -10.535 1.00 50.38 366 SER A CA 1
ATOM 2932 C C . SER A 1 366 ? 26.986 -10.053 -9.231 1.00 50.38 366 SER A C 1
ATOM 2934 O O . SER A 1 366 ? 26.085 -9.222 -9.094 1.00 50.38 366 SER A O 1
ATOM 2936 N N . PHE A 1 367 ? 27.255 -10.983 -8.313 1.00 56.78 367 PHE A N 1
ATOM 2937 C CA . PHE A 1 367 ? 26.492 -11.231 -7.093 1.00 56.78 367 PHE A CA 1
ATOM 2938 C C . PHE A 1 367 ? 27.069 -10.452 -5.914 1.00 56.78 367 PHE A C 1
ATOM 2940 O O . PHE A 1 367 ? 26.296 -9.850 -5.161 1.00 56.78 367 PHE A O 1
ATOM 2947 N N . GLU A 1 368 ? 28.402 -10.428 -5.793 1.00 63.47 368 GLU A N 1
ATOM 2948 C CA . GLU A 1 368 ? 29.085 -9.606 -4.801 1.00 63.47 368 GLU A CA 1
ATOM 2949 C C . GLU A 1 368 ? 28.665 -8.143 -4.965 1.00 63.47 368 GLU A C 1
ATOM 2951 O O . GLU A 1 368 ? 28.258 -7.538 -3.990 1.00 63.47 368 GLU A O 1
ATOM 2956 N N . ASP A 1 369 ? 28.618 -7.593 -6.179 1.00 74.31 369 ASP A N 1
ATOM 2957 C CA . ASP A 1 369 ? 28.334 -6.169 -6.397 1.00 74.31 369 ASP A CA 1
ATOM 2958 C C . ASP A 1 369 ? 26.959 -5.703 -5.888 1.00 74.31 369 ASP A C 1
ATOM 2960 O O . ASP A 1 369 ? 26.880 -4.804 -5.046 1.00 74.31 369 ASP A O 1
ATOM 2964 N N . ASN A 1 370 ? 25.864 -6.325 -6.347 1.00 85.50 370 ASN A N 1
ATOM 2965 C CA . ASN A 1 370 ? 24.515 -5.966 -5.885 1.00 85.50 370 ASN A CA 1
ATOM 2966 C C . ASN A 1 370 ? 24.382 -6.177 -4.367 1.00 85.50 370 ASN A C 1
ATOM 2968 O O . ASN A 1 370 ? 23.854 -5.320 -3.658 1.00 85.50 370 ASN A O 1
ATOM 2972 N N . THR A 1 371 ? 24.894 -7.302 -3.858 1.00 85.25 371 THR A N 1
ATOM 2973 C CA . THR A 1 371 ? 24.836 -7.639 -2.430 1.00 85.25 371 THR A CA 1
ATOM 2974 C C . THR A 1 371 ? 25.641 -6.645 -1.592 1.00 85.25 371 THR A C 1
ATOM 2976 O O . THR A 1 371 ? 25.140 -6.136 -0.591 1.00 85.25 371 THR A O 1
ATOM 2979 N N . ASN A 1 372 ? 26.855 -6.311 -2.027 1.00 83.50 372 ASN A N 1
ATOM 2980 C CA . ASN A 1 372 ? 27.777 -5.394 -1.367 1.00 83.50 372 ASN A CA 1
ATOM 2981 C C . ASN A 1 372 ? 27.236 -3.967 -1.351 1.00 83.50 372 ASN A C 1
ATOM 2983 O O . ASN A 1 372 ? 27.449 -3.255 -0.366 1.00 83.50 372 ASN A O 1
ATOM 2987 N N . ILE A 1 373 ? 26.569 -3.529 -2.422 1.00 84.50 373 ILE A N 1
ATOM 2988 C CA . ILE A 1 373 ? 25.923 -2.216 -2.479 1.00 84.50 373 ILE A CA 1
ATOM 2989 C C . ILE A 1 373 ? 24.766 -2.170 -1.481 1.00 84.50 373 ILE A C 1
ATOM 2991 O O . ILE A 1 373 ? 24.762 -1.316 -0.595 1.00 84.50 373 ILE A O 1
ATOM 2995 N N . ILE A 1 374 ? 23.832 -3.120 -1.541 1.00 88.94 374 ILE A N 1
ATOM 2996 C CA . ILE A 1 374 ? 22.641 -3.088 -0.681 1.00 88.94 374 ILE A CA 1
ATOM 2997 C C . ILE A 1 374 ? 23.019 -3.248 0.798 1.00 88.94 374 ILE A C 1
ATOM 2999 O O . ILE A 1 374 ? 22.555 -2.469 1.626 1.00 88.94 374 ILE A O 1
ATOM 3003 N N . GLN A 1 375 ? 23.915 -4.181 1.137 1.00 89.50 375 GLN A N 1
ATOM 3004 C CA . GLN A 1 375 ? 24.362 -4.400 2.522 1.00 89.50 375 GLN A CA 1
ATOM 3005 C C . GLN A 1 375 ? 25.228 -3.262 3.079 1.00 89.50 375 GLN A C 1
ATOM 3007 O O . GLN A 1 375 ? 25.413 -3.175 4.288 1.00 89.50 375 GLN A O 1
ATOM 3012 N N . SER A 1 376 ? 25.759 -2.379 2.226 1.00 87.75 376 SER A N 1
ATOM 3013 C CA . SER A 1 376 ? 26.451 -1.172 2.701 1.00 87.75 376 SER A CA 1
ATOM 3014 C C . SER A 1 376 ? 25.506 -0.057 3.148 1.00 87.75 376 SER A C 1
ATOM 3016 O O . SER A 1 376 ? 25.951 0.875 3.811 1.00 87.75 376 SER A O 1
ATOM 3018 N N . VAL A 1 377 ? 24.224 -0.149 2.786 1.00 89.12 377 VAL A N 1
ATOM 3019 C CA . VAL A 1 377 ? 23.204 0.868 3.076 1.00 89.12 377 VAL A CA 1
ATOM 3020 C C . VAL A 1 377 ? 22.179 0.340 4.070 1.00 89.12 377 VAL A C 1
ATOM 3022 O O . VAL A 1 377 ? 21.827 1.039 5.014 1.00 89.12 377 VAL A O 1
ATOM 3025 N N . PHE A 1 378 ? 21.711 -0.892 3.862 1.00 90.81 378 PHE A N 1
ATOM 3026 C CA . PHE A 1 378 ? 20.694 -1.536 4.681 1.00 90.81 378 PHE A CA 1
ATOM 3027 C C . PHE A 1 378 ? 21.314 -2.593 5.589 1.00 90.81 378 PHE A C 1
ATOM 3029 O O . PHE A 1 378 ? 22.022 -3.492 5.130 1.00 90.81 378 PHE A O 1
ATOM 3036 N N . ASN A 1 379 ? 20.983 -2.520 6.876 1.00 89.06 379 ASN A N 1
ATOM 3037 C CA . ASN A 1 379 ? 21.270 -3.567 7.852 1.00 89.06 379 ASN A CA 1
ATOM 3038 C C . ASN A 1 379 ? 19.985 -4.343 8.210 1.00 89.06 379 ASN A C 1
ATOM 3040 O O . ASN A 1 379 ? 18.894 -4.006 7.757 1.00 89.06 379 ASN A O 1
ATOM 3044 N N . THR A 1 380 ? 20.106 -5.405 9.008 1.00 86.75 380 THR A N 1
ATOM 3045 C CA . THR A 1 380 ? 18.976 -6.278 9.386 1.00 86.75 380 THR A CA 1
ATOM 3046 C C . THR A 1 380 ? 17.951 -5.621 10.314 1.00 86.75 380 THR A C 1
ATOM 3048 O O . THR A 1 380 ? 16.830 -6.120 10.430 1.00 86.75 380 THR A O 1
ATOM 3051 N N . GLU A 1 381 ? 18.323 -4.526 10.978 1.00 88.88 381 GLU A N 1
ATOM 3052 C CA . GLU A 1 381 ? 17.460 -3.772 11.895 1.00 88.88 381 GLU A CA 1
ATOM 3053 C C . GLU A 1 381 ? 16.623 -2.719 11.158 1.00 88.88 381 GLU A C 1
ATOM 3055 O O . GLU A 1 381 ? 15.538 -2.366 11.611 1.00 88.88 381 GLU A O 1
ATOM 3060 N N . MET A 1 382 ? 17.082 -2.256 9.991 1.00 92.44 382 MET A N 1
ATOM 3061 C CA . MET A 1 382 ? 16.360 -1.298 9.158 1.00 92.44 382 MET A CA 1
ATOM 3062 C C . MET A 1 382 ? 15.110 -1.938 8.551 1.00 92.44 382 MET A C 1
ATOM 3064 O O . MET A 1 382 ? 15.185 -2.725 7.605 1.00 92.44 382 MET A O 1
ATOM 3068 N N . LYS A 1 383 ? 13.945 -1.563 9.083 1.00 94.56 383 LYS A N 1
ATOM 3069 C CA . LYS A 1 383 ? 12.633 -1.925 8.539 1.00 94.56 383 LYS A CA 1
ATOM 3070 C C . LYS A 1 383 ? 12.027 -0.757 7.779 1.00 94.56 383 LYS A C 1
ATOM 3072 O O . LYS A 1 383 ? 12.204 0.400 8.151 1.00 94.56 383 LYS A O 1
ATOM 3077 N N . VAL A 1 384 ? 11.307 -1.067 6.706 1.00 96.00 384 VAL A N 1
ATOM 3078 C CA . VAL A 1 384 ? 10.537 -0.079 5.939 1.00 96.00 384 VAL A CA 1
ATOM 3079 C C . VAL A 1 384 ? 9.052 -0.191 6.286 1.00 96.00 384 VAL A C 1
ATOM 3081 O O . VAL A 1 384 ? 8.586 -1.213 6.791 1.00 96.00 384 VAL A O 1
ATOM 3084 N N . MET A 1 385 ? 8.297 0.884 6.060 1.00 95.12 385 MET A N 1
ATOM 3085 C CA . MET A 1 385 ? 6.897 0.976 6.491 1.00 95.12 385 MET A CA 1
ATOM 3086 C C . MET A 1 385 ? 5.930 0.307 5.512 1.00 95.12 385 MET A C 1
ATOM 3088 O O . MET A 1 385 ? 4.866 -0.163 5.913 1.00 95.12 385 MET A O 1
ATOM 3092 N N . ARG A 1 386 ? 6.266 0.275 4.220 1.00 94.00 386 ARG A N 1
ATOM 3093 C CA . ARG A 1 386 ? 5.447 -0.357 3.180 1.00 94.00 386 ARG A CA 1
ATOM 3094 C C . ARG A 1 386 ? 6.280 -1.331 2.357 1.00 94.00 386 ARG A C 1
ATOM 3096 O O . ARG A 1 386 ? 7.484 -1.148 2.225 1.00 94.00 386 ARG A O 1
ATOM 3103 N N . SER A 1 387 ? 5.628 -2.324 1.759 1.00 92.19 387 SER A N 1
ATOM 3104 C CA . SER A 1 387 ? 6.277 -3.179 0.762 1.00 92.19 387 SER A CA 1
ATOM 3105 C C . SER A 1 387 ? 6.715 -2.348 -0.441 1.00 92.19 387 SER A C 1
ATOM 3107 O O . SER A 1 387 ? 5.959 -1.498 -0.917 1.00 92.19 387 SER A O 1
ATOM 3109 N N . MET A 1 388 ? 7.933 -2.604 -0.905 1.00 95.31 388 MET A N 1
ATOM 3110 C CA . MET A 1 388 ? 8.572 -1.901 -2.011 1.00 95.31 388 MET A CA 1
ATOM 3111 C C . MET A 1 388 ? 8.972 -2.929 -3.077 1.00 95.31 388 MET A C 1
ATOM 3113 O O . MET A 1 388 ? 9.371 -4.038 -2.714 1.00 95.31 388 MET A O 1
ATOM 3117 N N . PRO A 1 389 ? 8.881 -2.608 -4.378 1.00 96.75 389 PRO A N 1
ATOM 3118 C CA . PRO A 1 389 ? 9.285 -3.552 -5.412 1.00 96.75 389 PRO A CA 1
ATOM 3119 C C . PRO A 1 389 ? 10.803 -3.818 -5.352 1.00 96.75 389 PRO A C 1
ATOM 3121 O O . PRO A 1 389 ? 11.557 -3.063 -4.732 1.00 96.75 389 PRO A O 1
ATOM 3124 N N . PRO A 1 390 ? 11.304 -4.885 -5.993 1.00 96.81 390 PRO A N 1
ATOM 3125 C CA . PRO A 1 390 ? 12.740 -5.064 -6.160 1.00 96.81 390 PRO A CA 1
ATOM 3126 C C . PRO A 1 390 ? 13.385 -3.840 -6.817 1.00 96.81 390 PRO A C 1
ATOM 3128 O O . PRO A 1 390 ? 12.846 -3.295 -7.784 1.00 96.81 390 PRO A O 1
ATOM 3131 N N . LEU A 1 391 ? 14.550 -3.427 -6.311 1.00 95.81 391 LEU A N 1
ATOM 3132 C CA . LEU A 1 391 ? 15.362 -2.401 -6.960 1.00 95.81 391 LEU A CA 1
ATOM 3133 C C . LEU A 1 391 ? 15.723 -2.855 -8.369 1.00 95.81 391 LEU A C 1
ATOM 3135 O O . LEU A 1 391 ? 15.828 -4.052 -8.660 1.00 95.81 391 LEU A O 1
ATOM 3139 N N . GLU A 1 392 ? 16.008 -1.899 -9.247 1.00 94.38 392 GLU A N 1
ATOM 3140 C CA . GLU A 1 392 ? 16.627 -2.261 -10.510 1.00 94.38 392 GLU A CA 1
ATOM 3141 C C . GLU A 1 392 ? 18.071 -2.704 -10.270 1.00 94.38 392 GLU A C 1
ATOM 3143 O O . GLU A 1 392 ? 18.990 -1.895 -10.114 1.00 94.38 392 GLU A O 1
ATOM 3148 N N . LEU A 1 393 ? 18.245 -4.022 -10.200 1.00 90.62 393 LEU A N 1
ATOM 3149 C CA . LEU A 1 393 ? 19.525 -4.669 -9.963 1.00 90.62 393 LEU A CA 1
ATOM 3150 C C . LEU A 1 393 ? 20.409 -4.607 -11.207 1.00 90.62 393 LEU A C 1
ATOM 3152 O O . LEU A 1 393 ? 19.945 -4.741 -12.348 1.00 90.62 393 LEU A O 1
ATOM 3156 N N . TYR A 1 394 ? 21.713 -4.486 -10.983 1.00 85.38 394 TYR A N 1
ATOM 3157 C CA . TYR A 1 394 ? 22.686 -4.641 -12.050 1.00 85.38 394 TYR A CA 1
ATOM 3158 C C . TYR A 1 394 ? 22.658 -6.087 -12.573 1.00 85.38 394 TYR A C 1
ATOM 3160 O O . TYR A 1 394 ? 22.687 -7.041 -11.794 1.00 85.38 394 TYR A O 1
ATOM 3168 N N . SER A 1 395 ? 22.600 -6.251 -13.898 1.00 81.06 395 SER A N 1
ATOM 3169 C CA . SER A 1 395 ? 22.707 -7.548 -14.572 1.00 81.06 395 SER A CA 1
ATOM 3170 C C . SER A 1 395 ? 23.541 -7.399 -15.833 1.00 81.06 395 SER A C 1
ATOM 3172 O O . SER A 1 395 ? 23.232 -6.576 -16.692 1.00 81.06 395 SER A O 1
ATOM 3174 N N . SER A 1 396 ? 24.567 -8.239 -15.976 1.00 75.69 396 SER A N 1
ATOM 3175 C CA . SER A 1 396 ? 25.454 -8.232 -17.146 1.00 75.69 396 SER A CA 1
ATOM 3176 C C . SER A 1 396 ? 24.733 -8.501 -18.477 1.00 75.69 396 SER A C 1
ATOM 3178 O O . SER A 1 396 ? 25.206 -8.040 -19.517 1.00 75.69 396 SER A O 1
ATOM 3180 N N . ASN A 1 397 ? 23.581 -9.181 -18.448 1.00 79.12 397 ASN A N 1
ATOM 3181 C CA . ASN A 1 397 ? 22.773 -9.508 -19.630 1.00 79.12 397 ASN A CA 1
ATOM 3182 C C . ASN A 1 397 ? 21.905 -8.336 -20.120 1.00 79.12 397 ASN A C 1
ATOM 3184 O O . ASN A 1 397 ? 21.418 -8.360 -21.244 1.00 79.12 397 ASN A O 1
ATOM 3188 N N . MET A 1 398 ? 21.739 -7.294 -19.301 1.00 85.38 398 MET A N 1
ATOM 3189 C CA . MET A 1 398 ? 21.052 -6.048 -19.656 1.00 85.38 398 MET A CA 1
ATOM 3190 C C . MET A 1 398 ? 22.057 -4.885 -19.700 1.00 85.38 398 MET A C 1
ATOM 3192 O O . MET A 1 398 ? 21.905 -3.874 -19.010 1.00 85.38 398 MET A O 1
ATOM 3196 N N . THR A 1 399 ? 23.123 -5.054 -20.492 1.00 84.94 399 THR A N 1
ATOM 3197 C CA . THR A 1 399 ? 24.158 -4.031 -20.719 1.00 84.94 399 THR A CA 1
ATOM 3198 C C . THR A 1 399 ? 24.504 -3.882 -22.200 1.00 84.94 399 THR A C 1
ATOM 3200 O O . THR A 1 399 ? 24.445 -4.855 -22.960 1.00 84.94 399 THR A O 1
ATOM 3203 N N . LEU A 1 400 ? 24.917 -2.675 -22.598 1.00 85.31 400 LEU A N 1
ATOM 3204 C CA . LEU A 1 400 ? 25.458 -2.367 -23.926 1.00 85.31 400 LEU A CA 1
ATOM 3205 C C . LEU A 1 400 ? 26.963 -2.072 -23.846 1.00 85.31 400 LEU A C 1
ATOM 3207 O O . LEU A 1 400 ? 27.458 -1.480 -22.876 1.00 85.31 400 LEU A O 1
ATOM 3211 N N . THR A 1 401 ? 27.703 -2.468 -24.884 1.00 80.25 401 THR A N 1
ATOM 3212 C CA . THR A 1 401 ? 29.130 -2.148 -25.023 1.00 80.25 401 THR A CA 1
ATOM 3213 C C . THR A 1 401 ? 29.328 -0.747 -25.594 1.00 80.25 401 THR A C 1
ATOM 3215 O O . THR A 1 401 ? 28.496 -0.253 -26.348 1.00 80.25 401 THR A O 1
ATOM 3218 N N . VAL A 1 402 ? 30.474 -0.127 -25.294 1.00 77.00 402 VAL A N 1
ATOM 3219 C CA . VAL A 1 402 ? 30.835 1.190 -25.852 1.00 77.00 402 VAL A CA 1
ATOM 3220 C C . VAL A 1 402 ? 30.832 1.165 -27.383 1.00 77.00 402 VAL A C 1
ATOM 3222 O O . VAL A 1 402 ? 30.238 2.042 -27.994 1.00 77.00 402 VAL A O 1
ATOM 3225 N N . SER A 1 403 ? 31.359 0.097 -27.990 1.00 73.94 403 SER A N 1
ATOM 3226 C CA . SER A 1 403 ? 31.364 -0.094 -29.447 1.00 73.94 403 SER A CA 1
ATOM 3227 C C . SER A 1 403 ? 29.968 -0.110 -30.078 1.00 73.94 403 SER A C 1
ATOM 3229 O O . SER A 1 403 ? 29.815 0.256 -31.232 1.00 73.94 403 SER A O 1
ATOM 3231 N N . THR A 1 404 ? 28.944 -0.544 -29.335 1.00 76.88 404 THR A N 1
ATOM 3232 C CA . THR A 1 404 ? 27.548 -0.548 -29.810 1.00 76.88 404 THR A CA 1
ATOM 3233 C C . THR A 1 404 ? 26.952 0.865 -29.798 1.00 76.88 404 THR A C 1
ATOM 3235 O O . THR A 1 404 ? 25.980 1.137 -30.492 1.00 76.88 404 THR A O 1
ATOM 3238 N N . VAL A 1 405 ? 27.532 1.770 -29.005 1.00 77.19 405 VAL A N 1
ATOM 3239 C CA . VAL A 1 405 ? 27.063 3.146 -28.796 1.00 77.19 405 VAL A CA 1
ATOM 3240 C C . VAL A 1 405 ? 27.856 4.173 -29.623 1.00 77.19 405 VAL A C 1
ATOM 3242 O O . VAL A 1 405 ? 27.330 5.245 -29.920 1.00 77.19 405 VAL A O 1
ATOM 3245 N N . GLU A 1 406 ? 29.088 3.848 -30.031 1.00 65.31 406 GLU A N 1
ATOM 3246 C CA . GLU A 1 406 ? 30.046 4.746 -30.708 1.00 65.31 406 GLU A CA 1
ATOM 3247 C C . GLU A 1 406 ? 29.581 5.350 -32.046 1.00 65.31 406 GLU A C 1
ATOM 3249 O O . GLU A 1 406 ? 30.122 6.365 -32.474 1.00 65.31 406 GLU A O 1
ATOM 3254 N N . GLU A 1 407 ? 28.531 4.817 -32.677 1.00 56.75 407 GLU A N 1
ATOM 3255 C CA . GLU A 1 407 ? 28.007 5.359 -33.940 1.00 56.75 407 GLU A CA 1
ATOM 3256 C C . GLU A 1 407 ? 26.938 6.461 -33.757 1.00 56.75 407 GLU A C 1
ATOM 3258 O O . GLU A 1 407 ? 26.670 7.206 -34.700 1.00 56.75 407 GLU A O 1
ATOM 3263 N N . GLN A 1 408 ? 26.332 6.613 -32.565 1.00 61.16 408 GLN A N 1
ATOM 3264 C CA . GLN A 1 408 ? 25.236 7.569 -32.296 1.00 61.16 408 GLN A CA 1
ATOM 3265 C C . GLN A 1 408 ? 25.242 8.068 -30.835 1.00 61.16 408 GLN A C 1
ATOM 3267 O O . GLN A 1 408 ? 24.315 7.817 -30.066 1.00 61.16 408 GLN A O 1
ATOM 3272 N N . HIS A 1 409 ? 26.291 8.794 -30.436 1.00 58.88 409 HIS A N 1
ATOM 3273 C CA . HIS A 1 409 ? 26.506 9.240 -29.048 1.00 58.88 409 HIS A CA 1
ATOM 3274 C C . HIS A 1 409 ? 25.435 10.177 -28.454 1.00 58.88 409 HIS A C 1
ATOM 3276 O O . HIS A 1 409 ? 25.408 10.343 -27.239 1.00 58.88 409 HIS A O 1
ATOM 3282 N N . ASN A 1 410 ? 24.556 10.766 -29.272 1.00 67.06 410 ASN A N 1
ATOM 3283 C CA . ASN A 1 410 ? 23.519 11.709 -28.834 1.00 67.06 410 ASN A CA 1
ATOM 3284 C C . ASN A 1 410 ? 22.083 11.155 -28.980 1.00 67.06 410 ASN A C 1
ATOM 3286 O O . ASN A 1 410 ? 21.137 11.917 -29.161 1.00 67.06 410 ASN A O 1
ATOM 3290 N N . ASP A 1 411 ? 21.899 9.831 -28.968 1.00 85.19 411 ASP A N 1
ATOM 3291 C CA . ASP A 1 411 ? 20.553 9.245 -29.013 1.00 85.19 411 ASP A CA 1
ATOM 3292 C C . ASP A 1 411 ? 19.872 9.334 -27.635 1.00 85.19 411 ASP A C 1
ATOM 3294 O O . ASP A 1 411 ? 20.350 8.790 -26.634 1.00 85.19 411 ASP A O 1
ATOM 3298 N N . LEU A 1 412 ? 18.720 10.007 -27.591 1.00 88.25 412 LEU A N 1
ATOM 3299 C CA . LEU A 1 412 ? 17.884 10.155 -26.399 1.00 88.25 412 LEU A CA 1
ATOM 3300 C C . LEU A 1 412 ? 17.455 8.822 -25.783 1.00 88.25 412 LEU A C 1
ATOM 3302 O O . LEU A 1 412 ? 17.258 8.749 -24.569 1.00 88.25 412 LEU A O 1
ATOM 3306 N N . LEU A 1 413 ? 17.340 7.764 -26.587 1.00 90.69 413 LEU A N 1
ATOM 3307 C CA . LEU A 1 413 ? 17.027 6.429 -26.092 1.00 90.69 413 LEU A CA 1
ATOM 3308 C C . LEU A 1 413 ? 18.098 5.937 -25.105 1.00 90.69 413 LEU A C 1
ATOM 3310 O O . LEU A 1 413 ? 17.765 5.362 -24.066 1.00 90.69 413 LEU A O 1
ATOM 3314 N N . LEU A 1 414 ? 19.376 6.211 -25.390 1.00 89.88 414 LEU A N 1
ATOM 3315 C CA . LEU A 1 414 ? 20.485 5.880 -24.496 1.00 89.88 414 LEU A CA 1
ATOM 3316 C C . LEU A 1 414 ? 20.432 6.732 -23.225 1.00 89.88 414 LEU A C 1
ATOM 3318 O O . LEU A 1 414 ? 20.575 6.189 -22.131 1.00 89.88 414 LEU A O 1
ATOM 3322 N N . ALA A 1 415 ? 20.176 8.037 -23.346 1.00 88.25 415 ALA A N 1
ATOM 3323 C CA . ALA A 1 415 ? 20.078 8.938 -22.195 1.00 88.25 415 ALA A CA 1
ATOM 3324 C C . ALA A 1 415 ? 18.979 8.507 -21.205 1.00 88.25 415 ALA A C 1
ATOM 3326 O O . ALA A 1 415 ? 19.185 8.505 -19.989 1.00 88.25 415 ALA A O 1
ATOM 3327 N N . VAL A 1 416 ? 17.820 8.097 -21.726 1.00 92.75 416 VAL A N 1
ATOM 3328 C CA . VAL A 1 416 ? 16.653 7.731 -20.916 1.00 92.75 416 VAL A CA 1
ATOM 3329 C C . VAL A 1 416 ? 16.802 6.352 -20.279 1.00 92.75 416 VAL A C 1
ATOM 3331 O O . VAL A 1 416 ? 16.530 6.209 -19.088 1.00 92.75 416 VAL A O 1
ATOM 3334 N N . TYR A 1 417 ? 17.230 5.342 -21.041 1.00 94.19 417 TYR A N 1
ATOM 3335 C CA . TYR A 1 417 ? 17.185 3.946 -20.588 1.00 94.19 417 TYR A CA 1
ATOM 3336 C C . TYR A 1 417 ? 18.530 3.380 -20.133 1.00 94.19 417 TYR A C 1
ATOM 3338 O O . TYR A 1 417 ? 18.599 2.201 -19.788 1.00 94.19 417 TYR A O 1
ATOM 3346 N N . THR A 1 418 ? 19.614 4.164 -20.132 1.00 90.56 418 THR A N 1
ATOM 3347 C CA . THR A 1 418 ? 20.932 3.658 -19.725 1.00 90.56 418 THR A CA 1
ATOM 3348 C C . THR A 1 418 ? 21.688 4.577 -18.772 1.00 90.56 418 THR A C 1
ATOM 3350 O O . THR A 1 418 ? 21.521 5.794 -18.773 1.00 90.56 418 THR A O 1
ATOM 3353 N N . HIS A 1 419 ? 22.564 3.992 -17.956 1.00 86.56 419 HIS A N 1
ATOM 3354 C CA . HIS A 1 419 ? 23.457 4.712 -17.048 1.00 86.56 419 HIS A CA 1
ATOM 3355 C C . HIS A 1 419 ? 24.884 4.136 -17.109 1.00 86.56 419 HIS A C 1
ATOM 3357 O O . HIS A 1 419 ? 25.046 2.922 -17.269 1.00 86.56 419 HIS A O 1
ATOM 3363 N N . ARG A 1 420 ? 25.915 4.999 -17.030 1.00 74.38 420 ARG A N 1
ATOM 3364 C CA . ARG A 1 420 ? 27.311 4.665 -17.402 1.00 74.38 420 ARG A CA 1
ATOM 3365 C C . ARG A 1 420 ? 28.395 5.073 -16.382 1.00 74.38 420 ARG A C 1
ATOM 3367 O O . ARG A 1 420 ? 29.567 4.786 -16.624 1.00 74.38 420 ARG A O 1
ATOM 3374 N N . ASP A 1 421 ? 28.063 5.657 -15.234 1.00 57.50 421 ASP A N 1
ATOM 3375 C CA . ASP A 1 421 ? 29.055 6.343 -14.376 1.00 57.50 421 ASP A CA 1
ATOM 3376 C C . ASP A 1 421 ? 29.935 5.438 -13.495 1.00 57.50 421 ASP A C 1
ATOM 3378 O O . ASP A 1 421 ? 30.453 5.867 -12.467 1.00 57.50 421 ASP A O 1
ATOM 3382 N N . TYR A 1 422 ? 30.185 4.191 -13.908 1.00 54.50 422 TYR A N 1
ATOM 3383 C CA . TYR A 1 422 ? 30.982 3.249 -13.123 1.00 54.50 422 TYR A CA 1
ATOM 3384 C C . TYR A 1 422 ? 32.174 2.689 -13.901 1.00 54.50 422 TYR A C 1
ATOM 3386 O O . TYR A 1 422 ? 32.053 2.118 -14.991 1.00 54.50 422 TYR A O 1
ATOM 3394 N N . TYR A 1 423 ? 33.355 2.860 -13.303 1.00 39.75 423 TYR A N 1
ATOM 3395 C CA . TYR A 1 423 ? 34.614 2.301 -13.774 1.00 39.75 423 TYR A CA 1
ATOM 3396 C C . TYR A 1 423 ? 34.643 0.795 -13.503 1.00 39.75 423 TYR A C 1
ATOM 3398 O O . TYR A 1 423 ? 34.624 0.361 -12.355 1.00 39.75 423 TYR A O 1
ATOM 3406 N N . GLY A 1 424 ? 34.752 -0.017 -14.557 1.00 46.66 424 GLY A N 1
ATOM 3407 C CA . GLY A 1 424 ? 35.421 -1.308 -14.403 1.00 46.66 424 GLY A CA 1
ATOM 3408 C C . GLY A 1 424 ? 36.909 -1.062 -14.131 1.00 46.66 424 GLY A C 1
ATOM 3409 O O . GLY A 1 424 ? 37.452 -0.077 -14.629 1.00 46.66 424 GLY A O 1
ATOM 3410 N N . LYS A 1 425 ? 37.582 -1.956 -13.395 1.00 36.88 425 LYS A N 1
ATOM 3411 C CA . LYS A 1 425 ? 39.020 -1.861 -13.045 1.00 36.88 425 LYS A CA 1
ATOM 3412 C C . LYS A 1 425 ? 39.958 -1.570 -14.244 1.00 36.88 425 LYS A C 1
ATOM 3414 O O . LYS A 1 425 ? 41.034 -1.023 -14.052 1.00 36.88 425 LYS A O 1
ATOM 3419 N N . GLN A 1 426 ? 39.522 -1.850 -15.479 1.00 38.00 426 GLN A N 1
ATOM 3420 C CA . GLN A 1 426 ? 40.240 -1.571 -16.737 1.00 38.00 426 GLN A CA 1
ATOM 3421 C C . GLN A 1 426 ? 39.759 -0.319 -17.513 1.00 38.00 426 GLN A C 1
ATOM 3423 O O . GLN A 1 426 ? 40.026 -0.196 -18.707 1.00 38.00 426 GLN A O 1
ATOM 3428 N N . GLY A 1 427 ? 38.958 0.570 -16.919 1.00 44.09 427 GLY A N 1
ATOM 3429 C CA . GLY A 1 427 ? 38.424 1.760 -17.607 1.00 44.09 427 GLY A CA 1
ATOM 3430 C C . GLY A 1 427 ? 37.328 1.483 -18.654 1.00 44.09 427 GLY A C 1
ATOM 3431 O O . GLY A 1 427 ? 36.817 2.410 -19.281 1.00 44.09 427 GLY A O 1
ATOM 3432 N N . ASN A 1 428 ? 36.901 0.225 -18.836 1.00 51.09 428 ASN A N 1
ATOM 3433 C CA . ASN A 1 428 ? 35.811 -0.142 -19.749 1.00 51.09 428 ASN A CA 1
ATOM 3434 C C . ASN A 1 428 ? 34.436 0.184 -19.124 1.00 51.09 428 ASN A C 1
ATOM 3436 O O . ASN A 1 428 ? 33.850 -0.649 -18.431 1.00 51.09 428 ASN A O 1
ATOM 3440 N N . ARG A 1 429 ? 33.905 1.386 -19.381 1.00 62.38 429 ARG A N 1
ATOM 3441 C CA . ARG A 1 429 ? 32.559 1.816 -18.944 1.00 62.38 429 ARG A CA 1
ATOM 3442 C C . ARG A 1 429 ? 31.460 1.126 -19.776 1.00 62.38 429 ARG A C 1
ATOM 3444 O O . ARG A 1 429 ? 31.395 1.369 -20.979 1.00 62.38 429 ARG A O 1
ATOM 3451 N N . LYS A 1 430 ? 30.589 0.303 -19.177 1.00 74.75 430 LYS A N 1
ATOM 3452 C CA . LYS A 1 430 ? 29.400 -0.286 -19.844 1.00 74.75 430 LYS A CA 1
ATOM 3453 C C . LYS A 1 430 ? 28.153 0.570 -19.606 1.00 74.75 430 LYS A C 1
ATOM 3455 O O . LYS A 1 430 ? 28.068 1.254 -18.593 1.00 74.75 430 LYS A O 1
ATOM 3460 N N . TYR A 1 431 ? 27.192 0.504 -20.523 1.00 84.50 431 TYR A N 1
ATOM 3461 C CA . TYR A 1 431 ? 25.886 1.146 -20.368 1.00 84.50 431 TYR A CA 1
ATOM 3462 C C . TYR A 1 431 ? 24.894 0.139 -19.776 1.00 84.50 431 TYR A C 1
ATOM 3464 O O . TYR A 1 431 ? 24.490 -0.801 -20.460 1.00 84.50 431 TYR A O 1
A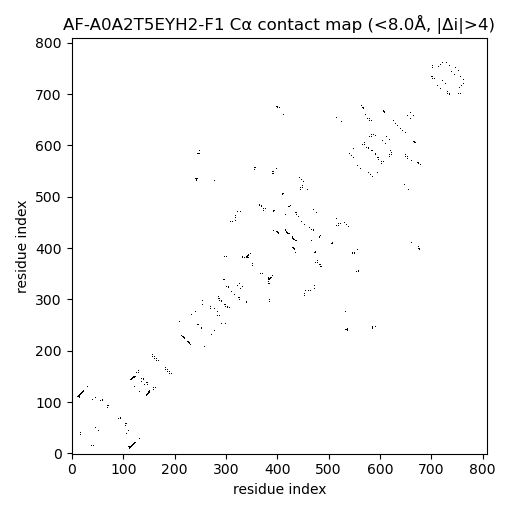TOM 3472 N N . SER A 1 432 ? 24.532 0.310 -18.506 1.00 87.38 432 SER A N 1
ATOM 3473 C CA . SER A 1 432 ? 23.557 -0.543 -17.814 1.00 87.38 432 SER A CA 1
ATOM 3474 C C . SER A 1 432 ? 22.140 -0.055 -18.072 1.00 87.38 432 SER A C 1
ATOM 3476 O O . SER A 1 432 ? 21.897 1.147 -17.995 1.00 87.38 432 SER A O 1
ATOM 3478 N N . ILE A 1 433 ? 21.214 -0.973 -18.359 1.00 91.75 433 ILE A N 1
ATOM 3479 C CA . ILE A 1 433 ? 19.833 -0.626 -18.712 1.00 91.75 433 ILE A CA 1
ATOM 3480 C C . ILE A 1 433 ? 18.971 -0.476 -17.454 1.00 91.75 433 ILE A C 1
ATOM 3482 O O . ILE A 1 433 ? 18.857 -1.417 -16.655 1.00 91.75 433 ILE A O 1
ATOM 3486 N N . PHE A 1 434 ? 18.341 0.692 -17.322 1.00 94.31 434 PHE A N 1
ATOM 3487 C CA . PHE A 1 434 ? 17.454 1.073 -16.223 1.00 94.31 434 PHE A CA 1
ATOM 3488 C C . PHE A 1 434 ? 16.207 1.794 -16.742 1.00 94.31 434 PHE A C 1
ATOM 3490 O O . PHE A 1 434 ? 16.255 2.494 -17.750 1.00 94.31 434 PHE A O 1
ATOM 3497 N N . PHE A 1 435 ? 15.092 1.652 -16.034 1.00 96.88 435 PHE A N 1
ATOM 3498 C CA . PHE A 1 435 ? 13.781 2.161 -16.440 1.00 96.88 435 PHE A CA 1
ATOM 3499 C C . PHE A 1 435 ? 13.294 3.319 -15.570 1.00 96.88 435 PHE A C 1
ATOM 3501 O O . PHE A 1 435 ? 12.410 4.069 -15.986 1.00 96.88 435 PHE A O 1
ATOM 3508 N N . SER A 1 436 ? 13.858 3.505 -14.374 1.00 96.75 436 SER A N 1
ATOM 3509 C CA . SER A 1 436 ? 13.333 4.471 -13.414 1.00 96.75 436 SER A CA 1
ATOM 3510 C C . SER A 1 436 ? 13.424 5.916 -13.886 1.00 96.75 436 SER A C 1
ATOM 3512 O O . SER A 1 436 ? 12.577 6.709 -13.497 1.00 96.75 436 SER A O 1
ATOM 3514 N N . ARG A 1 437 ? 14.368 6.272 -14.768 1.00 95.44 437 ARG A N 1
ATOM 3515 C CA . ARG A 1 437 ? 14.377 7.598 -15.415 1.00 95.44 437 ARG A CA 1
ATOM 3516 C C . ARG A 1 437 ? 13.175 7.787 -16.338 1.00 95.44 437 ARG A C 1
ATOM 3518 O O . ARG A 1 437 ? 12.480 8.790 -16.227 1.00 95.44 437 ARG A O 1
ATOM 3525 N N . ALA A 1 438 ? 12.898 6.818 -17.213 1.00 97.56 438 ALA A N 1
ATOM 3526 C CA . ALA A 1 438 ? 11.733 6.859 -18.097 1.00 97.56 438 ALA A CA 1
ATOM 3527 C C . ALA A 1 438 ? 10.429 6.955 -17.288 1.00 97.56 438 ALA A C 1
ATOM 3529 O O . ALA A 1 438 ? 9.556 7.768 -17.594 1.00 97.56 438 ALA A O 1
ATOM 3530 N N . PHE A 1 439 ? 10.327 6.169 -16.212 1.00 98.31 439 PHE A N 1
ATOM 3531 C CA . PHE A 1 439 ? 9.195 6.225 -15.293 1.00 98.31 439 PHE A CA 1
ATOM 3532 C C . PHE A 1 439 ? 9.074 7.588 -14.601 1.00 98.31 439 PHE A C 1
ATOM 3534 O O . PHE A 1 439 ? 7.983 8.144 -14.545 1.00 98.31 439 PHE A O 1
ATOM 3541 N N . GLU A 1 440 ? 10.178 8.150 -14.108 1.00 97.50 440 GLU A N 1
ATOM 3542 C CA . GLU A 1 440 ? 10.199 9.446 -13.425 1.00 97.50 440 GLU A CA 1
ATOM 3543 C C . GLU A 1 440 ? 9.784 10.598 -14.344 1.00 97.50 440 GLU A C 1
ATOM 3545 O O . GLU A 1 440 ? 8.982 11.436 -13.932 1.00 97.50 440 GLU A O 1
ATOM 3550 N N . ILE A 1 441 ? 10.246 10.619 -15.599 1.00 97.31 441 ILE A N 1
ATOM 3551 C CA . ILE A 1 441 ? 9.821 11.630 -16.578 1.00 97.31 441 ILE A CA 1
ATOM 3552 C C . ILE A 1 441 ? 8.316 11.500 -16.848 1.00 97.31 441 ILE A C 1
ATOM 3554 O O . ILE A 1 441 ? 7.597 12.500 -16.803 1.00 97.31 441 ILE A O 1
ATOM 3558 N N . LEU A 1 442 ? 7.817 10.280 -17.084 1.00 98.12 442 LEU A N 1
ATOM 3559 C CA . LEU A 1 442 ? 6.392 10.041 -17.324 1.00 98.12 442 LEU A CA 1
ATOM 3560 C C . LEU A 1 442 ? 5.542 10.458 -16.117 1.00 98.12 442 LEU A C 1
ATOM 3562 O O . LEU A 1 442 ? 4.585 11.216 -16.256 1.00 98.12 442 LEU A O 1
ATOM 3566 N N . ALA A 1 443 ? 5.897 9.988 -14.924 1.00 97.56 443 ALA A N 1
ATOM 3567 C CA . ALA A 1 443 ? 5.140 10.240 -13.708 1.00 97.56 443 ALA A CA 1
ATOM 3568 C C . ALA A 1 443 ? 5.167 11.728 -13.320 1.00 97.56 443 ALA A C 1
ATOM 3570 O O . ALA A 1 443 ? 4.129 12.278 -12.958 1.00 97.56 443 ALA A O 1
ATOM 3571 N N . THR A 1 444 ? 6.304 12.414 -13.488 1.00 96.50 444 THR A N 1
ATOM 3572 C CA . THR A 1 444 ? 6.396 13.876 -13.319 1.00 96.50 444 THR A CA 1
ATOM 3573 C C . THR A 1 444 ? 5.488 14.604 -14.309 1.00 96.50 444 THR A C 1
ATOM 3575 O O . THR A 1 444 ? 4.790 15.542 -13.928 1.00 96.50 444 THR A O 1
ATOM 3578 N N . SER A 1 445 ? 5.420 14.141 -15.560 1.00 96.44 445 SER A N 1
ATOM 3579 C CA . SER A 1 445 ? 4.552 14.728 -16.592 1.00 96.44 445 SER A CA 1
ATOM 3580 C C . SER A 1 445 ? 3.068 14.559 -16.255 1.00 96.44 445 SER A C 1
ATOM 3582 O O . SER A 1 445 ? 2.295 15.512 -16.374 1.00 96.44 445 SER A O 1
ATOM 3584 N N . ILE A 1 446 ? 2.672 13.386 -15.745 1.00 96.19 446 ILE A N 1
ATOM 3585 C CA . ILE A 1 446 ? 1.302 13.103 -15.284 1.00 96.19 446 ILE A CA 1
ATOM 3586 C C . ILE A 1 446 ? 0.934 13.958 -14.058 1.00 96.19 446 ILE A C 1
ATOM 3588 O O . ILE A 1 446 ? -0.169 14.509 -13.981 1.00 96.19 446 ILE A O 1
ATOM 3592 N N . LEU A 1 447 ? 1.848 14.116 -13.097 1.00 94.12 447 LEU A N 1
ATOM 3593 C CA . LEU A 1 447 ? 1.628 14.976 -11.930 1.00 94.12 447 LEU A CA 1
ATOM 3594 C C . LEU A 1 447 ? 1.578 16.464 -12.318 1.00 94.12 447 LEU A C 1
ATOM 3596 O O . LEU A 1 447 ? 0.798 17.220 -11.736 1.00 94.12 447 LEU A O 1
ATOM 3600 N N . SER A 1 448 ? 2.346 16.884 -13.326 1.00 93.12 448 SER A N 1
ATOM 3601 C CA . SER A 1 448 ? 2.336 18.263 -13.826 1.00 93.12 448 SER A CA 1
ATOM 3602 C C . SER A 1 448 ? 1.030 18.608 -14.540 1.00 93.12 448 SER A C 1
ATOM 3604 O O . SER A 1 448 ? 0.370 19.605 -14.217 1.00 93.12 448 SER A O 1
ATOM 3606 N N . ILE A 1 449 ? 0.588 17.748 -15.465 1.00 92.69 449 ILE A N 1
ATOM 3607 C CA . ILE A 1 449 ? -0.623 17.987 -16.260 1.00 92.69 449 ILE A CA 1
ATOM 3608 C C . ILE A 1 449 ? -1.904 17.991 -15.407 1.00 92.69 449 ILE A C 1
ATOM 3610 O O . ILE A 1 449 ? -2.857 18.708 -15.721 1.00 92.69 449 ILE A O 1
ATOM 3614 N N . SER A 1 450 ? -1.901 17.258 -14.288 1.00 90.12 450 SER A N 1
ATOM 3615 C CA . SER A 1 450 ? -2.994 17.168 -13.303 1.00 90.12 450 SER A CA 1
ATOM 3616 C C . SER A 1 450 ? -2.931 18.216 -12.176 1.00 90.12 450 SER A C 1
ATOM 3618 O O . SER A 1 450 ? -3.756 18.202 -11.258 1.00 90.12 450 SER A O 1
ATOM 3620 N N . ASN A 1 451 ? -1.988 19.168 -12.232 1.00 88.94 451 ASN A N 1
ATOM 3621 C CA . ASN A 1 451 ? -1.744 20.169 -11.181 1.00 88.94 451 ASN A CA 1
ATOM 3622 C C . ASN A 1 451 ? -1.350 19.577 -9.813 1.00 88.94 451 ASN A C 1
ATOM 3624 O O . ASN A 1 451 ? -1.580 20.225 -8.790 1.00 88.94 451 ASN A O 1
ATOM 3628 N N . ASN A 1 452 ? -0.838 18.347 -9.734 1.00 89.31 452 ASN A N 1
ATOM 3629 C CA . ASN A 1 452 ? -0.285 17.816 -8.481 1.00 89.31 452 ASN A CA 1
ATOM 3630 C C . ASN A 1 452 ? 1.107 18.370 -8.182 1.00 89.31 452 ASN A C 1
ATOM 3632 O O . ASN A 1 452 ? 1.425 18.591 -7.021 1.00 89.31 452 ASN A O 1
ATOM 3636 N N . VAL A 1 453 ? 1.894 18.624 -9.224 1.00 90.12 453 VAL A N 1
ATOM 3637 C CA . VAL A 1 453 ? 3.213 19.263 -9.158 1.00 90.12 453 VAL A CA 1
ATOM 3638 C C . VAL A 1 453 ? 3.231 20.412 -10.160 1.00 90.12 453 VAL A C 1
ATOM 3640 O O . VAL A 1 453 ? 2.549 20.355 -11.182 1.00 90.12 453 VAL A O 1
ATOM 3643 N N . LYS A 1 454 ? 3.981 21.478 -9.879 1.00 88.19 454 LYS A N 1
ATOM 3644 C CA . LYS A 1 454 ? 4.141 22.603 -10.803 1.00 88.19 454 LYS A CA 1
ATOM 3645 C C . LYS A 1 454 ? 5.529 22.553 -11.441 1.00 88.19 454 LYS A C 1
ATOM 3647 O O . LYS A 1 454 ? 6.501 22.987 -10.836 1.00 88.19 454 LYS A O 1
ATOM 3652 N N . VAL A 1 455 ? 5.624 22.063 -12.676 1.00 89.94 455 VAL A N 1
ATOM 3653 C CA . VAL A 1 455 ? 6.887 22.091 -13.430 1.00 89.94 455 VAL A CA 1
ATOM 3654 C C . VAL A 1 455 ? 6.987 23.409 -14.199 1.00 89.94 455 VAL A C 1
ATOM 3656 O O . VAL A 1 455 ? 6.325 23.601 -15.215 1.00 89.94 455 VAL A O 1
ATOM 3659 N N . ASN A 1 456 ? 7.801 24.348 -13.706 1.00 84.00 456 ASN A N 1
ATOM 3660 C CA . ASN A 1 456 ? 7.942 25.675 -14.328 1.00 84.00 456 ASN A CA 1
ATOM 3661 C C . ASN A 1 456 ? 8.861 25.663 -15.556 1.00 84.00 456 ASN A C 1
ATOM 3663 O O . ASN A 1 456 ? 8.630 26.399 -16.514 1.00 84.00 456 ASN A O 1
ATOM 3667 N N . ASN A 1 457 ? 9.918 24.848 -15.519 1.00 89.88 457 ASN A N 1
ATOM 3668 C CA . ASN A 1 457 ? 10.908 24.759 -16.584 1.00 89.88 457 ASN A CA 1
ATOM 3669 C C . ASN A 1 457 ? 11.271 23.295 -16.845 1.00 89.88 457 ASN A C 1
ATOM 3671 O O . ASN A 1 457 ? 12.098 22.709 -16.144 1.00 89.88 457 ASN A O 1
ATOM 3675 N N . TRP A 1 458 ? 10.675 22.725 -17.891 1.00 92.44 458 TRP A N 1
ATOM 3676 C CA . TRP A 1 458 ? 10.952 21.354 -18.314 1.00 92.44 458 TRP A CA 1
ATOM 3677 C C . TRP A 1 458 ? 12.411 21.119 -18.706 1.00 92.44 458 TRP A C 1
ATOM 3679 O O . TRP A 1 458 ? 12.910 20.019 -18.501 1.00 92.44 458 TRP A O 1
ATOM 3689 N N . GLY A 1 459 ? 13.123 22.134 -19.203 1.00 91.94 459 GLY A N 1
ATOM 3690 C CA . GLY A 1 459 ? 14.541 22.005 -19.535 1.00 91.94 459 GLY A CA 1
ATOM 3691 C C . GLY A 1 459 ? 15.403 21.755 -18.296 1.00 91.94 459 GLY A C 1
ATOM 3692 O O . GLY A 1 459 ? 16.275 20.891 -18.320 1.00 91.94 459 GLY A O 1
ATOM 3693 N N . VAL A 1 460 ? 15.124 22.458 -17.192 1.00 91.31 460 VAL A N 1
ATOM 3694 C CA . VAL A 1 460 ? 15.806 22.241 -15.901 1.00 91.31 460 VAL A CA 1
ATOM 3695 C C . VAL A 1 460 ? 15.353 20.928 -15.259 1.00 91.31 460 VAL A C 1
ATOM 3697 O O . VAL A 1 460 ? 16.183 20.168 -14.772 1.00 91.31 460 VAL A O 1
ATOM 3700 N N . GLN A 1 461 ? 14.052 20.627 -15.310 1.00 93.69 461 GLN A N 1
ATOM 3701 C CA . GLN A 1 461 ? 13.499 19.394 -14.746 1.00 93.69 461 GLN A CA 1
ATOM 3702 C C . GLN A 1 461 ? 14.068 18.138 -15.420 1.00 93.69 461 GLN A C 1
ATOM 3704 O O . GLN A 1 461 ? 14.446 17.192 -14.735 1.00 93.69 461 GLN A O 1
ATOM 3709 N N . LEU A 1 462 ? 14.149 18.117 -16.755 1.00 93.50 462 LEU A N 1
ATOM 3710 C CA . LEU A 1 462 ? 14.737 16.992 -17.482 1.00 93.50 462 LEU A CA 1
ATOM 3711 C C . LEU A 1 462 ? 16.242 16.915 -17.269 1.00 93.50 462 LEU A C 1
ATOM 3713 O O . LEU A 1 462 ? 16.745 15.812 -17.097 1.00 93.50 462 LEU A O 1
ATOM 3717 N N . LYS A 1 463 ? 16.944 18.054 -17.217 1.00 90.75 463 LYS A N 1
ATOM 3718 C CA . LYS A 1 463 ? 18.374 18.081 -16.895 1.00 90.75 463 LYS A CA 1
ATOM 3719 C C . LYS A 1 463 ? 18.666 17.342 -15.587 1.00 90.75 463 LYS A C 1
ATOM 3721 O O . LYS A 1 463 ? 19.456 16.405 -15.589 1.00 90.75 463 LYS A O 1
ATOM 3726 N N . GLU A 1 464 ? 17.958 17.698 -14.515 1.00 90.69 464 GLU A N 1
ATOM 3727 C CA . GLU A 1 464 ? 18.104 17.051 -13.203 1.00 90.69 464 GLU A CA 1
ATOM 3728 C C . GLU A 1 464 ? 17.827 15.540 -13.264 1.00 90.69 464 GLU A C 1
ATOM 3730 O O . GLU A 1 464 ? 18.545 14.750 -12.653 1.00 90.69 464 GLU A O 1
ATOM 3735 N N . ILE A 1 465 ? 16.803 15.107 -14.009 1.00 92.75 465 ILE A N 1
ATOM 3736 C CA . ILE A 1 465 ? 16.474 13.676 -14.129 1.00 92.75 465 ILE A CA 1
ATOM 3737 C C . ILE A 1 465 ? 17.546 12.918 -14.934 1.00 92.75 465 ILE A C 1
ATOM 3739 O O . ILE A 1 465 ? 17.897 11.791 -14.577 1.00 92.75 465 ILE A O 1
ATOM 3743 N N . MET A 1 466 ? 18.064 13.508 -16.015 1.00 89.25 466 MET A N 1
ATOM 3744 C CA . MET A 1 466 ? 19.031 12.856 -16.909 1.00 89.25 466 MET A CA 1
ATOM 3745 C C . MET A 1 466 ? 20.433 12.769 -16.297 1.00 89.25 466 MET A C 1
ATOM 3747 O O . MET A 1 466 ? 21.088 11.732 -16.427 1.00 89.25 466 MET A O 1
ATOM 3751 N N . GLU A 1 467 ? 20.886 13.834 -15.629 1.00 86.00 467 GLU A N 1
ATOM 3752 C CA . GLU A 1 467 ? 22.217 13.908 -15.009 1.00 86.00 467 GLU A CA 1
ATOM 3753 C C . GLU A 1 467 ? 22.314 13.047 -13.742 1.00 86.00 467 GLU A C 1
ATOM 3755 O O . GLU A 1 467 ? 23.398 12.613 -13.358 1.00 86.00 467 GLU A O 1
ATOM 3760 N N . ARG A 1 468 ? 21.181 12.732 -13.106 1.00 87.75 468 ARG A N 1
ATOM 3761 C CA . ARG A 1 468 ? 21.149 11.902 -11.902 1.00 87.75 468 ARG A CA 1
ATOM 3762 C C . ARG A 1 468 ? 21.204 10.401 -12.215 1.00 87.75 468 ARG A C 1
ATOM 3764 O O . ARG A 1 468 ? 20.760 9.902 -13.259 1.00 87.75 468 ARG A O 1
ATOM 3771 N N . VAL A 1 469 ? 21.725 9.641 -11.252 1.00 89.50 469 VAL A N 1
ATOM 3772 C CA . VAL A 1 469 ? 21.606 8.175 -11.222 1.00 89.50 469 VAL A CA 1
ATOM 3773 C C . VAL A 1 469 ? 20.113 7.797 -11.230 1.00 89.50 469 VAL A C 1
ATOM 3775 O O . VAL A 1 469 ? 19.344 8.408 -10.484 1.00 89.50 469 VAL A O 1
ATOM 3778 N N . PRO A 1 470 ? 19.669 6.810 -12.037 1.00 93.25 470 PRO A N 1
ATOM 3779 C CA . PRO A 1 470 ? 18.271 6.379 -12.061 1.00 93.25 470 PRO A CA 1
ATOM 3780 C C . PRO A 1 470 ? 17.735 6.101 -10.648 1.00 93.25 470 PRO A C 1
ATOM 3782 O O . PRO A 1 470 ? 18.261 5.230 -9.950 1.00 93.25 470 PRO A O 1
ATOM 3785 N N . PHE A 1 471 ? 16.704 6.849 -10.233 1.00 94.44 471 PHE A N 1
ATOM 3786 C CA . PHE A 1 471 ? 16.315 7.009 -8.823 1.00 94.44 471 PHE A CA 1
ATOM 3787 C C . PHE A 1 471 ? 16.004 5.715 -8.055 1.00 94.44 471 PHE A C 1
ATOM 3789 O O . PHE A 1 471 ? 16.160 5.690 -6.837 1.00 94.44 471 PHE A O 1
ATOM 3796 N N . TYR A 1 472 ? 15.567 4.658 -8.747 1.00 96.06 472 TYR A N 1
ATOM 3797 C CA . TYR A 1 472 ? 15.190 3.377 -8.140 1.00 96.06 472 TYR A CA 1
ATOM 3798 C C . TYR A 1 472 ? 16.094 2.214 -8.572 1.00 96.06 472 TYR A C 1
ATOM 3800 O O . TYR A 1 472 ? 15.702 1.046 -8.605 1.00 96.06 472 TYR A O 1
ATOM 3808 N N . SER A 1 473 ? 17.336 2.536 -8.920 1.00 93.31 473 SER A N 1
ATOM 3809 C CA . SER A 1 473 ? 18.372 1.544 -9.189 1.00 93.31 473 SER A CA 1
ATOM 3810 C C . SER A 1 473 ? 19.143 1.170 -7.927 1.00 93.31 473 SER A C 1
ATOM 3812 O O . SER A 1 473 ? 19.226 1.942 -6.969 1.00 93.31 473 SER A O 1
ATOM 3814 N N . VAL A 1 474 ? 19.785 -0.002 -7.954 1.00 89.06 474 VAL A N 1
ATOM 3815 C CA . VAL A 1 474 ? 20.739 -0.418 -6.913 1.00 89.06 474 VAL A CA 1
ATOM 3816 C C . VAL A 1 474 ? 21.827 0.640 -6.681 1.00 89.06 474 VAL A C 1
ATOM 3818 O O . VAL A 1 474 ? 22.236 0.882 -5.549 1.00 89.06 474 VAL A O 1
ATOM 3821 N N . HIS A 1 475 ? 22.230 1.341 -7.741 1.00 84.62 475 HIS A N 1
ATOM 3822 C CA . HIS A 1 475 ? 23.256 2.378 -7.706 1.00 84.62 475 HIS A CA 1
ATOM 3823 C C . HIS A 1 475 ? 22.794 3.673 -7.035 1.00 84.62 475 HIS A C 1
ATOM 3825 O O . HIS A 1 475 ? 23.588 4.326 -6.367 1.00 84.62 475 HIS A O 1
ATOM 3831 N N . ALA A 1 476 ? 21.511 4.031 -7.143 1.00 87.38 476 ALA A N 1
ATOM 3832 C CA . ALA A 1 476 ? 20.980 5.197 -6.440 1.00 87.38 476 ALA A CA 1
ATOM 3833 C C . ALA A 1 476 ? 20.996 5.017 -4.914 1.00 87.38 476 ALA A C 1
ATOM 3835 O O . ALA A 1 476 ? 21.062 6.005 -4.185 1.00 87.38 476 ALA A O 1
ATOM 3836 N N . MET A 1 477 ? 20.981 3.771 -4.423 1.00 86.50 477 MET A N 1
ATOM 3837 C CA . MET A 1 477 ? 21.068 3.491 -2.987 1.00 86.50 477 MET A CA 1
ATOM 3838 C C . MET A 1 477 ? 22.469 3.766 -2.427 1.00 86.50 477 MET A C 1
ATOM 3840 O O . MET A 1 477 ? 22.585 4.225 -1.292 1.00 86.50 477 MET A O 1
ATOM 3844 N N . ASN A 1 478 ? 23.525 3.514 -3.211 1.00 78.25 478 ASN A N 1
ATOM 3845 C CA . ASN A 1 478 ? 24.896 3.880 -2.857 1.00 78.25 478 ASN A CA 1
ATOM 3846 C C . ASN A 1 478 ? 25.684 4.399 -4.077 1.00 78.25 478 ASN A C 1
ATOM 3848 O O . ASN A 1 478 ? 26.399 3.625 -4.722 1.00 78.25 478 ASN A O 1
ATOM 3852 N N . PRO A 1 479 ? 25.606 5.709 -4.373 1.00 61.66 479 PRO A N 1
ATOM 3853 C CA . PRO A 1 479 ? 26.283 6.295 -5.527 1.00 61.66 479 PRO A CA 1
ATOM 3854 C C . PRO A 1 479 ? 27.818 6.219 -5.482 1.00 61.66 479 PRO A C 1
ATOM 3856 O O . PRO A 1 479 ? 28.452 6.417 -6.515 1.00 61.66 479 PRO A O 1
ATOM 3859 N N . THR A 1 480 ? 28.429 5.947 -4.319 1.00 57.47 480 THR A N 1
ATOM 3860 C CA . THR A 1 480 ? 29.886 6.046 -4.102 1.00 57.47 480 THR A CA 1
ATOM 3861 C C . THR A 1 480 ? 30.640 4.710 -4.163 1.00 57.47 480 THR A C 1
ATOM 3863 O O . THR A 1 480 ? 31.866 4.710 -4.047 1.00 57.47 480 THR A O 1
ATOM 3866 N N . LYS A 1 481 ? 29.960 3.566 -4.347 1.00 56.28 481 LYS A N 1
ATOM 3867 C CA . LYS A 1 481 ? 30.581 2.225 -4.306 1.00 56.28 481 LYS A CA 1
ATOM 3868 C C . LYS A 1 481 ? 30.756 1.614 -5.710 1.00 56.28 481 LYS A C 1
ATOM 3870 O O . LYS A 1 481 ? 29.806 1.550 -6.483 1.00 56.28 481 LYS A O 1
ATOM 3875 N N . TYR A 1 482 ? 31.977 1.164 -6.025 1.00 54.47 482 TYR A N 1
ATOM 3876 C CA . TYR A 1 482 ? 32.384 0.618 -7.334 1.00 54.47 482 TYR A CA 1
ATOM 3877 C C . TYR A 1 482 ? 32.058 -0.883 -7.505 1.00 54.47 482 TYR A C 1
ATOM 3879 O O . TYR A 1 482 ? 31.910 -1.594 -6.513 1.00 54.47 482 TYR A O 1
ATOM 3887 N N . LEU A 1 483 ? 31.989 -1.349 -8.763 1.00 51.31 483 LEU A N 1
ATOM 3888 C CA . LEU A 1 483 ? 31.802 -2.760 -9.155 1.00 51.31 483 LEU A CA 1
ATOM 3889 C C . LEU A 1 483 ? 33.151 -3.511 -9.206 1.00 51.31 483 LEU A C 1
ATOM 3891 O O . LEU A 1 483 ? 34.107 -3.022 -9.817 1.00 51.31 483 LEU A O 1
ATOM 3895 N N . GLU A 1 484 ? 33.244 -4.715 -8.639 1.00 46.19 484 GLU A N 1
ATOM 3896 C CA . GLU A 1 484 ? 34.426 -5.584 -8.720 1.00 46.19 484 GLU A CA 1
ATOM 3897 C C . GLU A 1 484 ? 34.279 -6.606 -9.873 1.00 46.19 484 GLU A C 1
ATOM 3899 O O . GLU A 1 484 ? 33.385 -7.438 -9.861 1.00 46.19 484 GLU A O 1
ATOM 3904 N N . GLN A 1 485 ? 35.152 -6.578 -10.898 1.00 40.28 485 GLN A N 1
ATOM 3905 C CA . GLN A 1 485 ? 35.133 -7.538 -12.032 1.00 40.28 485 GLN A CA 1
ATOM 3906 C C . GLN A 1 485 ? 36.168 -8.685 -11.902 1.00 40.28 485 GLN A C 1
ATOM 3908 O O . GLN A 1 485 ? 37.164 -8.546 -11.191 1.00 40.28 485 GLN A O 1
ATOM 3913 N N . GLU A 1 486 ? 35.934 -9.804 -12.618 1.00 36.06 486 GLU A N 1
ATOM 3914 C CA . GLU A 1 486 ? 36.708 -11.069 -12.588 1.00 36.06 486 GLU A CA 1
ATOM 3915 C C . GLU A 1 486 ? 38.163 -10.898 -13.076 1.00 36.06 486 GLU A C 1
ATOM 3917 O O . GLU A 1 486 ? 38.381 -10.407 -14.182 1.00 36.06 486 GLU A O 1
ATOM 3922 N N . GLY A 1 487 ? 39.138 -11.435 -12.322 1.00 39.91 487 GLY A N 1
ATOM 3923 C CA . GLY A 1 487 ? 40.416 -11.921 -12.875 1.00 39.91 487 GLY A CA 1
ATOM 3924 C C . GLY A 1 487 ? 41.723 -11.208 -12.501 1.00 39.91 487 GLY A C 1
ATOM 3925 O O . GLY A 1 487 ? 42.764 -11.635 -12.993 1.00 39.91 487 GLY A O 1
ATOM 3926 N N . GLU A 1 488 ? 41.727 -10.183 -11.649 1.00 33.06 488 GLU A N 1
ATOM 3927 C CA . GLU A 1 488 ? 42.957 -9.434 -11.329 1.00 33.06 488 GLU A CA 1
ATOM 3928 C C . GLU A 1 488 ? 43.195 -9.342 -9.811 1.00 33.06 488 GLU A C 1
ATOM 3930 O O . GLU A 1 488 ? 42.315 -8.922 -9.055 1.00 33.06 488 GLU A O 1
ATOM 3935 N N . GLU A 1 489 ? 44.386 -9.782 -9.379 1.00 28.17 489 GLU A N 1
ATOM 3936 C CA . GLU A 1 489 ? 44.858 -9.739 -7.989 1.00 28.17 489 GLU A CA 1
ATOM 3937 C C . GLU A 1 489 ? 44.857 -8.309 -7.428 1.00 28.17 489 GLU A C 1
ATOM 3939 O O . GLU A 1 489 ? 45.088 -7.331 -8.141 1.00 28.17 489 GLU A O 1
ATOM 3944 N N . HIS A 1 490 ? 44.617 -8.202 -6.119 1.00 30.34 490 HIS A N 1
ATOM 3945 C CA . HIS A 1 490 ? 44.645 -6.951 -5.368 1.00 30.34 490 HIS A CA 1
ATOM 3946 C C . HIS A 1 490 ? 45.973 -6.201 -5.562 1.00 30.34 490 HIS A C 1
ATOM 3948 O O . HIS A 1 490 ? 46.980 -6.541 -4.945 1.00 30.34 490 HIS A O 1
ATOM 3954 N N . SER A 1 491 ? 45.945 -5.093 -6.302 1.00 25.75 491 SER A N 1
ATOM 3955 C CA . SER A 1 491 ? 46.821 -3.963 -6.009 1.00 25.75 491 SER A CA 1
ATOM 3956 C C . SER A 1 491 ? 45.956 -2.772 -5.597 1.00 25.75 491 SER A C 1
ATOM 3958 O O . SER A 1 491 ? 45.160 -2.227 -6.359 1.00 25.75 491 SER A O 1
ATOM 3960 N N . LEU A 1 492 ? 46.050 -2.428 -4.313 1.00 31.72 492 LEU A N 1
ATOM 3961 C CA . LEU A 1 492 ? 45.531 -1.182 -3.767 1.00 31.72 492 LEU A CA 1
ATOM 3962 C C . LEU A 1 492 ? 46.359 -0.043 -4.367 1.00 31.72 492 LEU A C 1
ATOM 3964 O O . LEU A 1 492 ? 47.418 0.290 -3.840 1.00 31.72 492 LEU A O 1
ATOM 3968 N N . LEU A 1 493 ? 45.900 0.541 -5.471 1.00 26.23 493 LEU A N 1
ATOM 3969 C CA . LEU A 1 493 ? 46.398 1.837 -5.914 1.00 26.23 493 LEU A CA 1
ATOM 3970 C C . LEU A 1 493 ? 45.441 2.920 -5.427 1.00 26.23 493 LEU A C 1
ATOM 3972 O O . LEU A 1 493 ? 44.253 2.935 -5.743 1.00 26.23 493 LEU A O 1
ATOM 3976 N N . GLN A 1 494 ? 46.005 3.779 -4.581 1.00 27.77 494 GLN A N 1
ATOM 3977 C CA . GLN A 1 494 ? 45.388 4.972 -4.032 1.00 27.77 494 GLN A CA 1
ATOM 3978 C C . GLN A 1 494 ? 44.798 5.850 -5.136 1.00 27.77 494 GLN A C 1
ATOM 3980 O O . GLN A 1 494 ? 45.415 6.091 -6.173 1.00 27.77 494 GLN A O 1
ATOM 3985 N N . SER A 1 495 ? 43.607 6.353 -4.824 1.00 36.19 495 SER A N 1
ATOM 3986 C CA . SER A 1 495 ? 42.963 7.535 -5.383 1.00 36.19 495 SER A CA 1
ATOM 3987 C C . SER A 1 495 ? 43.942 8.534 -6.000 1.00 36.19 495 SER A C 1
ATOM 3989 O O . SER A 1 495 ? 44.752 9.140 -5.298 1.00 36.19 495 SER A O 1
ATOM 3991 N N . THR A 1 496 ? 43.791 8.770 -7.297 1.00 22.98 496 THR A N 1
ATOM 3992 C CA . THR A 1 496 ? 44.148 10.051 -7.899 1.00 22.98 496 THR A CA 1
ATOM 3993 C C . THR A 1 496 ? 42.929 10.570 -8.636 1.00 22.98 496 THR A C 1
ATOM 3995 O O . THR A 1 496 ? 42.442 9.949 -9.580 1.00 22.98 496 THR A O 1
ATOM 3998 N N . ASP A 1 497 ? 42.428 11.698 -8.132 1.00 30.52 497 ASP A N 1
ATOM 3999 C CA . ASP A 1 497 ? 41.527 12.606 -8.824 1.00 30.52 497 ASP A CA 1
ATOM 4000 C C . ASP A 1 497 ? 41.932 12.718 -10.294 1.00 30.52 497 ASP A C 1
ATOM 4002 O O . ASP A 1 497 ? 42.975 13.270 -10.639 1.00 30.52 497 ASP A O 1
ATOM 4006 N N . SER A 1 498 ? 41.100 12.176 -11.169 1.00 28.05 498 SER A N 1
ATOM 4007 C CA . SER A 1 498 ? 41.089 12.534 -12.580 1.00 28.05 498 SER A CA 1
ATOM 4008 C C . SER A 1 498 ? 39.631 12.670 -12.987 1.00 28.05 498 SER A C 1
ATOM 4010 O O . SER A 1 498 ? 38.936 11.712 -13.327 1.00 28.05 498 SER A O 1
ATOM 4012 N N . GLN A 1 499 ? 39.163 13.912 -12.862 1.00 31.80 499 GLN A N 1
ATOM 4013 C CA . GLN A 1 499 ? 37.995 14.450 -13.542 1.00 31.80 499 GLN A CA 1
ATOM 4014 C C . GLN A 1 499 ? 38.208 14.376 -15.063 1.00 31.80 499 GLN A C 1
ATOM 4016 O O . GLN A 1 499 ? 38.402 15.395 -15.717 1.00 31.80 499 GLN A O 1
ATOM 4021 N N . ASP A 1 500 ? 38.155 13.181 -15.646 1.00 30.77 500 ASP A N 1
ATOM 4022 C CA . ASP A 1 500 ? 37.903 13.044 -17.080 1.00 30.77 500 ASP A CA 1
ATOM 4023 C C . ASP A 1 500 ? 36.383 12.989 -17.291 1.00 30.77 500 ASP A C 1
ATOM 4025 O O . ASP A 1 500 ? 35.752 11.934 -17.464 1.00 30.77 500 ASP A O 1
ATOM 4029 N N . GLU A 1 501 ? 35.797 14.190 -17.216 1.00 36.59 501 GLU A N 1
ATOM 4030 C CA . GLU A 1 501 ? 34.467 14.539 -17.704 1.00 36.59 501 GLU A CA 1
ATOM 4031 C C . GLU A 1 501 ? 34.408 14.317 -19.225 1.00 36.59 501 GLU A C 1
ATOM 4033 O O . GLU A 1 501 ? 34.527 15.243 -20.025 1.00 36.59 501 GLU A O 1
ATOM 4038 N N . ILE A 1 502 ? 34.143 13.085 -19.665 1.00 41.97 502 ILE A N 1
ATOM 4039 C CA . ILE A 1 502 ? 33.404 12.910 -20.922 1.00 41.97 502 ILE A CA 1
ATOM 4040 C C . ILE A 1 502 ? 31.950 13.228 -20.582 1.00 41.97 502 ILE A C 1
ATOM 4042 O O . ILE A 1 502 ? 31.144 12.344 -20.293 1.00 41.97 502 ILE A O 1
ATOM 4046 N N . ASN A 1 503 ? 31.667 14.526 -20.526 1.00 40.47 503 ASN A N 1
ATOM 4047 C CA . ASN A 1 503 ? 30.341 15.083 -20.362 1.00 40.47 503 ASN A CA 1
ATOM 4048 C C . ASN A 1 503 ? 29.557 14.722 -21.636 1.00 40.47 503 ASN A C 1
ATOM 4050 O O . ASN A 1 503 ? 29.653 15.415 -22.651 1.00 40.47 503 ASN A O 1
ATOM 4054 N N . ASN A 1 504 ? 28.864 13.576 -21.640 1.00 53.25 504 ASN A N 1
ATOM 4055 C CA . ASN A 1 504 ? 27.918 13.237 -22.705 1.00 53.25 504 ASN A CA 1
ATOM 4056 C C . ASN A 1 504 ? 26.744 14.202 -22.568 1.00 53.25 504 ASN A C 1
ATOM 4058 O O . ASN A 1 504 ? 25.746 13.902 -21.918 1.00 53.25 504 ASN A O 1
ATOM 4062 N N . ASN A 1 505 ? 26.913 15.394 -23.127 1.00 62.03 505 ASN A N 1
ATOM 4063 C CA . ASN A 1 505 ? 25.920 16.446 -23.099 1.00 62.03 505 ASN A CA 1
ATOM 4064 C C . ASN A 1 505 ? 24.819 16.053 -24.094 1.00 62.03 505 ASN A C 1
ATOM 4066 O O . ASN A 1 505 ? 24.847 16.455 -25.258 1.00 62.03 505 ASN A O 1
ATOM 4070 N N . TYR A 1 506 ? 23.926 15.155 -23.666 1.00 74.75 506 TYR A N 1
ATOM 4071 C CA . TYR A 1 506 ? 22.794 14.731 -24.476 1.00 74.75 506 TYR A CA 1
ATOM 4072 C C . TYR A 1 506 ? 21.911 15.943 -24.761 1.00 74.75 506 TYR A C 1
ATOM 4074 O O . TYR A 1 506 ? 21.552 16.687 -23.849 1.00 74.75 506 TYR A O 1
ATOM 4082 N N . ASP A 1 507 ? 21.521 16.127 -26.015 1.00 82.44 507 ASP A N 1
ATOM 4083 C CA . ASP A 1 507 ? 20.582 17.176 -26.383 1.00 82.44 507 ASP A CA 1
ATOM 4084 C C . ASP A 1 507 ? 19.140 16.705 -26.151 1.00 82.44 507 ASP A C 1
ATOM 4086 O O . ASP A 1 507 ? 18.518 16.052 -26.990 1.00 82.44 507 ASP A O 1
ATOM 4090 N N . TYR A 1 508 ? 18.591 17.055 -24.989 1.00 85.25 508 TYR A N 1
ATOM 4091 C CA . TYR A 1 508 ? 17.192 16.807 -24.630 1.00 85.25 508 TYR A CA 1
ATOM 4092 C C . TYR A 1 508 ? 16.260 17.988 -24.927 1.00 85.25 508 TYR A C 1
ATOM 4094 O O . TYR A 1 508 ? 15.098 17.964 -24.510 1.00 85.25 508 TYR A O 1
ATOM 4102 N N . SER A 1 509 ? 16.695 18.994 -25.697 1.00 87.38 509 SER A N 1
ATOM 4103 C CA . SER A 1 509 ? 15.850 20.135 -26.091 1.00 87.38 509 SER A CA 1
ATOM 4104 C C . SER A 1 509 ? 14.629 19.713 -26.922 1.00 87.38 509 SER A C 1
ATOM 4106 O O . SER A 1 509 ? 13.521 20.219 -26.709 1.00 87.38 509 SER A O 1
ATOM 4108 N N . SER A 1 510 ? 14.798 18.726 -27.810 1.00 89.38 510 SER A N 1
ATOM 4109 C CA . SER A 1 510 ? 13.704 18.156 -28.605 1.00 89.38 510 SER A CA 1
ATOM 4110 C C . SER A 1 510 ? 12.653 17.486 -27.715 1.00 89.38 510 SER A C 1
ATOM 4112 O O . SER A 1 510 ? 11.465 17.783 -27.832 1.00 89.38 510 SER A O 1
ATOM 4114 N N . LEU A 1 511 ? 13.076 16.622 -26.783 1.00 91.75 511 LEU A N 1
ATOM 4115 C CA . LEU A 1 511 ? 12.160 15.957 -25.846 1.00 91.75 511 LEU A CA 1
ATOM 4116 C C . LEU A 1 511 ? 11.460 16.973 -24.933 1.00 91.75 511 LEU A C 1
ATOM 4118 O O . LEU A 1 511 ? 10.255 16.877 -24.719 1.00 91.75 511 LEU A O 1
ATOM 4122 N N . THR A 1 512 ? 12.198 17.985 -24.463 1.00 94.06 512 THR A N 1
ATOM 4123 C CA . THR A 1 512 ? 11.664 19.103 -23.667 1.00 94.06 512 THR A CA 1
ATOM 4124 C C . THR A 1 512 ? 10.510 19.787 -24.397 1.00 94.06 512 THR A C 1
ATOM 4126 O O . THR A 1 512 ? 9.421 19.930 -23.844 1.00 94.06 512 THR A O 1
ATOM 4129 N N . SER A 1 513 ? 10.729 20.168 -25.658 1.00 94.50 513 SER A N 1
ATOM 4130 C CA . SER A 1 513 ? 9.738 20.889 -26.464 1.00 94.50 513 SER A CA 1
ATOM 4131 C C . SER A 1 513 ? 8.472 20.059 -26.679 1.00 94.50 513 SER A C 1
ATOM 4133 O O . SER A 1 513 ? 7.363 20.570 -26.533 1.00 94.50 513 SER A O 1
ATOM 4135 N N . LYS A 1 514 ? 8.630 18.758 -26.945 1.00 95.56 514 LYS A N 1
ATOM 4136 C CA . LYS A 1 514 ? 7.505 17.843 -27.155 1.00 95.56 514 LYS A CA 1
ATOM 4137 C C . LYS A 1 514 ? 6.716 17.554 -25.882 1.00 95.56 514 LYS A C 1
ATOM 4139 O O . LYS A 1 514 ? 5.494 17.496 -25.943 1.00 95.56 514 LYS A O 1
ATOM 4144 N N . ILE A 1 515 ? 7.372 17.424 -24.725 1.00 96.25 515 ILE A N 1
ATOM 4145 C CA . ILE A 1 515 ? 6.672 17.286 -23.436 1.00 96.25 515 ILE A CA 1
ATOM 4146 C C . ILE A 1 515 ? 5.882 18.561 -23.121 1.00 96.25 515 ILE A C 1
ATOM 4148 O O . ILE A 1 515 ? 4.718 18.473 -22.737 1.00 96.25 515 ILE A O 1
ATOM 4152 N N . MET A 1 516 ? 6.460 19.744 -23.360 1.00 95.38 516 MET A N 1
ATOM 4153 C CA . MET A 1 516 ? 5.753 21.019 -23.187 1.00 95.38 516 MET A CA 1
ATOM 4154 C C . MET A 1 516 ? 4.525 21.135 -24.101 1.00 95.38 516 MET A C 1
ATOM 4156 O O . MET A 1 516 ? 3.467 21.597 -23.668 1.00 95.38 516 MET A O 1
ATOM 4160 N N . GLU A 1 517 ? 4.643 20.717 -25.363 1.00 96.38 517 GLU A N 1
ATOM 4161 C CA . GLU A 1 517 ? 3.527 20.704 -26.312 1.00 96.38 517 GLU A CA 1
ATOM 4162 C C . GLU A 1 517 ? 2.448 19.683 -25.925 1.00 96.38 517 GLU A C 1
ATOM 4164 O O . GLU A 1 517 ? 1.257 20.019 -25.910 1.00 96.38 517 GLU A O 1
ATOM 4169 N N . TRP A 1 518 ? 2.857 18.468 -25.551 1.00 96.75 518 TRP A N 1
ATOM 4170 C CA . TRP A 1 518 ? 1.972 17.413 -25.056 1.00 96.75 518 TRP A CA 1
ATOM 4171 C C . TRP A 1 518 ? 1.195 17.884 -23.823 1.00 96.75 518 TRP A C 1
ATOM 4173 O O . TRP A 1 518 ? -0.031 17.768 -23.776 1.00 96.75 518 TRP A O 1
ATOM 4183 N N . GLU A 1 519 ? 1.874 18.504 -22.857 1.00 94.94 519 GLU A N 1
ATOM 4184 C CA . GLU A 1 519 ? 1.255 19.014 -21.637 1.00 94.94 519 GLU A CA 1
ATOM 4185 C C . GLU A 1 519 ? 0.272 20.148 -21.944 1.00 94.94 519 GLU A C 1
ATOM 4187 O O . GLU A 1 519 ? -0.870 20.127 -21.477 1.00 94.94 519 GLU A O 1
ATOM 4192 N N . LYS A 1 520 ? 0.674 21.123 -22.769 1.00 94.62 520 LYS A N 1
ATOM 4193 C CA . LYS A 1 520 ? -0.180 22.250 -23.170 1.00 94.62 520 LYS A CA 1
ATOM 4194 C C . LYS A 1 520 ? -1.461 21.775 -23.860 1.00 94.62 520 LYS A C 1
ATOM 4196 O O . LYS A 1 520 ? -2.535 22.306 -23.581 1.00 94.62 520 LYS A O 1
ATOM 4201 N N . THR A 1 521 ? -1.348 20.779 -24.735 1.00 96.06 521 THR A N 1
ATOM 4202 C CA . THR A 1 521 ? -2.465 20.242 -25.527 1.00 96.06 521 THR A CA 1
ATOM 4203 C C . THR A 1 521 ? -3.437 19.424 -24.677 1.00 96.06 521 THR A C 1
ATOM 4205 O O . THR A 1 521 ? -4.652 19.490 -24.873 1.00 96.06 521 THR A O 1
ATOM 4208 N N . ASN A 1 522 ? -2.923 18.661 -23.712 1.00 95.25 522 ASN A N 1
ATOM 4209 C CA . ASN A 1 522 ? -3.717 17.687 -22.967 1.00 95.25 522 ASN A CA 1
ATOM 4210 C C . ASN A 1 522 ? -4.229 18.209 -21.609 1.00 95.25 522 ASN A C 1
ATOM 4212 O O . ASN A 1 522 ? -5.241 17.720 -21.105 1.00 95.25 522 ASN A O 1
ATOM 4216 N N . ARG A 1 523 ? -3.628 19.265 -21.043 1.00 93.31 523 ARG A N 1
ATOM 4217 C CA . ARG A 1 523 ? -4.031 19.875 -19.760 1.00 93.31 523 ARG A CA 1
ATOM 4218 C C . ARG A 1 523 ? -5.511 20.287 -19.681 1.00 93.31 523 ARG A C 1
ATOM 4220 O O . ARG A 1 523 ? -6.130 20.021 -18.649 1.00 93.31 523 ARG A O 1
ATOM 4227 N N . PRO A 1 524 ? -6.133 20.895 -20.713 1.00 92.81 524 PRO A N 1
ATOM 4228 C CA . PRO A 1 524 ? -7.561 21.223 -20.668 1.00 92.81 524 PRO A CA 1
ATOM 4229 C C . PRO A 1 524 ? -8.464 19.984 -20.577 1.00 92.81 524 PRO A C 1
ATOM 4231 O O . PRO A 1 524 ? -9.482 20.021 -19.880 1.00 92.81 524 PRO A O 1
ATOM 4234 N N . LYS A 1 525 ? -8.063 18.877 -21.223 1.00 91.69 525 LYS A N 1
ATOM 4235 C CA . LYS A 1 525 ? -8.815 17.611 -21.266 1.00 91.69 525 LYS A CA 1
ATOM 4236 C C . LYS A 1 525 ? -8.903 16.938 -19.890 1.00 91.69 525 LYS A C 1
ATOM 4238 O O . LYS A 1 525 ? -9.869 16.244 -19.610 1.00 91.69 525 LYS A O 1
ATOM 4243 N N . LEU A 1 526 ? -7.931 17.203 -19.012 1.00 90.19 526 LEU A N 1
ATOM 4244 C CA . LEU A 1 526 ? -7.837 16.642 -17.659 1.00 90.19 526 LEU A CA 1
ATOM 4245 C C . LEU A 1 526 ? -8.232 17.638 -16.557 1.00 90.19 526 LEU A C 1
ATOM 4247 O O . LEU A 1 526 ? -7.856 17.483 -15.395 1.00 90.19 526 LEU A O 1
ATOM 4251 N N . SER A 1 527 ? -9.018 18.666 -16.890 1.00 85.19 527 SER A N 1
ATOM 4252 C CA . SER A 1 527 ? -9.458 19.679 -15.920 1.00 85.19 527 SER A CA 1
ATOM 4253 C C . SER A 1 527 ? -10.234 19.106 -14.724 1.00 85.19 527 SER A C 1
ATOM 4255 O O . SER A 1 527 ? -10.149 19.673 -13.635 1.00 85.19 527 SER A O 1
ATOM 4257 N N . GLY A 1 528 ? -10.907 17.961 -14.893 1.00 84.44 528 GLY A N 1
ATOM 4258 C CA . GLY A 1 528 ? -11.585 17.230 -13.815 1.00 84.44 528 GLY A CA 1
ATOM 4259 C C . GLY A 1 528 ? -10.651 16.630 -12.754 1.00 84.44 528 GLY A C 1
ATOM 4260 O O . GLY A 1 528 ? -11.098 16.364 -11.645 1.00 84.44 528 GLY A O 1
ATOM 4261 N N . LEU A 1 529 ? -9.352 16.474 -13.045 1.00 87.19 529 LEU A N 1
ATOM 4262 C CA . LEU A 1 529 ? -8.358 15.925 -12.109 1.00 87.19 529 LEU A CA 1
ATOM 4263 C C . LEU A 1 529 ? -7.742 16.983 -11.184 1.00 87.19 529 LEU A C 1
ATOM 4265 O O . LEU A 1 529 ? -7.003 16.646 -10.262 1.00 87.19 529 LEU A O 1
ATOM 4269 N N . LYS A 1 530 ? -8.045 18.271 -11.395 1.00 84.56 530 LYS A N 1
ATOM 4270 C CA . LYS A 1 530 ? -7.381 19.382 -10.695 1.00 84.56 530 LYS A CA 1
ATOM 4271 C C . LYS A 1 530 ? -7.517 19.337 -9.175 1.00 84.56 530 LYS A C 1
ATOM 4273 O O . LYS A 1 530 ? -6.608 19.822 -8.506 1.00 84.56 530 LYS A O 1
ATOM 4278 N N . SER A 1 531 ? -8.603 18.782 -8.643 1.00 84.25 531 SER A N 1
ATOM 4279 C CA . SER A 1 531 ? -8.865 18.715 -7.197 1.00 84.25 531 SER A CA 1
ATOM 4280 C C . SER A 1 531 ? -8.438 17.391 -6.559 1.00 84.25 531 SER A C 1
ATOM 4282 O O . SER A 1 531 ? -8.617 17.222 -5.353 1.00 84.25 531 SER A O 1
ATOM 4284 N N . TYR A 1 532 ? -7.869 16.471 -7.349 1.00 88.81 532 TYR A N 1
ATOM 4285 C CA . TYR A 1 532 ? -7.520 15.122 -6.912 1.00 88.81 532 TYR A CA 1
ATOM 4286 C C . TYR A 1 532 ? -6.005 14.895 -6.851 1.00 88.81 532 TYR A C 1
ATOM 4288 O O . TYR A 1 532 ? -5.242 15.540 -7.571 1.00 88.81 532 TYR A O 1
ATOM 4296 N N . SER A 1 533 ? -5.554 13.988 -5.985 1.00 90.31 533 SER A N 1
ATOM 4297 C CA . SER A 1 533 ? -4.162 13.538 -5.906 1.00 90.31 533 SER A CA 1
ATOM 4298 C C . SER A 1 533 ? -3.989 12.260 -6.711 1.00 90.31 533 SER A C 1
ATOM 4300 O O . SER A 1 533 ? -4.641 11.260 -6.422 1.00 90.31 533 SER A O 1
ATOM 4302 N N . LEU A 1 534 ? -3.089 12.276 -7.695 1.00 93.19 534 LEU A N 1
ATOM 4303 C CA . LEU A 1 534 ? -2.734 11.089 -8.473 1.00 93.19 534 LEU A CA 1
ATOM 4304 C C . LEU A 1 534 ? -1.567 10.305 -7.860 1.00 93.19 534 LEU A C 1
ATOM 4306 O O . LEU A 1 534 ? -1.192 9.254 -8.370 1.00 93.19 534 LEU A O 1
ATOM 4310 N N . LEU A 1 535 ? -0.981 10.770 -6.753 1.00 93.50 535 LEU A N 1
ATOM 4311 C CA . LEU A 1 535 ? 0.161 10.086 -6.146 1.00 93.50 535 LEU A CA 1
ATOM 4312 C C . LEU A 1 535 ? -0.133 8.623 -5.737 1.00 93.50 535 LEU A C 1
ATOM 4314 O O . LEU A 1 535 ? 0.717 7.769 -6.000 1.00 93.50 535 LEU A O 1
ATOM 4318 N N . PRO A 1 536 ? -1.311 8.280 -5.169 1.00 94.69 536 PRO A N 1
ATOM 4319 C CA . PRO A 1 536 ? -1.646 6.895 -4.828 1.00 94.69 536 PRO A CA 1
ATOM 4320 C C . PRO A 1 536 ? -1.678 5.951 -6.039 1.00 94.69 536 PRO A C 1
ATOM 4322 O O . PRO A 1 536 ? -1.156 4.834 -5.958 1.00 94.69 536 PRO A O 1
ATOM 4325 N N . ILE A 1 537 ? -2.235 6.395 -7.175 1.00 96.12 537 ILE A N 1
ATOM 4326 C CA . ILE A 1 537 ? -2.240 5.595 -8.407 1.00 96.12 537 ILE A CA 1
ATOM 4327 C C . ILE A 1 537 ? -0.835 5.505 -9.009 1.00 96.12 537 ILE A C 1
ATOM 4329 O O . ILE A 1 537 ? -0.416 4.411 -9.379 1.00 96.12 537 ILE A O 1
ATOM 4333 N N . ILE A 1 538 ? -0.057 6.596 -9.018 1.00 97.31 538 ILE A N 1
ATOM 4334 C CA . ILE A 1 538 ? 1.345 6.574 -9.473 1.00 97.31 538 ILE A CA 1
ATOM 4335 C C . ILE A 1 538 ? 2.173 5.586 -8.648 1.00 97.31 538 ILE A C 1
ATOM 4337 O O . ILE A 1 538 ? 2.952 4.828 -9.219 1.00 97.31 538 ILE A O 1
ATOM 4341 N N . HIS A 1 539 ? 1.984 5.535 -7.326 1.00 96.38 539 HIS A N 1
ATOM 4342 C CA . HIS A 1 539 ? 2.657 4.545 -6.489 1.00 96.38 539 HIS A CA 1
ATOM 4343 C C . HIS A 1 539 ? 2.199 3.112 -6.808 1.00 96.38 539 HIS A C 1
ATOM 4345 O O . HIS A 1 539 ? 3.022 2.203 -6.901 1.00 96.38 539 HIS A O 1
ATOM 4351 N N . SER A 1 540 ? 0.894 2.881 -6.966 1.00 96.88 540 SER A N 1
ATOM 4352 C CA . SER A 1 540 ? 0.365 1.543 -7.280 1.00 96.88 540 SER A CA 1
ATOM 4353 C C . SER A 1 540 ? 0.928 1.029 -8.612 1.00 96.88 540 SER A C 1
ATOM 4355 O O . SER A 1 540 ? 1.418 -0.098 -8.695 1.00 96.88 540 SER A O 1
ATOM 4357 N N . VAL A 1 541 ? 0.972 1.902 -9.624 1.00 98.00 541 VAL A N 1
ATOM 4358 C CA . VAL A 1 541 ? 1.607 1.636 -10.920 1.00 98.00 541 VAL A CA 1
ATOM 4359 C C . VAL A 1 541 ? 3.106 1.404 -10.762 1.00 98.00 541 VAL A C 1
ATOM 4361 O O . VAL A 1 541 ? 3.614 0.434 -11.311 1.00 98.00 541 VAL A O 1
ATOM 4364 N N . PHE A 1 542 ? 3.812 2.234 -9.992 1.00 98.19 542 PHE A N 1
ATOM 4365 C CA . PHE A 1 542 ? 5.237 2.057 -9.705 1.00 98.19 542 PHE A CA 1
ATOM 4366 C C . PHE A 1 542 ? 5.526 0.661 -9.142 1.00 98.19 542 PHE A C 1
ATOM 4368 O O . PHE A 1 542 ? 6.354 -0.061 -9.692 1.00 98.19 542 PHE A O 1
ATOM 4375 N N . ASN A 1 543 ? 4.788 0.236 -8.115 1.00 96.50 543 ASN A N 1
ATOM 4376 C CA . ASN A 1 543 ? 4.970 -1.083 -7.517 1.00 96.50 543 ASN A CA 1
ATOM 4377 C C . ASN A 1 543 ? 4.787 -2.198 -8.562 1.00 96.50 543 ASN A C 1
ATOM 4379 O O . ASN A 1 543 ? 5.682 -3.014 -8.773 1.00 96.50 543 ASN A O 1
ATOM 4383 N N . LYS A 1 544 ? 3.675 -2.172 -9.305 1.00 97.06 544 LYS A N 1
ATOM 4384 C CA . LYS A 1 544 ? 3.361 -3.186 -10.322 1.00 97.06 544 LYS A CA 1
ATOM 4385 C C . LYS A 1 544 ? 4.356 -3.213 -11.487 1.00 97.06 544 LYS A C 1
ATOM 4387 O O . LYS A 1 544 ? 4.719 -4.292 -11.964 1.00 97.06 544 LYS A O 1
ATOM 4392 N N . VAL A 1 545 ? 4.791 -2.045 -11.959 1.00 98.31 545 VAL A N 1
ATOM 4393 C CA . VAL A 1 545 ? 5.754 -1.909 -13.061 1.00 98.31 545 VAL A CA 1
ATOM 4394 C C . VAL A 1 545 ? 7.102 -2.477 -12.643 1.00 98.31 545 VAL A C 1
ATOM 4396 O O . VAL A 1 545 ? 7.630 -3.339 -13.338 1.00 98.31 545 VAL A O 1
ATOM 4399 N N . PHE A 1 546 ? 7.648 -2.069 -11.499 1.00 98.06 546 PHE A N 1
ATOM 4400 C CA . PHE A 1 546 ? 8.984 -2.497 -11.082 1.00 98.06 546 PHE A CA 1
ATOM 4401 C C . PHE A 1 546 ? 9.032 -3.969 -10.663 1.00 98.06 546 PHE A C 1
ATOM 4403 O O . PHE A 1 546 ? 10.014 -4.650 -10.964 1.00 98.06 546 PHE A O 1
ATOM 4410 N N . THR A 1 547 ? 7.949 -4.513 -10.100 1.00 97.38 547 THR A N 1
ATOM 4411 C CA . THR A 1 547 ? 7.812 -5.965 -9.914 1.00 97.38 547 THR A CA 1
ATOM 4412 C C . THR A 1 547 ? 7.863 -6.710 -11.254 1.00 97.38 547 THR A C 1
ATOM 4414 O O . THR A 1 547 ? 8.611 -7.677 -11.385 1.00 97.38 547 THR A O 1
ATOM 4417 N N . GLN A 1 548 ? 7.144 -6.253 -12.286 1.00 97.06 548 GLN A N 1
ATOM 4418 C CA . GLN A 1 548 ? 7.201 -6.881 -13.615 1.00 97.06 548 GLN A CA 1
ATOM 4419 C C . GLN A 1 548 ? 8.556 -6.696 -14.310 1.00 97.06 548 GLN A C 1
ATOM 4421 O O . GLN A 1 548 ? 9.040 -7.621 -14.960 1.00 97.06 548 GLN A O 1
ATOM 4426 N N . LEU A 1 549 ? 9.204 -5.539 -14.152 1.00 96.69 549 LEU A N 1
ATOM 4427 C CA . LEU A 1 549 ? 10.546 -5.293 -14.687 1.00 96.69 549 LEU A CA 1
ATOM 4428 C C . LEU A 1 549 ? 11.598 -6.187 -14.026 1.00 96.69 549 LEU A C 1
ATOM 4430 O O . LEU A 1 549 ? 12.531 -6.628 -14.696 1.00 96.69 549 LEU A O 1
ATOM 4434 N N . HIS A 1 550 ? 11.438 -6.505 -12.741 1.00 96.00 550 HIS A N 1
ATOM 4435 C CA . HIS A 1 550 ? 12.280 -7.487 -12.067 1.00 96.00 550 HIS A CA 1
ATOM 4436 C C . HIS A 1 550 ? 12.117 -8.892 -12.668 1.00 96.00 550 HIS A C 1
ATOM 4438 O O . HIS A 1 550 ? 13.110 -9.565 -12.948 1.00 96.00 550 HIS A O 1
ATOM 4444 N N . ILE A 1 551 ? 10.878 -9.310 -12.946 1.00 94.69 551 ILE A N 1
ATOM 4445 C CA . ILE A 1 551 ? 10.599 -10.586 -13.622 1.00 94.69 551 ILE A CA 1
ATOM 4446 C C . ILE A 1 551 ? 11.201 -10.583 -15.035 1.00 94.69 551 ILE A C 1
ATOM 4448 O O . ILE A 1 551 ? 11.873 -11.537 -15.415 1.00 94.69 551 ILE A O 1
ATOM 4452 N N . LEU A 1 552 ? 11.049 -9.492 -15.794 1.00 93.06 552 LEU A N 1
ATOM 4453 C CA . LEU A 1 552 ? 11.674 -9.334 -17.112 1.00 93.06 552 LEU A CA 1
ATOM 4454 C C . LEU A 1 552 ? 13.201 -9.459 -17.034 1.00 93.06 552 LEU A C 1
ATOM 4456 O O . LEU A 1 552 ? 13.809 -10.169 -17.832 1.00 93.06 552 LEU A O 1
ATOM 4460 N N . ARG A 1 553 ? 13.829 -8.805 -16.053 1.00 91.19 553 ARG A N 1
ATOM 4461 C CA . ARG A 1 553 ? 15.276 -8.887 -15.817 1.00 91.19 553 ARG A CA 1
ATOM 4462 C C . ARG A 1 553 ? 15.717 -10.305 -15.465 1.00 91.19 553 ARG A C 1
ATOM 4464 O O . ARG A 1 553 ? 16.768 -10.742 -15.936 1.00 91.19 553 ARG A O 1
ATOM 4471 N N . THR A 1 554 ? 14.914 -11.026 -14.690 1.00 89.94 554 THR A N 1
ATOM 4472 C CA . THR A 1 554 ? 15.134 -12.436 -14.350 1.00 89.94 554 THR A CA 1
ATOM 4473 C C . THR A 1 554 ? 15.053 -13.327 -15.585 1.00 89.94 554 THR A C 1
ATOM 4475 O O . THR A 1 554 ? 15.982 -14.092 -15.845 1.00 89.94 554 THR A O 1
ATOM 4478 N N . GLU A 1 555 ? 14.011 -13.180 -16.401 1.00 88.44 555 GLU A N 1
ATOM 4479 C CA . GLU A 1 555 ? 13.836 -13.940 -17.644 1.00 88.44 555 GLU A CA 1
ATOM 4480 C C . GLU A 1 555 ? 14.981 -13.691 -18.631 1.00 88.44 555 GLU A C 1
ATOM 4482 O O . GLU A 1 555 ? 15.594 -14.642 -19.114 1.00 88.44 555 GLU A O 1
ATOM 4487 N N . VAL A 1 556 ? 15.364 -12.431 -18.860 1.00 86.19 556 VAL A N 1
ATOM 4488 C CA . VAL A 1 556 ? 16.507 -12.089 -19.728 1.00 86.19 556 VAL A CA 1
ATOM 4489 C C . VAL A 1 556 ? 17.824 -12.642 -19.175 1.00 86.19 556 VAL A C 1
ATOM 4491 O O . VAL A 1 556 ? 18.705 -13.019 -19.944 1.00 86.19 556 VAL A O 1
ATOM 4494 N N . SER A 1 557 ? 17.973 -12.719 -17.849 1.00 81.06 557 SER A N 1
ATOM 4495 C CA . SER A 1 557 ? 19.216 -13.190 -17.229 1.00 81.06 557 SER A CA 1
ATOM 4496 C C . SER A 1 557 ? 19.338 -14.714 -17.163 1.00 81.06 557 SER A C 1
ATOM 4498 O O . SER A 1 557 ? 20.456 -15.229 -17.136 1.00 81.06 557 SER A O 1
ATOM 4500 N N . THR A 1 558 ? 18.216 -15.436 -17.127 1.00 77.50 558 THR A N 1
ATOM 4501 C CA . THR A 1 558 ? 18.175 -16.890 -16.891 1.00 77.50 558 THR A CA 1
ATOM 4502 C C . THR A 1 558 ? 17.784 -17.709 -18.116 1.00 77.50 558 THR A C 1
ATOM 4504 O O . THR A 1 558 ? 18.193 -18.869 -18.232 1.00 77.50 558 THR A O 1
ATOM 4507 N N . SER A 1 559 ? 17.044 -17.122 -19.055 1.00 70.88 559 SER A N 1
ATOM 4508 C CA . SER A 1 559 ? 16.567 -17.799 -20.254 1.00 70.88 559 SER A CA 1
ATOM 4509 C C . SER A 1 559 ? 17.572 -17.724 -21.403 1.00 70.88 559 SER A C 1
ATOM 4511 O O . SER A 1 559 ? 18.257 -16.726 -21.613 1.00 70.88 559 SER A O 1
ATOM 4513 N N . LYS A 1 560 ? 17.619 -18.781 -22.223 1.00 61.75 560 LYS A N 1
ATOM 4514 C CA . LYS A 1 560 ? 18.362 -18.786 -23.498 1.00 61.75 560 LYS A CA 1
ATOM 4515 C C . LYS A 1 560 ? 17.573 -18.145 -24.650 1.00 61.75 560 LYS A C 1
ATOM 4517 O O . LYS A 1 560 ? 18.087 -18.085 -25.763 1.00 61.75 560 LYS A O 1
ATOM 4522 N N . ASN A 1 561 ? 16.343 -17.688 -24.397 1.00 59.66 561 ASN A N 1
ATOM 4523 C CA . ASN A 1 561 ? 15.390 -17.267 -25.428 1.00 59.66 561 ASN A CA 1
ATOM 4524 C C . ASN A 1 561 ? 15.481 -15.780 -25.823 1.00 59.66 561 ASN A C 1
ATOM 4526 O O . ASN A 1 561 ? 14.696 -15.348 -26.661 1.00 59.66 561 ASN A O 1
ATOM 4530 N N . TYR A 1 562 ? 16.430 -15.007 -25.276 1.00 68.12 562 TYR A N 1
ATOM 4531 C CA . TYR A 1 562 ? 16.609 -13.574 -25.581 1.00 68.12 562 TYR A CA 1
ATOM 4532 C C . TYR A 1 562 ? 17.917 -13.214 -26.336 1.00 68.12 562 TYR A C 1
ATOM 4534 O O . TYR A 1 562 ? 18.565 -12.233 -25.978 1.00 68.12 562 TYR A O 1
ATOM 4542 N N . PRO A 1 563 ? 18.374 -13.958 -27.366 1.00 57.41 563 PRO A N 1
ATOM 4543 C CA . PRO A 1 563 ? 19.666 -13.681 -28.005 1.00 57.41 563 PRO A CA 1
ATOM 4544 C C . PRO A 1 563 ? 19.683 -12.461 -28.953 1.00 57.41 563 PRO A C 1
ATOM 4546 O O . PRO A 1 563 ? 20.771 -12.039 -29.335 1.00 57.41 563 PRO A O 1
ATOM 4549 N N . GLU A 1 564 ? 18.524 -11.900 -29.331 1.00 70.38 564 GLU A N 1
ATOM 4550 C CA . GLU A 1 564 ? 18.385 -10.838 -30.357 1.00 70.38 564 GLU A CA 1
ATOM 4551 C C . GLU A 1 564 ? 17.655 -9.568 -29.862 1.00 70.38 564 GLU A C 1
ATOM 4553 O O . GLU A 1 564 ? 17.162 -8.764 -30.658 1.00 70.38 564 GLU A O 1
ATOM 4558 N N . GLU A 1 565 ? 17.558 -9.383 -28.545 1.00 86.50 565 GLU A N 1
ATOM 4559 C CA . GLU A 1 565 ? 16.961 -8.182 -27.948 1.00 86.50 565 GLU A CA 1
ATOM 4560 C C . GLU A 1 565 ? 17.799 -6.927 -28.219 1.00 86.50 565 GLU A C 1
ATOM 4562 O O . GLU A 1 565 ? 19.033 -6.961 -28.249 1.00 86.50 565 GLU A O 1
ATOM 4567 N N . HIS A 1 566 ? 17.101 -5.813 -28.406 1.00 91.12 566 HIS A N 1
ATOM 4568 C CA . HIS A 1 566 ? 17.662 -4.485 -28.616 1.00 91.12 566 HIS A CA 1
ATOM 4569 C C . HIS A 1 566 ? 17.132 -3.526 -27.548 1.00 91.12 566 HIS A C 1
ATOM 4571 O O . HIS A 1 566 ? 16.077 -3.759 -26.955 1.00 91.12 566 HIS A O 1
ATOM 4577 N N . LEU A 1 567 ? 17.810 -2.397 -27.326 1.00 92.12 567 LEU A N 1
ATOM 4578 C CA . LEU A 1 567 ? 17.328 -1.393 -26.371 1.00 92.12 567 LEU A CA 1
ATOM 4579 C C . LEU A 1 567 ? 15.914 -0.901 -26.721 1.00 92.12 567 LEU A C 1
ATOM 4581 O O . LEU A 1 567 ? 15.092 -0.712 -25.828 1.00 92.12 567 LEU A O 1
ATOM 4585 N N . THR A 1 568 ? 15.606 -0.757 -28.013 1.00 92.94 568 THR A N 1
ATOM 4586 C CA . THR A 1 568 ? 14.269 -0.375 -28.498 1.00 92.94 568 THR A CA 1
ATOM 4587 C C . THR A 1 568 ? 13.193 -1.411 -28.173 1.00 92.94 568 THR A C 1
ATOM 4589 O O . THR A 1 568 ? 12.062 -1.038 -27.865 1.00 92.94 568 THR A O 1
ATOM 4592 N N . ASP A 1 569 ? 13.529 -2.703 -28.218 1.00 93.31 569 ASP A N 1
ATOM 4593 C CA . ASP A 1 569 ? 12.600 -3.791 -27.894 1.00 93.31 569 ASP A CA 1
ATOM 4594 C C . ASP A 1 569 ? 12.264 -3.756 -26.394 1.00 93.31 569 ASP A C 1
ATOM 4596 O O . ASP A 1 569 ? 11.095 -3.709 -26.007 1.00 93.31 569 ASP A O 1
ATOM 4600 N N . ILE A 1 570 ? 13.279 -3.652 -25.534 1.00 92.94 570 ILE A N 1
ATOM 4601 C CA . ILE A 1 570 ? 13.083 -3.500 -24.089 1.00 92.94 570 ILE A CA 1
ATOM 4602 C C . ILE A 1 570 ? 12.313 -2.219 -23.731 1.00 92.94 570 ILE A C 1
ATOM 4604 O O . ILE A 1 570 ? 11.436 -2.258 -22.863 1.00 92.94 570 ILE A O 1
ATOM 4608 N N . ALA A 1 571 ? 12.565 -1.106 -24.422 1.00 95.62 571 ALA A N 1
ATOM 4609 C CA . ALA A 1 571 ? 11.794 0.120 -24.245 1.00 95.62 571 ALA A CA 1
ATOM 4610 C C . ALA A 1 571 ? 10.306 -0.088 -24.607 1.00 95.62 571 ALA A C 1
ATOM 4612 O O . ALA A 1 571 ? 9.418 0.319 -23.855 1.00 95.62 571 ALA A O 1
ATOM 4613 N N . ARG A 1 572 ? 10.005 -0.831 -25.685 1.00 95.00 572 ARG A N 1
ATOM 4614 C CA . ARG A 1 572 ? 8.626 -1.220 -26.032 1.00 95.00 572 ARG A CA 1
ATOM 4615 C C . ARG A 1 572 ? 7.981 -2.127 -24.979 1.00 95.00 572 ARG A C 1
ATOM 4617 O O . ARG A 1 572 ? 6.799 -1.966 -24.679 1.00 95.00 572 ARG A O 1
ATOM 4624 N N . ARG A 1 573 ? 8.725 -3.067 -24.383 1.00 95.06 573 ARG A N 1
ATOM 4625 C CA . ARG A 1 573 ? 8.203 -3.884 -23.267 1.00 95.06 573 ARG A CA 1
ATOM 4626 C C . ARG A 1 573 ? 7.844 -3.008 -22.069 1.00 95.06 573 ARG A C 1
ATOM 4628 O O . ARG A 1 573 ? 6.777 -3.198 -21.493 1.00 95.06 573 ARG A O 1
ATOM 4635 N N . PHE A 1 574 ? 8.694 -2.035 -21.729 1.00 97.56 574 PHE A N 1
ATOM 4636 C CA . PHE A 1 574 ? 8.421 -1.067 -20.663 1.00 97.56 574 PHE A CA 1
ATOM 4637 C C . PHE A 1 574 ? 7.124 -0.286 -20.916 1.00 97.56 574 PHE A C 1
ATOM 4639 O O . PHE A 1 574 ? 6.293 -0.211 -20.015 1.00 97.56 574 PHE A O 1
ATOM 4646 N N . GLU A 1 575 ? 6.902 0.212 -22.138 1.00 97.69 575 GLU A N 1
ATOM 4647 C CA . GLU A 1 575 ? 5.638 0.861 -22.526 1.00 97.69 575 GLU A CA 1
ATOM 4648 C C . GLU A 1 575 ? 4.428 -0.034 -22.227 1.00 97.69 575 GLU A C 1
ATOM 4650 O O . GLU A 1 575 ? 3.545 0.361 -21.467 1.00 97.69 575 GLU A O 1
ATOM 4655 N N . TYR A 1 576 ? 4.396 -1.260 -22.758 1.00 97.56 576 TYR A N 1
ATOM 4656 C CA . TYR A 1 576 ? 3.257 -2.158 -22.550 1.00 97.56 576 TYR A CA 1
ATOM 4657 C C . TYR A 1 576 ? 3.045 -2.525 -21.077 1.00 97.56 576 TYR A C 1
ATOM 4659 O O . TYR A 1 576 ? 1.899 -2.601 -20.633 1.00 97.56 576 TYR A O 1
ATOM 4667 N N . ILE A 1 577 ? 4.123 -2.702 -20.306 1.00 98.12 577 ILE A N 1
ATOM 4668 C CA . ILE A 1 577 ? 4.058 -2.942 -18.857 1.00 98.12 577 ILE A CA 1
ATOM 4669 C C . ILE A 1 577 ? 3.417 -1.752 -18.136 1.00 98.12 577 ILE A C 1
ATOM 4671 O O . ILE A 1 577 ? 2.516 -1.954 -17.319 1.00 98.12 577 ILE A O 1
ATOM 4675 N N . VAL A 1 578 ? 3.829 -0.524 -18.457 1.00 98.50 578 VAL A N 1
ATOM 4676 C CA . VAL A 1 578 ? 3.287 0.697 -17.844 1.00 98.50 578 VAL A CA 1
ATOM 4677 C C . VAL A 1 578 ? 1.819 0.903 -18.213 1.00 98.50 578 VAL A C 1
ATOM 4679 O O . VAL A 1 578 ? 0.998 1.116 -17.320 1.00 98.50 578 VAL A O 1
ATOM 4682 N N . ILE A 1 579 ? 1.460 0.788 -19.495 1.00 97.56 579 ILE A N 1
ATOM 4683 C CA . ILE A 1 579 ? 0.070 0.960 -19.944 1.00 97.56 579 ILE A CA 1
ATOM 4684 C C . ILE A 1 579 ? -0.838 -0.102 -19.327 1.00 97.56 579 ILE A C 1
ATOM 4686 O O . ILE A 1 579 ? -1.912 0.230 -18.830 1.00 97.56 579 ILE A O 1
ATOM 4690 N N . ASN A 1 580 ? -0.398 -1.361 -19.274 1.00 97.38 580 ASN A N 1
ATOM 4691 C CA . ASN A 1 580 ? -1.161 -2.416 -18.614 1.00 97.38 580 ASN A CA 1
ATOM 4692 C C . ASN A 1 580 ? -1.330 -2.153 -17.112 1.00 97.38 580 ASN A C 1
ATOM 4694 O O . ASN A 1 580 ? -2.396 -2.423 -16.565 1.00 97.38 580 ASN A O 1
ATOM 4698 N N . ALA A 1 581 ? -0.300 -1.627 -16.440 1.00 97.56 581 ALA A N 1
ATOM 4699 C CA . ALA A 1 581 ? -0.386 -1.291 -15.026 1.00 97.56 581 ALA A CA 1
ATOM 4700 C C . ALA A 1 581 ? -1.431 -0.192 -14.779 1.00 97.56 581 ALA A C 1
ATOM 4702 O O . ALA A 1 581 ? -2.330 -0.405 -13.965 1.00 97.56 581 ALA A O 1
ATOM 4703 N N . PHE A 1 582 ? -1.397 0.916 -15.530 1.00 97.31 582 PHE A N 1
ATOM 4704 C CA . PHE A 1 582 ? -2.446 1.941 -15.457 1.00 97.31 582 PHE A CA 1
ATOM 4705 C C . PHE A 1 582 ? -3.828 1.361 -15.764 1.00 97.31 582 PHE A C 1
ATOM 4707 O O . PHE A 1 582 ? -4.738 1.510 -14.954 1.00 97.31 582 PHE A O 1
ATOM 4714 N N . ALA A 1 583 ? -3.979 0.638 -16.877 1.00 95.44 583 ALA A N 1
ATOM 4715 C CA . ALA A 1 583 ? -5.251 0.029 -17.256 1.00 95.44 583 ALA A CA 1
ATOM 4716 C C . ALA A 1 583 ? -5.805 -0.885 -16.150 1.00 95.44 583 ALA A C 1
ATOM 4718 O O . ALA A 1 583 ? -6.993 -0.845 -15.859 1.00 95.44 583 ALA A O 1
ATOM 4719 N N . SER A 1 584 ? -4.947 -1.658 -15.477 1.00 95.31 584 SER A N 1
ATOM 4720 C CA . SER A 1 584 ? -5.377 -2.571 -14.414 1.00 95.31 584 SER A CA 1
ATOM 4721 C C . SER A 1 584 ? -5.896 -1.886 -13.146 1.00 95.31 584 SER A C 1
ATOM 4723 O O . SER A 1 584 ? -6.740 -2.467 -12.471 1.00 95.31 584 SER A O 1
ATOM 4725 N N . PHE A 1 585 ? -5.431 -0.671 -12.833 1.00 95.25 585 PHE A N 1
ATOM 4726 C CA . PHE A 1 585 ? -5.905 0.102 -11.676 1.00 95.25 585 PHE A CA 1
ATOM 4727 C C . PHE A 1 585 ? -7.067 1.037 -12.014 1.00 95.25 585 PHE A C 1
ATOM 4729 O O . PHE A 1 585 ? -7.861 1.353 -11.134 1.00 95.25 585 PHE A O 1
ATOM 4736 N N . LEU A 1 586 ? -7.156 1.468 -13.274 1.00 92.94 586 LEU A N 1
ATOM 4737 C CA . LEU A 1 586 ? -8.188 2.377 -13.770 1.00 92.94 586 LEU A CA 1
ATOM 4738 C C . LEU A 1 586 ? -9.493 1.673 -14.156 1.00 92.94 586 LEU A C 1
ATOM 4740 O O . LEU A 1 586 ? -10.526 2.325 -14.278 1.00 92.94 586 LEU A O 1
ATOM 4744 N N . LYS A 1 587 ? -9.450 0.365 -14.417 1.00 88.19 587 LYS A N 1
ATOM 4745 C CA . LYS A 1 587 ? -10.613 -0.393 -14.876 1.00 88.19 587 LYS A CA 1
ATOM 4746 C C . LYS A 1 587 ? -11.648 -0.554 -13.759 1.00 88.19 587 LYS A C 1
ATOM 4748 O O . LYS A 1 587 ? -11.301 -0.997 -12.670 1.00 88.19 587 LYS A O 1
ATOM 4753 N N . ASP A 1 588 ? -12.912 -0.266 -14.063 1.00 78.94 588 ASP A N 1
ATOM 4754 C CA . ASP A 1 588 ? -14.025 -0.437 -13.112 1.00 78.94 588 ASP A CA 1
ATOM 4755 C C . ASP A 1 588 ? -14.360 -1.918 -12.844 1.00 78.94 588 ASP A C 1
ATOM 4757 O O . ASP A 1 588 ? -14.789 -2.279 -11.749 1.00 78.94 588 ASP A O 1
ATOM 4761 N N . ASP A 1 589 ? -14.159 -2.775 -13.847 1.00 78.38 589 ASP A N 1
ATOM 4762 C CA . ASP A 1 589 ? -14.353 -4.223 -13.753 1.00 78.38 589 ASP A CA 1
ATOM 4763 C C . ASP A 1 589 ? -13.042 -4.944 -13.410 1.00 78.38 589 ASP A C 1
ATOM 4765 O O . ASP A 1 589 ? -11.949 -4.386 -13.497 1.00 78.38 589 ASP A O 1
ATOM 4769 N N . HIS A 1 590 ? -13.141 -6.241 -13.117 1.00 84.69 590 HIS A N 1
ATOM 4770 C CA . HIS A 1 590 ? -11.986 -7.067 -12.781 1.00 84.69 590 HIS A CA 1
ATOM 4771 C C . HIS A 1 590 ? -10.852 -6.971 -13.823 1.00 84.69 590 HIS A C 1
ATOM 4773 O O . HIS A 1 590 ? -11.040 -7.201 -15.031 1.00 84.69 590 HIS A O 1
ATOM 4779 N N . ALA A 1 591 ? -9.656 -6.649 -13.328 1.00 88.62 591 ALA A N 1
ATOM 4780 C CA . ALA A 1 591 ? -8.435 -6.564 -14.112 1.00 88.62 591 ALA A CA 1
ATOM 4781 C C . ALA A 1 591 ? -7.685 -7.901 -14.130 1.00 88.62 591 ALA A C 1
ATOM 4783 O O . ALA A 1 591 ? -7.604 -8.628 -13.142 1.00 88.62 591 ALA A O 1
ATOM 4784 N N . ILE A 1 592 ? -7.090 -8.227 -15.273 1.00 91.19 592 ILE A N 1
ATOM 4785 C CA . ILE A 1 592 ? -6.246 -9.407 -15.425 1.00 91.19 592 ILE A CA 1
ATOM 4786 C C . ILE A 1 592 ? -4.883 -9.117 -14.814 1.00 91.19 592 ILE A C 1
ATOM 4788 O O . ILE A 1 592 ? -4.145 -8.264 -15.308 1.00 91.19 592 ILE A O 1
ATOM 4792 N N . GLN A 1 593 ? -4.531 -9.893 -13.790 1.00 88.19 593 GLN A N 1
ATOM 4793 C CA . GLN A 1 593 ? -3.292 -9.733 -13.022 1.00 88.19 593 GLN A CA 1
ATOM 4794 C C . GLN A 1 593 ? -2.090 -10.500 -13.597 1.00 88.19 593 GLN A C 1
ATOM 4796 O O . GLN A 1 593 ? -1.115 -10.762 -12.902 1.00 88.19 593 GLN A O 1
ATOM 4801 N N . ALA A 1 594 ? -2.152 -10.888 -14.871 1.00 89.94 594 ALA A N 1
ATOM 4802 C CA . ALA A 1 594 ? -1.051 -11.565 -15.544 1.00 89.94 594 ALA A CA 1
ATOM 4803 C C . ALA A 1 594 ? 0.035 -10.570 -15.987 1.00 89.94 594 ALA A C 1
ATOM 4805 O O . ALA A 1 594 ? -0.238 -9.395 -16.236 1.00 89.94 594 ALA A O 1
ATOM 4806 N N . ASN A 1 595 ? 1.265 -11.065 -16.135 1.00 92.12 595 ASN A N 1
ATOM 4807 C CA . ASN A 1 595 ? 2.367 -10.283 -16.690 1.00 92.12 595 ASN A CA 1
ATOM 4808 C C . ASN A 1 595 ? 2.126 -9.992 -18.176 1.00 92.12 595 ASN A C 1
ATOM 4810 O O . ASN A 1 595 ? 1.651 -10.858 -18.916 1.00 92.12 595 ASN A O 1
ATOM 4814 N N . VAL A 1 596 ? 2.502 -8.796 -18.623 1.00 93.56 596 VAL A N 1
ATOM 4815 C CA . VAL A 1 596 ? 2.415 -8.382 -20.031 1.00 93.56 596 VAL A CA 1
ATOM 4816 C C . VAL A 1 596 ? 3.809 -8.253 -20.627 1.00 93.56 596 VAL A C 1
ATOM 4818 O O . VAL A 1 596 ? 4.752 -7.871 -19.941 1.00 93.56 596 VAL A O 1
ATOM 4821 N N . ALA A 1 597 ? 3.948 -8.566 -21.915 1.00 90.75 597 ALA A N 1
ATOM 4822 C CA . ALA A 1 597 ? 5.166 -8.324 -22.688 1.00 90.75 597 ALA A CA 1
ATOM 4823 C C . ALA A 1 597 ? 6.459 -8.962 -22.139 1.00 90.75 597 ALA A C 1
ATOM 4825 O O . ALA A 1 597 ? 7.506 -8.722 -22.718 1.00 90.75 597 ALA A O 1
ATOM 4826 N N . ILE A 1 598 ? 6.442 -9.802 -21.097 1.00 89.25 598 ILE A N 1
ATOM 4827 C CA . ILE A 1 598 ? 7.658 -10.457 -20.581 1.00 89.25 598 ILE A CA 1
ATOM 4828 C C . ILE A 1 598 ? 8.099 -11.584 -21.524 1.00 89.25 598 ILE A C 1
ATOM 4830 O O . ILE A 1 598 ? 9.167 -11.510 -22.123 1.00 89.25 598 ILE A O 1
ATOM 4834 N N . GLY A 1 599 ? 7.246 -12.590 -21.732 1.00 83.94 599 GLY A N 1
ATOM 4835 C CA . GLY A 1 599 ? 7.529 -13.746 -22.599 1.00 83.94 599 GLY A CA 1
ATOM 4836 C C . GLY A 1 599 ? 7.209 -13.539 -24.085 1.00 83.94 599 GLY A C 1
ATOM 4837 O O . GLY A 1 599 ? 7.230 -14.496 -24.857 1.00 83.94 599 GLY A O 1
ATOM 4838 N N . ALA A 1 600 ? 6.855 -12.317 -24.497 1.00 86.25 600 ALA A N 1
ATOM 4839 C CA . ALA A 1 600 ? 6.480 -12.036 -25.880 1.00 86.25 600 ALA A CA 1
ATOM 4840 C C . ALA A 1 600 ? 7.682 -12.196 -26.825 1.00 86.25 600 ALA A C 1
ATOM 4842 O O . ALA A 1 600 ? 8.780 -11.719 -26.526 1.00 86.25 600 ALA A O 1
ATOM 4843 N N . GLN A 1 601 ? 7.467 -12.835 -27.975 1.00 87.00 601 GLN A N 1
ATOM 4844 C CA . GLN A 1 601 ? 8.487 -12.964 -29.016 1.00 87.00 601 GLN A CA 1
ATOM 4845 C C . GLN A 1 601 ? 8.783 -11.600 -29.644 1.00 87.00 601 GLN A C 1
ATOM 4847 O O . GLN A 1 601 ? 7.862 -10.826 -29.905 1.00 87.00 601 GLN A O 1
ATOM 4852 N N . VAL A 1 602 ? 10.055 -11.323 -29.938 1.00 87.75 602 VAL A N 1
ATOM 4853 C CA . VAL A 1 602 ? 10.504 -10.033 -30.494 1.00 87.75 602 VAL A CA 1
ATOM 4854 C C . VAL A 1 602 ? 9.795 -9.703 -31.816 1.00 87.75 602 VAL A C 1
ATOM 4856 O O . VAL A 1 602 ? 9.368 -8.572 -32.030 1.00 87.75 602 VAL A O 1
ATOM 4859 N N . SER A 1 603 ? 9.563 -10.704 -32.671 1.00 86.31 603 SER A N 1
ATOM 4860 C CA . SER A 1 603 ? 8.812 -10.542 -33.927 1.00 86.31 603 SER A CA 1
ATOM 4861 C C . SER A 1 603 ? 7.372 -10.059 -33.724 1.00 86.31 603 SER A C 1
ATOM 4863 O O . SER A 1 603 ? 6.848 -9.328 -34.556 1.00 86.31 603 SER A O 1
ATOM 4865 N N . THR A 1 604 ? 6.736 -10.460 -32.619 1.00 89.31 604 THR A N 1
ATOM 4866 C CA . THR A 1 604 ? 5.383 -10.028 -32.243 1.00 89.31 604 THR A CA 1
ATOM 4867 C C . THR A 1 604 ? 5.415 -8.662 -31.569 1.00 89.31 604 THR A C 1
ATOM 4869 O O . THR A 1 604 ? 4.581 -7.818 -31.860 1.00 89.31 604 THR A O 1
ATOM 4872 N N . LEU A 1 605 ? 6.394 -8.431 -30.692 1.00 90.81 605 LEU A N 1
ATOM 4873 C CA . LEU A 1 605 ? 6.550 -7.192 -29.933 1.00 90.81 605 LEU A CA 1
ATOM 4874 C C . LEU A 1 605 ? 6.760 -5.966 -30.836 1.00 90.81 605 LEU A C 1
ATOM 4876 O O . LEU A 1 605 ? 6.206 -4.901 -30.563 1.00 90.81 605 LEU A O 1
ATOM 4880 N N . ARG A 1 606 ? 7.548 -6.126 -31.907 1.00 92.06 606 ARG A N 1
ATOM 4881 C CA . ARG A 1 606 ? 7.908 -5.052 -32.844 1.00 92.06 606 ARG A CA 1
ATOM 4882 C C . ARG A 1 606 ? 6.741 -4.547 -33.690 1.00 92.06 606 ARG A C 1
ATOM 4884 O O . ARG A 1 606 ? 6.857 -3.472 -34.264 1.00 92.06 606 ARG A O 1
ATOM 4891 N N . ASP A 1 607 ? 5.631 -5.274 -33.781 1.00 92.81 607 ASP A N 1
ATOM 4892 C CA . ASP A 1 607 ? 4.433 -4.821 -34.490 1.00 92.81 607 ASP A CA 1
ATOM 4893 C C . ASP A 1 607 ? 3.276 -4.675 -33.503 1.00 92.81 607 ASP A C 1
ATOM 4895 O O . ASP A 1 607 ? 2.715 -5.662 -33.024 1.00 92.81 607 ASP A O 1
ATOM 4899 N N . HIS A 1 608 ? 2.898 -3.428 -33.217 1.00 92.25 608 HIS A N 1
ATOM 4900 C CA . HIS A 1 608 ? 1.831 -3.130 -32.270 1.00 92.25 608 HIS A CA 1
ATOM 4901 C C . HIS A 1 608 ? 0.517 -3.850 -32.603 1.00 92.25 608 HIS A C 1
ATOM 4903 O O . HIS A 1 608 ? -0.115 -4.415 -31.713 1.00 92.25 608 HIS A O 1
ATOM 4909 N N . LYS A 1 609 ? 0.116 -3.898 -33.879 1.00 91.75 609 LYS A N 1
ATOM 4910 C CA . LYS A 1 609 ? -1.156 -4.523 -34.273 1.00 91.75 609 LYS A CA 1
ATOM 4911 C C . LYS A 1 609 ? -1.130 -6.024 -34.016 1.00 91.75 609 LYS A C 1
ATOM 4913 O O . LYS A 1 609 ? -2.107 -6.584 -33.521 1.00 91.75 609 LYS A O 1
ATOM 4918 N N . ILE A 1 610 ? -0.003 -6.668 -34.321 1.00 92.81 610 ILE A N 1
ATOM 4919 C CA . ILE A 1 610 ? 0.173 -8.099 -34.063 1.00 92.81 610 ILE A CA 1
ATOM 4920 C C . ILE A 1 610 ? 0.200 -8.348 -32.554 1.00 92.81 610 ILE A C 1
ATOM 4922 O O . ILE A 1 610 ? -0.536 -9.213 -32.079 1.00 92.81 610 ILE A O 1
ATOM 4926 N N . PHE A 1 611 ? 0.963 -7.561 -31.791 1.00 93.50 611 PHE A N 1
ATOM 4927 C CA . PHE A 1 611 ? 1.026 -7.680 -30.336 1.00 93.50 611 PHE A CA 1
ATOM 4928 C C . PHE A 1 611 ? -0.360 -7.591 -29.690 1.00 93.50 611 PHE A C 1
ATOM 4930 O O . PHE A 1 611 ? -0.745 -8.506 -28.964 1.00 93.50 611 PHE A O 1
ATOM 4937 N N . MET A 1 612 ? -1.149 -6.567 -30.029 1.00 92.44 612 MET A N 1
ATOM 4938 C CA . MET A 1 612 ? -2.503 -6.380 -29.492 1.00 92.44 612 MET A CA 1
ATOM 4939 C C . MET A 1 612 ? -3.465 -7.517 -29.865 1.00 92.44 612 MET A C 1
ATOM 4941 O O . MET A 1 612 ? -4.392 -7.818 -29.113 1.00 92.44 612 MET A O 1
ATOM 4945 N N . SER A 1 613 ? -3.252 -8.186 -31.002 1.00 89.12 613 SER A N 1
ATOM 4946 C CA . SER A 1 613 ? -4.072 -9.338 -31.401 1.00 89.12 613 SER A CA 1
ATOM 4947 C C . SER A 1 613 ? -3.745 -10.624 -30.627 1.00 89.12 613 SER A C 1
ATOM 4949 O O . SER A 1 613 ? -4.615 -11.481 -30.459 1.00 89.12 613 SER A O 1
ATOM 4951 N N . VAL A 1 614 ? -2.502 -10.768 -30.153 1.00 90.62 614 VAL A N 1
ATOM 4952 C CA . VAL A 1 614 ? -1.999 -11.994 -29.512 1.00 90.62 614 VAL A CA 1
ATOM 4953 C C . VAL A 1 614 ? -2.013 -11.885 -27.988 1.00 90.62 614 VAL A C 1
ATOM 4955 O O . VAL A 1 614 ? -2.374 -12.851 -27.308 1.00 90.62 614 VAL A O 1
ATOM 4958 N N . ASP A 1 615 ? -1.634 -10.731 -27.438 1.00 92.00 615 ASP A N 1
ATOM 4959 C CA . ASP A 1 615 ? -1.597 -10.512 -25.997 1.00 92.00 615 ASP A CA 1
ATOM 4960 C C . ASP A 1 615 ? -3.019 -10.406 -25.436 1.00 92.00 615 ASP A C 1
ATOM 4962 O O . ASP A 1 615 ? -3.813 -9.539 -25.797 1.00 92.00 615 ASP A O 1
ATOM 4966 N N . ARG A 1 616 ? -3.369 -11.333 -24.541 1.00 91.44 616 ARG A N 1
ATOM 4967 C CA . ARG A 1 616 ? -4.701 -11.371 -23.922 1.00 91.44 616 ARG A CA 1
ATOM 4968 C C . ARG A 1 616 ? -4.784 -10.541 -22.648 1.00 91.44 616 ARG A C 1
ATOM 4970 O O . ARG A 1 616 ? -5.890 -10.368 -22.147 1.00 91.44 616 ARG A O 1
ATOM 4977 N N . THR A 1 617 ? -3.665 -10.085 -22.102 1.00 93.25 617 THR A N 1
ATOM 4978 C CA . THR A 1 617 ? -3.623 -9.376 -20.823 1.00 93.25 617 THR A CA 1
ATOM 4979 C C . THR A 1 617 ? -3.916 -7.901 -21.051 1.00 93.25 617 THR A C 1
ATOM 4981 O O . THR A 1 617 ? -4.959 -7.417 -20.611 1.00 93.25 617 THR A O 1
ATOM 4984 N N . LEU A 1 618 ? -3.059 -7.216 -21.814 1.00 93.56 618 LEU A N 1
ATOM 4985 C CA . LEU A 1 618 ? -3.200 -5.799 -22.128 1.00 93.56 618 LEU A CA 1
ATOM 4986 C C . LEU A 1 618 ? -4.515 -5.545 -22.856 1.00 93.56 618 LEU A C 1
ATOM 4988 O O . LEU A 1 618 ? -5.315 -4.743 -22.387 1.00 93.56 618 LEU A O 1
ATOM 4992 N N . SER A 1 619 ? -4.793 -6.295 -23.927 1.00 91.44 619 SER A N 1
ATOM 4993 C CA . SER A 1 619 ? -5.995 -6.102 -24.746 1.00 91.44 619 SER A CA 1
ATOM 4994 C C . SER A 1 619 ? -7.290 -6.248 -23.947 1.00 91.44 619 SER A C 1
ATOM 4996 O O . SER A 1 619 ? -8.249 -5.530 -24.195 1.00 91.44 619 SER A O 1
ATOM 4998 N N . ARG A 1 620 ? -7.345 -7.131 -22.941 1.00 90.56 620 ARG A N 1
ATOM 4999 C CA . ARG A 1 620 ? -8.531 -7.258 -22.075 1.00 90.56 620 ARG A CA 1
ATOM 5000 C C . ARG A 1 620 ? -8.573 -6.223 -20.952 1.00 90.56 620 ARG A C 1
ATOM 5002 O O . ARG A 1 620 ? -9.670 -5.903 -20.494 1.00 90.56 620 ARG A O 1
ATOM 5009 N N . ASN A 1 621 ? -7.427 -5.730 -20.491 1.00 92.81 621 ASN A N 1
ATOM 5010 C CA . ASN A 1 621 ? -7.365 -4.681 -19.474 1.00 92.81 621 ASN A CA 1
ATOM 5011 C C . ASN A 1 621 ? -7.724 -3.306 -20.046 1.00 92.81 621 ASN A C 1
ATOM 5013 O O . ASN A 1 621 ? -8.382 -2.539 -19.354 1.00 92.81 621 ASN A O 1
ATOM 5017 N N . ILE A 1 622 ? -7.387 -3.025 -21.308 1.00 91.81 622 ILE A N 1
ATOM 5018 C CA . ILE A 1 622 ? -7.792 -1.778 -21.983 1.00 91.81 622 ILE A CA 1
ATOM 5019 C C . ILE A 1 622 ? -9.202 -1.841 -22.587 1.00 91.81 622 ILE A C 1
ATOM 5021 O O . ILE A 1 622 ? -9.799 -0.801 -22.873 1.00 91.81 622 ILE A O 1
ATOM 5025 N N . LYS A 1 623 ? -9.746 -3.048 -22.797 1.00 88.19 623 LYS A N 1
ATOM 5026 C CA . LYS A 1 623 ? -11.096 -3.229 -23.337 1.00 88.19 623 LYS A CA 1
ATOM 5027 C C . LYS A 1 623 ? -12.130 -2.590 -22.410 1.00 88.19 623 LYS A C 1
ATOM 5029 O O . LYS A 1 623 ? -12.148 -2.879 -21.214 1.00 88.19 623 LYS A O 1
ATOM 5034 N N . GLY A 1 624 ? -13.012 -1.775 -22.985 1.00 78.12 624 GLY A N 1
ATOM 5035 C CA . GLY A 1 624 ? -14.009 -0.993 -22.245 1.00 78.12 624 GLY A CA 1
ATOM 5036 C C . GLY A 1 624 ? -13.465 0.308 -21.642 1.00 78.12 624 GLY A C 1
ATOM 5037 O O . GLY A 1 624 ? -14.243 1.084 -21.102 1.00 78.12 624 GLY A O 1
ATOM 5038 N N . ILE A 1 625 ? -12.153 0.559 -21.754 1.00 83.69 625 ILE A N 1
ATOM 5039 C CA . ILE A 1 625 ? -11.551 1.873 -21.502 1.00 83.69 625 ILE A CA 1
ATOM 5040 C C . ILE A 1 625 ? -11.361 2.595 -22.837 1.00 83.69 625 ILE A C 1
ATOM 5042 O O . ILE A 1 625 ? -11.918 3.665 -23.007 1.00 83.69 625 ILE A O 1
ATOM 5046 N N . ILE A 1 626 ? -10.634 1.990 -23.785 1.00 78.38 626 ILE A N 1
ATOM 5047 C CA . ILE A 1 626 ? -10.272 2.621 -25.075 1.00 78.38 626 ILE A CA 1
ATOM 5048 C C . ILE A 1 626 ? -11.220 2.200 -26.223 1.00 78.38 626 ILE A C 1
ATOM 5050 O O . ILE A 1 626 ? -11.431 2.954 -27.166 1.00 78.38 626 ILE A O 1
ATOM 5054 N N . ASP A 1 627 ? -11.823 1.005 -26.151 1.00 60.81 627 ASP A N 1
ATOM 5055 C CA . ASP A 1 627 ? -12.625 0.436 -27.256 1.00 60.81 627 ASP A CA 1
ATOM 5056 C C . ASP A 1 627 ? -14.077 0.950 -27.333 1.00 60.81 627 ASP A C 1
ATOM 5058 O O . ASP A 1 627 ? -14.698 0.875 -28.396 1.00 60.81 627 ASP A O 1
ATOM 5062 N N . ASP A 1 628 ? -14.642 1.456 -26.232 1.00 53.34 628 ASP A N 1
ATOM 5063 C CA . ASP A 1 628 ? -16.000 2.007 -26.234 1.00 53.34 628 ASP A CA 1
ATOM 5064 C C . ASP A 1 628 ? -15.937 3.487 -26.609 1.00 53.34 628 ASP A C 1
ATOM 5066 O O . ASP A 1 628 ? -15.907 4.377 -25.758 1.00 53.34 628 ASP A O 1
ATOM 5070 N N . SER A 1 629 ? -15.961 3.756 -27.918 1.00 42.97 629 SER A N 1
ATOM 5071 C CA . SER A 1 629 ? -16.386 5.057 -28.425 1.00 42.97 629 SER A CA 1
ATOM 5072 C C . SER A 1 629 ? -17.716 5.395 -27.754 1.00 42.97 629 SER A C 1
ATOM 5074 O O . SER A 1 629 ? -18.723 4.720 -27.990 1.00 42.97 629 SER A O 1
ATOM 5076 N N . THR A 1 630 ? -17.691 6.398 -26.886 1.00 43.56 630 THR A N 1
ATOM 5077 C CA . THR A 1 630 ? -18.838 6.980 -26.196 1.00 43.56 630 THR A CA 1
ATOM 5078 C C . THR A 1 630 ? -20.072 6.982 -27.093 1.00 43.56 630 THR A C 1
ATOM 5080 O O . THR A 1 630 ? -20.183 7.799 -28.009 1.00 43.56 630 THR A O 1
ATOM 5083 N N . LYS A 1 631 ? -21.028 6.084 -26.831 1.00 41.84 631 LYS A N 1
ATOM 5084 C CA . LYS A 1 631 ? -22.410 6.345 -27.223 1.00 41.84 631 LYS A CA 1
ATOM 5085 C C . LYS A 1 631 ? -22.854 7.521 -26.363 1.00 41.84 631 LYS A C 1
ATOM 5087 O O . LYS A 1 631 ? -23.103 7.354 -25.173 1.00 41.84 631 LYS A O 1
ATOM 5092 N N . GLU A 1 632 ? -22.863 8.711 -26.955 1.00 40.22 632 GLU A N 1
ATOM 5093 C CA . GLU A 1 632 ? -23.568 9.876 -26.427 1.00 40.22 632 GLU A CA 1
ATOM 5094 C C . GLU A 1 632 ? -25.012 9.439 -26.144 1.00 40.22 632 GLU A C 1
ATOM 5096 O O . GLU A 1 632 ? -25.767 9.151 -27.072 1.00 40.22 632 GLU A O 1
ATOM 5101 N N . GLY A 1 633 ? -25.370 9.252 -24.873 1.00 39.53 633 GLY A N 1
ATOM 5102 C CA . GLY A 1 633 ? -26.654 8.633 -24.548 1.00 39.53 633 GLY A CA 1
ATOM 5103 C C . GLY A 1 633 ? -27.109 8.713 -23.099 1.00 39.53 633 GLY A C 1
ATOM 5104 O O . GLY A 1 633 ? -28.306 8.834 -22.896 1.00 39.53 633 GLY A O 1
ATOM 5105 N N . ASP A 1 634 ? -26.211 8.726 -22.109 1.00 37.62 634 ASP A N 1
ATOM 5106 C CA . ASP A 1 634 ? -26.620 8.829 -20.701 1.00 37.62 634 ASP A CA 1
ATOM 5107 C C . ASP A 1 634 ? -25.774 9.863 -19.944 1.00 37.62 634 ASP A C 1
ATOM 5109 O O . ASP A 1 634 ? -24.582 9.670 -19.679 1.00 37.62 634 ASP A O 1
ATOM 5113 N N . GLU A 1 635 ? -26.414 10.982 -19.590 1.00 41.09 635 GLU A N 1
ATOM 5114 C CA . GLU A 1 635 ? -25.887 12.058 -18.741 1.00 41.09 635 GLU A CA 1
ATOM 5115 C C . GLU A 1 635 ? -25.827 11.642 -17.257 1.00 41.09 635 GLU A C 1
ATOM 5117 O O . GLU A 1 635 ? -26.315 12.352 -16.380 1.00 41.09 635 GLU A O 1
ATOM 5122 N N . ASP A 1 636 ? -25.219 10.496 -16.945 1.00 45.75 636 ASP A N 1
ATOM 5123 C CA . ASP A 1 636 ? -24.999 10.082 -15.557 1.00 45.75 636 ASP A CA 1
ATOM 5124 C C . ASP A 1 636 ? -23.560 10.382 -15.090 1.00 45.75 636 ASP A C 1
ATOM 5126 O O . ASP A 1 636 ? -22.597 10.397 -15.863 1.00 45.75 636 ASP A O 1
ATOM 5130 N N . SER A 1 637 ? -23.390 10.625 -13.792 1.00 50.53 637 SER A N 1
ATOM 5131 C CA . SER A 1 637 ? -22.106 10.938 -13.145 1.00 50.53 637 SER A CA 1
ATOM 5132 C C . SER A 1 637 ? -21.029 9.862 -13.370 1.00 50.53 637 SER A C 1
ATOM 5134 O O . SER A 1 637 ? -19.849 10.183 -13.530 1.00 50.53 637 SER A O 1
ATOM 5136 N N . THR A 1 638 ? -21.438 8.595 -13.472 1.00 55.59 638 THR A N 1
ATOM 5137 C CA . THR A 1 638 ? -20.573 7.448 -13.787 1.00 55.59 638 THR A CA 1
ATOM 5138 C C . THR A 1 638 ? -20.018 7.514 -15.214 1.00 55.59 638 THR A C 1
ATOM 5140 O O . THR A 1 638 ? -18.863 7.156 -15.439 1.00 55.59 638 THR A O 1
ATOM 5143 N N . SER A 1 639 ? -20.792 8.041 -16.168 1.00 58.41 639 SER A N 1
ATOM 5144 C CA . SER A 1 639 ? -20.380 8.200 -17.570 1.00 58.41 639 SER A CA 1
ATOM 5145 C C . SER A 1 639 ? -19.208 9.184 -17.698 1.00 58.41 639 SER A C 1
ATOM 5147 O O . SER A 1 639 ? -18.209 8.899 -18.356 1.00 58.41 639 SER A O 1
ATOM 5149 N N . LYS A 1 640 ? -19.247 10.300 -16.954 1.00 58.88 640 LYS A N 1
ATOM 5150 C CA . LYS A 1 640 ? -18.166 11.307 -16.943 1.00 58.88 640 LYS A CA 1
ATOM 5151 C C . LYS A 1 640 ? -16.844 10.775 -16.381 1.00 58.88 640 LYS A C 1
ATOM 5153 O O . LYS A 1 640 ? -15.786 11.126 -16.899 1.00 58.88 640 LYS A O 1
ATOM 5158 N N . SER A 1 641 ? -16.892 9.930 -15.349 1.00 71.56 641 SER A N 1
ATOM 5159 C CA . SER A 1 641 ? -15.687 9.318 -14.770 1.00 71.56 641 SER A CA 1
ATOM 5160 C C . SER A 1 641 ? -15.026 8.343 -15.748 1.00 71.56 641 SER A C 1
ATOM 5162 O O . SER A 1 641 ? -13.812 8.389 -15.931 1.00 71.56 641 SER A O 1
ATOM 5164 N N . LYS A 1 642 ? -15.823 7.521 -16.445 1.00 78.88 642 LYS A N 1
ATOM 5165 C CA . LYS A 1 642 ? -15.327 6.586 -17.468 1.00 78.88 642 LYS A CA 1
ATOM 5166 C C . LYS A 1 642 ? -14.666 7.301 -18.645 1.00 78.88 642 LYS A C 1
ATOM 5168 O O . LYS A 1 642 ? -13.575 6.921 -19.061 1.00 78.88 642 LYS A O 1
ATOM 5173 N N . VAL A 1 643 ? -15.278 8.384 -19.129 1.00 83.56 643 VAL A N 1
ATOM 5174 C CA . VAL A 1 643 ? -14.698 9.220 -20.194 1.00 83.56 643 VAL A CA 1
ATOM 5175 C C . VAL A 1 643 ? -13.356 9.812 -19.761 1.00 83.56 643 VAL A C 1
ATOM 5177 O O . VAL A 1 643 ? -12.390 9.770 -20.520 1.00 83.56 643 VAL A O 1
ATOM 5180 N N . LEU A 1 644 ? -13.261 10.317 -18.528 1.00 86.31 644 LEU A N 1
ATOM 5181 C CA . LEU A 1 644 ? -12.013 10.869 -17.998 1.00 86.31 644 LEU A CA 1
ATOM 5182 C C . LEU A 1 644 ? -10.906 9.808 -17.894 1.00 86.31 644 LEU A C 1
ATOM 5184 O O . LEU A 1 644 ? -9.757 10.101 -18.218 1.00 86.31 644 LEU A O 1
ATOM 5188 N N . ILE A 1 645 ? -11.253 8.586 -17.479 1.00 90.19 645 ILE A N 1
ATOM 5189 C CA . ILE A 1 645 ? -10.334 7.443 -17.406 1.00 90.19 645 ILE A CA 1
ATOM 5190 C C . ILE A 1 645 ? -9.799 7.070 -18.796 1.00 90.19 645 ILE A C 1
ATOM 5192 O O . ILE A 1 645 ? -8.587 6.912 -18.954 1.00 90.19 645 ILE A O 1
ATOM 5196 N N . SER A 1 646 ? -10.675 6.988 -19.804 1.00 90.81 646 SER A N 1
ATOM 5197 C CA . SER A 1 646 ? -10.282 6.733 -21.198 1.00 90.81 646 SER A CA 1
ATOM 5198 C C . SER A 1 646 ? -9.306 7.787 -21.705 1.00 90.81 646 SER A C 1
ATOM 5200 O O . SER A 1 646 ? -8.207 7.463 -22.152 1.00 90.81 646 SER A O 1
ATOM 5202 N N . ILE A 1 647 ? -9.684 9.062 -21.565 1.00 91.94 647 ILE A N 1
ATOM 5203 C CA . ILE A 1 647 ? -8.869 10.201 -21.991 1.00 91.94 647 ILE A CA 1
ATOM 5204 C C . ILE A 1 647 ? -7.502 10.177 -21.298 1.00 91.94 647 ILE A C 1
ATOM 5206 O O . ILE A 1 647 ? -6.483 10.414 -21.943 1.00 91.94 647 ILE A O 1
ATOM 5210 N N . LEU A 1 648 ? -7.454 9.884 -19.994 1.00 94.06 648 LEU A N 1
ATOM 5211 C CA . LEU A 1 648 ? -6.200 9.801 -19.250 1.00 94.06 648 LEU A CA 1
ATOM 5212 C C . LEU A 1 648 ? -5.290 8.695 -19.792 1.00 94.06 648 LEU A C 1
ATOM 5214 O O . LEU A 1 648 ? -4.108 8.950 -20.017 1.00 94.06 648 LEU A O 1
ATOM 5218 N N . LEU A 1 649 ? -5.816 7.486 -20.007 1.00 95.25 649 LEU A N 1
ATOM 5219 C CA . LEU A 1 649 ? -5.012 6.359 -20.480 1.00 95.25 649 LEU A CA 1
ATOM 5220 C C . LEU A 1 649 ? -4.463 6.606 -21.894 1.00 95.25 649 LEU A C 1
ATOM 5222 O O . LEU A 1 649 ? -3.294 6.317 -22.149 1.00 95.25 649 LEU A O 1
ATOM 5226 N N . GLU A 1 650 ? -5.263 7.193 -22.786 1.00 94.00 650 GLU A N 1
ATOM 5227 C CA . GLU A 1 650 ? -4.813 7.607 -24.122 1.00 94.00 650 GLU A CA 1
ATOM 5228 C C . GLU A 1 650 ? -3.708 8.663 -24.050 1.00 94.00 650 GLU A C 1
ATOM 5230 O O . GLU A 1 650 ? -2.662 8.500 -24.675 1.00 94.00 650 GLU A O 1
ATOM 5235 N N . ILE A 1 651 ? -3.893 9.700 -23.224 1.00 95.56 651 ILE A N 1
ATOM 5236 C CA . ILE A 1 651 ? -2.894 10.756 -23.006 1.00 95.56 651 ILE A CA 1
ATOM 5237 C C . ILE A 1 651 ? -1.568 10.168 -22.507 1.00 95.56 651 ILE A C 1
ATOM 5239 O O . ILE A 1 651 ? -0.507 10.586 -22.974 1.00 95.56 651 ILE A O 1
ATOM 5243 N N . ILE A 1 652 ? -1.616 9.199 -21.583 1.00 97.25 652 ILE A N 1
ATOM 5244 C CA . ILE A 1 652 ? -0.428 8.496 -21.076 1.00 97.25 652 ILE A CA 1
ATOM 5245 C C . ILE A 1 652 ? 0.243 7.689 -22.195 1.00 97.25 652 ILE A C 1
ATOM 5247 O O . ILE A 1 652 ? 1.466 7.727 -22.309 1.00 97.25 652 ILE A O 1
ATOM 5251 N N . TRP A 1 653 ? -0.524 6.981 -23.028 1.00 96.31 653 TRP A N 1
ATOM 5252 C CA . TRP A 1 653 ? 0.021 6.168 -24.123 1.00 96.31 653 TRP A CA 1
ATOM 5253 C C . TRP A 1 653 ? 0.638 7.010 -25.250 1.00 96.31 653 TRP A C 1
ATOM 5255 O O . TRP A 1 653 ? 1.622 6.600 -25.865 1.00 96.31 653 TRP A O 1
ATOM 5265 N N . ASP A 1 654 ? 0.112 8.214 -25.467 1.00 95.88 654 ASP A N 1
ATOM 5266 C CA . ASP A 1 654 ? 0.614 9.184 -26.447 1.00 95.88 654 ASP A CA 1
ATOM 5267 C C . ASP A 1 654 ? 1.725 10.093 -25.886 1.00 95.88 654 ASP A C 1
ATOM 5269 O O . ASP A 1 654 ? 2.084 11.103 -26.493 1.00 95.88 654 ASP A O 1
ATOM 5273 N N . HIS A 1 655 ? 2.271 9.781 -24.706 1.00 97.69 655 HIS A N 1
ATOM 5274 C CA . HIS A 1 655 ? 3.361 10.553 -24.114 1.00 97.69 655 HIS A CA 1
ATOM 5275 C C . HIS A 1 655 ? 4.646 10.480 -24.974 1.00 97.69 655 HIS A C 1
ATOM 5277 O O . HIS A 1 655 ? 4.977 9.392 -25.454 1.00 97.69 655 HIS A O 1
ATOM 5283 N N . PRO A 1 656 ? 5.443 11.568 -25.100 1.00 96.12 656 PRO A N 1
ATOM 5284 C CA . PRO A 1 656 ? 6.655 11.604 -25.933 1.00 96.12 656 PRO A CA 1
ATOM 5285 C C . PRO A 1 656 ? 7.687 10.498 -25.669 1.00 96.12 656 PRO A C 1
ATOM 5287 O O . PRO A 1 656 ? 8.349 10.036 -26.593 1.00 96.12 656 PRO A O 1
ATOM 5290 N N . ILE A 1 657 ? 7.804 10.009 -24.427 1.00 95.69 657 ILE A N 1
ATOM 5291 C CA . ILE A 1 657 ? 8.658 8.841 -24.114 1.00 95.69 657 ILE A CA 1
ATOM 5292 C C . ILE A 1 657 ? 8.239 7.608 -24.919 1.00 95.69 657 ILE A C 1
ATOM 5294 O O . ILE A 1 657 ? 9.088 6.824 -25.322 1.00 95.69 657 ILE A O 1
ATOM 5298 N N . PHE A 1 658 ? 6.944 7.417 -25.152 1.00 96.25 658 PHE A N 1
ATOM 5299 C CA . PHE A 1 658 ? 6.434 6.262 -25.875 1.00 96.25 658 PHE A CA 1
ATOM 5300 C C . PHE A 1 658 ? 6.384 6.524 -27.378 1.00 96.25 658 PHE A C 1
ATOM 5302 O O . PHE A 1 658 ? 6.932 5.736 -28.150 1.00 96.25 658 PHE A O 1
ATOM 5309 N N . SER A 1 659 ? 5.784 7.639 -27.802 1.00 92.50 659 SER A N 1
ATOM 5310 C CA . SER A 1 659 ? 5.637 7.959 -29.227 1.00 92.50 659 SER A CA 1
ATOM 5311 C C . SER A 1 659 ? 6.981 8.139 -29.931 1.00 92.50 659 SER A C 1
ATOM 5313 O O . SER A 1 659 ? 7.167 7.602 -31.017 1.00 92.50 659 SER A O 1
ATOM 5315 N N . ASP A 1 660 ? 7.941 8.829 -29.308 1.00 87.25 660 ASP A N 1
ATOM 5316 C CA . ASP A 1 660 ? 9.196 9.177 -29.981 1.00 87.25 660 ASP A CA 1
ATOM 5317 C C . ASP A 1 660 ? 10.328 8.181 -29.744 1.00 87.25 660 ASP A C 1
ATOM 5319 O O . ASP A 1 660 ? 11.168 7.998 -30.623 1.00 87.25 660 ASP A O 1
ATOM 5323 N N . LEU A 1 661 ? 10.402 7.581 -28.550 1.00 88.38 661 LEU A N 1
ATOM 5324 C CA . LEU A 1 661 ? 11.531 6.715 -28.183 1.00 88.38 661 LEU A CA 1
ATOM 5325 C C . LEU A 1 661 ? 11.195 5.231 -28.346 1.00 88.38 661 LEU A C 1
ATOM 5327 O O . LEU A 1 661 ? 12.064 4.442 -28.716 1.00 88.38 661 LEU A O 1
ATOM 5331 N N . ASN A 1 662 ? 9.941 4.843 -28.107 1.00 90.25 662 ASN A N 1
ATOM 5332 C CA . ASN A 1 662 ? 9.551 3.434 -28.066 1.00 90.25 662 ASN A CA 1
ATOM 5333 C C . ASN A 1 662 ? 8.837 2.967 -29.344 1.00 90.25 662 ASN A C 1
ATOM 5335 O O . ASN A 1 662 ? 8.508 1.785 -29.446 1.00 90.25 662 ASN A O 1
ATOM 5339 N N . TYR A 1 663 ? 8.643 3.842 -30.341 1.00 86.94 663 TYR A N 1
ATOM 5340 C CA . TYR A 1 663 ? 7.857 3.579 -31.559 1.00 86.94 663 TYR A CA 1
ATOM 5341 C C . TYR A 1 663 ? 6.386 3.215 -31.253 1.00 86.94 663 TYR A C 1
ATOM 5343 O O . TYR A 1 663 ? 5.800 2.355 -31.920 1.00 86.94 663 TYR A O 1
ATOM 5351 N N . SER A 1 664 ? 5.802 3.799 -30.200 1.00 90.06 664 SER A N 1
ATOM 5352 C CA . SER A 1 664 ? 4.440 3.491 -29.729 1.00 90.06 664 SER A CA 1
ATOM 5353 C C . SER A 1 664 ? 3.429 3.421 -30.872 1.00 90.06 664 SER A C 1
ATOM 5355 O O . SER A 1 664 ? 3.444 4.240 -31.786 1.00 90.06 664 SER A O 1
ATOM 5357 N N . LYS A 1 665 ? 2.551 2.413 -30.826 1.00 88.38 665 LYS A N 1
ATOM 5358 C CA . LYS A 1 665 ? 1.489 2.146 -31.820 1.00 88.38 665 LYS A CA 1
ATOM 5359 C C . LYS A 1 665 ? 1.954 1.912 -33.272 1.00 88.38 665 LYS A C 1
ATOM 5361 O O . LYS A 1 665 ? 1.123 1.636 -34.138 1.00 88.38 665 LYS A O 1
ATOM 5366 N N . GLU A 1 666 ? 3.259 1.907 -33.533 1.00 90.69 666 GLU A N 1
ATOM 5367 C CA . GLU A 1 666 ? 3.852 1.687 -34.854 1.00 90.69 666 GLU A CA 1
ATOM 5368 C C . GLU A 1 666 ? 4.579 0.339 -34.956 1.00 90.69 666 GLU A C 1
ATOM 5370 O O . GLU A 1 666 ? 4.827 -0.353 -33.956 1.00 90.69 666 GLU A O 1
ATOM 5375 N N . LYS A 1 667 ? 4.924 -0.028 -36.197 1.00 90.94 667 LYS A N 1
ATOM 5376 C CA . LYS A 1 667 ? 5.780 -1.170 -36.514 1.00 90.94 667 LYS A CA 1
ATOM 5377 C C . LYS A 1 667 ? 7.248 -0.736 -36.492 1.00 90.94 667 LYS A C 1
ATOM 5379 O O . LYS A 1 667 ? 7.652 0.143 -37.242 1.00 90.94 667 LYS A O 1
ATOM 5384 N N . MET A 1 668 ? 8.048 -1.391 -35.660 1.00 90.62 668 MET A N 1
ATOM 5385 C CA . MET A 1 668 ? 9.482 -1.153 -35.525 1.00 90.62 668 MET A CA 1
ATOM 5386 C C . MET A 1 668 ? 10.252 -1.899 -36.621 1.00 90.62 668 MET A C 1
ATOM 5388 O O . MET A 1 668 ? 10.466 -3.109 -36.535 1.00 90.62 668 MET A O 1
ATOM 5392 N N . GLU A 1 669 ? 10.665 -1.173 -37.661 1.00 85.69 669 GLU A N 1
ATOM 5393 C CA . GLU A 1 669 ? 11.415 -1.742 -38.792 1.00 85.69 669 GLU A CA 1
ATOM 5394 C C . GLU A 1 669 ? 12.927 -1.827 -38.530 1.00 85.69 669 GLU A C 1
ATOM 5396 O O . GLU A 1 669 ? 13.583 -2.749 -39.011 1.00 85.69 669 GLU A O 1
ATOM 5401 N N . LEU A 1 670 ? 13.471 -0.897 -37.738 1.00 84.31 670 LEU A N 1
ATOM 5402 C CA . LEU A 1 670 ? 14.904 -0.767 -37.458 1.00 84.31 670 LEU A CA 1
ATOM 5403 C C . LEU A 1 670 ? 15.158 -0.751 -35.938 1.00 84.31 670 LEU A C 1
ATOM 5405 O O . LEU A 1 670 ? 15.167 0.323 -35.328 1.00 84.31 670 LEU A O 1
ATOM 5409 N N . PRO A 1 671 ? 15.337 -1.922 -35.297 1.00 88.12 671 PRO A N 1
ATOM 5410 C CA . PRO A 1 671 ? 15.677 -1.986 -33.879 1.00 88.12 671 PRO A CA 1
ATOM 5411 C C . PRO A 1 671 ? 17.096 -1.440 -33.639 1.00 88.12 671 PRO A C 1
ATOM 5413 O O . PRO A 1 671 ? 17.995 -1.652 -34.454 1.00 88.12 671 PRO A O 1
ATOM 5416 N N . LYS A 1 672 ? 17.313 -0.734 -32.521 1.00 89.25 672 LYS A N 1
ATOM 5417 C CA . LYS A 1 672 ? 18.596 -0.070 -32.212 1.00 89.25 672 LYS A CA 1
ATOM 5418 C C . LYS A 1 672 ? 19.264 -0.636 -30.965 1.00 89.25 672 LYS A C 1
ATOM 5420 O O . LYS A 1 672 ? 18.597 -0.907 -29.970 1.00 89.25 672 LYS A O 1
ATOM 5425 N N . TYR A 1 673 ? 20.594 -0.701 -30.999 1.00 89.00 673 TYR A N 1
ATOM 5426 C CA . TYR A 1 673 ? 21.461 -1.121 -29.891 1.00 89.00 673 TYR A CA 1
ATOM 5427 C C . TYR A 1 673 ? 21.208 -2.568 -29.434 1.00 89.00 673 TYR A C 1
ATOM 5429 O O . TYR A 1 673 ? 20.548 -2.786 -28.413 1.00 89.00 673 TYR A O 1
ATOM 5437 N N . PRO A 1 674 ? 21.710 -3.568 -30.182 1.00 86.94 674 PRO A N 1
ATOM 5438 C CA . PRO A 1 674 ? 21.607 -4.969 -29.787 1.00 86.94 674 PRO A CA 1
ATOM 5439 C C . PRO A 1 674 ? 22.291 -5.226 -28.442 1.00 86.94 674 PRO A C 1
ATOM 5441 O O . PRO A 1 674 ? 23.317 -4.626 -28.111 1.00 86.94 674 PRO A O 1
ATOM 5444 N N . PHE A 1 675 ? 21.735 -6.157 -27.674 1.00 81.94 675 PHE A N 1
ATOM 5445 C CA . PHE A 1 675 ? 22.300 -6.550 -26.390 1.00 81.94 675 PHE A CA 1
ATOM 5446 C C . PHE A 1 675 ? 23.612 -7.303 -26.558 1.00 81.94 675 PHE A C 1
ATOM 5448 O O . PHE A 1 675 ? 23.895 -7.941 -27.576 1.00 81.94 675 PHE A O 1
ATOM 5455 N N . THR A 1 676 ? 24.430 -7.259 -25.510 1.00 64.94 676 THR A N 1
ATOM 5456 C CA . THR A 1 676 ? 25.683 -8.007 -25.491 1.00 64.94 676 THR A CA 1
ATOM 5457 C C . THR A 1 676 ? 25.375 -9.508 -25.414 1.00 64.94 676 THR A C 1
ATOM 5459 O O . THR A 1 676 ? 25.073 -10.022 -24.341 1.00 64.94 676 THR A O 1
ATOM 5462 N N . SER A 1 677 ? 25.442 -10.230 -26.540 1.00 54.47 677 SER A N 1
ATOM 5463 C CA . SER A 1 677 ? 25.202 -11.682 -26.553 1.00 54.47 677 SER A CA 1
ATOM 5464 C C . SER A 1 677 ? 26.178 -12.426 -25.619 1.00 54.47 677 SER A C 1
ATOM 5466 O O . SER A 1 677 ? 27.371 -12.093 -25.591 1.00 54.47 677 SER A O 1
ATOM 5468 N N . PRO A 1 678 ? 25.739 -13.488 -24.910 1.00 47.38 678 PRO A N 1
ATOM 5469 C CA . PRO A 1 678 ? 26.631 -14.359 -24.140 1.00 47.38 678 PRO A CA 1
ATOM 5470 C C . PRO A 1 678 ? 27.773 -14.947 -24.989 1.00 47.38 678 PRO A C 1
ATOM 5472 O O . PRO A 1 678 ? 28.878 -15.158 -24.491 1.00 47.38 678 PRO A O 1
ATOM 5475 N N . ALA A 1 679 ? 27.546 -15.167 -26.292 1.00 37.59 679 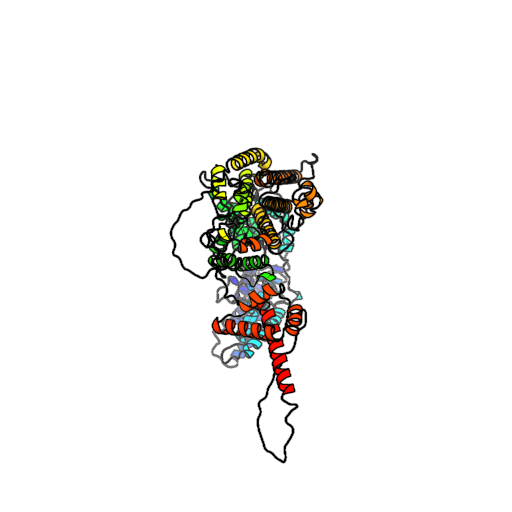ALA A N 1
ATOM 5476 C CA . ALA A 1 679 ? 28.579 -15.634 -27.221 1.00 37.59 679 ALA A CA 1
ATOM 5477 C C . ALA A 1 679 ? 29.670 -14.572 -27.463 1.00 37.59 679 ALA A C 1
ATOM 5479 O O . ALA A 1 679 ? 30.850 -14.905 -27.590 1.00 37.59 679 ALA A O 1
ATOM 5480 N N . SER A 1 680 ? 29.299 -13.290 -27.447 1.00 37.53 680 SER A N 1
ATOM 5481 C CA . SER A 1 680 ? 30.226 -12.164 -27.581 1.00 37.53 680 SER A CA 1
ATOM 5482 C C . SER A 1 680 ? 31.122 -12.010 -26.351 1.00 37.53 680 SER A C 1
ATOM 5484 O O . SER A 1 680 ? 32.274 -11.618 -26.495 1.00 37.53 680 SER A O 1
ATOM 5486 N N . GLN A 1 681 ? 30.658 -12.381 -25.151 1.00 39.06 681 GLN A N 1
ATOM 5487 C CA . GLN A 1 681 ? 31.504 -12.401 -23.947 1.00 39.06 681 GLN A CA 1
ATOM 5488 C C . GLN A 1 681 ? 32.633 -13.444 -24.048 1.00 39.06 681 GLN A C 1
ATOM 5490 O O . GLN A 1 681 ? 33.743 -13.197 -23.576 1.00 39.06 681 GLN A O 1
ATOM 5495 N N . ILE A 1 682 ? 32.394 -14.571 -24.731 1.00 36.28 682 ILE A N 1
ATOM 5496 C CA . ILE A 1 682 ? 33.418 -15.600 -24.985 1.00 36.28 682 ILE A CA 1
ATOM 5497 C C . ILE A 1 682 ? 34.469 -15.093 -25.989 1.00 36.28 682 ILE A C 1
ATOM 5499 O O . ILE A 1 682 ? 35.658 -15.344 -25.804 1.00 36.28 682 ILE A O 1
ATOM 5503 N N . LEU A 1 683 ? 34.052 -14.348 -27.019 1.00 29.88 683 LEU A N 1
ATOM 5504 C CA . LEU A 1 683 ? 34.944 -13.764 -28.033 1.00 29.88 683 LEU A CA 1
ATOM 5505 C C . LEU A 1 683 ? 35.720 -12.535 -27.529 1.00 29.88 683 LEU A C 1
ATOM 5507 O O . LEU A 1 683 ? 36.896 -12.375 -27.848 1.00 29.88 683 LEU A O 1
ATOM 5511 N N . ILE A 1 684 ? 35.108 -11.678 -26.708 1.00 35.56 684 ILE A N 1
ATOM 5512 C CA . ILE A 1 684 ? 35.763 -10.478 -26.159 1.00 35.56 684 ILE A CA 1
ATOM 5513 C C . ILE A 1 684 ? 36.850 -10.865 -25.144 1.00 35.56 684 ILE A C 1
ATOM 5515 O O . ILE A 1 684 ? 37.929 -10.272 -25.161 1.00 35.56 684 ILE A O 1
ATOM 5519 N N . ASN A 1 685 ? 36.634 -11.920 -24.349 1.00 34.97 685 ASN A N 1
ATOM 5520 C CA . ASN A 1 685 ? 37.662 -12.455 -23.448 1.00 34.97 685 ASN A CA 1
ATOM 5521 C C . ASN A 1 685 ? 38.830 -13.139 -24.182 1.00 34.97 685 ASN A C 1
ATOM 5523 O O . ASN A 1 685 ? 39.871 -13.369 -23.574 1.00 34.97 685 ASN A O 1
ATOM 5527 N N . GLN A 1 686 ? 38.705 -13.427 -25.482 1.00 35.47 686 GLN A N 1
ATOM 5528 C CA . GLN A 1 686 ? 39.834 -13.870 -26.312 1.00 35.47 686 GLN A CA 1
ATOM 5529 C C . GLN A 1 686 ? 40.627 -12.696 -26.912 1.00 35.47 686 GLN A C 1
ATOM 5531 O O . GLN A 1 686 ? 41.795 -12.871 -27.252 1.00 35.47 686 GLN A O 1
ATOM 5536 N N . ASN A 1 687 ? 40.033 -11.498 -26.990 1.00 32.53 687 ASN A N 1
ATOM 5537 C CA . ASN A 1 687 ? 40.597 -10.348 -27.708 1.00 32.53 687 ASN A CA 1
ATOM 5538 C C . ASN A 1 687 ? 41.135 -9.214 -26.809 1.00 32.53 687 ASN A C 1
ATOM 5540 O O . ASN A 1 687 ? 41.690 -8.254 -27.337 1.00 32.53 687 ASN A O 1
ATOM 5544 N N . LYS A 1 688 ? 41.006 -9.299 -25.474 1.00 30.55 688 LYS A N 1
ATOM 5545 C CA . LYS A 1 688 ? 41.469 -8.256 -24.525 1.00 30.55 688 LYS A CA 1
ATOM 5546 C C . LYS A 1 688 ? 42.474 -8.717 -23.460 1.00 30.55 688 LYS A C 1
ATOM 5548 O O . LYS A 1 688 ? 42.655 -8.039 -22.457 1.00 30.55 688 LYS A O 1
ATOM 5553 N N . THR A 1 689 ? 43.201 -9.807 -23.680 1.00 25.42 689 THR A N 1
ATOM 5554 C CA . THR A 1 689 ? 44.482 -10.000 -22.975 1.00 25.42 689 THR A CA 1
ATOM 5555 C C . THR A 1 689 ? 45.595 -9.338 -23.784 1.00 25.42 689 THR A C 1
ATOM 5557 O O . THR A 1 689 ? 45.750 -9.699 -24.956 1.00 25.42 689 THR A O 1
ATOM 5560 N N . PRO A 1 690 ? 46.421 -8.434 -23.214 1.00 26.64 690 PRO A N 1
ATOM 5561 C CA . PRO A 1 690 ? 47.721 -8.183 -23.809 1.00 26.64 690 PRO A CA 1
ATOM 5562 C C . PRO A 1 690 ? 48.411 -9.542 -23.869 1.00 26.64 690 PRO A C 1
ATOM 5564 O O . PRO A 1 690 ? 48.479 -10.265 -22.874 1.00 26.64 690 PRO A O 1
ATOM 5567 N N . VAL A 1 691 ? 48.853 -9.934 -25.060 1.00 26.55 691 VAL A N 1
ATOM 5568 C CA . VAL A 1 691 ? 49.613 -11.164 -25.246 1.00 26.55 691 VAL A CA 1
ATOM 5569 C C . VAL A 1 691 ? 50.970 -10.969 -24.569 1.00 26.55 691 VAL A C 1
ATOM 5571 O O . VAL A 1 691 ? 51.987 -10.753 -25.222 1.00 26.55 691 VAL A O 1
ATOM 5574 N N . TYR A 1 692 ? 51.013 -11.102 -23.245 1.00 29.64 692 TYR A N 1
ATOM 5575 C CA . TYR A 1 692 ? 52.165 -11.712 -22.620 1.00 29.64 692 TYR A CA 1
ATOM 5576 C C . TYR A 1 692 ? 52.172 -13.143 -23.132 1.00 29.64 692 TYR A C 1
ATOM 5578 O O . TYR A 1 692 ? 51.388 -13.994 -22.711 1.00 29.64 692 TYR A O 1
ATOM 5586 N N . LYS A 1 693 ? 53.041 -13.396 -24.116 1.00 28.61 693 LYS A N 1
ATOM 5587 C CA . LYS A 1 693 ? 53.454 -14.746 -24.488 1.00 28.61 693 LYS A CA 1
ATOM 5588 C C . LYS A 1 693 ? 54.180 -15.356 -23.288 1.00 28.61 693 LYS A C 1
ATOM 5590 O O . LYS A 1 693 ? 55.387 -15.567 -23.345 1.00 28.61 693 LYS A O 1
ATOM 5595 N N . ASN A 1 694 ? 53.452 -15.708 -22.234 1.00 29.78 694 ASN A N 1
ATOM 5596 C CA . ASN A 1 694 ? 53.883 -16.772 -21.350 1.00 29.78 694 ASN A CA 1
ATOM 5597 C C . ASN A 1 694 ? 53.738 -18.049 -22.171 1.00 29.78 694 ASN A C 1
ATOM 5599 O O . ASN A 1 694 ? 52.696 -18.703 -22.197 1.00 29.78 694 ASN A O 1
ATOM 5603 N N . LYS A 1 695 ? 54.790 -18.345 -22.946 1.00 32.69 695 LYS A N 1
ATOM 5604 C CA . LYS A 1 695 ? 55.020 -19.679 -23.485 1.00 32.69 695 LYS A CA 1
ATOM 5605 C C . LYS A 1 695 ? 54.956 -20.614 -22.281 1.00 32.69 695 LYS A C 1
ATOM 5607 O O . LYS A 1 695 ? 55.881 -20.633 -21.476 1.00 32.69 695 LYS A O 1
ATOM 5612 N N . ALA A 1 696 ? 53.869 -21.371 -22.159 1.00 39.38 696 ALA A N 1
ATOM 5613 C CA . ALA A 1 696 ? 53.905 -22.588 -21.368 1.00 39.38 696 ALA A CA 1
ATOM 5614 C C . ALA A 1 696 ? 55.130 -23.394 -21.845 1.00 39.38 696 ALA A C 1
ATOM 5616 O O . ALA A 1 696 ? 55.363 -23.436 -23.063 1.00 39.38 696 ALA A O 1
ATOM 5617 N N . PRO A 1 697 ? 55.938 -23.962 -20.937 1.00 44.62 697 PRO A N 1
ATOM 5618 C CA . PRO A 1 697 ? 57.110 -24.729 -21.330 1.00 44.62 697 PRO A CA 1
ATOM 5619 C C . PRO A 1 697 ? 56.649 -25.851 -22.265 1.00 44.62 697 PRO A C 1
ATOM 5621 O O . PRO A 1 697 ? 55.761 -26.640 -21.939 1.00 44.62 697 PRO A O 1
ATOM 5624 N N . LYS A 1 698 ? 57.157 -25.820 -23.498 1.00 54.97 698 LYS A N 1
ATOM 5625 C CA . LYS A 1 698 ? 56.804 -26.785 -24.536 1.00 54.97 698 LYS A CA 1
ATOM 5626 C C . LYS A 1 698 ? 57.618 -28.049 -24.305 1.00 54.97 698 LYS A C 1
ATOM 5628 O O . LYS A 1 698 ? 58.835 -27.972 -24.195 1.00 54.97 698 LYS A O 1
ATOM 5633 N N . LEU A 1 699 ? 56.941 -29.191 -24.282 1.00 64.38 699 LEU A N 1
ATOM 5634 C CA . LEU A 1 699 ? 57.577 -30.491 -24.485 1.00 64.38 699 LEU A CA 1
ATOM 5635 C C . LEU A 1 699 ? 57.894 -30.608 -25.978 1.00 64.38 699 LEU A C 1
ATOM 5637 O O . LEU A 1 699 ? 57.034 -30.992 -26.776 1.00 64.38 699 LEU A O 1
ATOM 5641 N N . ASP A 1 700 ? 59.090 -30.166 -26.364 1.00 68.12 700 ASP A N 1
ATOM 5642 C CA . ASP A 1 700 ? 59.527 -30.099 -27.760 1.00 68.12 700 ASP A CA 1
ATOM 5643 C C . ASP A 1 700 ? 59.525 -31.485 -28.419 1.00 68.12 700 ASP A C 1
ATOM 5645 O O . ASP A 1 700 ? 59.229 -31.591 -29.612 1.00 68.12 700 ASP A O 1
ATOM 5649 N N . SER A 1 701 ? 59.794 -32.545 -27.652 1.00 71.25 701 SER A N 1
ATOM 5650 C CA . SER A 1 701 ? 59.709 -33.943 -28.096 1.00 71.25 701 SER A CA 1
ATOM 5651 C C . SER A 1 701 ? 58.302 -34.327 -28.589 1.00 71.25 701 SER A C 1
ATOM 5653 O O . SER A 1 701 ? 58.117 -34.737 -29.739 1.00 71.25 701 SER A O 1
ATOM 5655 N N . LEU A 1 702 ? 57.272 -34.109 -27.768 1.00 78.19 702 LEU A N 1
ATOM 5656 C CA . LEU A 1 702 ? 55.884 -34.446 -28.103 1.00 78.19 702 LEU A CA 1
ATOM 5657 C C . LEU A 1 702 ? 55.284 -33.524 -29.177 1.00 78.19 702 LEU A C 1
ATOM 5659 O O . LEU A 1 702 ? 54.510 -34.004 -30.006 1.00 78.19 702 LEU A O 1
ATOM 5663 N N . ASP A 1 703 ? 55.663 -32.240 -29.225 1.00 77.75 703 ASP A N 1
ATOM 5664 C CA . ASP A 1 703 ? 55.215 -31.315 -30.281 1.00 77.75 703 ASP A CA 1
ATOM 5665 C C . ASP A 1 703 ? 55.829 -31.693 -31.645 1.00 77.75 703 ASP A C 1
ATOM 5667 O O . ASP A 1 703 ? 55.144 -31.679 -32.674 1.00 77.75 703 ASP A O 1
ATOM 5671 N N . LYS A 1 704 ? 57.108 -32.105 -31.673 1.00 76.00 704 LYS A N 1
ATOM 5672 C CA . LYS A 1 704 ? 57.759 -32.648 -32.880 1.00 76.00 704 LYS A CA 1
ATOM 5673 C C . LYS A 1 704 ? 57.102 -33.948 -33.327 1.00 76.00 704 LYS A C 1
ATOM 5675 O O . LYS A 1 704 ? 56.805 -34.091 -34.515 1.00 76.00 704 LYS A O 1
ATOM 5680 N N . LEU A 1 705 ? 56.814 -34.859 -32.397 1.00 78.19 705 LEU A N 1
ATOM 5681 C CA . LEU A 1 705 ? 56.125 -36.110 -32.706 1.00 78.19 705 LEU A CA 1
ATOM 5682 C C . LEU A 1 705 ? 54.713 -35.853 -33.251 1.00 78.19 705 LEU A C 1
ATOM 5684 O O . LEU A 1 705 ? 54.326 -36.437 -34.262 1.00 78.19 705 LEU A O 1
ATOM 5688 N N . GLN A 1 706 ? 53.959 -34.934 -32.641 1.00 79.81 706 GLN A N 1
ATOM 5689 C CA . GLN A 1 706 ? 52.622 -34.566 -33.104 1.00 79.81 706 GLN A CA 1
ATOM 5690 C C . GLN A 1 706 ? 52.661 -33.978 -34.520 1.00 79.81 706 GLN A C 1
ATOM 5692 O O . GLN A 1 706 ? 51.830 -34.343 -35.352 1.00 79.81 706 GLN A O 1
ATOM 5697 N N . LYS A 1 707 ? 53.630 -33.103 -34.821 1.00 80.06 707 LYS A N 1
ATOM 5698 C CA . LYS A 1 707 ? 53.818 -32.541 -36.170 1.00 80.06 707 LYS A CA 1
ATOM 5699 C C . LYS A 1 707 ? 54.241 -33.594 -37.188 1.00 80.06 707 LYS A C 1
ATOM 5701 O O . LYS A 1 707 ? 53.744 -33.565 -38.308 1.00 80.06 707 LYS A O 1
ATOM 5706 N N . ARG A 1 708 ? 55.107 -34.536 -36.799 1.00 78.00 708 ARG A N 1
ATOM 5707 C CA . ARG A 1 708 ? 55.548 -35.646 -37.658 1.00 78.00 708 ARG A CA 1
ATOM 5708 C C . ARG A 1 708 ? 54.397 -36.591 -38.004 1.00 78.00 708 ARG A C 1
ATOM 5710 O O . ARG A 1 708 ? 54.327 -37.073 -39.128 1.00 78.00 708 ARG A O 1
ATOM 5717 N N . LEU A 1 709 ? 53.498 -36.850 -37.055 1.00 77.25 709 LEU A N 1
ATOM 5718 C CA . LEU A 1 709 ? 52.394 -37.798 -37.232 1.00 77.25 709 LEU A CA 1
ATOM 5719 C C . LEU A 1 709 ? 51.110 -37.152 -37.774 1.00 77.25 709 LEU A C 1
ATOM 5721 O O . LEU A 1 709 ? 50.299 -37.834 -38.394 1.00 77.25 709 LEU A O 1
ATOM 5725 N N . GLY A 1 710 ? 50.890 -35.855 -37.550 1.00 74.69 710 GLY A N 1
ATOM 5726 C CA . GLY A 1 710 ? 49.678 -35.144 -37.977 1.00 74.69 710 GLY A CA 1
ATOM 5727 C C . GLY A 1 710 ? 48.406 -35.540 -37.211 1.00 74.69 710 GLY A C 1
ATOM 5728 O O . GLY A 1 710 ? 47.303 -35.151 -37.594 1.00 74.69 710 GLY A O 1
ATOM 5729 N N . PHE A 1 711 ? 48.521 -36.320 -36.131 1.00 72.81 711 PHE A N 1
ATOM 5730 C CA . PHE A 1 711 ? 47.401 -36.737 -35.285 1.00 72.81 711 PHE A CA 1
ATOM 5731 C C . PHE A 1 711 ? 47.815 -36.886 -33.815 1.00 72.81 711 PHE A C 1
ATOM 5733 O O . PHE A 1 711 ? 48.955 -37.211 -33.507 1.00 72.81 711 PHE A O 1
ATOM 5740 N N . SER A 1 712 ? 46.854 -36.701 -32.902 1.00 71.75 712 SER A N 1
ATOM 5741 C CA . SER A 1 712 ? 47.043 -36.816 -31.442 1.00 71.75 712 SER A CA 1
ATOM 5742 C C . SER A 1 712 ? 46.067 -37.797 -30.766 1.00 71.75 712 SER A C 1
ATOM 5744 O O . SER A 1 712 ? 45.939 -37.839 -29.542 1.00 71.75 712 SER A O 1
ATOM 5746 N N . ASN A 1 713 ? 45.338 -38.588 -31.562 1.00 78.56 713 ASN A N 1
ATOM 5747 C CA . ASN A 1 713 ? 44.384 -39.576 -31.059 1.00 78.56 713 ASN A CA 1
ATOM 5748 C C . ASN A 1 713 ? 45.118 -40.822 -30.536 1.00 78.56 713 ASN A C 1
ATOM 5750 O O . ASN A 1 713 ? 45.878 -41.449 -31.278 1.00 78.56 713 ASN A O 1
ATOM 5754 N N . ALA A 1 714 ? 44.807 -41.219 -29.299 1.00 76.12 714 ALA A N 1
ATOM 5755 C CA . ALA A 1 714 ? 45.385 -42.366 -28.606 1.00 76.12 714 ALA A CA 1
ATOM 5756 C C . ALA A 1 714 ? 45.383 -43.663 -29.436 1.00 76.12 714 ALA A C 1
ATOM 5758 O O . ALA A 1 714 ? 46.396 -44.355 -29.493 1.00 76.12 714 ALA A O 1
ATOM 5759 N N . LYS A 1 715 ? 44.295 -43.964 -30.164 1.00 78.19 715 LYS A N 1
ATOM 5760 C CA . LYS A 1 715 ? 44.188 -45.188 -30.981 1.00 78.19 715 LYS A CA 1
ATOM 5761 C C . LYS A 1 715 ? 45.188 -45.203 -32.145 1.00 78.19 715 LYS A C 1
ATOM 5763 O O . LYS A 1 715 ? 45.756 -46.246 -32.461 1.00 78.19 715 LYS A O 1
ATOM 5768 N N . ARG A 1 716 ? 45.428 -44.045 -32.774 1.00 80.31 716 ARG A N 1
ATOM 5769 C CA . ARG A 1 716 ? 46.382 -43.917 -33.892 1.00 80.31 716 ARG A CA 1
ATOM 5770 C C . ARG A 1 716 ? 47.825 -43.912 -33.397 1.00 80.31 716 ARG A C 1
ATOM 5772 O O . ARG A 1 716 ? 48.673 -44.517 -34.038 1.00 80.31 716 ARG A O 1
ATOM 5779 N N . ILE A 1 717 ? 48.083 -43.305 -32.240 1.00 81.06 717 ILE A N 1
ATOM 5780 C CA . ILE A 1 717 ? 49.409 -43.316 -31.609 1.00 81.06 717 ILE A CA 1
ATOM 5781 C C . ILE A 1 717 ? 49.776 -44.730 -31.165 1.00 81.06 717 ILE A C 1
ATOM 5783 O O . ILE A 1 717 ? 50.871 -45.180 -31.472 1.00 81.06 717 ILE A O 1
ATOM 5787 N N . LYS A 1 718 ? 48.846 -45.477 -30.558 1.00 81.25 718 LYS A N 1
ATOM 5788 C CA . LYS A 1 718 ? 49.064 -46.883 -30.180 1.00 81.25 718 LYS A CA 1
ATOM 5789 C C . LYS A 1 718 ? 49.352 -47.767 -31.401 1.00 81.25 718 LYS A C 1
ATOM 5791 O O . LYS A 1 718 ? 50.251 -48.605 -31.375 1.00 81.25 718 LYS A O 1
ATOM 5796 N N . SER A 1 719 ? 48.649 -47.534 -32.514 1.00 82.50 719 SER A N 1
ATOM 5797 C CA . SER A 1 719 ? 48.923 -48.217 -33.788 1.00 82.50 719 SER A CA 1
ATOM 5798 C C . SER A 1 719 ? 50.254 -47.813 -34.436 1.00 82.50 719 SER A C 1
ATOM 5800 O O . SER A 1 719 ? 50.798 -48.597 -35.210 1.00 82.50 719 SER A O 1
ATOM 5802 N N . TRP A 1 720 ? 50.748 -46.599 -34.192 1.00 86.50 720 TRP A N 1
ATOM 5803 C CA . TRP A 1 720 ? 52.052 -46.154 -34.684 1.00 86.50 720 TRP A CA 1
ATOM 5804 C C . TRP A 1 720 ? 53.190 -46.708 -33.821 1.00 86.50 720 TRP A C 1
ATOM 5806 O O . TRP A 1 720 ? 54.144 -47.254 -34.372 1.00 86.50 720 TRP A O 1
ATOM 5816 N N . ALA A 1 721 ? 53.049 -46.645 -32.493 1.00 82.94 721 ALA A N 1
ATOM 5817 C CA . ALA A 1 721 ? 54.029 -47.144 -31.531 1.00 82.94 721 ALA A CA 1
ATOM 5818 C C . ALA A 1 721 ? 54.266 -48.654 -31.689 1.00 82.94 721 ALA A C 1
ATOM 5820 O O . ALA A 1 721 ? 55.405 -49.099 -31.729 1.00 82.94 721 ALA A O 1
ATOM 5821 N N . SER A 1 722 ? 53.202 -49.432 -31.922 1.00 79.06 722 SER A N 1
ATOM 5822 C CA . SER A 1 722 ? 53.307 -50.873 -32.220 1.00 79.06 722 SER A CA 1
ATOM 5823 C C . SER A 1 722 ? 54.054 -51.208 -33.517 1.00 79.06 722 SER A C 1
ATOM 5825 O O . SER A 1 722 ? 54.512 -52.334 -33.668 1.00 79.06 722 SER A O 1
ATOM 5827 N N . LYS A 1 723 ? 54.195 -50.255 -34.448 1.00 81.38 723 LYS A N 1
ATOM 5828 C CA . LYS A 1 723 ? 54.959 -50.426 -35.697 1.00 81.38 723 LYS A CA 1
ATOM 5829 C C . LYS A 1 723 ? 56.370 -49.832 -35.634 1.00 81.38 723 LYS A C 1
ATOM 5831 O O . LYS A 1 723 ? 57.169 -50.132 -36.510 1.00 81.38 723 LYS A O 1
ATOM 5836 N N . ASN A 1 724 ? 56.656 -48.982 -34.645 1.00 82.62 724 ASN A N 1
ATOM 5837 C CA . ASN A 1 724 ? 57.914 -48.241 -34.491 1.00 82.62 724 ASN A CA 1
ATOM 5838 C C . ASN A 1 724 ? 58.304 -48.242 -33.004 1.00 82.62 724 ASN A C 1
ATOM 5840 O O . ASN A 1 724 ? 58.264 -47.212 -32.329 1.00 82.62 724 ASN A O 1
ATOM 5844 N N . SER A 1 725 ? 58.576 -49.434 -32.472 1.00 76.12 725 SER A N 1
ATOM 5845 C CA . SER A 1 725 ? 58.694 -49.673 -31.031 1.00 76.12 725 SER A CA 1
ATOM 5846 C C . SER A 1 725 ? 59.880 -48.953 -30.388 1.00 76.12 725 SER A C 1
ATOM 5848 O O . SER A 1 725 ? 59.723 -48.375 -29.314 1.00 76.12 725 SER A O 1
ATOM 5850 N N . GLU A 1 726 ? 61.040 -48.943 -31.047 1.00 75.75 726 GLU A N 1
ATOM 5851 C CA . GLU A 1 726 ? 62.245 -48.261 -30.554 1.00 75.75 726 GLU A CA 1
ATOM 5852 C C . GLU A 1 726 ? 62.056 -46.739 -30.514 1.00 75.75 726 GLU A C 1
ATOM 5854 O O . GLU A 1 726 ? 62.282 -46.112 -29.477 1.00 75.75 726 GLU A O 1
ATOM 5859 N N . ASP A 1 727 ? 61.531 -46.156 -31.595 1.00 78.75 727 ASP A N 1
ATOM 5860 C CA . ASP A 1 727 ? 61.239 -44.722 -31.670 1.00 78.75 727 ASP A CA 1
ATOM 5861 C C . ASP A 1 727 ? 60.223 -44.292 -30.604 1.00 78.75 727 ASP A C 1
ATOM 5863 O O . ASP A 1 727 ? 60.380 -43.250 -29.972 1.00 78.75 727 ASP A O 1
ATOM 5867 N N . ALA A 1 728 ? 59.189 -45.100 -30.351 1.00 81.06 728 ALA A N 1
ATOM 5868 C CA . ALA A 1 728 ? 58.187 -44.795 -29.332 1.00 81.06 728 ALA A CA 1
ATOM 5869 C C . ALA A 1 728 ? 58.787 -44.716 -27.914 1.00 81.06 728 ALA A C 1
ATOM 5871 O O . ALA A 1 728 ? 58.392 -43.847 -27.132 1.00 81.06 728 ALA A O 1
ATOM 5872 N N . ILE A 1 729 ? 59.757 -45.579 -27.590 1.00 79.88 729 ILE A N 1
ATOM 5873 C CA . ILE A 1 729 ? 60.461 -45.567 -26.298 1.00 79.88 729 ILE A CA 1
ATOM 5874 C C . ILE A 1 729 ? 61.371 -44.342 -26.186 1.00 79.88 729 ILE A C 1
ATOM 5876 O O . ILE A 1 729 ? 61.402 -43.693 -25.137 1.00 79.88 729 ILE A O 1
ATOM 5880 N N . VAL A 1 730 ? 62.099 -44.008 -27.254 1.00 83.31 730 VAL A N 1
ATOM 5881 C CA . VAL A 1 730 ? 62.983 -42.835 -27.281 1.00 83.31 730 VAL A CA 1
ATOM 5882 C C . VAL A 1 730 ? 62.178 -41.553 -27.068 1.00 83.31 730 VAL A C 1
ATOM 5884 O O . VAL A 1 730 ? 62.528 -40.744 -26.209 1.00 83.31 730 VAL A O 1
ATOM 5887 N N . GLU A 1 731 ? 61.057 -41.392 -27.772 1.00 83.31 731 GLU A N 1
ATOM 5888 C CA . GLU A 1 731 ? 60.198 -40.209 -27.637 1.00 83.31 731 GLU A CA 1
ATOM 5889 C C . GLU A 1 731 ? 59.537 -40.128 -26.250 1.00 83.31 731 GLU A C 1
ATOM 5891 O O . GLU A 1 731 ? 59.431 -39.040 -25.683 1.00 83.31 731 GLU A O 1
ATOM 5896 N N . TYR A 1 732 ? 59.152 -41.266 -25.654 1.00 86.00 732 TYR A N 1
ATOM 5897 C CA . TYR A 1 732 ? 58.661 -41.314 -24.272 1.00 86.00 732 TYR A CA 1
ATOM 5898 C C . TYR A 1 732 ? 59.715 -40.851 -23.261 1.00 86.00 732 TYR A C 1
ATOM 5900 O O . TYR A 1 732 ? 59.430 -40.004 -22.414 1.00 86.00 732 TYR A O 1
ATOM 5908 N N . ASN A 1 733 ? 60.932 -41.395 -23.343 1.00 82.69 733 ASN A N 1
ATOM 5909 C CA . ASN A 1 733 ? 62.004 -41.074 -22.403 1.00 82.69 733 ASN A CA 1
ATOM 5910 C C . ASN A 1 733 ? 62.446 -39.611 -22.536 1.00 82.69 733 ASN A C 1
ATOM 5912 O O . ASN A 1 733 ? 62.683 -38.956 -21.523 1.00 82.69 733 ASN A O 1
ATOM 5916 N N . ASN A 1 734 ? 62.490 -39.079 -23.762 1.00 83.19 734 ASN A N 1
ATOM 5917 C CA . ASN A 1 734 ? 62.769 -37.665 -24.006 1.00 83.19 734 ASN A CA 1
ATOM 5918 C C . ASN A 1 734 ? 61.684 -36.769 -23.397 1.00 83.19 734 ASN A C 1
ATOM 5920 O O . ASN A 1 734 ? 62.009 -35.827 -22.678 1.00 83.19 734 ASN A O 1
ATOM 5924 N N . ALA A 1 735 ? 60.405 -37.100 -23.601 1.00 81.75 735 ALA A N 1
ATOM 5925 C CA . ALA A 1 735 ? 59.297 -36.357 -23.006 1.00 81.75 735 ALA A CA 1
ATOM 5926 C C . ALA A 1 735 ? 59.307 -36.426 -21.472 1.00 81.75 735 ALA A C 1
ATOM 5928 O O . ALA A 1 735 ? 59.054 -35.427 -20.805 1.00 81.75 735 ALA A O 1
ATOM 5929 N N . LYS A 1 736 ? 59.634 -37.588 -20.895 1.00 83.31 736 LYS A N 1
ATOM 5930 C CA . LYS A 1 736 ? 59.728 -37.765 -19.441 1.00 83.31 736 LYS A CA 1
ATOM 5931 C C . LYS A 1 736 ? 60.861 -36.922 -18.852 1.00 83.31 736 LYS A C 1
ATOM 5933 O O . LYS A 1 736 ? 60.645 -36.229 -17.863 1.00 83.31 736 LYS A O 1
ATOM 5938 N N . LYS A 1 737 ? 62.027 -36.922 -19.501 1.00 80.00 737 LYS A N 1
ATOM 5939 C CA . LYS A 1 737 ? 63.179 -36.113 -19.097 1.00 80.00 737 LYS A CA 1
ATOM 5940 C C . LYS A 1 737 ? 62.890 -34.611 -19.198 1.00 80.00 737 LYS A C 1
ATOM 5942 O O . LYS A 1 737 ? 63.183 -33.874 -18.269 1.00 80.00 737 LYS A O 1
ATOM 5947 N N . GLU A 1 738 ? 62.235 -34.165 -20.271 1.00 79.88 738 GLU A N 1
ATOM 5948 C CA . GLU A 1 738 ? 61.795 -32.769 -20.426 1.00 79.88 738 GLU A CA 1
ATOM 5949 C C . GLU A 1 738 ? 60.782 -32.344 -19.336 1.00 79.88 738 GLU A C 1
ATOM 5951 O O . GLU A 1 738 ? 60.779 -31.186 -18.914 1.00 79.88 738 GLU A O 1
ATOM 5956 N N . MET A 1 739 ? 59.936 -33.263 -18.847 1.00 75.94 739 MET A N 1
ATOM 5957 C CA . MET A 1 739 ? 59.021 -32.996 -17.727 1.00 75.94 739 MET A CA 1
ATOM 5958 C C . MET A 1 739 ? 59.745 -32.898 -16.377 1.00 75.94 739 MET A C 1
ATOM 5960 O O . MET A 1 739 ? 59.399 -32.025 -15.578 1.00 75.94 739 MET A O 1
ATOM 5964 N N . GLU A 1 740 ? 60.729 -33.770 -16.135 1.00 78.12 740 GLU A N 1
ATOM 5965 C CA . GLU A 1 740 ? 61.548 -33.794 -14.914 1.00 78.12 740 GLU A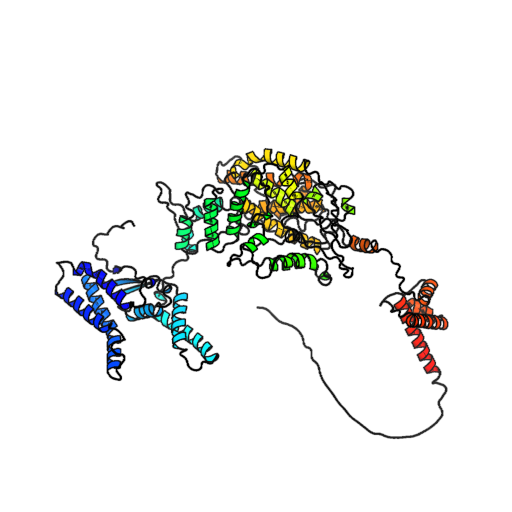 CA 1
ATOM 5966 C C . GLU A 1 740 ? 62.471 -32.565 -14.828 1.00 78.12 740 GLU A C 1
ATOM 5968 O O . GLU A 1 740 ? 62.486 -31.887 -13.802 1.00 78.12 740 GLU A O 1
ATOM 5973 N N . ASP A 1 741 ? 63.153 -32.210 -15.922 1.00 74.94 741 ASP A N 1
ATOM 5974 C CA . ASP A 1 741 ? 64.082 -31.071 -15.979 1.00 74.94 741 ASP A CA 1
ATOM 5975 C C . ASP A 1 741 ? 63.351 -29.710 -15.919 1.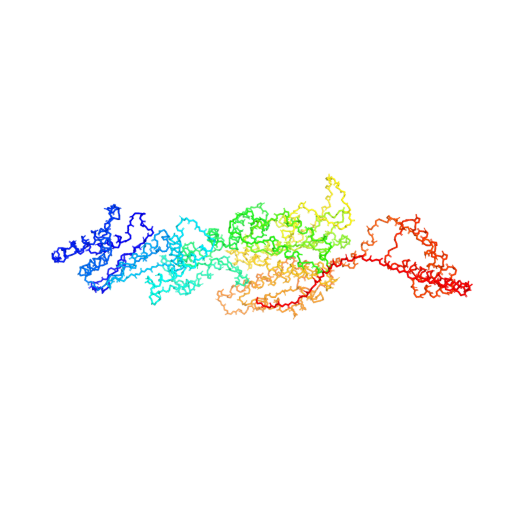00 74.94 741 ASP A C 1
ATOM 5977 O O . ASP A 1 741 ? 63.896 -28.721 -15.428 1.00 74.94 741 ASP A O 1
ATOM 5981 N N . GLY A 1 742 ? 62.110 -29.636 -16.417 1.00 64.88 742 GLY A N 1
ATOM 5982 C CA . GLY A 1 742 ? 61.355 -28.385 -16.551 1.00 64.88 742 GLY A CA 1
ATOM 5983 C C . GLY A 1 742 ? 60.288 -28.117 -15.481 1.00 64.88 742 GLY A C 1
ATOM 5984 O O . GLY A 1 742 ? 59.606 -27.096 -15.575 1.00 64.88 742 GLY A O 1
ATOM 5985 N N . SER A 1 743 ? 60.089 -29.015 -14.504 1.00 56.53 743 SER A N 1
ATOM 5986 C CA . SER A 1 743 ? 58.970 -28.954 -13.535 1.00 56.53 743 SER A CA 1
ATOM 5987 C C . SER A 1 743 ? 57.593 -28.760 -14.203 1.00 56.53 743 SER A C 1
ATOM 5989 O O . SER A 1 743 ? 56.731 -28.026 -13.713 1.00 56.53 743 SER A O 1
ATOM 5991 N N . VAL A 1 744 ? 57.380 -29.390 -15.364 1.00 67.44 744 VAL A N 1
ATOM 5992 C CA . VAL A 1 744 ? 56.190 -29.177 -16.204 1.00 67.44 744 VAL A CA 1
ATOM 5993 C C . VAL A 1 744 ? 55.110 -30.204 -15.883 1.00 67.44 744 VAL A C 1
ATOM 5995 O O . VAL A 1 744 ? 55.307 -31.404 -16.063 1.00 67.44 744 VAL A O 1
ATOM 5998 N N . THR A 1 745 ? 53.918 -29.746 -15.494 1.00 65.38 745 THR A N 1
ATOM 5999 C CA . THR A 1 745 ? 52.744 -30.617 -15.340 1.00 65.38 745 THR A CA 1
ATOM 6000 C C . THR A 1 745 ? 51.878 -30.605 -16.602 1.00 65.38 745 THR A C 1
ATOM 6002 O O . THR A 1 745 ? 51.457 -29.559 -17.104 1.00 65.38 745 THR A O 1
ATOM 6005 N N . LEU A 1 746 ? 51.601 -31.791 -17.152 1.00 72.00 746 LEU A N 1
ATOM 6006 C CA . LEU A 1 746 ? 50.730 -31.938 -18.319 1.00 72.00 746 LEU A CA 1
ATOM 6007 C C . LEU A 1 746 ? 49.273 -31.652 -17.933 1.00 72.00 746 LEU A C 1
ATOM 6009 O O . LEU A 1 746 ? 48.726 -32.281 -17.029 1.00 72.00 746 LEU A O 1
ATOM 6013 N N . ARG A 1 747 ? 48.607 -30.743 -18.663 1.00 65.56 747 ARG A N 1
ATOM 6014 C CA . ARG A 1 747 ? 47.170 -30.486 -18.468 1.00 65.56 747 ARG A CA 1
ATOM 6015 C C . ARG A 1 747 ? 46.365 -31.777 -18.699 1.00 65.56 747 ARG A C 1
ATOM 6017 O O . ARG A 1 747 ? 46.520 -32.370 -19.781 1.00 65.56 747 ARG A O 1
ATOM 6024 N N . PRO A 1 748 ? 45.475 -32.174 -17.767 1.00 58.69 748 PRO A N 1
ATOM 6025 C CA . PRO A 1 748 ? 44.626 -33.351 -17.925 1.00 58.69 748 PRO A CA 1
ATOM 6026 C C . PRO A 1 748 ? 43.833 -33.284 -19.232 1.00 58.69 748 PRO A C 1
ATOM 6028 O O . PRO A 1 748 ? 43.343 -32.223 -19.617 1.00 58.69 748 PRO A O 1
ATOM 6031 N N . ASN A 1 749 ? 43.716 -34.410 -19.937 1.00 61.69 749 ASN A N 1
ATOM 6032 C CA . ASN A 1 749 ? 42.999 -34.535 -21.214 1.00 61.69 749 ASN A CA 1
ATOM 6033 C C . ASN A 1 749 ? 43.537 -33.699 -22.392 1.00 61.69 749 ASN A C 1
ATOM 6035 O O . ASN A 1 749 ? 42.894 -33.685 -23.446 1.00 61.69 749 ASN A O 1
ATOM 6039 N N . SER A 1 750 ? 44.703 -33.054 -22.277 1.00 77.50 750 SER A N 1
ATOM 6040 C CA . SER A 1 750 ? 45.371 -32.402 -23.413 1.00 77.50 750 SER A CA 1
ATOM 6041 C C . SER A 1 750 ? 45.897 -33.419 -24.436 1.00 77.50 750 SER A C 1
ATOM 6043 O O . SER A 1 750 ? 46.098 -34.590 -24.114 1.00 77.50 750 SER A O 1
ATOM 6045 N N . ALA A 1 751 ? 46.150 -32.973 -25.674 1.00 74.25 751 ALA A N 1
ATOM 6046 C CA . ALA A 1 751 ? 46.770 -33.811 -26.704 1.00 74.25 751 ALA A CA 1
ATOM 6047 C C . ALA A 1 751 ? 48.073 -34.438 -26.185 1.00 74.25 751 ALA A C 1
ATOM 6049 O O . ALA A 1 751 ? 48.173 -35.657 -26.150 1.00 74.25 751 ALA A O 1
ATOM 6050 N N . HIS A 1 752 ? 48.991 -33.621 -25.661 1.00 80.56 752 HIS A N 1
ATOM 6051 C CA . HIS A 1 752 ? 50.278 -34.058 -25.113 1.00 80.56 752 HIS A CA 1
ATOM 6052 C C . HIS A 1 752 ? 50.122 -35.065 -23.960 1.00 80.56 752 HIS A C 1
ATOM 6054 O O . HIS A 1 752 ? 50.819 -36.072 -23.950 1.00 80.56 752 HIS A O 1
ATOM 6060 N N . SER A 1 753 ? 49.152 -34.866 -23.054 1.00 79.44 753 SER A N 1
ATOM 6061 C CA . SER A 1 753 ? 48.836 -35.834 -21.988 1.00 79.44 753 SER A CA 1
ATOM 6062 C C . SER A 1 753 ? 48.391 -37.193 -22.538 1.00 79.44 753 SER A C 1
ATOM 6064 O O . SER A 1 753 ? 48.856 -38.227 -22.068 1.00 79.44 753 SER A O 1
ATOM 6066 N N . ARG A 1 754 ? 47.560 -37.215 -23.587 1.00 80.00 754 ARG A N 1
ATOM 6067 C CA . ARG A 1 754 ? 47.141 -38.470 -24.238 1.00 80.00 754 ARG A CA 1
ATOM 6068 C C . ARG A 1 754 ? 48.301 -39.157 -24.953 1.00 80.00 754 ARG A C 1
ATOM 6070 O O . ARG A 1 754 ? 48.407 -40.375 -24.875 1.00 80.00 754 ARG A O 1
ATOM 6077 N N . MET A 1 755 ? 49.156 -38.395 -25.641 1.00 81.12 755 MET A N 1
ATOM 6078 C CA . MET A 1 755 ? 50.338 -38.947 -26.315 1.00 81.12 755 MET A CA 1
ATOM 6079 C C . MET A 1 755 ? 51.299 -39.563 -25.297 1.00 81.12 755 MET A C 1
ATOM 6081 O O . MET A 1 755 ? 51.696 -40.713 -25.455 1.00 81.12 755 MET A O 1
ATOM 6085 N N . PHE A 1 756 ? 51.605 -38.825 -24.228 1.00 85.62 756 PHE A N 1
ATOM 6086 C CA . PHE A 1 756 ? 52.502 -39.269 -23.168 1.00 85.62 756 PHE A CA 1
ATOM 6087 C C . PHE A 1 756 ? 51.989 -40.532 -22.470 1.00 85.62 756 PHE A C 1
ATOM 6089 O O . PHE A 1 756 ? 52.740 -41.490 -22.328 1.00 85.62 756 PHE A O 1
ATOM 6096 N N . ASN A 1 757 ? 50.702 -40.580 -22.109 1.00 85.44 757 ASN A N 1
ATOM 6097 C CA . ASN A 1 757 ? 50.119 -41.747 -21.442 1.00 85.44 757 ASN A CA 1
ATOM 6098 C C . ASN A 1 757 ? 50.148 -43.001 -22.327 1.00 85.44 757 ASN A C 1
ATOM 6100 O O . ASN A 1 757 ? 50.500 -44.071 -21.845 1.00 85.44 757 ASN A O 1
ATOM 6104 N N . VAL A 1 758 ? 49.850 -42.875 -23.625 1.00 84.50 758 VAL A N 1
ATOM 6105 C CA . VAL A 1 758 ? 49.893 -44.016 -24.558 1.00 84.50 758 VAL A CA 1
ATOM 6106 C C . VAL A 1 758 ? 51.319 -44.526 -24.763 1.00 84.50 758 VAL A C 1
ATOM 6108 O O . VAL A 1 758 ? 51.531 -45.734 -24.835 1.00 84.50 758 VAL A O 1
ATOM 6111 N N . LEU A 1 759 ? 52.300 -43.623 -24.847 1.00 85.00 759 LEU A N 1
ATOM 6112 C CA . LEU A 1 759 ? 53.709 -43.999 -24.955 1.00 85.00 759 LEU A CA 1
ATOM 6113 C C . LEU A 1 759 ? 54.242 -44.613 -23.645 1.00 85.00 759 LEU A C 1
ATOM 6115 O O . LEU A 1 759 ? 55.024 -45.559 -23.694 1.00 85.00 759 LEU A O 1
ATOM 6119 N N . ASN A 1 760 ? 53.773 -44.133 -22.487 1.00 86.62 760 ASN A N 1
ATOM 6120 C CA . ASN A 1 760 ? 54.079 -44.698 -21.170 1.00 86.62 760 ASN A CA 1
ATOM 6121 C C . ASN A 1 760 ? 53.538 -46.126 -21.024 1.00 86.62 760 ASN A C 1
ATOM 6123 O O . ASN A 1 760 ? 54.280 -47.028 -20.648 1.00 86.62 760 ASN A O 1
ATOM 6127 N N . GLU A 1 761 ? 52.258 -46.337 -21.351 1.00 83.88 761 GLU A N 1
ATOM 6128 C CA . GLU A 1 761 ? 51.633 -47.666 -21.359 1.00 83.88 761 GLU A CA 1
ATOM 6129 C C . GLU A 1 761 ? 52.413 -48.629 -22.262 1.00 83.88 761 GLU A C 1
ATOM 6131 O O . GLU A 1 761 ? 52.806 -49.702 -21.819 1.00 83.88 761 GLU A O 1
ATOM 6136 N N . PHE A 1 762 ? 52.740 -48.208 -23.487 1.00 83.12 762 PHE A N 1
ATOM 6137 C CA . PHE A 1 762 ? 53.499 -49.030 -24.432 1.00 83.12 762 PHE A CA 1
ATOM 6138 C C . PHE A 1 762 ? 54.924 -49.366 -23.945 1.00 83.12 762 PHE A C 1
ATOM 6140 O O . PHE A 1 762 ? 55.384 -50.496 -24.102 1.00 83.12 762 PHE A O 1
ATOM 6147 N N . SER A 1 763 ? 55.618 -48.407 -23.322 1.00 79.44 763 SER A N 1
ATOM 6148 C CA . SER A 1 763 ? 56.951 -48.608 -22.731 1.00 79.44 763 SER A CA 1
ATOM 6149 C C . SER A 1 763 ? 56.922 -49.607 -21.565 1.00 79.44 763 SER A C 1
ATOM 6151 O O . SER A 1 763 ? 57.817 -50.445 -21.437 1.00 79.44 763 SER A O 1
ATOM 6153 N N . ASN A 1 764 ? 55.874 -49.566 -20.735 1.00 78.81 764 ASN A N 1
ATOM 6154 C CA . ASN A 1 764 ? 55.699 -50.505 -19.625 1.00 78.81 764 ASN A CA 1
ATOM 6155 C C . ASN A 1 764 ? 55.317 -51.914 -20.109 1.00 78.81 764 ASN A C 1
ATOM 6157 O O . ASN A 1 764 ? 55.852 -52.891 -19.586 1.00 78.81 764 ASN A O 1
ATOM 6161 N N . ASP A 1 765 ? 54.475 -52.025 -21.142 1.00 77.69 765 ASP A N 1
ATOM 6162 C CA . ASP A 1 765 ? 54.104 -53.310 -21.752 1.00 77.69 765 ASP A CA 1
ATOM 6163 C C . ASP A 1 765 ? 55.329 -54.033 -22.353 1.00 77.69 765 ASP A C 1
ATOM 6165 O O . ASP A 1 765 ? 55.490 -55.240 -22.176 1.00 77.69 765 ASP A O 1
ATOM 6169 N N . LEU A 1 766 ? 56.253 -53.303 -22.995 1.00 69.06 766 LEU A N 1
ATOM 6170 C CA . LEU A 1 766 ? 57.501 -53.874 -23.527 1.00 69.06 766 LEU A CA 1
ATOM 6171 C C . LEU A 1 766 ? 58.478 -54.323 -22.430 1.00 69.06 766 LEU A C 1
ATOM 6173 O O . LEU A 1 766 ? 59.090 -55.382 -22.558 1.00 69.06 766 LEU A O 1
ATOM 6177 N N . LYS A 1 767 ? 58.593 -53.567 -21.328 1.00 67.81 767 LYS A N 1
ATOM 6178 C CA . LYS A 1 767 ? 59.426 -53.955 -20.172 1.00 67.81 767 LYS A CA 1
ATOM 6179 C C . LYS A 1 767 ? 58.901 -55.201 -19.459 1.00 67.81 767 LYS A C 1
ATOM 6181 O O . LYS A 1 767 ? 59.695 -55.994 -18.957 1.00 67.81 767 LYS A O 1
ATOM 6186 N N . ASN A 1 768 ? 57.582 -55.376 -19.415 1.00 64.12 768 ASN A N 1
ATOM 6187 C CA . ASN A 1 768 ? 56.966 -56.568 -18.838 1.00 64.12 768 ASN A CA 1
ATOM 6188 C C . ASN A 1 768 ? 57.139 -57.797 -19.742 1.00 64.12 768 ASN A C 1
ATOM 6190 O O . ASN A 1 768 ? 57.408 -58.873 -19.219 1.00 64.12 768 ASN A O 1
ATOM 6194 N N . ASN A 1 769 ? 57.098 -57.630 -21.070 1.00 56.97 769 ASN A N 1
ATOM 6195 C CA . ASN A 1 769 ? 57.353 -58.722 -22.016 1.00 56.97 769 ASN A CA 1
ATOM 6196 C C . ASN A 1 769 ? 58.838 -59.145 -22.077 1.00 56.97 769 ASN A C 1
ATOM 6198 O O . ASN A 1 769 ? 59.123 -60.329 -22.228 1.00 56.97 769 ASN A O 1
ATOM 6202 N N . GLN A 1 770 ? 59.793 -58.225 -21.875 1.00 53.75 770 GLN A N 1
ATOM 6203 C CA . GLN A 1 770 ? 61.221 -58.578 -21.760 1.00 53.75 770 GLN A CA 1
ATOM 6204 C C . GLN A 1 770 ? 61.540 -59.365 -20.474 1.00 53.75 770 GLN A C 1
ATOM 6206 O O . GLN A 1 770 ? 62.372 -60.266 -20.499 1.00 53.75 770 GLN A O 1
ATOM 6211 N N . LYS A 1 771 ? 60.828 -59.112 -19.364 1.00 49.28 771 LYS A N 1
ATOM 6212 C CA . LYS A 1 771 ? 60.960 -59.905 -18.123 1.00 49.28 771 LYS A CA 1
ATOM 6213 C C . LYS A 1 771 ? 60.392 -61.326 -18.225 1.00 49.28 771 LYS A C 1
ATOM 6215 O O . LYS A 1 771 ? 60.757 -62.175 -17.415 1.00 49.28 771 LYS A O 1
ATOM 6220 N N . THR A 1 772 ? 59.496 -61.590 -19.175 1.00 44.66 772 THR A N 1
ATOM 6221 C CA . THR A 1 772 ? 58.952 -62.935 -19.424 1.00 44.66 772 THR A CA 1
ATOM 6222 C C . THR A 1 772 ? 59.804 -63.766 -20.386 1.00 44.66 772 THR A C 1
ATOM 6224 O O . THR A 1 772 ? 59.779 -64.986 -20.268 1.00 44.66 772 THR A O 1
ATOM 6227 N N . ASP A 1 773 ? 60.615 -63.139 -21.248 1.00 39.28 773 ASP A N 1
ATOM 6228 C CA . ASP A 1 773 ? 61.562 -63.844 -22.132 1.00 39.28 773 ASP A CA 1
ATOM 6229 C C . ASP A 1 773 ? 62.893 -64.199 -21.430 1.00 39.28 773 ASP A C 1
ATOM 6231 O O . ASP A 1 773 ? 63.487 -65.233 -21.738 1.00 39.28 773 ASP A O 1
ATOM 6235 N N . ASP A 1 774 ? 63.314 -63.440 -20.407 1.00 40.81 774 ASP A N 1
ATOM 6236 C CA . ASP A 1 774 ? 64.475 -63.789 -19.560 1.00 40.81 774 ASP A CA 1
ATOM 6237 C C . ASP A 1 774 ? 64.180 -64.918 -18.541 1.00 40.81 774 ASP A C 1
ATOM 6239 O O . ASP A 1 774 ? 65.101 -65.521 -17.992 1.00 40.81 774 ASP A O 1
ATOM 6243 N N . ASN A 1 775 ? 62.906 -65.268 -18.318 1.00 37.16 775 ASN A N 1
ATOM 6244 C CA . ASN A 1 775 ? 62.476 -66.300 -17.359 1.00 37.16 775 ASN A CA 1
ATOM 6245 C C . ASN A 1 775 ? 62.194 -67.684 -17.986 1.00 37.16 775 ASN A C 1
ATOM 6247 O O . ASN A 1 775 ? 61.686 -68.573 -17.303 1.00 37.16 775 ASN A O 1
ATOM 6251 N N . ILE A 1 776 ? 62.547 -67.900 -19.261 1.00 38.78 776 ILE A N 1
ATOM 6252 C CA . ILE A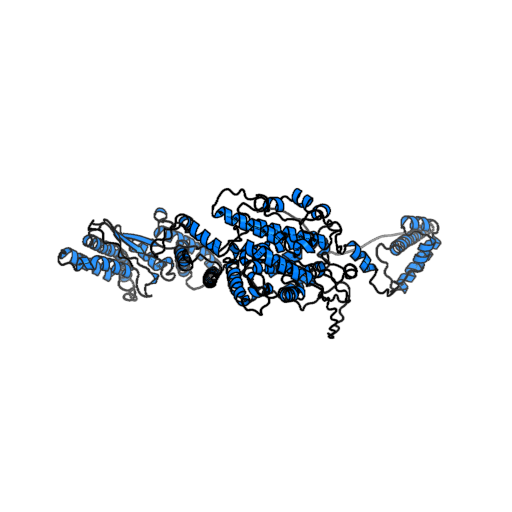 1 776 ? 62.464 -69.219 -19.927 1.00 38.78 776 ILE A CA 1
ATOM 6253 C C . ILE A 1 776 ? 63.841 -69.918 -20.011 1.00 38.78 776 ILE A C 1
ATOM 6255 O O . ILE A 1 776 ? 63.908 -71.104 -20.321 1.00 38.78 776 ILE A O 1
ATOM 6259 N N . ASN A 1 777 ? 64.941 -69.251 -19.633 1.00 35.28 777 ASN A N 1
ATOM 6260 C CA . ASN A 1 777 ? 66.305 -69.791 -19.763 1.00 35.28 777 ASN A CA 1
ATOM 6261 C C . ASN A 1 777 ? 67.092 -69.974 -18.452 1.00 35.28 777 ASN A C 1
ATOM 6263 O O . ASN A 1 777 ? 68.317 -70.005 -18.487 1.00 35.28 777 ASN A O 1
ATOM 6267 N N . HIS A 1 778 ? 66.427 -70.181 -17.311 1.00 32.84 778 HIS A N 1
ATOM 6268 C CA . HIS A 1 778 ? 67.080 -70.755 -16.125 1.00 32.84 778 HIS A CA 1
ATOM 6269 C C . HIS A 1 778 ? 66.106 -71.581 -15.269 1.00 32.84 778 HIS A C 1
ATOM 6271 O O . HIS A 1 778 ? 65.558 -71.124 -14.272 1.00 32.84 778 HIS A O 1
ATOM 6277 N N . SER A 1 779 ? 65.922 -72.842 -15.658 1.00 29.28 779 SER A N 1
ATOM 6278 C CA . SER A 1 779 ? 65.700 -73.952 -14.720 1.00 29.28 779 SER A CA 1
ATOM 6279 C C . SER A 1 779 ? 67.034 -74.676 -14.511 1.00 29.28 779 SER A C 1
ATOM 6281 O O . SER A 1 779 ? 67.798 -74.700 -15.477 1.00 29.28 779 SER A O 1
ATOM 6283 N N . VAL A 1 780 ? 67.227 -75.327 -13.347 1.00 29.69 780 VAL A N 1
ATOM 6284 C CA . VAL A 1 780 ? 68.433 -76.025 -12.805 1.00 29.69 780 VAL A CA 1
ATOM 6285 C C . VAL A 1 780 ? 69.046 -75.121 -11.715 1.00 29.69 780 VAL A C 1
ATOM 6287 O O . VAL A 1 780 ? 69.585 -74.074 -12.041 1.00 29.69 780 VAL A O 1
ATOM 6290 N N . ASP A 1 781 ? 68.893 -75.330 -10.402 1.00 29.70 781 ASP A N 1
ATOM 6291 C CA . ASP A 1 781 ? 68.875 -76.556 -9.594 1.00 29.70 781 ASP A CA 1
ATOM 6292 C C . ASP A 1 781 ? 68.207 -76.341 -8.212 1.00 29.70 781 ASP A C 1
ATOM 6294 O O . ASP A 1 781 ? 68.309 -75.253 -7.657 1.00 29.70 781 ASP A O 1
ATOM 6298 N N . ALA A 1 782 ? 67.606 -77.426 -7.691 1.00 30.27 782 ALA A N 1
ATOM 6299 C CA . ALA A 1 782 ? 67.584 -77.949 -6.304 1.00 30.27 782 ALA A CA 1
ATOM 6300 C C . ALA A 1 782 ? 67.281 -77.034 -5.081 1.00 30.27 782 ALA A C 1
ATOM 6302 O O . ALA A 1 782 ? 67.715 -75.897 -5.031 1.00 30.27 782 ALA A O 1
ATOM 6303 N N . VAL A 1 783 ? 66.692 -77.436 -3.944 1.00 28.17 783 VAL A N 1
ATOM 6304 C CA . VAL A 1 783 ? 66.015 -78.612 -3.335 1.00 28.17 783 VAL A CA 1
ATOM 6305 C C . VAL A 1 783 ? 65.722 -78.151 -1.877 1.00 28.17 783 VAL A C 1
ATOM 6307 O O . VAL A 1 783 ? 66.575 -77.465 -1.320 1.00 28.17 783 VAL A O 1
ATOM 6310 N N . ASP A 1 784 ? 64.584 -78.558 -1.280 1.00 28.64 784 ASP A N 1
ATOM 6311 C CA . ASP A 1 784 ? 64.249 -78.575 0.177 1.00 28.64 784 ASP A CA 1
ATOM 6312 C C . ASP A 1 784 ? 64.239 -77.230 0.966 1.00 28.64 784 ASP A C 1
ATOM 6314 O O . ASP A 1 784 ? 64.971 -76.305 0.658 1.00 28.64 784 ASP A O 1
ATOM 6318 N N . ALA A 1 785 ? 63.506 -76.974 2.058 1.00 28.86 785 ALA A N 1
ATOM 6319 C CA . ALA A 1 785 ? 62.425 -77.601 2.819 1.00 28.86 785 ALA A CA 1
ATOM 6320 C C . ALA A 1 785 ? 62.037 -76.633 3.977 1.00 28.86 785 ALA A C 1
ATOM 6322 O O . ALA A 1 785 ? 62.925 -76.133 4.656 1.00 28.86 785 ALA A O 1
ATOM 6323 N N . VAL A 1 786 ? 60.725 -76.485 4.232 1.00 28.22 786 VAL A N 1
ATOM 6324 C CA . VAL A 1 786 ? 60.062 -76.535 5.567 1.00 28.22 786 VAL A CA 1
ATOM 6325 C C . VAL A 1 786 ? 60.113 -75.335 6.554 1.00 28.22 786 VAL A C 1
ATOM 6327 O O . VAL A 1 786 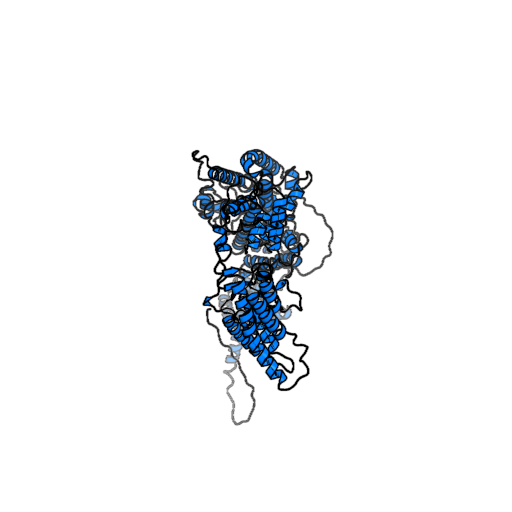? 61.181 -74.916 6.977 1.00 28.22 786 VAL A O 1
ATOM 6330 N N . ASP A 1 787 ? 58.888 -74.932 6.969 1.00 27.69 787 ASP A N 1
ATOM 6331 C CA . ASP A 1 787 ? 58.387 -74.343 8.246 1.00 27.69 787 ASP A CA 1
ATOM 6332 C C . ASP A 1 787 ? 59.049 -73.070 8.826 1.00 27.69 787 ASP A C 1
ATOM 6334 O O . ASP A 1 787 ? 60.249 -72.875 8.733 1.00 27.69 787 ASP A O 1
ATOM 6338 N N . ALA A 1 788 ? 58.396 -72.151 9.545 1.00 28.97 788 ALA A N 1
ATOM 6339 C CA . ALA A 1 788 ? 57.021 -71.846 9.960 1.00 28.97 788 ALA A CA 1
ATOM 6340 C C . ALA A 1 788 ? 57.089 -70.506 10.759 1.00 28.97 788 ALA A C 1
ATOM 6342 O O . ALA A 1 788 ? 58.184 -69.974 10.945 1.00 28.97 788 ALA A O 1
ATOM 6343 N N . VAL A 1 789 ? 55.941 -70.064 11.308 1.00 28.78 789 VAL A N 1
ATOM 6344 C CA . VAL A 1 789 ? 55.769 -69.250 12.545 1.00 28.78 789 VAL A CA 1
ATOM 6345 C C . VAL A 1 789 ? 55.515 -67.727 12.393 1.00 28.78 789 VAL A C 1
ATOM 6347 O O . VAL A 1 789 ? 56.428 -66.961 12.108 1.00 28.78 789 VAL A O 1
ATOM 6350 N N . ASP A 1 790 ? 54.236 -67.375 12.652 1.00 28.56 790 ASP A N 1
ATOM 6351 C CA . ASP A 1 790 ? 53.670 -66.353 13.578 1.00 28.56 790 ASP A CA 1
ATOM 6352 C C . ASP A 1 790 ? 53.960 -64.843 13.361 1.00 28.56 790 ASP A C 1
ATOM 6354 O O . ASP A 1 790 ? 55.016 -64.461 12.879 1.00 28.56 790 ASP A O 1
ATOM 6358 N N . GLU A 1 791 ? 53.117 -63.858 13.707 1.00 29.36 791 GLU A N 1
ATOM 6359 C CA . GLU A 1 791 ? 51.793 -63.723 14.350 1.00 29.36 791 GLU A CA 1
ATOM 6360 C C . GLU A 1 791 ? 51.407 -62.209 14.295 1.00 29.36 791 GLU A C 1
ATOM 6362 O O . GLU A 1 791 ? 52.311 -61.376 14.267 1.00 29.36 791 GLU A O 1
ATOM 6367 N N . VAL A 1 792 ? 50.096 -61.885 14.404 1.00 30.08 792 VAL A N 1
ATOM 6368 C CA . VAL A 1 792 ? 49.505 -60.764 15.216 1.00 30.08 792 VAL A CA 1
ATOM 6369 C C . VAL A 1 792 ? 49.749 -59.296 14.748 1.00 30.08 792 VAL A C 1
ATOM 6371 O O . VAL A 1 792 ? 50.851 -58.916 14.389 1.00 30.08 792 VAL A O 1
ATOM 6374 N N . ASP A 1 793 ? 48.816 -58.326 14.745 1.00 29.19 793 ASP A N 1
ATOM 6375 C CA . ASP A 1 793 ? 47.401 -58.220 15.142 1.00 29.19 793 ASP A CA 1
ATOM 6376 C C . ASP A 1 793 ? 46.741 -56.938 14.557 1.00 29.19 793 ASP A C 1
ATOM 6378 O O . ASP A 1 793 ? 47.370 -55.888 14.445 1.00 29.19 793 ASP A O 1
ATOM 6382 N N . ILE A 1 794 ? 45.445 -57.060 14.244 1.00 28.02 794 ILE A N 1
ATOM 6383 C CA . ILE A 1 794 ? 44.270 -56.256 14.669 1.00 28.02 794 ILE A CA 1
ATOM 6384 C C . ILE A 1 794 ? 44.340 -54.706 14.728 1.00 28.02 794 ILE A C 1
ATOM 6386 O O . ILE A 1 794 ? 44.970 -54.109 15.599 1.00 28.02 794 ILE A O 1
ATOM 6390 N N . SER A 1 795 ? 43.483 -54.046 13.928 1.00 27.16 795 SER A N 1
ATOM 6391 C CA . SER A 1 795 ? 42.322 -53.250 14.419 1.00 27.16 795 SER A CA 1
ATOM 6392 C C . SER A 1 795 ? 41.490 -52.620 13.277 1.00 27.16 795 SER A C 1
ATOM 6394 O O . SER A 1 795 ? 41.825 -51.575 12.729 1.00 27.16 795 SER A O 1
ATOM 6396 N N . ASP A 1 796 ? 40.402 -53.291 12.881 1.00 29.42 796 ASP A N 1
ATOM 6397 C CA . ASP A 1 796 ? 38.992 -52.879 13.063 1.00 29.42 796 ASP A CA 1
ATOM 6398 C C . ASP A 1 796 ? 38.747 -51.424 13.563 1.00 29.42 796 ASP A C 1
ATOM 6400 O O . ASP A 1 796 ? 39.388 -50.977 14.505 1.00 29.42 796 ASP A O 1
ATOM 6404 N N . ASN A 1 797 ? 37.756 -50.636 13.117 1.00 29.31 797 ASN A N 1
ATOM 6405 C CA . ASN A 1 797 ? 36.499 -50.974 12.451 1.00 29.31 797 ASN A CA 1
ATOM 6406 C C . ASN A 1 797 ? 35.703 -49.696 12.057 1.00 29.31 797 ASN A C 1
ATOM 6408 O O . ASN A 1 797 ? 35.693 -48.734 12.818 1.00 29.31 797 ASN A O 1
ATOM 6412 N N . ILE A 1 798 ? 34.984 -49.785 10.919 1.00 29.52 798 ILE A N 1
ATOM 6413 C CA . ILE A 1 798 ? 33.528 -49.515 10.703 1.00 29.52 798 ILE A CA 1
ATOM 6414 C C . ILE A 1 798 ? 32.992 -48.086 10.960 1.00 29.52 798 ILE A C 1
ATOM 6416 O O . ILE A 1 798 ? 33.241 -47.515 12.007 1.00 29.52 798 ILE A O 1
ATOM 6420 N N . SER A 1 799 ? 32.113 -47.431 10.183 1.00 25.25 799 SER A N 1
ATOM 6421 C CA . SER A 1 799 ? 31.356 -47.565 8.910 1.00 25.25 799 SER A CA 1
ATOM 6422 C C . SER A 1 799 ? 29.911 -47.056 9.134 1.00 25.25 799 SER A C 1
ATOM 6424 O O . SER A 1 799 ? 29.483 -46.964 10.283 1.00 25.25 799 SER A O 1
ATOM 6426 N N . LEU A 1 800 ? 29.181 -46.852 8.020 1.00 27.27 800 LEU A N 1
ATOM 6427 C CA . LEU A 1 800 ? 27.718 -46.656 7.848 1.00 27.27 800 LEU A CA 1
ATOM 6428 C C . LEU A 1 800 ? 27.264 -45.191 7.984 1.00 27.27 800 LEU A C 1
ATOM 6430 O O . LEU A 1 800 ? 27.405 -44.593 9.041 1.00 27.27 800 LEU A O 1
ATOM 6434 N N . ASP A 1 801 ? 26.814 -44.461 6.957 1.00 26.44 801 ASP A N 1
ATOM 6435 C CA . ASP A 1 801 ? 25.927 -44.710 5.796 1.00 26.44 801 ASP A CA 1
ATOM 6436 C C . ASP A 1 801 ? 24.488 -45.123 6.157 1.00 26.44 801 ASP A C 1
ATOM 6438 O O . ASP A 1 801 ? 24.302 -45.930 7.062 1.00 26.44 801 ASP A O 1
ATOM 6442 N N . VAL A 1 802 ? 23.519 -44.540 5.420 1.00 28.73 802 VAL A N 1
ATOM 6443 C CA . VAL A 1 802 ? 22.111 -44.943 5.152 1.00 28.73 802 VAL A CA 1
ATOM 6444 C C . VAL A 1 802 ? 21.147 -43.728 5.004 1.00 28.73 802 VAL A C 1
ATOM 6446 O O . VAL A 1 802 ? 20.727 -43.088 5.961 1.00 28.73 802 VAL A O 1
ATOM 6449 N N . SER A 1 803 ? 20.817 -43.447 3.733 1.00 28.38 803 SER A N 1
ATOM 6450 C CA . SER A 1 803 ? 19.508 -43.161 3.081 1.00 28.38 803 SER A CA 1
ATOM 6451 C C . SER A 1 803 ? 18.406 -42.204 3.629 1.00 28.38 803 SER A C 1
ATOM 6453 O O . SER A 1 803 ? 17.910 -42.331 4.741 1.00 28.38 803 SER A O 1
ATOM 6455 N N . LYS A 1 804 ? 17.892 -41.381 2.687 1.00 30.31 804 LYS A N 1
ATOM 6456 C CA . LYS A 1 804 ? 16.566 -40.694 2.531 1.00 30.31 804 LYS A CA 1
ATOM 6457 C C . LYS A 1 804 ? 15.323 -41.643 2.559 1.00 30.31 804 LYS A C 1
ATOM 6459 O O . LYS A 1 804 ? 15.557 -42.845 2.479 1.00 30.31 804 LYS A O 1
ATOM 6464 N N . PRO A 1 805 ? 14.048 -41.199 2.312 1.00 50.50 805 PRO A N 1
ATOM 6465 C CA . PRO A 1 805 ? 13.237 -40.000 2.688 1.00 50.50 805 PRO A CA 1
ATOM 6466 C C . PRO A 1 805 ? 11.772 -40.358 3.132 1.00 50.50 805 PRO A C 1
ATOM 6468 O O . PRO A 1 805 ? 11.409 -41.517 3.056 1.00 50.50 805 PRO A O 1
ATOM 6471 N N . PHE A 1 806 ? 10.931 -39.381 3.534 1.00 27.05 806 PHE A N 1
ATOM 6472 C CA . PHE A 1 806 ? 9.428 -39.272 3.521 1.00 27.05 806 PHE A CA 1
ATOM 6473 C C . PHE A 1 806 ? 9.069 -38.100 4.482 1.00 27.05 806 PHE A C 1
ATOM 6475 O O . PHE A 1 806 ? 9.845 -37.852 5.395 1.00 27.05 806 PHE A O 1
ATOM 6482 N N . GLY A 1 807 ? 8.008 -37.289 4.428 1.00 29.19 807 GLY A N 1
ATOM 6483 C CA . GLY A 1 807 ? 6.737 -37.175 3.709 1.00 29.19 807 GLY A CA 1
ATOM 6484 C C . GLY A 1 807 ? 5.937 -36.017 4.372 1.00 29.19 807 GLY A C 1
ATOM 6485 O O . GLY A 1 807 ? 6.355 -35.491 5.400 1.00 29.19 807 GLY A O 1
ATOM 6486 N N . GLU A 1 808 ? 4.831 -35.613 3.753 1.00 32.88 808 GLU A N 1
ATOM 6487 C CA . GLU A 1 808 ? 3.959 -34.453 4.031 1.00 32.88 808 GLU A CA 1
ATOM 6488 C C . GLU A 1 808 ? 3.451 -34.259 5.479 1.00 32.88 808 GLU A C 1
ATOM 6490 O O . GLU A 1 808 ? 3.041 -35.217 6.141 1.00 32.88 808 GLU A O 1
ATOM 6495 N N . LYS A 1 809 ? 3.330 -32.988 5.897 1.00 33.91 809 LYS A N 1
ATOM 6496 C CA . LYS A 1 809 ? 2.084 -32.358 6.380 1.00 33.91 809 LYS A CA 1
ATOM 6497 C C . LYS A 1 809 ? 2.202 -30.839 6.421 1.00 33.91 809 LYS A C 1
ATOM 6499 O O . LYS A 1 809 ? 3.300 -30.358 6.774 1.00 33.91 809 LYS A O 1
#

Organism: Vibrio splendidus (NCBI:txid29497)

pLDDT: mean 77.15, std 20.39, range [22.98, 98.5]

Radius of gyration: 43.67 Å; Cα contacts (8 Å, |Δi|>4): 914; chains: 1; bounding box: 114×107×107 Å

Secondary structure (DSSP, 8-state):
---PPPPP----SEEEEEEE-GGGS-TT--HHHHHHHHHHHHHHHHHT-TTS-HHHHHHHHHHHHHHHHHT--GGGGTT--SHHHHHHHHHHHHHHHHHHHHHHHHHHHHT-SEEEEEE--GGG-TTTHHHHHHHHHHHTT-TTEEEEE---HHHHHHHHHHHHHHHH--SS---HHHHHHHHHHHHHHHHHHHHHHS-GGG--PPPPHHHHGGG-EE--SSTTPPPEEHHHHHHHHHHHHTTT--SGGGTT------SHHHHHHHHHHS-TTTTT-TT-HHHHHHHHHHHHHTT-HHHHHHHHHHHHHGGGGSTTPPP-GGGSTTT-HHHHHHT--TT--B-HHHHHHHHHHHTS-TTTTTS-TTHHHHHHHHHHH--TT--BSS--PPPB---GGGEE-HHHHTT-TT-HHHHHHEE-----TTS---EEE--HHHHHHHHHHHHHHTTSS--S-HHHHHHHHHHSPPTTBHHHH-TT-PPPPTT---------------------HHHHHHHHHHHHHHGGGGGGGTTS--HHHHHHHHHHHHHHHHHHHHHHHH-SS-TT-BHHHHHHHHHHHHHHHHHHHH-SSPPP-S--SSS--HHHHTBHHHHHHH-TTHHHHHTTTTS----S----HHHHHHHHHHHHHHHHHTSHIIIIIS-TTSB-SS--SB---HHHHHHHHHHSS------PPP-HHHHHHHHHHS---HHHHHHHHTTSHHHHHHHHHHHHHHHHHHTPPPPTT-HHHHHHHHHHHHHHHHHHHHHHHTTSS--------------------------------

InterPro domains:
  IPR061364 Antiviral RADAR system adenosine triphosphatase RdrA [NF041743] (7-657)